Protein 6YHH (pdb70)

Sequence (1310 aa):
QMQKEQLNLMPWPQNVVVNDGNFTLTKNFKVNISSGNPDSRIFGGVTRFLRRLDGRTGIFFEQGFITKLNEFPNAELQINCTKNGKIGLYEDESYSLDVKANKITINATSDLGALHGLETLLQLLQNDSKKFYFPVSQISDFPRFTWRGLMLDASRHFQPVDVVKRNLDALAAMKMNVFHWHLVDDQGWRIETKKHPKLIELASDGLYYTQEEIRNIVKYADERGILIVPEIDVPGHGSAILTAYPEIGSKVTYRIERNAGIFSPTLDPSNPKTYKILSSELFDEVCPLFPGAYFHIGGDENEGKDWDANPKIQEFKKKHNLKTNHELQTYFTMQLAPMLKKHGKQLMGWEEILTKDLSKEAIVHSWRGPNEGMMVAGQSLVDAVKKGYKTVLSNGFYIDLMYPVASSHYLNDPMPKGADLSAEEKARILGGEATMWTELATPETFDSRVWPRTAAIAERLWSAENITDVANMRKRLESVSFRLEELGLTHIKNKAVILRNIANNQNIKSVNEFTNVCEPLKGYTRNKKGGTEYQMYSPFTLFADACTPDAKDSLAFDEAVSQYLANKSADNKAKVAAFFNKWIAVNKGLVELSANAPLVQPILPLSKKLSDASQELLLVLDNKSTLKTADLKTLIEQCNTKDHADVELSVYESLKKLIAQMQKEQLNLMPWPQNVVVNDGNFTLTKNFKVNISGNPDSRIFGGVTRFLRRLDGRTGIFFEQGFITKLNEFPNAELQINCTKNGKIGLYEDESYSLDVKANKITINATSDLGALHGLETLLQLLQQNDSKKFYFPVSQISDFPRFTWRGLMLDASRHFQPVDVVKRNLDALAAMKMNVFHWHLVDDQGWRIETTKKHPKLIELASDGLYYTQEEIRNIVKYADERGILIVPEIDVPGHGSAILTAYPEIGSKVTYRIERNAGIFSPTLDPSNPKTYKILSSELFDEVCPLFPGAYFHIGGDENEGKDWDANPKIQEFKKKHNLKTNHELQTYFTMQLAPMLKKHGKQLMGWEEILTKDLSKEAIVHSWRGPNEGMMVAGQSLVDAVKKGYKTVLSNGFYIDLMYPVASSHYLNDPMPKGADLSAEEKARILGGEATMWTELATPETFDSRVWPRTAAIAERLWSAENITDVANMRKRLESVSFRLEELGLLTHIKNKAVILRNIANNQNIKSVNEFTNVCEPLKGYTRNKGGTEYQMYSPFTLFADACTPDAKDSLAFDEAVSQYLANKSADNKAKVAAFFNKWIAVNKGLVELSANAPLVQPILPLSKKLSDASQELLLVLDNKSTLKTADLKTLIEQCNTKDHADVELSVYESLKKLIA

B-factor: mean 15.89, std 7.94, range [6.33, 65.71]

Nearest PDB structures (foldseek):
  6yhh-assembly1_A  TM=9.990E-01  e=0.000E+00  Flavobacterium johnsoniae UW101
  5bro-assembly1_A-2  TM=8.719E-01  e=3.522E-37  Homo sapiens
  8pxt-assembly1_A  TM=8.764E-01  e=5.046E-37  Akkermansia muciniphila
  4pys-assembly1_A  TM=8.384E-01  e=7.127E-33  Bacteroides fragilis NCTC 9343
  7bwg-assembly1_A  TM=7.939E-01  e=3.162E-32  Microbacterium sp. HJ5

InterPro domains:
  IPR015882 Beta-hexosaminidase, bacterial type, N-terminal [PF02838] (23-156)
  IPR015883 Beta-hexosaminidase, catalytic domain [PF00728] (160-494)
  IPR017853 Glycoside hydrolase superfamily [SSF51445] (160-507)
  IPR025705 Beta-hexosaminidase [PR00738] (119-139)
  IPR025705 Beta-hexosaminidase [PR00738] (154-171)
  IPR025705 Beta-hexosaminidase [PR00738] (183-204)
  IPR025705 Beta-hexosaminidase [PR00738] (235-252)
  IPR025705 Beta-hexosaminidase [PR00738] (300-318)
  IPR025705 Beta-hexosaminidase [PR00738] (322-335)
  IPR025705 Beta-hexosaminidase [PR00738] (459-475)
  IPR025705 Beta-hexosaminidase [PR00738] (476-493)
  IPR025705 Beta-hexosaminidase [PTHR22600] (17-521)
  IPR029018 Beta-hexosaminidase-like, domain 2 [G3DSA:3.30.379.10] (15-158)
  IPR029018 Beta-hexosaminidase-like, domain 2 [SSF55545] (25-159)

Secondary structure (DSSP, 8-state):
---GGG---SSPPSEEEEEEEEEEP-TT--EEEEE---THHHHHHHHHHHHHHHHH----S-----STTS-TT-SEEEEEEE---SSSS----EEEEEETTEEEEEEEEHHHHHHHHHHHHHH-EE-SS-EEEEEEEEEE--S-SEEEEEEE-SSS---HHHHHHHHHHHHHTT--EEEEE-EETTEE-B--SSSTHHHHHHSTT--B-HHHHHHHHHHHHHTT-EEEEE---SSS-HHHHHH-GGGB---------S-S-----B-TT-HHHHHHHHHHHHHHGGG--SSEEE--------HHHHH-HHHHHHHHHTT--SHHHHHHHHHHHHHHHHHHTT-EEEEEGGG-STTS-TTSEEEE--SGGGTS-TTHHHHHHHHTT--EEE-TT--GGG---HHHHHT--SS-SS----HHHHHTEEEEEEEE--TT--TTTHHHHHTTHHHHHHHHHHS-TT---HHHHHHHHHHHHHHGGGGT--TTHHHHHHHHHHHTTS--HHHHHHHTTEEEPPTT-SSGGG-SS-TTS---SHHHH--SS-HHHHHHHHHHHHHHH---HHHHHHHHHHHHHHHHHHHHHHHHHTT-GGGTTTHHHHHHHHHHHHHHHHHHTT-----HHHHHHHHHGGG---STTEEETTHHHHHHHT-/---GGG---SSPPSEEEEEEEEEEP-TT--EEEEE---THHHHHHHHHHHHHHHHH----S-----STTS-TT-SEEEEEEE---SSSS----EEEEE-SS-EEEEEEEHHHHHHHHHHHHHH-EE-SS-EEEEEEEEEE--S-SEEEEEEE-SSS---HHHHHHHHHHHHHTT--EEEEE-EETTEE-B--TTSTHHHHHHSTT--B-HHHHHHHHHHHHHTT-EEEEE---SSS-HHHHHH-GGGB---------S-S-----B-TT-HHHHHHHHHHHHHHGGG--SSEEE--------HHHHH-HHHHHHHHHTT--SHHHHHHHHHHHHHHHHHHTT-EEEEEGGG-STTS-TTSEEEE--SGGGTS-TTHHHHHHHHHT--EEE-TT--GGG---HHHHHT--SSPSSTT--HHHHHTEEEEEEEE--TT--TTTHHHHHTTHHHHHHHHHHS-TT---HHHHHHHHHHHHHHGGGGT--TTHHHHHHHHHHHTTS--HHHHHHHTTEEEPPTT-SSGGG-SS-TTS---SHHHH--SS-HHHHHHHHHHHHHHHS--HHHHHHHHHHHHHHHHHHHHHHHHHTT-GGGGGGHHHHHHHHHHHHHHHHHHTT---S-HHHHHHHHHGGG---STTEEETTHHHHHHHT-

Radius of gyration: 32.3 Å; Cα contacts (8 Å, |Δi|>4): 2804; chains: 2; bounding box: 83×80×89 Å

Structure (mmCIF, N/CA/C/O backbone):
data_6YHH
#
_entry.id   6YHH
#
_cell.length_a   75.986
_cell.length_b   124.547
_cell.length_c   151.587
_cell.angle_alpha   90.000
_cell.angle_beta   90.000
_cell.angle_gamma   90.000
#
_symmetry.space_group_name_H-M   'P 21 21 21'
#
loop_
_entity.id
_entity.type
_entity.pdbx_description
1 polymer 'Beta-N-acetylglucosaminidase-like protein Glycoside hydrolase family 20'
2 non-polymer 2-AMINO-2-HYDROXYMETHYL-PROPANE-1,3-DIOL
3 non-polymer GLYCEROL
4 water water
#
loop_
_atom_site.group_PDB
_atom_site.id
_atom_site.type_symbol
_atom_site.label_atom_id
_atom_site.label_alt_id
_atom_site.label_comp_id
_atom_site.label_asym_id
_atom_site.label_entity_id
_atom_site.label_seq_id
_atom_site.pdbx_PDB_ins_code
_atom_site.Cartn_x
_atom_site.Cartn_y
_atom_site.Cartn_z
_atom_site.occupancy
_atom_site.B_iso_or_equiv
_atom_site.auth_seq_id
_atom_site.auth_comp_id
_atom_site.auth_asym_id
_atom_site.auth_atom_id
_atom_site.pdbx_PDB_model_num
ATOM 1 N N . GLN A 1 1 ? 54.427 107.305 -23.559 1.00 39.83 1 GLN A N 1
ATOM 2 C CA . GLN A 1 1 ? 54.209 106.036 -22.808 1.00 40.52 1 GLN A CA 1
ATOM 3 C C . GLN A 1 1 ? 54.044 106.285 -21.289 1.00 36.10 1 GLN A C 1
ATOM 4 O O . GLN A 1 1 ? 55.001 106.670 -20.613 1.00 35.36 1 GLN A O 1
ATOM 10 N N . MET A 1 2 ? 52.830 106.064 -20.783 1.00 37.03 2 MET A N 1
ATOM 11 C CA . MET A 1 2 ? 52.513 106.126 -19.330 1.00 34.72 2 MET A CA 1
ATOM 12 C C . MET A 1 2 ? 53.016 104.882 -18.536 1.00 32.74 2 MET A C 1
ATOM 13 O O . MET A 1 2 ? 53.188 103.777 -19.093 1.00 32.19 2 MET A O 1
ATOM 18 N N . GLN A 1 3 ? 53.187 105.107 -17.223 1.00 28.18 3 GLN A N 1
ATOM 19 C CA . GLN A 1 3 ? 53.376 104.079 -16.165 1.00 29.23 3 GLN A CA 1
ATOM 20 C C . GLN A 1 3 ? 52.126 104.142 -15.268 1.00 25.39 3 GLN A C 1
ATOM 21 O O . GLN A 1 3 ? 51.534 105.202 -15.202 1.00 21.55 3 GLN A O 1
ATOM 23 N N . LYS A 1 4 ? 51.725 103.071 -14.566 1.00 24.68 4 LYS A N 1
ATOM 24 C CA . LYS A 1 4 ? 50.481 103.121 -13.737 1.00 25.35 4 LYS A CA 1
ATOM 25 C C . LYS A 1 4 ? 50.569 104.241 -12.641 1.00 24.76 4 LYS A C 1
ATOM 26 O O . LYS A 1 4 ? 49.602 104.858 -12.306 1.00 20.40 4 LYS A O 1
ATOM 30 N N . GLU A 1 5 ? 51.769 104.546 -12.159 1.00 24.49 5 GLU A N 1
ATOM 31 C CA . GLU A 1 5 ? 51.969 105.627 -11.190 1.00 26.90 5 GLU A CA 1
ATOM 32 C C . GLU A 1 5 ? 51.573 107.069 -11.684 1.00 27.88 5 GLU A C 1
ATOM 33 O O . GLU A 1 5 ? 51.460 107.979 -10.877 1.00 30.84 5 GLU A O 1
ATOM 35 N N . GLN A 1 6 ? 51.370 107.280 -12.977 1.00 25.07 6 GLN A N 1
ATOM 36 C CA . GLN A 1 6 ? 51.039 108.583 -13.515 1.00 22.15 6 GLN A CA 1
ATOM 37 C C . GLN A 1 6 ? 49.525 108.697 -13.703 1.00 19.28 6 GLN A C 1
ATOM 38 O O . GLN A 1 6 ? 49.052 109.729 -14.165 1.00 22.37 6 GLN A O 1
ATOM 44 N N . LEU A 1 7 ? 48.792 107.616 -13.447 1.00 13.62 7 LEU A N 1
ATOM 45 C CA . LEU A 1 7 ? 47.360 107.596 -13.718 1.00 13.94 7 LEU A CA 1
ATOM 46 C C . LEU A 1 7 ? 46.597 108.209 -12.555 1.00 12.86 7 LEU A C 1
ATOM 47 O O . LEU A 1 7 ? 46.715 107.749 -11.398 1.00 12.35 7 LEU A O 1
ATOM 52 N N . ASN A 1 8 ? 45.698 109.128 -12.907 1.00 11.77 8 ASN A N 1
ATOM 53 C CA . ASN A 1 8 ? 44.844 109.740 -11.868 1.00 11.85 8 ASN A CA 1
ATOM 54 C C . ASN A 1 8 ? 43.496 109.142 -11.745 1.00 11.16 8 ASN A C 1
ATOM 55 O O . ASN A 1 8 ? 42.463 109.768 -12.024 1.00 13.34 8 ASN A O 1
ATOM 60 N N . LEU A 1 9 ? 43.485 107.877 -11.280 1.00 11.66 9 LEU A N 1
ATOM 61 C CA . LEU A 1 9 ? 42.244 107.099 -11.155 1.00 11.54 9 LEU A CA 1
ATOM 62 C C . LEU A 1 9 ? 41.787 107.175 -9.731 1.00 11.44 9 LEU A C 1
ATOM 63 O O . LEU A 1 9 ? 42.598 106.984 -8.808 1.00 10.79 9 LEU A O 1
ATOM 68 N N . MET A 1 10 ? 40.482 107.368 -9.478 1.00 9.94 10 MET A N 1
ATOM 69 C CA . MET A 1 10 ? 39.985 107.463 -8.118 1.00 9.98 10 MET A CA 1
ATOM 70 C C . MET A 1 10 ? 38.466 107.183 -8.196 1.00 9.56 10 MET A C 1
ATOM 71 O O . MET A 1 10 ? 37.776 107.849 -8.973 1.00 10.22 10 MET A O 1
ATOM 76 N N . PRO A 1 11 ? 37.925 106.189 -7.477 1.00 9.39 11 PRO A N 1
ATOM 77 C CA . PRO A 1 11 ? 38.704 105.216 -6.673 1.00 9.63 11 PRO A CA 1
ATOM 78 C C . PRO A 1 11 ? 39.763 104.455 -7.501 1.00 9.91 11 PRO A C 1
ATOM 79 O O . PRO A 1 11 ? 39.496 104.103 -8.652 1.00 10.49 11 PRO A O 1
ATOM 83 N N . TRP A 1 12 ? 40.907 104.174 -6.863 1.00 9.95 12 TRP A N 1
ATOM 84 C CA . TRP A 1 12 ? 41.932 103.333 -7.502 1.00 9.75 12 TRP A CA 1
ATOM 85 C C . TRP A 1 12 ? 41.337 101.935 -7.760 1.00 9.15 12 TRP A C 1
ATOM 86 O O . TRP A 1 12 ? 40.764 101.318 -6.806 1.00 9.81 12 TRP A O 1
ATOM 97 N N . PRO A 1 13 ? 41.374 101.472 -9.030 1.00 10.00 13 PRO A N 1
ATOM 98 C CA . PRO A 1 13 ? 40.705 100.205 -9.330 1.00 9.81 13 PRO A CA 1
ATOM 99 C C . PRO A 1 13 ? 41.407 98.981 -8.701 1.00 9.52 13 PRO A C 1
ATOM 100 O O . PRO A 1 13 ? 42.594 99.028 -8.329 1.00 10.74 13 PRO A O 1
ATOM 104 N N . GLN A 1 14 ? 40.649 97.912 -8.558 1.00 10.19 14 GLN A N 1
ATOM 105 C CA . GLN A 1 14 ? 41.094 96.695 -7.846 1.00 11.03 14 GLN A CA 1
ATOM 106 C C . GLN A 1 14 ? 42.291 96.058 -8.615 1.00 11.53 14 GLN A C 1
ATOM 107 O O . GLN A 1 14 ? 43.205 95.484 -7.999 1.00 12.63 14 GLN A O 1
ATOM 113 N N . ASN A 1 15 ? 42.284 96.176 -9.912 1.00 10.42 15 ASN A N 1
ATOM 114 C CA . ASN A 1 15 ? 43.368 95.633 -10.773 1.00 11.63 15 ASN A CA 1
ATOM 115 C C . ASN A 1 15 ? 43.648 96.608 -11.872 1.00 12.31 15 ASN A C 1
ATOM 116 O O . ASN A 1 15 ? 42.710 97.008 -12.599 1.00 13.12 15 ASN A O 1
ATOM 121 N N . VAL A 1 16 ? 44.916 96.932 -12.034 1.00 11.23 16 VAL A N 1
ATOM 122 C CA . VAL A 1 16 ? 45.318 97.881 -13.108 1.00 12.54 16 VAL A CA 1
ATOM 123 C C . VAL A 1 16 ? 46.631 97.412 -13.690 1.00 11.99 16 VAL A C 1
ATOM 124 O O . VAL A 1 16 ? 47.622 97.365 -12.959 1.00 13.26 16 VAL A O 1
ATOM 128 N N . VAL A 1 17 ? 46.671 97.202 -14.996 1.00 13.34 17 VAL A N 1
ATOM 129 C CA . VAL A 1 17 ? 47.937 96.955 -15.692 1.00 12.76 17 VAL A CA 1
ATOM 130 C C . VAL A 1 17 ? 48.044 97.879 -16.900 1.00 14.33 17 VAL A C 1
ATOM 131 O O . VAL A 1 17 ? 47.094 97.969 -17.663 1.00 14.76 17 VAL A O 1
ATOM 135 N N . VAL A 1 18 ? 49.183 98.531 -17.040 1.00 15.15 18 VAL A N 1
ATOM 136 C CA . VAL A 1 18 ? 49.393 99.339 -18.250 1.00 16.34 18 VAL A CA 1
ATOM 137 C C . VAL A 1 18 ? 50.401 98.608 -19.147 1.00 17.94 18 VAL A C 1
ATOM 138 O O . VAL A 1 18 ? 51.482 98.235 -18.672 1.00 16.77 18 VAL A O 1
ATOM 142 N N . ASN A 1 19 ? 50.059 98.495 -20.418 1.00 16.81 19 ASN A N 1
ATOM 143 C CA . ASN A 1 19 ? 50.951 97.816 -21.409 1.00 19.91 19 ASN A CA 1
ATOM 144 C C . ASN A 1 19 ? 51.475 98.899 -22.377 1.00 23.69 19 ASN A C 1
ATOM 145 O O . ASN A 1 19 ? 51.260 100.085 -22.170 1.00 29.62 19 ASN A O 1
ATOM 150 N N . ASP A 1 20 ? 52.118 98.517 -23.437 1.00 24.62 20 ASP A N 1
ATOM 151 C CA . ASP A 1 20 ? 52.763 99.458 -24.381 1.00 25.54 20 ASP A CA 1
ATOM 152 C C . ASP A 1 20 ? 51.761 100.088 -25.362 1.00 20.92 20 ASP A C 1
ATOM 153 O O . ASP A 1 20 ? 50.897 99.422 -25.892 1.00 21.69 20 ASP A O 1
ATOM 155 N N . GLY A 1 21 ? 51.947 101.377 -25.653 1.00 18.80 21 GLY A N 1
ATOM 156 C CA . GLY A 1 21 ? 51.197 102.062 -26.754 1.00 20.03 21 GLY A CA 1
ATOM 157 C C . GLY A 1 21 ? 49.983 102.807 -26.235 1.00 19.47 21 GLY A C 1
ATOM 158 O O . GLY A 1 21 ? 49.648 102.720 -25.046 1.00 15.34 21 GLY A O 1
ATOM 159 N N . ASN A 1 22 ? 49.330 103.523 -27.148 1.00 16.98 22 ASN A N 1
ATOM 160 C CA . ASN A 1 22 ? 48.173 104.339 -26.839 1.00 16.89 22 ASN A CA 1
ATOM 161 C C . ASN A 1 22 ? 47.063 104.165 -27.839 1.00 17.24 22 ASN A C 1
ATOM 162 O O . ASN A 1 22 ? 47.293 103.840 -29.022 1.00 17.63 22 ASN A O 1
ATOM 167 N N . PHE A 1 23 ? 45.847 104.445 -27.397 1.00 14.59 23 PHE A N 1
ATOM 168 C CA . PHE A 1 23 ? 44.734 104.601 -28.302 1.00 14.23 23 PHE A CA 1
ATOM 169 C C . PHE A 1 23 ? 44.619 106.122 -28.518 1.00 16.97 23 PHE A C 1
ATOM 170 O O . PHE A 1 23 ? 44.466 106.867 -27.536 1.00 15.84 23 PHE A O 1
ATOM 178 N N . THR A 1 24 ? 44.653 106.575 -29.793 1.00 16.06 24 THR A N 1
ATOM 179 C CA . THR A 1 24 ? 44.577 108.017 -30.091 1.00 16.32 24 THR A CA 1
ATOM 180 C C . THR A 1 24 ? 43.141 108.431 -30.386 1.00 15.52 24 THR A C 1
ATOM 181 O O . THR A 1 24 ? 42.451 107.816 -31.183 1.00 15.60 24 THR A O 1
ATOM 185 N N . LEU A 1 25 ? 42.639 109.481 -29.692 1.00 13.54 25 LEU A N 1
ATOM 186 C CA . LEU A 1 25 ? 41.271 109.944 -29.904 1.00 14.31 25 LEU A CA 1
ATOM 187 C C . LEU A 1 25 ? 41.218 110.891 -31.120 1.00 13.68 25 LEU A C 1
ATOM 188 O O . LEU A 1 25 ? 42.062 111.833 -31.259 1.00 14.16 25 LEU A O 1
ATOM 193 N N . THR A 1 26 ? 40.299 110.577 -32.012 1.00 12.96 26 THR A N 1
ATOM 194 C CA . THR A 1 26 ? 40.137 111.310 -33.252 1.00 14.84 26 THR A CA 1
ATOM 195 C C . THR A 1 26 ? 38.673 111.504 -33.503 1.00 14.38 26 THR A C 1
ATOM 196 O O . THR A 1 26 ? 37.811 110.987 -32.816 1.00 14.55 26 THR A O 1
ATOM 200 N N . LYS A 1 27 ? 38.390 112.223 -34.594 1.00 15.34 27 LYS A N 1
ATOM 201 C CA . LYS A 1 27 ? 37.040 112.430 -35.025 1.00 17.18 27 LYS A CA 1
ATOM 202 C C . LYS A 1 27 ? 36.296 111.174 -35.503 1.00 15.84 27 LYS A C 1
ATOM 203 O O . LYS A 1 27 ? 35.077 111.171 -35.662 1.00 17.85 27 LYS A O 1
ATOM 209 N N . ASN A 1 28 ? 37.005 110.054 -35.633 1.00 16.10 28 ASN A N 1
ATOM 210 C CA . ASN A 1 28 ? 36.399 108.762 -35.956 1.00 18.08 28 ASN A CA 1
ATOM 211 C C . ASN A 1 28 ? 35.757 108.096 -34.757 1.00 15.91 28 ASN A C 1
ATOM 212 O O . ASN A 1 28 ? 35.034 107.116 -34.883 1.00 16.37 28 ASN A O 1
ATOM 217 N N . PHE A 1 29 ? 36.068 108.604 -33.550 1.00 15.67 29 PHE A N 1
ATOM 218 C CA . PHE A 1 29 ? 35.521 108.008 -32.354 1.00 13.47 29 PHE A CA 1
ATOM 219 C C . PHE A 1 29 ? 34.007 107.923 -32.256 1.00 13.50 29 PHE A C 1
ATOM 220 O O . PHE A 1 29 ? 33.278 108.941 -32.401 1.00 15.51 29 PHE A O 1
ATOM 228 N N . LYS A 1 30 ? 33.550 106.706 -31.995 1.00 12.58 30 LYS A N 1
ATOM 229 C CA . LYS A 1 30 ? 32.176 106.377 -31.759 1.00 14.66 30 LYS A CA 1
ATOM 230 C C . LYS A 1 30 ? 32.014 105.306 -30.692 1.00 13.24 30 LYS A C 1
ATOM 231 O O . LYS A 1 30 ? 32.978 104.567 -30.385 1.00 16.03 30 LYS A O 1
ATOM 237 N N . VAL A 1 31 ? 30.798 105.211 -30.163 1.00 14.23 31 VAL A N 1
ATOM 238 C CA . VAL A 1 31 ? 30.398 104.280 -29.137 1.00 15.62 31 VAL A CA 1
ATOM 239 C C . VAL A 1 31 ? 29.242 103.405 -29.579 1.00 15.93 31 VAL A C 1
ATOM 240 O O . VAL A 1 31 ? 28.304 103.825 -30.255 1.00 16.27 31 VAL A O 1
ATOM 244 N N . ASN A 1 32 ? 29.298 102.158 -29.129 1.00 14.86 32 ASN A N 1
ATOM 245 C CA . ASN A 1 32 ? 28.286 101.139 -29.403 1.00 15.61 32 ASN A CA 1
ATOM 246 C C . ASN A 1 32 ? 28.023 100.365 -28.143 1.00 14.70 32 ASN A C 1
ATOM 247 O O . ASN A 1 32 ? 28.993 100.123 -27.391 1.00 15.94 32 ASN A O 1
ATOM 252 N N . ILE A 1 33 ? 26.773 99.988 -27.957 1.00 14.29 33 ILE A N 1
ATOM 253 C CA . ILE A 1 33 ? 26.323 99.298 -26.791 1.00 14.89 33 ILE A CA 1
ATOM 254 C C . ILE A 1 33 ? 25.653 97.985 -27.221 1.00 16.75 33 ILE A C 1
ATOM 255 O O . ILE A 1 33 ? 24.810 97.989 -28.133 1.00 14.81 33 ILE A O 1
ATOM 260 N N A SER A 1 34 ? 25.966 96.919 -26.500 0.50 15.28 34 SER A N 1
ATOM 261 N N B SER A 1 34 ? 26.056 96.885 -26.606 0.50 16.07 34 SER A N 1
ATOM 262 C CA A SER A 1 34 ? 25.443 95.590 -26.807 0.50 15.01 34 SER A CA 1
ATOM 263 C CA B SER A 1 34 ? 25.496 95.559 -26.930 0.50 16.31 34 SER A CA 1
ATOM 264 C C A SER A 1 34 ? 25.044 94.827 -25.574 0.50 15.13 34 SER A C 1
ATOM 265 C C B SER A 1 34 ? 25.130 94.795 -25.657 0.50 15.82 34 SER A C 1
ATOM 266 O O A SER A 1 34 ? 25.287 95.234 -24.419 0.50 14.01 34 SER A O 1
ATOM 267 O O B SER A 1 34 ? 25.482 95.204 -24.542 0.50 15.58 34 SER A O 1
ATOM 272 N N . GLY A 1 35 ? 24.313 93.741 -25.814 1.00 14.39 35 GLY A N 1
ATOM 273 C CA . GLY A 1 35 ? 23.888 92.929 -24.726 1.00 14.39 35 GLY A CA 1
ATOM 274 C C . GLY A 1 35 ? 22.493 93.228 -24.275 1.00 15.14 35 GLY A C 1
ATOM 275 O O . GLY A 1 35 ? 21.539 93.434 -25.082 1.00 15.07 35 GLY A O 1
ATOM 276 N N . ASN A 1 36 ? 22.306 93.209 -22.971 1.00 14.02 36 ASN A N 1
ATOM 277 C CA . ASN A 1 36 ? 20.959 93.404 -22.403 1.00 15.17 36 ASN A CA 1
ATOM 278 C C . ASN A 1 36 ? 21.053 94.306 -21.160 1.00 14.56 36 ASN A C 1
ATOM 279 O O . ASN A 1 36 ? 20.657 93.943 -20.092 1.00 14.24 36 ASN A O 1
ATOM 284 N N . PRO A 1 37 ? 21.549 95.520 -21.383 1.00 14.10 37 PRO A N 1
ATOM 285 C CA . PRO A 1 37 ? 21.489 96.522 -20.252 1.00 13.97 37 PRO A CA 1
ATOM 286 C C . PRO A 1 37 ? 20.103 97.074 -19.962 1.00 13.76 37 PRO A C 1
ATOM 287 O O . PRO A 1 37 ? 19.195 97.051 -20.833 1.00 14.74 37 PRO A O 1
ATOM 291 N N . ASP A 1 38 ? 19.951 97.619 -18.764 1.00 13.55 38 ASP A N 1
ATOM 292 C CA . ASP A 1 38 ? 18.837 98.471 -18.441 1.00 14.07 38 ASP A CA 1
ATOM 293 C C . ASP A 1 38 ? 18.950 99.719 -19.271 1.00 13.54 38 ASP A C 1
ATOM 294 O O . ASP A 1 38 ? 20.061 100.129 -19.613 1.00 12.77 38 ASP A O 1
ATOM 299 N N . SER A 1 39 ? 17.814 100.347 -19.613 1.00 13.23 39 SER A N 1
ATOM 300 C CA . SER A 1 39 ? 17.830 101.570 -20.429 1.00 14.41 39 SER A CA 1
ATOM 301 C C . SER A 1 39 ? 18.583 102.761 -19.841 1.00 12.62 39 SER A C 1
ATOM 302 O O . SER A 1 39 ? 18.943 103.688 -20.564 1.00 12.11 39 SER A O 1
ATOM 305 N N . ARG A 1 40 ? 18.911 102.736 -18.551 1.00 12.21 40 ARG A N 1
ATOM 306 C CA . ARG A 1 40 ? 19.752 103.820 -17.981 1.00 12.38 40 ARG A CA 1
ATOM 307 C C . ARG A 1 40 ? 21.097 103.914 -18.629 1.00 11.45 40 ARG A C 1
ATOM 308 O O . ARG A 1 40 ? 21.781 104.941 -18.592 1.00 11.16 40 ARG A O 1
ATOM 316 N N . ILE A 1 41 ? 21.483 102.850 -19.354 1.00 11.16 41 ILE A N 1
ATOM 317 C CA . ILE A 1 41 ? 22.776 102.909 -20.023 1.00 10.55 41 ILE A CA 1
ATOM 318 C C . ILE A 1 41 ? 22.803 104.015 -21.102 1.00 11.14 41 ILE A C 1
ATOM 319 O O . ILE A 1 41 ? 23.888 104.572 -21.393 1.00 11.59 41 ILE A O 1
ATOM 324 N N . PHE A 1 42 ? 21.668 104.326 -21.724 1.00 10.59 42 PHE A N 1
ATOM 325 C CA . PHE A 1 42 ? 21.653 105.242 -22.893 1.00 11.94 42 PHE A CA 1
ATOM 326 C C . PHE A 1 42 ? 22.031 106.684 -22.520 1.00 11.71 42 PHE A C 1
ATOM 327 O O . PHE A 1 42 ? 22.899 107.279 -23.112 1.00 11.61 42 PHE A O 1
ATOM 335 N N . GLY A 1 43 ? 21.402 107.170 -21.469 1.00 12.67 43 GLY A N 1
ATOM 336 C CA . GLY A 1 43 ? 21.737 108.542 -21.032 1.00 12.03 43 GLY A CA 1
ATOM 337 C C . GLY A 1 43 ? 23.166 108.540 -20.520 1.00 11.73 43 GLY A C 1
ATOM 338 O O . GLY A 1 43 ? 23.897 109.552 -20.709 1.00 10.78 43 GLY A O 1
ATOM 339 N N . GLY A 1 44 ? 23.560 107.520 -19.786 1.00 11.28 44 GLY A N 1
ATOM 340 C CA . GLY A 1 44 ? 24.970 107.501 -19.251 1.00 12.07 44 GLY A CA 1
ATOM 341 C C . GLY A 1 44 ? 26.023 107.540 -20.307 1.00 10.63 44 GLY A C 1
ATOM 342 O O . GLY A 1 44 ? 27.048 108.194 -20.148 1.00 10.25 44 GLY A O 1
ATOM 343 N N . VAL A 1 45 ? 25.812 106.791 -21.407 1.00 10.28 45 VAL A N 1
ATOM 344 C CA . VAL A 1 45 ? 26.731 106.793 -22.541 1.00 11.28 45 VAL A CA 1
ATOM 345 C C . VAL A 1 45 ? 26.703 108.131 -23.266 1.00 10.34 45 VAL A C 1
ATOM 346 O O . VAL A 1 45 ? 27.750 108.681 -23.636 1.00 10.77 45 VAL A O 1
ATOM 350 N N . THR A 1 46 ? 25.527 108.695 -23.407 1.00 9.71 46 THR A N 1
ATOM 351 C CA . THR A 1 46 ? 25.422 110.029 -24.037 1.00 9.88 46 THR A CA 1
ATOM 352 C C . THR A 1 46 ? 26.184 111.079 -23.232 1.00 10.17 46 THR A C 1
ATOM 353 O O . THR A 1 46 ? 26.973 111.861 -23.790 1.00 11.13 46 THR A O 1
ATOM 357 N N . ARG A 1 47 ? 25.979 111.068 -21.897 1.00 10.30 47 ARG A N 1
ATOM 358 C CA . ARG A 1 47 ? 26.697 112.059 -21.039 1.00 10.64 47 ARG A CA 1
ATOM 359 C C . ARG A 1 47 ? 28.183 111.830 -21.075 1.00 11.37 47 ARG A C 1
ATOM 360 O O . ARG A 1 47 ? 28.916 112.754 -21.100 1.00 12.21 47 ARG A O 1
ATOM 368 N N . PHE A 1 48 ? 28.631 110.586 -21.107 1.00 10.32 48 PHE A N 1
ATOM 369 C CA . PHE A 1 48 ? 30.043 110.260 -21.250 1.00 10.33 48 PHE A CA 1
ATOM 370 C C . PHE A 1 48 ? 30.654 110.961 -22.489 1.00 10.55 48 PHE A C 1
ATOM 371 O O . PHE A 1 48 ? 31.689 111.591 -22.473 1.00 10.32 48 PHE A O 1
ATOM 379 N N . LEU A 1 49 ? 29.961 110.774 -23.608 1.00 10.99 49 LEU A N 1
ATOM 380 C CA . LEU A 1 49 ? 30.417 111.322 -24.890 1.00 11.25 49 LEU A CA 1
ATOM 381 C C . LEU A 1 49 ? 30.441 112.852 -24.856 1.00 10.37 49 LEU A C 1
ATOM 382 O O . LEU A 1 49 ? 31.414 113.470 -25.280 1.00 11.20 49 LEU A O 1
ATOM 387 N N . ARG A 1 50 ? 29.381 113.452 -24.318 1.00 9.83 50 ARG A N 1
ATOM 388 C CA . ARG A 1 50 ? 29.343 114.889 -24.124 1.00 10.55 50 ARG A CA 1
ATOM 389 C C . ARG A 1 50 ? 30.484 115.378 -23.261 1.00 10.14 50 ARG A C 1
ATOM 390 O O . ARG A 1 50 ? 31.177 116.359 -23.595 1.00 10.53 50 ARG A O 1
ATOM 398 N N . ARG A 1 51 ? 30.740 114.672 -22.145 1.00 10.22 51 ARG A N 1
ATOM 399 C CA . ARG A 1 51 ? 31.808 115.089 -21.270 1.00 8.98 51 ARG A CA 1
ATOM 400 C C . ARG A 1 51 ? 33.189 114.948 -21.940 1.00 8.67 51 ARG A C 1
ATOM 401 O O . ARG A 1 51 ? 34.045 115.842 -21.864 1.00 8.90 51 ARG A O 1
ATOM 409 N N . LEU A 1 52 ? 33.397 113.833 -22.596 1.00 9.12 52 LEU A N 1
ATOM 410 C CA . LEU A 1 52 ? 34.645 113.634 -23.320 1.00 9.42 52 LEU A CA 1
ATOM 411 C C . LEU A 1 52 ? 34.904 114.697 -24.366 1.00 8.70 52 LEU A C 1
ATOM 412 O O . LEU A 1 52 ? 36.010 115.185 -24.500 1.00 9.50 52 LEU A O 1
ATOM 417 N N . ASP A 1 53 ? 33.868 115.040 -25.111 1.00 8.50 53 ASP A N 1
ATOM 418 C CA . ASP A 1 53 ? 33.965 116.090 -26.136 1.00 8.40 53 ASP A CA 1
ATOM 419 C C . ASP A 1 53 ? 34.282 117.420 -25.499 1.00 8.80 53 ASP A C 1
ATOM 420 O O . ASP A 1 53 ? 35.083 118.213 -26.009 1.00 8.85 53 ASP A O 1
ATOM 425 N N . GLY A 1 54 ? 33.653 117.704 -24.345 1.00 9.21 54 GLY A N 1
ATOM 426 C CA . GLY A 1 54 ? 33.950 118.969 -23.680 1.00 8.83 54 GLY A CA 1
ATOM 427 C C . GLY A 1 54 ? 35.427 119.116 -23.285 1.00 8.88 54 GLY A C 1
ATOM 428 O O . GLY A 1 54 ? 35.977 120.199 -23.237 1.00 9.06 54 GLY A O 1
ATOM 429 N N . ARG A 1 55 ? 36.063 117.995 -22.968 1.00 8.40 55 ARG A N 1
ATOM 430 C CA . ARG A 1 55 ? 37.455 118.032 -22.594 1.00 8.51 55 ARG A CA 1
ATOM 431 C C . ARG A 1 55 ? 38.435 118.086 -23.744 1.00 9.51 55 ARG A C 1
ATOM 432 O O . ARG A 1 55 ? 39.609 118.464 -23.549 1.00 9.63 55 ARG A O 1
ATOM 440 N N . THR A 1 56 ? 37.980 117.684 -24.926 1.00 9.79 56 THR A N 1
ATOM 441 C CA . THR A 1 56 ? 38.850 117.462 -26.078 1.00 10.91 56 THR A CA 1
ATOM 442 C C . THR A 1 56 ? 38.623 118.317 -27.294 1.00 11.32 56 THR A C 1
ATOM 443 O O . THR A 1 56 ? 39.564 118.453 -28.143 1.00 11.89 56 THR A O 1
ATOM 447 N N . GLY A 1 57 ? 37.381 118.824 -27.452 1.00 11.55 57 GLY A N 1
ATOM 448 C CA . GLY A 1 57 ? 37.137 119.754 -28.556 1.00 12.27 57 GLY A CA 1
ATOM 449 C C . GLY A 1 57 ? 37.148 119.051 -29.916 1.00 11.69 57 GLY A C 1
ATOM 450 O O . GLY A 1 57 ? 37.410 119.732 -30.952 1.00 11.58 57 GLY A O 1
ATOM 451 N N . ILE A 1 58 ? 36.789 117.785 -29.949 1.00 12.16 58 ILE A N 1
ATOM 452 C CA . ILE A 1 58 ? 36.862 116.998 -31.182 1.00 12.06 58 ILE A CA 1
ATOM 453 C C . ILE A 1 58 ? 35.660 117.191 -32.071 1.00 12.54 58 ILE A C 1
ATOM 454 O O . ILE A 1 58 ? 35.829 117.191 -33.291 1.00 13.93 58 ILE A O 1
ATOM 459 N N . PHE A 1 59 ? 34.489 117.401 -31.486 1.00 11.49 59 PHE A N 1
ATOM 460 C CA . PHE A 1 59 ? 33.182 117.474 -32.159 1.00 11.90 59 PHE A CA 1
ATOM 461 C C . PHE A 1 59 ? 32.811 116.100 -32.715 1.00 12.91 59 PHE A C 1
ATOM 462 O O . PHE A 1 59 ? 32.823 115.861 -33.942 1.00 12.30 59 PHE A O 1
ATOM 470 N N . PHE A 1 60 ? 32.509 115.187 -31.813 1.00 13.15 60 PHE A N 1
ATOM 471 C CA . PHE A 1 60 ? 32.190 113.788 -32.189 1.00 13.52 60 PHE A CA 1
ATOM 472 C C . PHE A 1 60 ? 30.948 113.757 -33.056 1.00 13.71 60 PHE A C 1
ATOM 473 O O . PHE A 1 60 ? 30.033 114.578 -32.918 1.00 14.31 60 PHE A O 1
ATOM 481 N N . GLU A 1 61 ? 30.888 112.750 -33.910 1.00 14.59 61 GLU A N 1
ATOM 482 C CA . GLU A 1 61 ? 29.713 112.552 -34.796 1.00 15.05 61 GLU A CA 1
ATOM 483 C C . GLU A 1 61 ? 28.416 112.287 -34.131 1.00 14.33 61 GLU A C 1
ATOM 484 O O . GLU A 1 61 ? 27.404 112.762 -34.574 1.00 15.97 61 GLU A O 1
ATOM 486 N N . GLN A 1 62 ? 28.344 111.463 -33.100 1.00 13.31 62 GLN A N 1
ATOM 487 C CA . GLN A 1 62 ? 27.108 111.080 -32.530 1.00 14.54 62 GLN A CA 1
ATOM 488 C C . GLN A 1 62 ? 26.538 112.167 -31.639 1.00 15.84 62 GLN A C 1
ATOM 489 O O . GLN A 1 62 ? 27.312 112.830 -30.890 1.00 15.56 62 GLN A O 1
ATOM 495 N N . GLY A 1 63 ? 25.222 112.297 -31.706 1.00 17.25 63 GLY A N 1
ATOM 496 C CA . GLY A 1 63 ? 24.518 113.173 -30.789 1.00 17.83 63 GLY A CA 1
ATOM 497 C C . GLY A 1 63 ? 24.030 112.338 -29.619 1.00 17.25 63 GLY A C 1
ATOM 498 O O . GLY A 1 63 ? 24.842 111.895 -28.822 1.00 17.87 63 GLY A O 1
ATOM 499 N N . PHE A 1 64 ? 22.742 112.105 -29.560 1.00 14.61 64 PHE A N 1
ATOM 500 C CA . PHE A 1 64 ? 22.153 111.228 -28.516 1.00 13.80 64 PHE A CA 1
ATOM 501 C C . PHE A 1 64 ? 22.308 109.739 -28.852 1.00 15.09 64 PHE A C 1
ATOM 502 O O . PHE A 1 64 ? 22.145 109.340 -30.014 1.00 15.83 64 PHE A O 1
ATOM 510 N N . ILE A 1 65 ? 22.638 108.927 -27.835 1.00 13.86 65 ILE A N 1
ATOM 511 C CA . ILE A 1 65 ? 22.728 107.458 -27.952 1.00 15.70 65 ILE A CA 1
ATOM 512 C C . ILE A 1 65 ? 21.433 106.936 -27.324 1.00 16.59 65 ILE A C 1
ATOM 513 O O . ILE A 1 65 ? 21.078 107.261 -26.170 1.00 16.27 65 ILE A O 1
ATOM 518 N N . THR A 1 66 ? 20.638 106.177 -28.116 1.00 14.85 66 THR A N 1
ATOM 519 C CA . THR A 1 66 ? 19.315 105.756 -27.681 1.00 14.58 66 THR A CA 1
ATOM 520 C C . THR A 1 66 ? 18.945 104.257 -27.813 1.00 15.22 66 THR A C 1
ATOM 521 O O . THR A 1 66 ? 17.939 103.840 -27.197 1.00 15.35 66 THR A O 1
ATOM 525 N N . LYS A 1 67 ? 19.729 103.519 -28.598 1.00 16.09 67 LYS A N 1
ATOM 526 C CA . LYS A 1 67 ? 19.471 102.069 -28.884 1.00 17.84 67 LYS A CA 1
ATOM 527 C C . LYS A 1 67 ? 20.759 101.272 -28.870 1.00 16.96 67 LYS A C 1
ATOM 528 O O . LYS A 1 67 ? 21.861 101.787 -29.001 1.00 15.13 67 LYS A O 1
ATOM 532 N N . LEU A 1 68 ? 20.573 99.963 -28.750 1.00 17.74 68 LEU A N 1
ATOM 533 C CA . LEU A 1 68 ? 21.645 99.029 -28.922 1.00 17.88 68 LEU A CA 1
ATOM 534 C C . LEU A 1 68 ? 22.096 98.952 -30.363 1.00 17.81 68 LEU A C 1
ATOM 535 O O . LEU A 1 68 ? 21.297 99.111 -31.298 1.00 19.89 68 LEU A O 1
ATOM 540 N N . ASN A 1 69 ? 23.341 98.627 -30.499 1.00 16.18 69 ASN A N 1
ATOM 541 C CA . ASN A 1 69 ? 23.982 98.329 -31.754 1.00 18.57 69 ASN A CA 1
ATOM 542 C C . ASN A 1 69 ? 23.824 99.378 -32.809 1.00 17.39 69 ASN A C 1
ATOM 543 O O . ASN A 1 69 ? 23.659 99.139 -33.997 1.00 17.36 69 ASN A O 1
ATOM 548 N N . GLU A 1 70 ? 24.012 100.597 -32.388 1.00 17.80 70 GLU A N 1
ATOM 549 C CA . GLU A 1 70 ? 23.970 101.703 -33.297 1.00 18.14 70 GLU A CA 1
ATOM 550 C C . GLU A 1 70 ? 25.131 101.741 -34.230 1.00 20.39 70 GLU A C 1
ATOM 551 O O . GLU A 1 70 ? 24.933 102.237 -35.351 1.00 20.04 70 GLU A O 1
ATOM 557 N N . PHE A 1 71 ? 26.311 101.269 -33.812 1.00 20.06 71 PHE A N 1
ATOM 558 C CA . PHE A 1 71 ? 27.567 101.287 -34.606 1.00 19.04 71 PHE A CA 1
ATOM 559 C C . PHE A 1 71 ? 28.428 100.071 -34.284 1.00 24.06 71 PHE A C 1
ATOM 560 O O . PHE A 1 71 ? 29.308 100.100 -33.420 1.00 19.39 71 PHE A O 1
ATOM 568 N N . PRO A 1 72 ? 28.178 98.946 -34.972 1.00 26.79 72 PRO A N 1
ATOM 569 C CA . PRO A 1 72 ? 28.796 97.739 -34.440 1.00 28.44 72 PRO A CA 1
ATOM 570 C C . PRO A 1 72 ? 30.310 97.679 -34.554 1.00 24.64 72 PRO A C 1
ATOM 571 O O . PRO A 1 72 ? 30.937 96.883 -33.835 1.00 26.20 72 PRO A O 1
ATOM 575 N N . ASN A 1 73 ? 30.899 98.491 -35.405 1.00 23.29 73 ASN A N 1
ATOM 576 C CA . ASN A 1 73 ? 32.374 98.583 -35.459 1.00 25.50 73 ASN A CA 1
ATOM 577 C C . ASN A 1 73 ? 32.950 99.781 -34.745 1.00 21.66 73 ASN A C 1
ATOM 578 O O . ASN A 1 73 ? 34.067 100.161 -35.011 1.00 20.86 73 ASN A O 1
ATOM 583 N N . ALA A 1 74 ? 32.158 100.407 -33.863 1.00 17.76 74 ALA A N 1
ATOM 584 C CA . ALA A 1 74 ? 32.650 101.541 -33.093 1.00 16.10 74 ALA A CA 1
ATOM 585 C C . ALA A 1 74 ? 33.936 101.266 -32.329 1.00 14.69 74 ALA A C 1
ATOM 586 O O . ALA A 1 74 ? 34.156 100.134 -31.820 1.00 15.00 74 ALA A O 1
ATOM 588 N N . GLU A 1 75 ? 34.762 102.291 -32.156 1.00 14.51 75 GLU A N 1
ATOM 589 C CA . GLU A 1 75 ? 36.017 102.179 -31.397 1.00 13.66 75 GLU A CA 1
ATOM 590 C C . GLU A 1 75 ? 35.806 101.852 -29.932 1.00 15.08 75 GLU A C 1
ATOM 591 O O . GLU A 1 75 ? 36.681 101.266 -29.327 1.00 15.38 75 GLU A O 1
ATOM 597 N N . LEU A 1 76 ? 34.690 102.291 -29.369 1.00 13.24 76 LEU A N 1
ATOM 598 C CA . LEU A 1 76 ? 34.316 101.956 -27.973 1.00 12.12 76 LEU A CA 1
ATOM 599 C C . LEU A 1 76 ? 33.109 101.083 -27.964 1.00 12.76 76 LEU A C 1
ATOM 600 O O . LEU A 1 76 ? 32.001 101.470 -28.404 1.00 12.94 76 LEU A O 1
ATOM 605 N N . GLN A 1 77 ? 33.293 99.865 -27.453 1.00 13.46 77 GLN A N 1
ATOM 606 C CA . GLN A 1 77 ? 32.209 98.851 -27.306 1.00 13.92 77 GLN A CA 1
ATOM 607 C C . GLN A 1 77 ? 31.934 98.636 -25.861 1.00 13.89 77 GLN A C 1
ATOM 608 O O . GLN A 1 77 ? 32.883 98.452 -25.089 1.00 15.61 77 GLN A O 1
ATOM 614 N N . ILE A 1 78 ? 30.660 98.690 -25.521 1.00 14.13 78 ILE A N 1
ATOM 615 C CA . ILE A 1 78 ? 30.178 98.520 -24.208 1.00 14.61 78 ILE A CA 1
ATOM 616 C C . ILE A 1 78 ? 29.177 97.357 -24.234 1.00 15.42 78 ILE A C 1
ATOM 617 O O . ILE A 1 78 ? 28.119 97.465 -24.827 1.00 17.03 78 ILE A O 1
ATOM 622 N N . ASN A 1 79 ? 29.537 96.280 -23.522 1.00 15.65 79 ASN A N 1
ATOM 623 C CA . ASN A 1 79 ? 28.721 95.048 -23.483 1.00 17.10 79 ASN A CA 1
ATOM 624 C C . ASN A 1 79 ? 28.244 94.849 -22.037 1.00 15.71 79 ASN A C 1
ATOM 625 O O . ASN A 1 79 ? 29.077 94.824 -21.110 1.00 15.81 79 ASN A O 1
ATOM 630 N N . CYS A 1 80 ? 26.945 94.750 -21.848 1.00 14.11 80 CYS A N 1
ATOM 631 C CA . CYS A 1 80 ? 26.325 94.482 -20.588 1.00 13.82 80 CYS A CA 1
ATOM 632 C C . CYS A 1 80 ? 25.522 93.181 -20.612 1.00 14.69 80 CYS A C 1
ATOM 633 O O . CYS A 1 80 ? 24.628 93.058 -21.472 1.00 14.83 80 CYS A O 1
ATOM 636 N N . THR A 1 81 ? 25.713 92.303 -19.634 1.00 13.77 81 THR A N 1
ATOM 637 C CA . THR A 1 81 ? 25.072 90.972 -19.712 1.00 15.91 81 THR A CA 1
ATOM 638 C C . THR A 1 81 ? 23.610 91.052 -19.389 1.00 15.22 81 THR A C 1
ATOM 639 O O . THR A 1 81 ? 22.782 90.453 -20.111 1.00 16.88 81 THR A O 1
ATOM 643 N N . LYS A 1 82 ? 23.227 91.828 -18.366 1.00 15.35 82 LYS A N 1
ATOM 644 C CA . LYS A 1 82 ? 21.859 91.879 -17.852 1.00 15.57 82 LYS A CA 1
ATOM 645 C C . LYS A 1 82 ? 21.518 93.291 -17.340 1.00 14.68 82 LYS A C 1
ATOM 646 O O . LYS A 1 82 ? 22.370 94.184 -17.369 1.00 15.04 82 LYS A O 1
ATOM 650 N N . ASN A 1 83 ? 20.267 93.454 -16.955 1.00 15.85 83 ASN A N 1
ATOM 651 C CA . ASN A 1 83 ? 19.746 94.731 -16.438 1.00 16.49 83 ASN A CA 1
ATOM 652 C C . ASN A 1 83 ? 20.169 94.894 -14.986 1.00 16.90 83 ASN A C 1
ATOM 653 O O . ASN A 1 83 ? 19.997 93.986 -14.137 1.00 18.09 83 ASN A O 1
ATOM 658 N N . GLY A 1 84 ? 20.718 96.074 -14.668 1.00 16.25 84 GLY A N 1
ATOM 659 C CA . GLY A 1 84 ? 21.015 96.401 -13.300 1.00 15.63 84 GLY A CA 1
ATOM 660 C C . GLY A 1 84 ? 19.763 96.780 -12.579 1.00 14.66 84 GLY A C 1
ATOM 661 O O . GLY A 1 84 ? 18.779 97.212 -13.212 1.00 14.38 84 GLY A O 1
ATOM 662 N N . LYS A 1 85 ? 19.792 96.611 -11.273 1.00 14.92 85 LYS A N 1
ATOM 663 C CA . LYS A 1 85 ? 18.710 97.066 -10.391 1.00 16.11 85 LYS A CA 1
ATOM 664 C C . LYS A 1 85 ? 19.314 98.042 -9.375 1.00 15.98 85 LYS A C 1
ATOM 665 O O . LYS A 1 85 ? 20.448 97.891 -8.986 1.00 16.07 85 LYS A O 1
ATOM 670 N N . ILE A 1 86 ? 18.536 99.001 -8.929 1.00 14.30 86 ILE A N 1
ATOM 671 C CA . ILE A 1 86 ? 19.025 100.025 -7.944 1.00 14.42 86 ILE A CA 1
ATOM 672 C C . ILE A 1 86 ? 18.845 99.313 -6.591 1.00 17.89 86 ILE A C 1
ATOM 673 O O . ILE A 1 86 ? 17.751 98.868 -6.297 1.00 18.80 86 ILE A O 1
ATOM 678 N N . GLY A 1 87 ? 19.854 99.322 -5.739 1.00 16.96 87 GLY A N 1
ATOM 679 C CA . GLY A 1 87 ? 19.697 98.683 -4.468 1.00 21.42 87 GLY A CA 1
ATOM 680 C C . GLY A 1 87 ? 21.088 98.291 -4.046 1.00 19.48 87 GLY A C 1
ATOM 681 O O . GLY A 1 87 ? 22.113 98.624 -4.712 1.00 21.28 87 GLY A O 1
ATOM 682 N N . LEU A 1 88 ? 21.115 97.515 -2.968 1.00 15.91 88 LEU A N 1
ATOM 683 C CA . LEU A 1 88 ? 22.345 97.000 -2.433 1.00 14.16 88 LEU A CA 1
ATOM 684 C C . LEU A 1 88 ? 22.596 95.539 -2.976 1.00 14.20 88 LEU A C 1
ATOM 685 O O . LEU A 1 88 ? 21.666 94.898 -3.536 1.00 15.12 88 LEU A O 1
ATOM 690 N N . TYR A 1 89 ? 23.829 95.121 -2.828 1.00 14.10 89 TYR A N 1
ATOM 691 C CA . TYR A 1 89 ? 24.365 93.818 -3.213 1.00 15.68 89 TYR A CA 1
ATOM 692 C C . TYR A 1 89 ? 24.340 93.563 -4.693 1.00 16.21 89 TYR A C 1
ATOM 693 O O . TYR A 1 89 ? 24.393 92.416 -5.098 1.00 18.69 89 TYR A O 1
ATOM 702 N N . GLU A 1 90 ? 24.238 94.578 -5.558 1.00 14.75 90 GLU A N 1
ATOM 703 C CA . GLU A 1 90 ? 24.334 94.336 -6.965 1.00 14.97 90 GLU A CA 1
ATOM 704 C C . GLU A 1 90 ? 25.755 94.044 -7.360 1.00 13.24 90 GLU A C 1
ATOM 705 O O . GLU A 1 90 ? 26.710 94.508 -6.760 1.00 13.12 90 GLU A O 1
ATOM 711 N N . ASP A 1 91 ? 25.900 93.290 -8.439 1.00 12.73 91 ASP A N 1
ATOM 712 C CA . ASP A 1 91 ? 27.190 93.092 -9.053 1.00 11.82 91 ASP A CA 1
ATOM 713 C C . ASP A 1 91 ? 27.528 94.342 -9.855 1.00 11.79 91 ASP A C 1
ATOM 714 O O . ASP A 1 91 ? 26.877 94.640 -10.895 1.00 13.64 91 ASP A O 1
ATOM 719 N N . GLU A 1 92 ? 28.459 95.147 -9.336 1.00 11.26 92 GLU A N 1
ATOM 720 C CA . GLU A 1 92 ? 28.823 96.458 -9.924 1.00 11.24 92 GLU A CA 1
ATOM 721 C C . GLU A 1 92 ? 30.168 96.361 -10.594 1.00 10.09 92 GLU A C 1
ATOM 722 O O . GLU A 1 92 ? 30.803 97.379 -10.906 1.00 10.66 92 GLU A O 1
ATOM 728 N N . SER A 1 93 ? 30.613 95.137 -10.838 1.00 10.59 93 SER A N 1
ATOM 729 C CA . SER A 1 93 ? 31.939 94.929 -11.443 1.00 10.69 93 SER A CA 1
ATOM 730 C C . SER A 1 93 ? 31.984 95.283 -12.928 1.00 10.85 93 SER A C 1
ATOM 731 O O . SER A 1 93 ? 30.952 95.338 -13.590 1.00 10.12 93 SER A O 1
ATOM 734 N N . TYR A 1 94 ? 33.194 95.471 -13.460 1.00 9.93 94 TYR A N 1
ATOM 735 C CA . TYR A 1 94 ? 33.376 95.716 -14.884 1.00 10.60 94 TYR A CA 1
ATOM 736 C C . TYR A 1 94 ? 34.812 95.447 -15.200 1.00 11.12 94 TYR A C 1
ATOM 737 O O . TYR A 1 94 ? 35.669 95.428 -14.275 1.00 11.01 94 TYR A O 1
ATOM 746 N N . SER A 1 95 ? 35.076 95.257 -16.513 1.00 11.50 95 SER A N 1
ATOM 747 C CA . SER A 1 95 ? 36.440 95.305 -17.040 1.00 12.93 95 SER A CA 1
ATOM 748 C C . SER A 1 95 ? 36.497 96.331 -18.165 1.00 12.05 95 SER A C 1
ATOM 749 O O . SER A 1 95 ? 35.495 96.606 -18.834 1.00 14.18 95 SER A O 1
ATOM 752 N N . LEU A 1 96 ? 37.626 96.965 -18.236 1.00 10.93 96 LEU A N 1
ATOM 753 C CA . LEU A 1 96 ? 37.932 97.988 -19.201 1.00 11.83 96 LEU A CA 1
ATOM 754 C C . LEU A 1 96 ? 39.255 97.642 -19.844 1.00 12.91 96 LEU A C 1
ATOM 755 O O . LEU A 1 96 ? 40.264 97.528 -19.198 1.00 12.07 96 LEU A O 1
ATOM 760 N N . ASP A 1 97 ? 39.186 97.425 -21.155 1.00 13.17 97 ASP A N 1
ATOM 761 C CA . ASP A 1 97 ? 40.347 97.047 -21.929 1.00 14.08 97 ASP A CA 1
ATOM 762 C C . ASP A 1 97 ? 40.561 98.068 -23.047 1.00 13.86 97 ASP A C 1
ATOM 763 O O . ASP A 1 97 ? 39.657 98.232 -23.891 1.00 14.69 97 ASP A O 1
ATOM 768 N N . VAL A 1 98 ? 41.696 98.705 -23.008 1.00 11.69 98 VAL A N 1
ATOM 769 C CA . VAL A 1 98 ? 42.142 99.679 -23.970 1.00 12.70 98 VAL A CA 1
ATOM 770 C C . VAL A 1 98 ? 43.251 98.987 -24.806 1.00 13.60 98 VAL A C 1
ATOM 771 O O . VAL A 1 98 ? 44.350 98.621 -24.296 1.00 14.66 98 VAL A O 1
ATOM 775 N N . LYS A 1 99 ? 42.929 98.834 -26.093 1.00 14.33 99 LYS A N 1
ATOM 776 C CA . LYS A 1 99 ? 43.934 98.433 -27.071 1.00 16.27 99 LYS A CA 1
ATOM 777 C C . LYS A 1 99 ? 44.172 99.553 -28.040 1.00 17.76 99 LYS A C 1
ATOM 778 O O . LYS A 1 99 ? 43.412 100.545 -28.032 1.00 15.29 99 LYS A O 1
ATOM 782 N N . ALA A 1 100 ? 45.203 99.432 -28.885 1.00 17.73 100 ALA A N 1
ATOM 783 C CA . ALA A 1 100 ? 45.573 100.568 -29.728 1.00 18.65 100 ALA A CA 1
ATOM 784 C C . ALA A 1 100 ? 44.449 101.045 -30.629 1.00 18.85 100 ALA A C 1
ATOM 785 O O . ALA A 1 100 ? 44.439 102.235 -30.942 1.00 19.57 100 ALA A O 1
ATOM 787 N N . ASN A 1 101 ? 43.540 100.157 -31.036 1.00 18.83 101 ASN A N 1
ATOM 788 C CA . ASN A 1 101 ? 42.540 100.503 -31.997 1.00 19.63 101 ASN A CA 1
ATOM 789 C C . ASN A 1 101 ? 41.148 100.289 -31.531 1.00 17.83 101 ASN A C 1
ATOM 790 O O . ASN A 1 101 ? 40.220 100.511 -32.286 1.00 17.99 101 ASN A O 1
ATOM 795 N N . LYS A 1 102 ? 40.933 99.871 -30.281 1.00 15.75 102 LYS A N 1
ATOM 796 C CA . LYS A 1 102 ? 39.641 99.520 -29.827 1.00 16.18 102 LYS A CA 1
ATOM 797 C C . LYS A 1 102 ? 39.598 99.494 -28.325 1.00 15.48 102 LYS A C 1
ATOM 798 O O . LYS A 1 102 ? 40.541 99.022 -27.676 1.00 16.18 102 LYS A O 1
ATOM 804 N N . ILE A 1 103 ? 38.478 99.928 -27.775 1.00 14.23 103 ILE A N 1
ATOM 805 C CA . ILE A 1 103 ? 38.270 99.944 -26.302 1.00 14.01 103 ILE A CA 1
ATOM 806 C C . ILE A 1 103 ? 36.996 99.172 -25.991 1.00 13.74 103 ILE A C 1
ATOM 807 O O . ILE A 1 103 ? 35.989 99.351 -26.650 1.00 14.75 103 ILE A O 1
ATOM 812 N N . THR A 1 104 ? 37.040 98.270 -24.971 1.00 14.44 104 THR A N 1
ATOM 813 C CA . THR A 1 104 ? 35.890 97.509 -24.620 1.00 14.16 104 THR A CA 1
ATOM 814 C C . THR A 1 104 ? 35.615 97.581 -23.118 1.00 12.99 104 THR A C 1
ATOM 815 O O . THR A 1 104 ? 36.521 97.416 -22.307 1.00 13.64 104 THR A O 1
ATOM 819 N N . ILE A 1 105 ? 34.386 97.863 -22.778 1.00 12.79 105 ILE A N 1
ATOM 820 C CA . ILE A 1 105 ? 33.884 97.738 -21.447 1.00 13.39 105 ILE A CA 1
ATOM 821 C C . ILE A 1 105 ? 32.965 96.582 -21.400 1.00 15.16 105 ILE A C 1
ATOM 822 O O . ILE A 1 105 ? 31.974 96.535 -22.119 1.00 16.79 105 ILE A O 1
ATOM 827 N N . ASN A 1 106 ? 33.269 95.637 -20.541 1.00 13.44 106 ASN A N 1
ATOM 828 C CA . ASN A 1 106 ? 32.424 94.472 -20.326 1.00 14.63 106 ASN A CA 1
ATOM 829 C C . ASN A 1 106 ? 31.945 94.520 -18.902 1.00 12.26 106 ASN A C 1
ATOM 830 O O . ASN A 1 106 ? 32.758 94.666 -18.014 1.00 14.11 106 ASN A O 1
ATOM 835 N N . ALA A 1 107 ? 30.658 94.358 -18.677 1.00 11.18 107 ALA A N 1
ATOM 836 C CA . ALA A 1 107 ? 30.129 94.354 -17.346 1.00 12.07 107 ALA A CA 1
ATOM 837 C C . ALA A 1 107 ? 28.966 93.467 -17.190 1.00 13.52 107 ALA A C 1
ATOM 838 O O . ALA A 1 107 ? 28.184 93.283 -18.084 1.00 13.86 107 ALA A O 1
ATOM 840 N N . THR A 1 108 ? 28.826 92.907 -16.002 1.00 13.59 108 THR A N 1
ATOM 841 C CA . THR A 1 108 ? 27.634 92.131 -15.717 1.00 13.38 108 THR A CA 1
ATOM 842 C C . THR A 1 108 ? 26.350 92.877 -16.038 1.00 15.29 108 THR A C 1
ATOM 843 O O . THR A 1 108 ? 25.396 92.330 -16.599 1.00 13.03 108 THR A O 1
ATOM 847 N N . SER A 1 109 ? 26.279 94.129 -15.635 1.00 13.59 109 SER A N 1
ATOM 848 C CA . SER A 1 109 ? 25.088 94.939 -15.925 1.00 12.90 109 SER A CA 1
ATOM 849 C C . SER A 1 109 ? 25.521 96.397 -16.284 1.00 11.28 109 SER A C 1
ATOM 850 O O . SER A 1 109 ? 26.702 96.746 -16.277 1.00 10.90 109 SER A O 1
ATOM 853 N N . ASP A 1 110 ? 24.551 97.201 -16.694 1.00 10.68 110 ASP A N 1
ATOM 854 C CA . ASP A 1 110 ? 24.762 98.628 -16.916 1.00 10.77 110 ASP A CA 1
ATOM 855 C C . ASP A 1 110 ? 25.365 99.307 -15.669 1.00 10.80 110 ASP A C 1
ATOM 856 O O . ASP A 1 110 ? 26.033 100.303 -15.819 1.00 12.19 110 ASP A O 1
ATOM 861 N N . LEU A 1 111 ? 25.189 98.808 -14.448 1.00 11.72 111 LEU A N 1
ATOM 862 C CA . LEU A 1 111 ? 25.741 99.504 -13.274 1.00 11.09 111 LEU A CA 1
ATOM 863 C C . LEU A 1 111 ? 27.270 99.487 -13.340 1.00 11.66 111 LEU A C 1
ATOM 864 O O . LEU A 1 111 ? 27.936 100.524 -13.178 1.00 11.02 111 LEU A O 1
ATOM 869 N N . GLY A 1 112 ? 27.862 98.329 -13.614 1.00 10.73 112 GLY A N 1
ATOM 870 C CA . GLY A 1 112 ? 29.289 98.265 -13.836 1.00 10.09 112 GLY A CA 1
ATOM 871 C C . GLY A 1 112 ? 29.765 99.040 -15.044 1.00 11.16 112 GLY A C 1
ATOM 872 O O . GLY A 1 112 ? 30.812 99.681 -15.020 1.00 9.42 112 GLY A O 1
ATOM 873 N N . ALA A 1 113 ? 29.004 99.016 -16.128 1.00 10.45 113 ALA A N 1
ATOM 874 C CA . ALA A 1 113 ? 29.406 99.799 -17.308 1.00 11.23 113 ALA A CA 1
ATOM 875 C C . ALA A 1 113 ? 29.415 101.308 -17.049 1.00 11.34 113 ALA A C 1
ATOM 876 O O . ALA A 1 113 ? 30.296 101.991 -17.513 1.00 10.41 113 ALA A O 1
ATOM 878 N N . LEU A 1 114 ? 28.408 101.794 -16.315 1.00 12.00 114 LEU A N 1
ATOM 879 C CA . LEU A 1 114 ? 28.391 103.213 -15.927 1.00 11.66 114 LEU A CA 1
ATOM 880 C C . LEU A 1 114 ? 29.652 103.570 -15.145 1.00 10.77 114 LEU A C 1
ATOM 881 O O . LEU A 1 114 ? 30.260 104.594 -15.347 1.00 10.56 114 LEU A O 1
ATOM 886 N N . HIS A 1 115 ? 30.064 102.700 -14.238 1.00 9.76 115 HIS A N 1
ATOM 887 C CA . HIS A 1 115 ? 31.278 102.919 -13.502 1.00 9.72 115 HIS A CA 1
ATOM 888 C C . HIS A 1 115 ? 32.478 102.941 -14.436 1.00 10.06 115 HIS A C 1
ATOM 889 O O . HIS A 1 115 ? 33.434 103.753 -14.318 1.00 9.70 115 HIS A O 1
ATOM 896 N N . GLY A 1 116 ? 32.504 101.992 -15.369 1.00 9.89 116 GLY A N 1
ATOM 897 C CA . GLY A 1 116 ? 33.652 101.930 -16.266 1.00 10.36 116 GLY A CA 1
ATOM 898 C C . GLY A 1 116 ? 33.817 103.130 -17.123 1.00 10.06 116 GLY A C 1
ATOM 899 O O . GLY A 1 116 ? 34.948 103.490 -17.483 1.00 9.53 116 GLY A O 1
ATOM 900 N N . LEU A 1 117 ? 32.691 103.776 -17.490 1.00 9.48 117 LEU A N 1
ATOM 901 C CA . LEU A 1 117 ? 32.808 105.004 -18.235 1.00 10.09 117 LEU A CA 1
ATOM 902 C C . LEU A 1 117 ? 33.537 106.107 -17.432 1.00 9.99 117 LEU A C 1
ATOM 903 O O . LEU A 1 117 ? 34.306 106.897 -17.975 1.00 10.67 117 LEU A O 1
ATOM 908 N N . GLU A 1 118 ? 33.335 106.110 -16.110 1.00 9.80 118 GLU A N 1
ATOM 909 C CA . GLU A 1 118 ? 34.034 107.075 -15.241 1.00 9.36 118 GLU A CA 1
ATOM 910 C C . GLU A 1 118 ? 35.506 106.791 -15.176 1.00 9.23 118 GLU A C 1
ATOM 911 O O . GLU A 1 118 ? 36.318 107.684 -15.225 1.00 9.94 118 GLU A O 1
ATOM 917 N N . THR A 1 119 ? 35.873 105.519 -15.103 1.00 8.45 119 THR A N 1
ATOM 918 C CA . THR A 1 119 ? 37.281 105.161 -15.127 1.00 9.35 119 THR A CA 1
ATOM 919 C C . THR A 1 119 ? 37.915 105.576 -16.432 1.00 9.60 119 THR A C 1
ATOM 920 O O . THR A 1 119 ? 39.078 106.064 -16.452 1.00 9.75 119 THR A O 1
ATOM 924 N N . LEU A 1 120 ? 37.238 105.264 -17.545 1.00 10.53 120 LEU A N 1
ATOM 925 C CA . LEU A 1 120 ? 37.714 105.674 -18.885 1.00 10.28 120 LEU A CA 1
ATOM 926 C C . LEU A 1 120 ? 37.996 107.180 -18.974 1.00 10.24 120 LEU A C 1
ATOM 927 O O . LEU A 1 120 ? 39.043 107.601 -19.480 1.00 10.44 120 LEU A O 1
ATOM 932 N N . LEU A 1 121 ? 37.086 108.019 -18.498 1.00 10.59 121 LEU A N 1
ATOM 933 C CA . LEU A 1 121 ? 37.369 109.468 -18.481 1.00 9.92 121 LEU A CA 1
ATOM 934 C C . LEU A 1 121 ? 38.617 109.793 -17.719 1.00 10.34 121 LEU A C 1
ATOM 935 O O . LEU A 1 121 ? 39.390 110.678 -18.122 1.00 10.85 121 LEU A O 1
ATOM 940 N N . GLN A 1 122 ? 38.833 109.077 -16.599 1.00 10.09 122 GLN A N 1
ATOM 941 C CA . GLN A 1 122 ? 40.040 109.347 -15.801 1.00 11.33 122 GLN A CA 1
ATOM 942 C C . GLN A 1 122 ? 41.285 108.871 -16.427 1.00 10.56 122 GLN A C 1
ATOM 943 O O . GLN A 1 122 ? 42.366 109.427 -16.124 1.00 11.45 122 GLN A O 1
ATOM 949 N N . LEU A 1 123 ? 41.157 107.946 -17.380 1.00 11.18 123 LEU A N 1
ATOM 950 C CA . LEU A 1 123 ? 42.336 107.464 -18.074 1.00 12.87 123 LEU A CA 1
ATOM 951 C C . LEU A 1 123 ? 42.828 108.360 -19.177 1.00 13.33 123 LEU A C 1
ATOM 952 O O . LEU A 1 123 ? 43.957 108.199 -19.690 1.00 12.43 123 LEU A O 1
ATOM 957 N N . LEU A 1 124 ? 42.000 109.323 -19.575 1.00 12.43 124 LEU A N 1
ATOM 958 C CA . LEU A 1 124 ? 42.374 110.311 -20.648 1.00 12.57 124 LEU A CA 1
ATOM 959 C C . LEU A 1 124 ? 43.637 110.997 -20.388 1.00 12.76 124 LEU A C 1
ATOM 960 O O . LEU A 1 124 ? 43.854 111.547 -19.264 1.00 13.67 124 LEU A O 1
ATOM 965 N N . GLN A 1 125 ? 44.528 110.971 -21.370 1.00 11.90 125 GLN A N 1
ATOM 966 C CA . GLN A 1 125 ? 45.809 111.636 -21.338 1.00 13.65 125 GLN A CA 1
ATOM 967 C C . GLN A 1 125 ? 45.897 112.577 -22.539 1.00 15.12 125 GLN A C 1
ATOM 968 O O . GLN A 1 125 ? 45.084 112.522 -23.463 1.00 13.43 125 GLN A O 1
ATOM 974 N N . ASN A 1 126 ? 46.925 113.415 -22.518 1.00 16.75 126 ASN A N 1
ATOM 975 C CA . ASN A 1 126 ? 47.254 114.229 -23.695 1.00 16.97 126 ASN A CA 1
ATOM 976 C C . ASN A 1 126 ? 48.734 114.537 -23.703 1.00 18.66 126 ASN A C 1
ATOM 977 O O . ASN A 1 126 ? 49.387 114.434 -22.647 1.00 19.25 126 ASN A O 1
ATOM 982 N N . ASP A 1 127 ? 49.204 114.914 -24.868 1.00 16.34 127 ASP A N 1
ATOM 983 C CA . ASP A 1 127 ? 50.509 115.520 -25.026 1.00 18.70 127 ASP A CA 1
ATOM 984 C C . ASP A 1 127 ? 50.225 116.995 -25.408 1.00 16.23 127 ASP A C 1
ATOM 985 O O . ASP A 1 127 ? 49.225 117.562 -24.923 1.00 17.15 127 ASP A O 1
ATOM 990 N N . SER A 1 128 ? 51.090 117.629 -26.204 1.00 16.32 128 SER A N 1
ATOM 991 C CA . SER A 1 128 ? 50.777 119.045 -26.570 1.00 15.47 128 SER A CA 1
ATOM 992 C C . SER A 1 128 ? 49.703 119.221 -27.611 1.00 15.44 128 SER A C 1
ATOM 993 O O . SER A 1 128 ? 49.197 120.336 -27.767 1.00 14.64 128 SER A O 1
ATOM 996 N N . LYS A 1 129 ? 49.321 118.134 -28.307 1.00 14.07 129 LYS A N 1
ATOM 997 C CA . LYS A 1 129 ? 48.446 118.210 -29.500 1.00 15.95 129 LYS A CA 1
ATOM 998 C C . LYS A 1 129 ? 47.341 117.220 -29.548 1.00 15.23 129 LYS A C 1
ATOM 999 O O . LYS A 1 129 ? 46.309 117.522 -30.157 1.00 14.25 129 LYS A O 1
ATOM 1004 N N . LYS A 1 130 ? 47.512 116.022 -28.974 1.00 15.59 130 LYS A N 1
ATOM 1005 C CA . LYS A 1 130 ? 46.496 114.975 -29.097 1.00 13.73 130 LYS A CA 1
ATOM 1006 C C . LYS A 1 130 ? 46.109 114.458 -27.728 1.00 13.22 130 LYS A C 1
ATOM 1007 O O . LYS A 1 130 ? 46.840 114.576 -26.748 1.00 14.41 130 LYS A O 1
ATOM 1009 N N . PHE A 1 131 ? 44.955 113.794 -27.725 1.00 12.98 131 PHE A N 1
ATOM 1010 C CA . PHE A 1 131 ? 44.403 113.093 -26.595 1.00 12.59 131 PHE A CA 1
ATOM 1011 C C . PHE A 1 131 ? 44.483 111.619 -26.828 1.00 13.62 131 PHE A C 1
ATOM 1012 O O . PHE A 1 131 ? 44.240 111.142 -27.960 1.00 13.89 131 PHE A O 1
ATOM 1020 N N . TYR A 1 132 ? 44.727 110.872 -25.759 1.00 13.50 132 TYR A N 1
ATOM 1021 C CA . TYR A 1 132 ? 44.851 109.445 -25.903 1.00 15.16 132 TYR A CA 1
ATOM 1022 C C . TYR A 1 132 ? 44.520 108.692 -24.646 1.00 15.15 132 TYR A C 1
ATOM 1023 O O . TYR A 1 132 ? 44.455 109.301 -23.597 1.00 14.00 132 TYR A O 1
ATOM 1032 N N . PHE A 1 133 ? 44.333 107.369 -24.752 1.00 13.33 133 PHE A N 1
ATOM 1033 C CA . PHE A 1 133 ? 44.157 106.494 -23.602 1.00 13.14 133 PHE A CA 1
ATOM 1034 C C . PHE A 1 133 ? 45.253 105.445 -23.660 1.00 14.24 133 PHE A C 1
ATOM 1035 O O . PHE A 1 133 ? 45.560 104.935 -24.719 1.00 14.86 133 PHE A O 1
ATOM 1043 N N . PRO A 1 134 ? 45.947 105.235 -22.556 1.00 15.72 134 PRO A N 1
ATOM 1044 C CA . PRO A 1 134 ? 47.013 104.231 -22.557 1.00 14.53 134 PRO A CA 1
ATOM 1045 C C . PRO A 1 134 ? 46.447 102.819 -22.693 1.00 13.80 134 PRO A C 1
ATOM 1046 O O . PRO A 1 134 ? 45.413 102.461 -22.146 1.00 14.31 134 PRO A O 1
ATOM 1050 N N . VAL A 1 135 ? 47.120 102.012 -23.506 1.00 13.27 135 VAL A N 1
ATOM 1051 C CA . VAL A 1 135 ? 46.819 100.598 -23.652 1.00 13.18 135 VAL A CA 1
ATOM 1052 C C . VAL A 1 135 ? 46.999 99.996 -22.243 1.00 13.10 135 VAL A C 1
ATOM 1053 O O . VAL A 1 135 ? 48.050 100.210 -21.621 1.00 14.81 135 VAL A O 1
ATOM 1057 N N . SER A 1 136 ? 45.958 99.296 -21.792 1.00 13.69 136 SER A N 1
ATOM 1058 C CA . SER A 1 136 ? 45.864 98.892 -20.383 1.00 13.30 136 SER A CA 1
ATOM 1059 C C . SER A 1 136 ? 44.688 97.946 -20.187 1.00 13.82 136 SER A C 1
ATOM 1060 O O . SER A 1 136 ? 43.736 97.910 -21.012 1.00 14.24 136 SER A O 1
ATOM 1063 N N . GLN A 1 137 ? 44.667 97.272 -19.025 1.00 12.96 137 GLN A N 1
ATOM 1064 C CA . GLN A 1 137 ? 43.586 96.405 -18.661 1.00 15.51 137 GLN A CA 1
ATOM 1065 C C . GLN A 1 137 ? 43.266 96.627 -17.205 1.00 13.29 137 GLN A C 1
ATOM 1066 O O . GLN A 1 137 ? 44.173 96.615 -16.372 1.00 13.71 137 GLN A O 1
ATOM 1072 N N . ILE A 1 138 ? 41.974 96.836 -16.961 1.00 12.13 138 ILE A N 1
ATOM 1073 C CA . ILE A 1 138 ? 41.488 97.121 -15.633 1.00 12.87 138 ILE A CA 1
ATOM 1074 C C . ILE A 1 138 ? 40.363 96.208 -15.360 1.00 12.80 138 ILE A C 1
ATOM 1075 O O . ILE A 1 138 ? 39.472 96.054 -16.223 1.00 13.85 138 ILE A O 1
ATOM 1080 N N . SER A 1 139 ? 40.296 95.608 -14.168 1.00 12.28 139 SER A N 1
ATOM 1081 C CA . SER A 1 139 ? 39.145 94.893 -13.752 1.00 13.49 139 SER A CA 1
ATOM 1082 C C . SER A 1 139 ? 38.863 95.331 -12.328 1.00 12.97 139 SER A C 1
ATOM 1083 O O . SER A 1 139 ? 39.793 95.482 -11.510 1.00 12.99 139 SER A O 1
ATOM 1086 N N . ASP A 1 140 ? 37.578 95.572 -12.067 1.00 11.57 140 ASP A N 1
ATOM 1087 C CA . ASP A 1 140 ? 37.246 96.368 -10.865 1.00 11.56 140 ASP A CA 1
ATOM 1088 C C . ASP A 1 140 ? 35.919 95.988 -10.286 1.00 11.74 140 ASP A C 1
ATOM 1089 O O . ASP A 1 140 ? 35.090 95.375 -10.941 1.00 11.92 140 ASP A O 1
ATOM 1094 N N . PHE A 1 141 ? 35.733 96.346 -9.022 1.00 11.36 141 PHE A N 1
ATOM 1095 C CA . PHE A 1 141 ? 34.520 96.104 -8.311 1.00 10.66 141 PHE A CA 1
ATOM 1096 C C . PHE A 1 141 ? 34.684 96.833 -6.967 1.00 10.25 141 PHE A C 1
ATOM 1097 O O . PHE A 1 141 ? 35.800 97.099 -6.533 1.00 10.29 141 PHE A O 1
ATOM 1105 N N . PRO A 1 142 ? 33.538 97.102 -6.289 1.00 9.59 142 PRO A N 1
ATOM 1106 C CA . PRO A 1 142 ? 33.631 97.790 -5.030 1.00 10.45 142 PRO A CA 1
ATOM 1107 C C . PRO A 1 142 ? 33.916 96.902 -3.807 1.00 10.42 142 PRO A C 1
ATOM 1108 O O . PRO A 1 142 ? 33.330 95.804 -3.662 1.00 10.28 142 PRO A O 1
ATOM 1112 N N . ARG A 1 143 ? 34.647 97.454 -2.835 1.00 10.98 143 ARG A N 1
ATOM 1113 C CA . ARG A 1 143 ? 34.827 96.819 -1.556 1.00 11.56 143 ARG A CA 1
ATOM 1114 C C . ARG A 1 143 ? 33.580 96.744 -0.726 1.00 11.33 143 ARG A C 1
ATOM 1115 O O . ARG A 1 143 ? 33.289 95.672 -0.119 1.00 11.93 143 ARG A O 1
ATOM 1123 N N . PHE A 1 144 ? 32.751 97.814 -0.697 1.00 10.49 144 PHE A N 1
ATOM 1124 C CA . PHE A 1 144 ? 31.520 97.835 0.087 1.00 10.54 144 PHE A CA 1
ATOM 1125 C C . PHE A 1 144 ? 30.384 98.124 -0.830 1.00 9.80 144 PHE A C 1
ATOM 1126 O O . PHE A 1 144 ? 30.544 98.917 -1.822 1.00 9.79 144 PHE A O 1
ATOM 1134 N N . THR A 1 145 ? 29.236 97.600 -0.464 1.00 10.74 145 THR A N 1
ATOM 1135 C CA . THR A 1 145 ? 28.059 97.837 -1.283 1.00 10.69 145 THR A CA 1
ATOM 1136 C C . THR A 1 145 ? 27.306 99.195 -1.061 1.00 10.29 145 THR A C 1
ATOM 1137 O O . THR A 1 145 ? 26.604 99.634 -1.958 1.00 11.50 145 THR A O 1
ATOM 1141 N N . TRP A 1 146 ? 27.443 99.789 0.124 1.00 10.31 146 TRP A N 1
ATOM 1142 C CA . TRP A 1 146 ? 26.786 101.045 0.508 1.00 10.59 146 TRP A CA 1
ATOM 1143 C C . TRP A 1 146 ? 27.855 102.084 0.518 1.00 10.23 146 TRP A C 1
ATOM 1144 O O . TRP A 1 146 ? 28.711 102.062 1.355 1.00 10.80 146 TRP A O 1
ATOM 1155 N N . ARG A 1 147 ? 27.861 102.960 -0.484 1.00 9.42 147 ARG A N 1
ATOM 1156 C CA . ARG A 1 147 ? 28.880 103.985 -0.630 1.00 9.71 147 ARG A CA 1
ATOM 1157 C C . ARG A 1 147 ? 28.146 105.325 -0.849 1.00 9.11 147 ARG A C 1
ATOM 1158 O O . ARG A 1 147 ? 27.742 105.669 -1.963 1.00 9.01 147 ARG A O 1
ATOM 1166 N N . GLY A 1 148 ? 27.942 106.032 0.276 1.00 9.36 148 GLY A N 1
ATOM 1167 C CA . GLY A 1 148 ? 26.943 107.083 0.352 1.00 9.47 148 GLY A CA 1
ATOM 1168 C C . GLY A 1 148 ? 27.392 108.506 0.701 1.00 9.69 148 GLY A C 1
ATOM 1169 O O . GLY A 1 148 ? 28.474 108.734 1.295 1.00 8.13 148 GLY A O 1
ATOM 1170 N N . LEU A 1 149 ? 26.572 109.432 0.265 1.00 8.85 149 LEU A N 1
ATOM 1171 C CA . LEU A 1 149 ? 26.585 110.827 0.770 1.00 8.66 149 LEU A CA 1
ATOM 1172 C C . LEU A 1 149 ? 25.198 111.111 1.337 1.00 7.82 149 LEU A C 1
ATOM 1173 O O . LEU A 1 149 ? 24.215 110.882 0.636 1.00 8.30 149 LEU A O 1
ATOM 1178 N N . MET A 1 150 ? 25.177 111.690 2.540 1.00 7.52 150 MET A N 1
ATOM 1179 C CA . MET A 1 150 ? 23.984 112.255 3.141 1.00 7.99 150 MET A CA 1
ATOM 1180 C C . MET A 1 150 ? 23.957 113.760 2.864 1.00 8.48 150 MET A C 1
ATOM 1181 O O . MET A 1 150 ? 24.914 114.444 3.167 1.00 9.15 150 MET A O 1
ATOM 1186 N N . LEU A 1 151 ? 22.848 114.256 2.348 1.00 7.40 151 LEU A N 1
ATOM 1187 C CA . LEU A 1 151 ? 22.621 115.735 2.194 1.00 7.67 151 LEU A CA 1
ATOM 1188 C C . LEU A 1 151 ? 21.542 116.217 3.156 1.00 7.59 151 LEU A C 1
ATOM 1189 O O . LEU A 1 151 ? 20.426 115.652 3.176 1.00 7.45 151 LEU A O 1
ATOM 1194 N N . ASP A 1 152 ? 21.915 117.128 4.037 1.00 7.22 152 ASP A N 1
ATOM 1195 C CA . ASP A 1 152 ? 20.965 117.790 5.011 1.00 6.95 152 ASP A CA 1
ATOM 1196 C C . ASP A 1 152 ? 20.265 118.910 4.297 1.00 7.09 152 ASP A C 1
ATOM 1197 O O . ASP A 1 152 ? 20.874 119.957 3.949 1.00 7.71 152 ASP A O 1
ATOM 1202 N N . ALA A 1 153 ? 18.986 118.691 3.976 1.00 7.48 153 ALA A N 1
ATOM 1203 C CA . ALA A 1 153 ? 18.217 119.731 3.311 1.00 8.74 153 ALA A CA 1
ATOM 1204 C C . ALA A 1 153 ? 17.407 120.597 4.308 1.00 8.39 153 ALA A C 1
ATOM 1205 O O . ALA A 1 153 ? 16.705 121.533 3.915 1.00 7.65 153 ALA A O 1
ATOM 1207 N N . SER A 1 154 ? 17.535 120.313 5.609 1.00 7.28 154 SER A N 1
ATOM 1208 C CA . SER A 1 154 ? 16.766 121.033 6.615 1.00 7.60 154 SER A CA 1
ATOM 1209 C C . SER A 1 154 ? 17.495 122.323 7.121 1.00 7.73 154 SER A C 1
ATOM 1210 O O . SER A 1 154 ? 16.897 123.389 7.194 1.00 7.38 154 SER A O 1
ATOM 1213 N N . ARG A 1 155 ? 18.748 122.172 7.548 1.00 7.01 155 ARG A N 1
ATOM 1214 C CA . ARG A 1 155 ? 19.418 123.299 8.172 1.00 7.35 155 ARG A CA 1
ATOM 1215 C C . ARG A 1 155 ? 19.530 124.477 7.167 1.00 7.36 155 ARG A C 1
ATOM 1216 O O . ARG A 1 155 ? 19.071 125.564 7.414 1.00 7.77 155 ARG A O 1
ATOM 1224 N N . HIS A 1 156 ? 20.106 124.219 6.021 1.00 7.05 156 HIS A N 1
ATOM 1225 C CA . HIS A 1 156 ? 19.999 125.038 4.828 1.00 7.30 156 HIS A CA 1
ATOM 1226 C C . HIS A 1 156 ? 19.439 124.210 3.697 1.00 7.57 156 HIS A C 1
ATOM 1227 O O . HIS A 1 156 ? 19.990 123.210 3.314 1.00 7.29 156 HIS A O 1
ATOM 1234 N N . PHE A 1 157 ? 18.306 124.676 3.195 1.00 6.93 157 PHE A N 1
ATOM 1235 C CA . PHE A 1 157 ? 17.650 124.046 2.077 1.00 7.48 157 PHE A CA 1
ATOM 1236 C C . PHE A 1 157 ? 18.613 124.053 0.910 1.00 7.30 157 PHE A C 1
ATOM 1237 O O . PHE A 1 157 ? 19.272 125.101 0.602 1.00 8.53 157 PHE A O 1
ATOM 1245 N N . GLN A 1 158 ? 18.659 122.925 0.221 1.00 7.83 158 GLN A N 1
ATOM 1246 C CA . GLN A 1 158 ? 19.491 122.776 -0.968 1.00 8.27 158 GLN A CA 1
ATOM 1247 C C . GLN A 1 158 ? 18.573 122.527 -2.178 1.00 8.70 158 GLN A C 1
ATOM 1248 O O . GLN A 1 158 ? 17.973 121.441 -2.314 1.00 8.28 158 GLN A O 1
ATOM 1254 N N . PRO A 1 159 ? 18.479 123.511 -3.059 1.00 8.25 159 PRO A N 1
ATOM 1255 C CA . PRO A 1 159 ? 17.535 123.394 -4.194 1.00 8.70 159 PRO A CA 1
ATOM 1256 C C . PRO A 1 159 ? 17.865 122.204 -5.143 1.00 9.32 159 PRO A C 1
ATOM 1257 O O . PRO A 1 159 ? 18.939 121.602 -5.109 1.00 8.31 159 PRO A O 1
ATOM 1261 N N . VAL A 1 160 ? 16.865 121.928 -5.994 1.00 8.78 160 VAL A N 1
ATOM 1262 C CA . VAL A 1 160 ? 16.960 120.842 -6.955 1.00 8.45 160 VAL A CA 1
ATOM 1263 C C . VAL A 1 160 ? 18.269 120.851 -7.680 1.00 8.29 160 VAL A C 1
ATOM 1264 O O . VAL A 1 160 ? 18.877 119.764 -7.882 1.00 9.08 160 VAL A O 1
ATOM 1268 N N . ASP A 1 161 ? 18.773 122.024 -8.122 1.00 8.34 161 ASP A N 1
ATOM 1269 C CA . ASP A 1 161 ? 20.027 122.035 -8.885 1.00 9.18 161 ASP A CA 1
ATOM 1270 C C . ASP A 1 161 ? 21.228 121.486 -8.096 1.00 9.02 161 ASP A C 1
ATOM 1271 O O . ASP A 1 161 ? 22.134 120.858 -8.657 1.00 8.78 161 ASP A O 1
ATOM 1276 N N . VAL A 1 162 ? 21.255 121.795 -6.797 1.00 8.77 162 VAL A N 1
ATOM 1277 C CA . VAL A 1 162 ? 22.343 121.301 -5.955 1.00 8.47 162 VAL A CA 1
ATOM 1278 C C . VAL A 1 162 ? 22.280 119.795 -5.865 1.00 7.59 162 VAL A C 1
ATOM 1279 O O . VAL A 1 162 ? 23.312 119.093 -5.992 1.00 6.98 162 VAL A O 1
ATOM 1283 N N . VAL A 1 163 ? 21.078 119.251 -5.684 1.00 7.26 163 VAL A N 1
ATOM 1284 C CA . VAL A 1 163 ? 20.897 117.808 -5.521 1.00 7.30 163 VAL A CA 1
ATOM 1285 C C . VAL A 1 163 ? 21.324 117.108 -6.819 1.00 7.81 163 VAL A C 1
ATOM 1286 O O . VAL A 1 163 ? 22.091 116.117 -6.785 1.00 8.64 163 VAL A O 1
ATOM 1290 N N . LYS A 1 164 ? 20.869 117.614 -7.970 1.00 8.27 164 LYS A N 1
ATOM 1291 C CA . LYS A 1 164 ? 21.177 117.000 -9.238 1.00 7.97 164 LYS A CA 1
ATOM 1292 C C . LYS A 1 164 ? 22.684 116.961 -9.509 1.00 7.90 164 LYS A C 1
ATOM 1293 O O . LYS A 1 164 ? 23.230 115.903 -9.865 1.00 8.45 164 LYS A O 1
ATOM 1299 N N . ARG A 1 165 ? 23.384 118.081 -9.341 1.00 8.14 165 ARG A N 1
ATOM 1300 C CA . ARG A 1 165 ? 24.799 118.036 -9.704 1.00 8.72 165 ARG A CA 1
ATOM 1301 C C . ARG A 1 165 ? 25.547 117.146 -8.739 1.00 8.76 165 ARG A C 1
ATOM 1302 O O . ARG A 1 165 ? 26.624 116.543 -9.090 1.00 9.39 165 ARG A O 1
ATOM 1310 N N . ASN A 1 166 ? 25.140 117.124 -7.483 1.00 8.85 166 ASN A N 1
ATOM 1311 C CA . ASN A 1 166 ? 25.820 116.233 -6.539 1.00 8.21 166 ASN A CA 1
ATOM 1312 C C . ASN A 1 166 ? 25.583 114.738 -6.872 1.00 8.23 166 ASN A C 1
ATOM 1313 O O . ASN A 1 166 ? 26.458 113.944 -6.638 1.00 8.10 166 ASN A O 1
ATOM 1318 N N . LEU A 1 167 ? 24.416 114.393 -7.388 1.00 7.69 167 LEU A N 1
ATOM 1319 C CA . LEU A 1 167 ? 24.184 113.050 -7.864 1.00 8.65 167 LEU A CA 1
ATOM 1320 C C . LEU A 1 167 ? 25.153 112.767 -9.007 1.00 9.27 167 LEU A C 1
ATOM 1321 O O . LEU A 1 167 ? 25.739 111.661 -9.072 1.00 9.02 167 LEU A O 1
ATOM 1326 N N . ASP A 1 168 ? 25.393 113.729 -9.922 1.00 8.64 168 ASP A N 1
ATOM 1327 C CA . ASP A 1 168 ? 26.412 113.491 -10.967 1.00 9.91 168 ASP A CA 1
ATOM 1328 C C . ASP A 1 168 ? 27.788 113.265 -10.352 1.00 9.31 168 ASP A C 1
ATOM 1329 O O . ASP A 1 168 ? 28.542 112.404 -10.846 1.00 9.62 168 ASP A O 1
ATOM 1334 N N . ALA A 1 169 ? 28.131 114.035 -9.323 1.00 8.95 169 ALA A N 1
ATOM 1335 C CA . ALA A 1 169 ? 29.452 113.910 -8.710 1.00 9.06 169 ALA A CA 1
ATOM 1336 C C . ALA A 1 169 ? 29.587 112.493 -8.051 1.00 8.90 169 ALA A C 1
ATOM 1337 O O . ALA A 1 169 ? 30.680 111.860 -8.061 1.00 8.47 169 ALA A O 1
ATOM 1339 N N . LEU A 1 170 ? 28.523 112.065 -7.394 1.00 8.50 170 LEU A N 1
ATOM 1340 C CA . LEU A 1 170 ? 28.493 110.721 -6.736 1.00 8.69 170 LEU A CA 1
ATOM 1341 C C . LEU A 1 170 ? 28.777 109.645 -7.822 1.00 8.76 170 LEU A C 1
ATOM 1342 O O . LEU A 1 170 ? 29.673 108.847 -7.652 1.00 9.50 170 LEU A O 1
ATOM 1347 N N . ALA A 1 171 ? 28.093 109.748 -8.943 1.00 9.19 171 ALA A N 1
ATOM 1348 C CA . ALA A 1 171 ? 28.382 108.773 -10.012 1.00 9.49 171 ALA A CA 1
ATOM 1349 C C . ALA A 1 171 ? 29.792 108.844 -10.497 1.00 9.05 171 ALA A C 1
ATOM 1350 O O . ALA A 1 171 ? 30.407 107.831 -10.779 1.00 9.48 171 ALA A O 1
ATOM 1352 N N . ALA A 1 172 ? 30.320 110.051 -10.641 1.00 8.63 172 ALA A N 1
ATOM 1353 C CA . ALA A 1 172 ? 31.673 110.242 -11.099 1.00 8.84 172 ALA A CA 1
ATOM 1354 C C . ALA A 1 172 ? 32.681 109.575 -10.211 1.00 8.58 172 ALA A C 1
ATOM 1355 O O . ALA A 1 172 ? 33.779 109.125 -10.680 1.00 8.44 172 ALA A O 1
ATOM 1357 N N . MET A 1 173 ? 32.335 109.467 -8.931 1.00 8.23 173 MET A N 1
ATOM 1358 C CA . MET A 1 173 ? 33.218 108.837 -7.905 1.00 8.84 173 MET A CA 1
ATOM 1359 C C . MET A 1 173 ? 32.779 107.406 -7.590 1.00 9.44 173 MET A C 1
ATOM 1360 O O . MET A 1 173 ? 33.230 106.834 -6.590 1.00 9.03 173 MET A O 1
ATOM 1365 N N . LYS A 1 174 ? 31.866 106.842 -8.369 1.00 9.24 174 LYS A N 1
ATOM 1366 C CA . LYS A 1 174 ? 31.334 105.482 -8.151 1.00 9.78 174 LYS A CA 1
ATOM 1367 C C . LYS A 1 174 ? 30.606 105.291 -6.845 1.00 10.01 174 LYS A C 1
ATOM 1368 O O . LYS A 1 174 ? 30.574 104.191 -6.273 1.00 9.86 174 LYS A O 1
ATOM 1374 N N . MET A 1 175 ? 30.040 106.394 -6.306 1.00 9.67 175 MET A N 1
ATOM 1375 C CA . MET A 1 175 ? 29.205 106.308 -5.127 1.00 9.93 175 MET A CA 1
ATOM 1376 C C . MET A 1 175 ? 27.757 106.004 -5.509 1.00 8.83 175 MET A C 1
ATOM 1377 O O . MET A 1 175 ? 27.305 106.479 -6.541 1.00 9.68 175 MET A O 1
ATOM 1382 N N . ASN A 1 176 ? 27.075 105.189 -4.712 1.00 8.29 176 ASN A N 1
ATOM 1383 C CA . ASN A 1 176 ? 25.762 104.650 -5.125 1.00 8.71 176 ASN A CA 1
ATOM 1384 C C . ASN A 1 176 ? 24.641 104.830 -4.200 1.00 8.08 176 ASN A C 1
ATOM 1385 O O . ASN A 1 176 ? 23.544 104.279 -4.473 1.00 9.24 176 ASN A O 1
ATOM 1390 N N . VAL A 1 177 ? 24.803 105.618 -3.132 1.00 9.25 177 VAL A N 1
ATOM 1391 C CA . VAL A 1 177 ? 23.720 105.904 -2.190 1.00 8.71 177 VAL A CA 1
ATOM 1392 C C . VAL A 1 177 ? 23.673 107.408 -1.919 1.00 9.48 177 VAL A C 1
ATOM 1393 O O . VAL A 1 177 ? 24.699 108.059 -1.603 1.00 8.65 177 VAL A O 1
ATOM 1397 N N . PHE A 1 178 ? 22.465 107.931 -2.036 1.00 9.50 178 PHE A N 1
ATOM 1398 C CA . PHE A 1 178 ? 22.202 109.343 -1.668 1.00 8.87 178 PHE A CA 1
ATOM 1399 C C . PHE A 1 178 ? 21.174 109.326 -0.571 1.00 8.96 178 PHE A C 1
ATOM 1400 O O . PHE A 1 178 ? 20.043 108.909 -0.767 1.00 9.32 178 PHE A O 1
ATOM 1408 N N . HIS A 1 179 ? 21.604 109.675 0.622 1.00 8.70 179 HIS A N 1
ATOM 1409 C CA . HIS A 1 179 ? 20.743 109.691 1.793 1.00 8.12 179 HIS A CA 1
ATOM 1410 C C . HIS A 1 179 ? 20.270 111.154 1.978 1.00 8.48 179 HIS A C 1
ATOM 1411 O O . HIS A 1 179 ? 21.028 112.090 2.144 1.00 8.03 179 HIS A O 1
ATOM 1418 N N . TRP A 1 180 ? 18.953 111.310 1.975 1.00 7.63 180 TRP A N 1
ATOM 1419 C CA . TRP A 1 180 ? 18.347 112.669 1.915 1.00 8.50 180 TRP A CA 1
ATOM 1420 C C . TRP A 1 180 ? 17.694 112.964 3.280 1.00 8.50 180 TRP A C 1
ATOM 1421 O O . TRP A 1 180 ? 16.656 112.383 3.662 1.00 8.89 180 TRP A O 1
ATOM 1432 N N . HIS A 1 181 ? 18.338 113.839 4.038 1.00 8.16 181 HIS A N 1
ATOM 1433 C CA . HIS A 1 181 ? 17.899 114.205 5.392 1.00 8.65 181 HIS A CA 1
ATOM 1434 C C . HIS A 1 181 ? 16.946 115.367 5.237 1.00 8.45 181 HIS A C 1
ATOM 1435 O O . HIS A 1 181 ? 17.389 116.522 5.076 1.00 8.48 181 HIS A O 1
ATOM 1442 N N . LEU A 1 182 ? 15.642 115.022 5.184 1.00 8.75 182 LEU A N 1
ATOM 1443 C CA . LEU A 1 182 ? 14.613 115.856 4.653 1.00 9.18 182 LEU A CA 1
ATOM 1444 C C . LEU A 1 182 ? 13.782 116.627 5.696 1.00 8.98 182 LEU A C 1
ATOM 1445 O O . LEU A 1 182 ? 12.941 117.456 5.333 1.00 9.25 182 LEU A O 1
ATOM 1450 N N . VAL A 1 183 ? 14.142 116.443 6.965 1.00 9.12 183 VAL A N 1
ATOM 1451 C CA . VAL A 1 183 ? 13.478 117.039 8.085 1.00 10.50 183 VAL A CA 1
ATOM 1452 C C . VAL A 1 183 ? 14.436 117.154 9.263 1.00 10.33 183 VAL A C 1
ATOM 1453 O O . VAL A 1 183 ? 15.234 116.231 9.506 1.00 11.18 183 VAL A O 1
ATOM 1457 N N . ASP A 1 184 ? 14.401 118.295 9.962 1.00 8.25 184 ASP A N 1
ATOM 1458 C CA . ASP A 1 184 ? 15.114 118.452 11.194 1.00 8.50 184 ASP A CA 1
ATOM 1459 C C . ASP A 1 184 ? 14.459 119.638 11.911 1.00 8.45 184 ASP A C 1
ATOM 1460 O O . ASP A 1 184 ? 13.319 120.096 11.524 1.00 8.16 184 ASP A O 1
ATOM 1465 N N . ASP A 1 185 ? 15.087 120.126 12.974 1.00 7.97 185 ASP A N 1
ATOM 1466 C CA . ASP A 1 185 ? 14.486 121.199 13.779 1.00 8.45 185 ASP A CA 1
ATOM 1467 C C . ASP A 1 185 ? 14.254 122.507 12.985 1.00 8.49 185 ASP A C 1
ATOM 1468 O O . ASP A 1 185 ? 13.394 123.321 13.300 1.00 8.16 185 ASP A O 1
ATOM 1473 N N . GLN A 1 186 ? 15.082 122.666 11.966 1.00 7.94 186 GLN A N 1
ATOM 1474 C CA . GLN A 1 186 ? 15.196 123.888 11.189 1.00 8.14 186 GLN A CA 1
ATOM 1475 C C . GLN A 1 186 ? 14.309 123.891 9.927 1.00 8.26 186 GLN A C 1
ATOM 1476 O O . GLN A 1 186 ? 14.414 124.818 9.110 1.00 7.85 186 GLN A O 1
ATOM 1482 N N . GLY A 1 187 ? 13.519 122.802 9.729 1.00 7.92 187 GLY A N 1
ATOM 1483 C CA . GLY A 1 187 ? 12.595 122.783 8.621 1.00 9.40 187 GLY A CA 1
ATOM 1484 C C . GLY A 1 187 ? 12.281 121.405 8.100 1.00 7.70 187 GLY A C 1
ATOM 1485 O O . GLY A 1 187 ? 13.083 120.525 8.180 1.00 8.25 187 GLY A O 1
ATOM 1486 N N . TRP A 1 188 ? 11.041 121.282 7.615 1.00 8.01 188 TRP A N 1
ATOM 1487 C CA . TRP A 1 188 ? 10.468 120.129 6.939 1.00 8.04 188 TRP A CA 1
ATOM 1488 C C . TRP A 1 188 ? 10.439 120.349 5.441 1.00 8.20 188 TRP A C 1
ATOM 1489 O O . TRP A 1 188 ? 9.908 121.403 4.989 1.00 9.33 188 TRP A O 1
ATOM 1500 N N . ARG A 1 189 ? 11.023 119.441 4.665 1.00 7.74 189 ARG A N 1
ATOM 1501 C CA . ARG A 1 189 ? 11.250 119.671 3.256 1.00 7.89 189 ARG A CA 1
ATOM 1502 C C . ARG A 1 189 ? 10.496 118.821 2.223 1.00 8.89 189 ARG A C 1
ATOM 1503 O O . ARG A 1 189 ? 10.879 118.866 1.038 1.00 9.34 189 ARG A O 1
ATOM 1511 N N . ILE A 1 190 ? 9.435 118.106 2.618 1.00 9.65 190 ILE A N 1
ATOM 1512 C CA . ILE A 1 190 ? 8.695 117.212 1.730 1.00 9.81 190 ILE A CA 1
ATOM 1513 C C . ILE A 1 190 ? 7.287 117.766 1.480 1.00 10.71 190 ILE A C 1
ATOM 1514 O O . ILE A 1 190 ? 6.507 117.913 2.451 1.00 11.55 190 ILE A O 1
ATOM 1519 N N . GLU A 1 191 ? 6.929 118.090 0.256 1.00 10.16 191 GLU A N 1
ATOM 1520 C CA . GLU A 1 191 ? 5.599 118.445 0.015 1.00 11.29 191 GLU A CA 1
ATOM 1521 C C . GLU A 1 191 ? 4.679 117.300 0.461 1.00 12.11 191 GLU A C 1
ATOM 1522 O O . GLU A 1 191 ? 4.759 116.146 -0.011 1.00 12.15 191 GLU A O 1
ATOM 1528 N N . THR A 1 192 ? 3.731 117.697 1.297 1.00 14.20 192 THR A N 1
ATOM 1529 C CA . THR A 1 192 ? 2.747 116.759 1.815 1.00 14.15 192 THR A CA 1
ATOM 1530 C C . THR A 1 192 ? 1.378 117.400 1.611 1.00 15.90 192 THR A C 1
ATOM 1531 O O . THR A 1 192 ? 0.992 118.318 2.303 1.00 17.48 192 THR A O 1
ATOM 1535 N N . LYS A 1 193 ? 0.644 116.867 0.665 1.00 18.48 193 LYS A N 1
ATOM 1536 C CA . LYS A 1 193 ? -0.697 117.401 0.330 1.00 22.87 193 LYS A CA 1
ATOM 1537 C C . LYS A 1 193 ? -1.786 117.045 1.332 1.00 24.23 193 LYS A C 1
ATOM 1538 O O . LYS A 1 193 ? -2.771 117.809 1.499 1.00 31.06 193 LYS A O 1
ATOM 1542 N N . LYS A 1 194 ? -1.581 115.977 2.051 1.00 20.14 194 LYS A N 1
ATOM 1543 C CA . LYS A 1 194 ? -2.493 115.520 3.078 1.00 25.39 194 LYS A CA 1
ATOM 1544 C C . LYS A 1 194 ? -2.193 116.004 4.476 1.00 19.21 194 LYS A C 1
ATOM 1545 O O . LYS A 1 194 ? -3.019 115.845 5.353 1.00 17.39 194 LYS A O 1
ATOM 1547 N N . HIS A 1 195 ? -0.973 116.556 4.701 1.00 16.77 195 HIS A N 1
ATOM 1548 C CA . HIS A 1 195 ? -0.611 117.186 5.952 1.00 15.45 195 HIS A CA 1
ATOM 1549 C C . HIS A 1 195 ? -0.035 118.539 5.650 1.00 12.85 195 HIS A C 1
ATOM 1550 O O . HIS A 1 195 ? 1.160 118.857 5.967 1.00 12.60 195 HIS A O 1
ATOM 1557 N N . PRO A 1 196 ? -0.841 119.429 5.061 1.00 13.00 196 PRO A N 1
ATOM 1558 C CA . PRO A 1 196 ? -0.301 120.693 4.555 1.00 12.12 196 PRO A CA 1
ATOM 1559 C C . PRO A 1 196 ? 0.291 121.632 5.549 1.00 11.86 196 PRO A C 1
ATOM 1560 O O . PRO A 1 196 ? 1.129 122.470 5.171 1.00 12.00 196 PRO A O 1
ATOM 1564 N N . LYS A 1 197 ? -0.051 121.508 6.822 1.00 11.23 197 LYS A N 1
ATOM 1565 C CA . LYS A 1 197 ? 0.501 122.352 7.826 1.00 11.33 197 LYS A CA 1
ATOM 1566 C C . LYS A 1 197 ? 2.036 122.212 7.908 1.00 10.60 197 LYS A C 1
ATOM 1567 O O . LYS A 1 197 ? 2.721 123.140 8.331 1.00 10.56 197 LYS A O 1
ATOM 1573 N N . LEU A 1 198 ? 2.534 121.054 7.540 1.00 10.19 198 LEU A N 1
ATOM 1574 C CA . LEU A 1 198 ? 4.027 120.887 7.577 1.00 10.39 198 LEU A CA 1
ATOM 1575 C C . LEU A 1 198 ? 4.725 121.815 6.571 1.00 12.06 198 LEU A C 1
ATOM 1576 O O . LEU A 1 198 ? 5.820 122.330 6.867 1.00 12.64 198 LEU A O 1
ATOM 1581 N N . ILE A 1 199 ? 4.080 122.059 5.456 1.00 11.33 199 ILE A N 1
ATOM 1582 C CA . ILE A 1 199 ? 4.606 123.027 4.460 1.00 13.15 199 ILE A CA 1
ATOM 1583 C C . ILE A 1 199 ? 4.305 124.462 4.904 1.00 12.91 199 ILE A C 1
ATOM 1584 O O . ILE A 1 199 ? 5.133 125.375 4.841 1.00 12.58 199 ILE A O 1
ATOM 1589 N N . GLU A 1 200 ? 3.032 124.712 5.283 1.00 11.75 200 GLU A N 1
ATOM 1590 C CA . GLU A 1 200 ? 2.632 126.031 5.636 1.00 12.27 200 GLU A CA 1
ATOM 1591 C C . GLU A 1 200 ? 3.406 126.624 6.786 1.00 11.36 200 GLU A C 1
ATOM 1592 O O . GLU A 1 200 ? 3.837 127.821 6.732 1.00 13.41 200 GLU A O 1
ATOM 1598 N N . LEU A 1 201 ? 3.593 125.825 7.820 1.00 11.05 201 LEU A N 1
ATOM 1599 C CA . LEU A 1 201 ? 4.071 126.289 9.115 1.00 12.07 201 LEU A CA 1
ATOM 1600 C C . LEU A 1 201 ? 5.511 125.876 9.434 1.00 12.07 201 LEU A C 1
ATOM 1601 O O . LEU A 1 201 ? 6.089 126.435 10.342 1.00 13.51 201 LEU A O 1
ATOM 1606 N N . ALA A 1 202 ? 6.033 124.871 8.746 1.00 10.59 202 ALA A N 1
ATOM 1607 C CA . ALA A 1 202 ? 7.322 124.267 9.168 1.00 10.74 202 ALA A CA 1
ATOM 1608 C C . ALA A 1 202 ? 8.376 124.272 8.058 1.00 10.09 202 ALA A C 1
ATOM 1609 O O . ALA A 1 202 ? 9.354 123.486 8.166 1.00 9.96 202 ALA A O 1
ATOM 1611 N N . SER A 1 203 ? 8.188 125.040 6.992 1.00 9.91 203 SER A N 1
ATOM 1612 C CA . SER A 1 203 ? 9.135 125.028 5.857 1.00 9.87 203 SER A CA 1
ATOM 1613 C C . SER A 1 203 ? 9.717 126.381 5.408 1.00 10.58 203 SER A C 1
ATOM 1614 O O . SER A 1 203 ? 10.655 126.390 4.624 1.00 10.54 203 SER A O 1
ATOM 1617 N N . ASP A 1 204 ? 9.107 127.493 5.801 1.00 10.12 204 ASP A N 1
ATOM 1618 C CA . ASP A 1 204 ? 9.433 128.845 5.272 1.00 12.31 204 ASP A CA 1
ATOM 1619 C C . ASP A 1 204 ? 9.260 128.889 3.753 1.00 11.43 204 ASP A C 1
ATOM 1620 O O . ASP A 1 204 ? 9.816 129.736 3.057 1.00 12.57 204 ASP A O 1
ATOM 1625 N N . GLY A 1 205 ? 8.446 127.998 3.228 1.00 10.27 205 GLY A N 1
ATOM 1626 C CA . GLY A 1 205 ? 8.279 127.906 1.756 1.00 10.81 205 GLY A CA 1
ATOM 1627 C C . GLY A 1 205 ? 9.349 127.221 0.980 1.00 10.38 205 GLY A C 1
ATOM 1628 O O . GLY A 1 205 ? 9.290 127.254 -0.252 1.00 12.03 205 GLY A O 1
ATOM 1629 N N . LEU A 1 206 ? 10.283 126.582 1.702 1.00 9.43 206 LEU A N 1
ATOM 1630 C CA . LEU A 1 206 ? 11.483 125.954 1.092 1.00 10.09 206 LEU A CA 1
ATOM 1631 C C . LEU A 1 206 ? 11.291 124.437 1.239 1.00 9.79 206 LEU A C 1
ATOM 1632 O O . LEU A 1 206 ? 11.312 123.908 2.362 1.00 8.39 206 LEU A O 1
ATOM 1637 N N . TYR A 1 207 ? 11.035 123.739 0.114 1.00 10.13 207 TYR A N 1
ATOM 1638 C CA . TYR A 1 207 ? 10.727 122.337 0.120 1.00 9.50 207 TYR A CA 1
ATOM 1639 C C . TYR A 1 207 ? 10.781 121.773 -1.286 1.00 9.24 207 TYR A C 1
ATOM 1640 O O . TYR A 1 207 ? 10.752 122.525 -2.258 1.00 9.27 207 TYR A O 1
ATOM 1649 N N . TYR A 1 208 ? 10.894 120.460 -1.341 1.00 8.45 208 TYR A N 1
ATOM 1650 C CA . TYR A 1 208 ? 10.824 119.744 -2.612 1.00 8.60 208 TYR A CA 1
ATOM 1651 C C . TYR A 1 208 ? 9.387 119.300 -2.871 1.00 8.90 208 TYR A C 1
ATOM 1652 O O . TYR A 1 208 ? 8.722 118.750 -1.974 1.00 10.27 208 TYR A O 1
ATOM 1661 N N . THR A 1 209 ? 8.901 119.582 -4.076 1.00 8.85 209 THR A N 1
ATOM 1662 C CA . THR A 1 209 ? 7.577 119.056 -4.424 1.00 8.90 209 THR A CA 1
ATOM 1663 C C . THR A 1 209 ? 7.648 117.556 -4.601 1.00 8.80 209 THR A C 1
ATOM 1664 O O . THR A 1 209 ? 8.684 116.977 -4.833 1.00 9.46 209 THR A O 1
ATOM 1668 N N . GLN A 1 210 ? 6.488 116.901 -4.582 1.00 9.57 210 GLN A N 1
ATOM 1669 C CA . GLN A 1 210 ? 6.421 115.423 -4.835 1.00 10.90 210 GLN A CA 1
ATOM 1670 C C . GLN A 1 210 ? 6.956 115.084 -6.226 1.00 10.59 210 GLN A C 1
ATOM 1671 O O . GLN A 1 210 ? 7.656 114.123 -6.407 1.00 11.80 210 GLN A O 1
ATOM 1677 N N . GLU A 1 211 ? 6.611 115.932 -7.229 1.00 10.57 211 GLU A N 1
ATOM 1678 C CA . GLU A 1 211 ? 7.024 115.679 -8.572 1.00 10.75 211 GLU A CA 1
ATOM 1679 C C . GLU A 1 211 ? 8.575 115.869 -8.635 1.00 10.29 211 GLU A C 1
ATOM 1680 O O . GLU A 1 211 ? 9.230 115.074 -9.306 1.00 10.25 211 GLU A O 1
ATOM 1686 N N . GLU A 1 212 ? 9.099 116.896 -7.944 1.00 9.97 212 GLU A N 1
ATOM 1687 C CA . GLU A 1 212 ? 10.542 117.061 -7.899 1.00 9.66 212 GLU A CA 1
ATOM 1688 C C . GLU A 1 212 ? 11.221 115.858 -7.289 1.00 10.16 212 GLU A C 1
ATOM 1689 O O . GLU A 1 212 ? 12.218 115.357 -7.814 1.00 11.15 212 GLU A O 1
ATOM 1695 N N . ILE A 1 213 ? 10.665 115.345 -6.213 1.00 9.91 213 ILE A N 1
ATOM 1696 C CA . ILE A 1 213 ? 11.233 114.161 -5.583 1.00 9.43 213 ILE A CA 1
ATOM 1697 C C . ILE A 1 213 ? 11.209 112.981 -6.563 1.00 10.99 213 ILE A C 1
ATOM 1698 O O . ILE A 1 213 ? 12.194 112.272 -6.714 1.00 12.24 213 ILE A O 1
ATOM 1703 N N . ARG A 1 214 ? 10.066 112.705 -7.195 1.00 9.58 214 ARG A N 1
ATOM 1704 C CA . ARG A 1 214 ? 10.004 111.624 -8.162 1.00 10.53 214 ARG A CA 1
ATOM 1705 C C . ARG A 1 214 ? 10.999 111.812 -9.270 1.00 11.22 214 ARG A C 1
ATOM 1706 O O . ARG A 1 214 ? 11.640 110.827 -9.719 1.00 11.48 214 ARG A O 1
ATOM 1714 N N . ASN A 1 215 ? 11.199 113.037 -9.724 1.00 9.78 215 ASN A N 1
ATOM 1715 C CA . ASN A 1 215 ? 12.119 113.252 -10.825 1.00 11.09 215 ASN A CA 1
ATOM 1716 C C . ASN A 1 215 ? 13.584 113.195 -10.365 1.00 10.84 215 ASN A C 1
ATOM 1717 O O . ASN A 1 215 ? 14.424 112.776 -11.170 1.00 11.53 215 ASN A O 1
ATOM 1722 N N . ILE A 1 216 ? 13.843 113.523 -9.078 1.00 9.96 216 ILE A N 1
ATOM 1723 C CA . ILE A 1 216 ? 15.212 113.321 -8.548 1.00 9.16 216 ILE A CA 1
ATOM 1724 C C . ILE A 1 216 ? 15.468 111.845 -8.381 1.00 9.79 216 ILE A C 1
ATOM 1725 O O . ILE A 1 216 ? 16.570 111.363 -8.591 1.00 10.09 216 ILE A O 1
ATOM 1730 N N . VAL A 1 217 ? 14.480 111.061 -7.937 1.00 10.70 217 VAL A N 1
ATOM 1731 C CA . VAL A 1 217 ? 14.639 109.580 -7.817 1.00 10.12 217 VAL A CA 1
ATOM 1732 C C . VAL A 1 217 ? 15.027 109.045 -9.191 1.00 10.32 217 VAL A C 1
ATOM 1733 O O . VAL A 1 217 ? 15.932 108.253 -9.329 1.00 11.15 217 VAL A O 1
ATOM 1737 N N . LYS A 1 218 ? 14.333 109.495 -10.246 1.00 11.37 218 LYS A N 1
ATOM 1738 C CA . LYS A 1 218 ? 14.637 109.040 -11.623 1.00 11.72 218 LYS A CA 1
ATOM 1739 C C . LYS A 1 218 ? 16.016 109.439 -12.051 1.00 10.71 218 LYS A C 1
ATOM 1740 O O . LYS A 1 218 ? 16.750 108.626 -12.616 1.00 10.31 218 LYS A O 1
ATOM 1746 N N . TYR A 1 219 ? 16.400 110.679 -11.736 1.00 10.70 219 TYR A N 1
ATOM 1747 C CA . TYR A 1 219 ? 17.696 111.230 -12.137 1.00 10.07 219 TYR A CA 1
ATOM 1748 C C . TYR A 1 219 ? 18.769 110.372 -11.485 1.00 9.80 219 TYR A C 1
ATOM 1749 O O . TYR A 1 219 ? 19.777 110.001 -12.107 1.00 9.09 219 TYR A O 1
ATOM 1758 N N . ALA A 1 220 ? 18.563 110.055 -10.222 1.00 9.68 220 ALA A N 1
ATOM 1759 C CA . ALA A 1 220 ? 19.508 109.210 -9.457 1.00 10.66 220 ALA A CA 1
ATOM 1760 C C . ALA A 1 220 ? 19.610 107.787 -10.073 1.00 10.12 220 ALA A C 1
ATOM 1761 O O . ALA A 1 220 ? 20.667 107.210 -10.217 1.00 10.18 220 ALA A O 1
ATOM 1763 N N . ASP A 1 221 ? 18.474 107.224 -10.366 1.00 10.48 221 ASP A N 1
ATOM 1764 C CA . ASP A 1 221 ? 18.323 105.822 -10.905 1.00 10.43 221 ASP A CA 1
ATOM 1765 C C . ASP A 1 221 ? 19.035 105.727 -12.242 1.00 10.60 221 ASP A C 1
ATOM 1766 O O . ASP A 1 221 ? 19.816 104.785 -12.468 1.00 11.13 221 ASP A O 1
ATOM 1771 N N . GLU A 1 222 ? 18.880 106.736 -13.079 1.00 10.60 222 GLU A N 1
ATOM 1772 C CA . GLU A 1 222 ? 19.579 106.814 -14.327 1.00 11.40 222 GLU A CA 1
ATOM 1773 C C . GLU A 1 222 ? 21.086 106.772 -14.129 1.00 11.00 222 GLU A C 1
ATOM 1774 O O . GLU A 1 222 ? 21.807 106.333 -15.010 1.00 12.34 222 GLU A O 1
ATOM 1780 N N . ARG A 1 223 ? 21.543 107.251 -12.960 1.00 9.88 223 ARG A N 1
ATOM 1781 C CA . ARG A 1 223 ? 22.992 107.296 -12.661 1.00 9.65 223 ARG A CA 1
ATOM 1782 C C . ARG A 1 223 ? 23.433 106.246 -11.690 1.00 9.73 223 ARG A C 1
ATOM 1783 O O . ARG A 1 223 ? 24.569 106.258 -11.181 1.00 11.00 223 ARG A O 1
ATOM 1791 N N . GLY A 1 224 ? 22.615 105.183 -11.524 1.00 10.51 224 GLY A N 1
ATOM 1792 C CA . GLY A 1 224 ? 22.947 104.040 -10.712 1.00 9.67 224 GLY A CA 1
ATOM 1793 C C . GLY A 1 224 ? 22.925 104.182 -9.201 1.00 10.09 224 GLY A C 1
ATOM 1794 O O . GLY A 1 224 ? 23.533 103.375 -8.461 1.00 10.75 224 GLY A O 1
ATOM 1795 N N . ILE A 1 225 ? 22.202 105.204 -8.760 1.00 9.46 225 ILE A N 1
ATOM 1796 C CA . ILE A 1 225 ? 22.160 105.632 -7.342 1.00 9.72 225 ILE A CA 1
ATOM 1797 C C . ILE A 1 225 ? 20.794 105.382 -6.668 1.00 9.17 225 ILE A C 1
ATOM 1798 O O . ILE A 1 225 ? 19.745 105.745 -7.185 1.00 10.80 225 ILE A O 1
ATOM 1803 N N . LEU A 1 226 ? 20.861 104.773 -5.516 1.00 9.42 226 LEU A N 1
ATOM 1804 C CA . LEU A 1 226 ? 19.735 104.539 -4.577 1.00 9.60 226 LEU A CA 1
ATOM 1805 C C . LEU A 1 226 ? 19.501 105.769 -3.711 1.00 9.35 226 LEU A C 1
ATOM 1806 O O . LEU A 1 226 ? 20.468 106.318 -3.185 1.00 8.99 226 LEU A O 1
ATOM 1811 N N . ILE A 1 227 ? 18.254 106.199 -3.568 1.00 7.97 227 ILE A N 1
ATOM 1812 C CA . ILE A 1 227 ? 17.938 107.206 -2.616 1.00 8.52 227 ILE A CA 1
ATOM 1813 C C . ILE A 1 227 ? 17.330 106.646 -1.359 1.00 8.16 227 ILE A C 1
ATOM 1814 O O . ILE A 1 227 ? 16.324 105.844 -1.431 1.00 9.28 227 ILE A O 1
ATOM 1819 N N . VAL A 1 228 ? 17.876 107.064 -0.222 1.00 9.23 228 VAL A N 1
ATOM 1820 C CA . VAL A 1 228 ? 17.407 106.659 1.073 1.00 8.89 228 VAL A CA 1
ATOM 1821 C C . VAL A 1 228 ? 16.852 107.938 1.746 1.00 8.77 228 VAL A C 1
ATOM 1822 O O . VAL A 1 228 ? 17.629 108.833 2.136 1.00 9.10 228 VAL A O 1
ATOM 1826 N N . PRO A 1 229 ? 15.513 108.081 1.806 1.00 8.57 229 PRO A N 1
ATOM 1827 C CA . PRO A 1 229 ? 14.899 109.212 2.531 1.00 8.03 229 PRO A CA 1
ATOM 1828 C C . PRO A 1 229 ? 14.940 109.083 4.027 1.00 8.23 229 PRO A C 1
ATOM 1829 O O . PRO A 1 229 ? 14.964 107.975 4.569 1.00 7.95 229 PRO A O 1
ATOM 1833 N N . GLU A 1 230 ? 15.036 110.219 4.731 1.00 7.58 230 GLU A N 1
ATOM 1834 C CA . GLU A 1 230 ? 15.007 110.225 6.194 1.00 8.02 230 GLU A CA 1
ATOM 1835 C C . GLU A 1 230 ? 14.021 111.210 6.705 1.00 8.41 230 GLU A C 1
ATOM 1836 O O . GLU A 1 230 ? 14.048 112.402 6.341 1.00 8.53 230 GLU A O 1
ATOM 1842 N N . ILE A 1 231 ? 13.121 110.713 7.532 1.00 8.16 231 ILE A N 1
ATOM 1843 C CA . ILE A 1 231 ? 12.264 111.520 8.374 1.00 8.71 231 ILE A CA 1
ATOM 1844 C C . ILE A 1 231 ? 12.661 111.263 9.831 1.00 9.21 231 ILE A C 1
ATOM 1845 O O . ILE A 1 231 ? 12.341 110.216 10.408 1.00 9.95 231 ILE A O 1
ATOM 1850 N N . ASP A 1 232 ? 13.424 112.187 10.431 1.00 8.91 232 ASP A N 1
ATOM 1851 C CA . ASP A 1 232 ? 14.052 111.947 11.691 1.00 8.98 232 ASP A CA 1
ATOM 1852 C C . ASP A 1 232 ? 13.075 112.138 12.880 1.00 8.87 232 ASP A C 1
ATOM 1853 O O . ASP A 1 232 ? 12.582 113.243 13.116 1.00 8.43 232 ASP A O 1
ATOM 1858 N N . VAL A 1 233 ? 12.827 111.041 13.610 1.00 8.85 233 VAL A N 1
ATOM 1859 C CA . VAL A 1 233 ? 11.893 110.990 14.726 1.00 8.88 233 VAL A CA 1
ATOM 1860 C C . VAL A 1 233 ? 12.470 110.138 15.829 1.00 9.16 233 VAL A C 1
ATOM 1861 O O . VAL A 1 233 ? 13.258 109.182 15.524 1.00 9.53 233 VAL A O 1
ATOM 1865 N N . PRO A 1 234 ? 12.196 110.425 17.117 1.00 9.84 234 PRO A N 1
ATOM 1866 C CA . PRO A 1 234 ? 11.297 111.439 17.621 1.00 10.04 234 PRO A CA 1
ATOM 1867 C C . PRO A 1 234 ? 11.947 112.706 18.158 1.00 9.29 234 PRO A C 1
ATOM 1868 O O . PRO A 1 234 ? 11.234 113.672 18.470 1.00 9.52 234 PRO A O 1
ATOM 1872 N N . GLY A 1 235 ? 13.269 112.719 18.193 1.00 8.76 235 GLY A N 1
ATOM 1873 C CA . GLY A 1 235 ? 14.022 113.908 18.594 1.00 9.02 235 GLY A CA 1
ATOM 1874 C C . GLY A 1 235 ? 14.079 114.851 17.372 1.00 8.97 235 GLY A C 1
ATOM 1875 O O . GLY A 1 235 ? 13.449 114.581 16.320 1.00 8.24 235 GLY A O 1
ATOM 1876 N N . HIS A 1 236 ? 14.756 115.994 17.519 1.00 9.09 236 HIS A N 1
ATOM 1877 C CA . HIS A 1 236 ? 14.910 116.927 16.405 1.00 9.76 236 HIS A CA 1
ATOM 1878 C C . HIS A 1 236 ? 13.515 117.260 15.881 1.00 10.05 236 HIS A C 1
ATOM 1879 O O . HIS A 1 236 ? 13.322 117.487 14.661 1.00 10.48 236 HIS A O 1
ATOM 1886 N N . GLY A 1 237 ? 12.577 117.434 16.821 1.00 9.89 237 GLY A N 1
ATOM 1887 C CA . GLY A 1 237 ? 11.163 117.568 16.457 1.00 9.60 237 GLY A CA 1
ATOM 1888 C C . GLY A 1 237 ? 10.621 118.959 16.307 1.00 9.59 237 GLY A C 1
ATOM 1889 O O . GLY A 1 237 ? 9.404 119.101 16.175 1.00 9.77 237 GLY A O 1
ATOM 1890 N N . SER A 1 238 ? 11.464 120.007 16.339 1.00 9.36 238 SER A N 1
ATOM 1891 C CA . SER A 1 238 ? 10.939 121.403 16.427 1.00 10.13 238 SER A CA 1
ATOM 1892 C C . SER A 1 238 ? 9.955 121.772 15.328 1.00 11.54 238 SER A C 1
ATOM 1893 O O . SER A 1 238 ? 8.953 122.444 15.571 1.00 12.17 238 SER A O 1
ATOM 1896 N N . ALA A 1 239 ? 10.314 121.442 14.088 1.00 10.22 239 ALA A N 1
ATOM 1897 C CA . ALA A 1 239 ? 9.556 121.799 12.945 1.00 11.28 239 ALA A CA 1
ATOM 1898 C C . ALA A 1 239 ? 8.312 120.973 12.841 1.00 11.19 239 ALA A C 1
ATOM 1899 O O . ALA A 1 239 ? 7.223 121.551 12.684 1.00 11.33 239 ALA A O 1
ATOM 1901 N N . ILE A 1 240 ? 8.412 119.657 13.057 1.00 10.10 240 ILE A N 1
ATOM 1902 C CA . ILE A 1 240 ? 7.207 118.817 13.055 1.00 10.06 240 ILE A CA 1
ATOM 1903 C C . ILE A 1 240 ? 6.166 119.338 14.054 1.00 10.08 240 ILE A C 1
ATOM 1904 O O . ILE A 1 240 ? 4.924 119.431 13.774 1.00 10.14 240 ILE A O 1
ATOM 1909 N N . LEU A 1 241 ? 6.653 119.683 15.222 1.00 10.85 241 LEU A N 1
ATOM 1910 C CA . LEU A 1 241 ? 5.766 120.075 16.334 1.00 11.07 241 LEU A CA 1
ATOM 1911 C C . LEU A 1 241 ? 5.287 121.531 16.215 1.00 11.68 241 LEU A C 1
ATOM 1912 O O . LEU A 1 241 ? 4.408 121.945 16.914 1.00 11.23 241 LEU A O 1
ATOM 1917 N N . THR A 1 242 ? 5.935 122.355 15.374 1.00 12.29 242 THR A N 1
ATOM 1918 C CA . THR A 1 242 ? 5.356 123.644 14.996 1.00 11.91 242 THR A CA 1
ATOM 1919 C C . THR A 1 242 ? 4.022 123.433 14.229 1.00 13.04 242 THR A C 1
ATOM 1920 O O . THR A 1 242 ? 3.056 124.163 14.456 1.00 14.67 242 THR A O 1
ATOM 1924 N N . ALA A 1 243 ? 3.983 122.450 13.337 1.00 11.85 243 ALA A N 1
ATOM 1925 C CA . ALA A 1 243 ? 2.776 122.089 12.616 1.00 12.01 243 ALA A CA 1
ATOM 1926 C C . ALA A 1 243 ? 1.760 121.280 13.480 1.00 12.31 243 ALA A C 1
ATOM 1927 O O . ALA A 1 243 ? 0.533 121.536 13.405 1.00 14.72 243 ALA A O 1
ATOM 1929 N N . TYR A 1 244 ? 2.261 120.347 14.284 1.00 12.05 244 TYR A N 1
ATOM 1930 C CA . TYR A 1 244 ? 1.435 119.409 15.095 1.00 12.10 244 TYR A CA 1
ATOM 1931 C C . TYR A 1 244 ? 1.842 119.466 16.574 1.00 11.33 244 TYR A C 1
ATOM 1932 O O . TYR A 1 244 ? 2.370 118.511 17.111 1.00 13.32 244 TYR A O 1
ATOM 1941 N N . PRO A 1 245 ? 1.614 120.594 17.256 1.00 12.39 245 PRO A N 1
ATOM 1942 C CA . PRO A 1 245 ? 2.048 120.713 18.682 1.00 12.11 245 PRO A CA 1
ATOM 1943 C C . PRO A 1 245 ? 1.407 119.700 19.586 1.00 14.74 245 PRO A C 1
ATOM 1944 O O . PRO A 1 245 ? 1.955 119.364 20.637 1.00 13.75 245 PRO A O 1
ATOM 1948 N N . GLU A 1 246 ? 0.270 119.154 19.136 1.00 13.42 246 GLU A N 1
ATOM 1949 C CA . GLU A 1 246 ? -0.479 118.239 20.009 1.00 15.48 246 GLU A CA 1
ATOM 1950 C C . GLU A 1 246 ? 0.172 116.866 20.191 1.00 15.31 246 GLU A C 1
ATOM 1951 O O . GLU A 1 246 ? -0.154 116.167 21.138 1.00 15.61 246 GLU A O 1
ATOM 1957 N N . ILE A 1 247 ? 1.164 116.509 19.357 1.00 13.74 247 ILE A N 1
ATOM 1958 C CA . ILE A 1 247 ? 1.923 115.287 19.571 1.00 14.12 247 ILE A CA 1
ATOM 1959 C C . ILE A 1 247 ? 3.297 115.541 20.180 1.00 12.28 247 ILE A C 1
ATOM 1960 O O . ILE A 1 247 ? 4.135 114.606 20.224 1.00 13.31 247 ILE A O 1
ATOM 1965 N N . GLY A 1 248 ? 3.498 116.710 20.758 1.00 11.60 248 GLY A N 1
ATOM 1966 C CA . GLY A 1 248 ? 4.757 116.953 21.476 1.00 10.93 248 GLY A CA 1
ATOM 1967 C C . GLY A 1 248 ? 4.753 116.380 22.889 1.00 12.51 248 GLY A C 1
ATOM 1968 O O . GLY A 1 248 ? 3.688 115.980 23.452 1.00 12.42 248 GLY A O 1
ATOM 1969 N N . SER A 1 249 ? 5.919 116.414 23.527 1.00 11.17 249 SER A N 1
ATOM 1970 C CA . SER A 1 249 ? 6.066 115.709 24.795 1.00 12.29 249 SER A CA 1
ATOM 1971 C C . SER A 1 249 ? 6.066 116.640 25.977 1.00 12.89 249 SER A C 1
ATOM 1972 O O . SER A 1 249 ? 5.888 116.192 27.099 1.00 14.37 249 SER A O 1
ATOM 1975 N N . LYS A 1 250 ? 6.298 117.929 25.781 1.00 13.74 250 LYS A N 1
ATOM 1976 C CA . LYS A 1 250 ? 6.292 118.921 26.873 1.00 15.92 250 LYS A CA 1
ATOM 1977 C C . LYS A 1 250 ? 4.903 119.098 27.433 1.00 17.52 250 LYS A C 1
ATOM 1978 O O . LYS A 1 250 ? 3.936 119.117 26.717 1.00 17.57 250 LYS A O 1
ATOM 1982 N N . VAL A 1 251 ? 4.799 119.132 28.759 1.00 19.27 251 VAL A N 1
ATOM 1983 C CA . VAL A 1 251 ? 3.492 119.323 29.339 1.00 23.12 251 VAL A CA 1
ATOM 1984 C C . VAL A 1 251 ? 3.153 120.830 29.331 1.00 22.19 251 VAL A C 1
ATOM 1985 O O . VAL A 1 251 ? 4.012 121.640 29.761 1.00 26.13 251 VAL A O 1
ATOM 1989 N N . THR A 1 270 ? 3.860 127.285 20.981 1.00 39.80 270 THR A N 1
ATOM 1990 C CA . THR A 1 270 ? 4.785 126.617 21.901 1.00 37.18 270 THR A CA 1
ATOM 1991 C C . THR A 1 270 ? 6.112 126.119 21.202 1.00 28.49 270 THR A C 1
ATOM 1992 O O . THR A 1 270 ? 7.207 126.121 21.768 1.00 34.04 270 THR A O 1
ATOM 1996 N N . TYR A 1 271 ? 6.010 125.751 19.945 1.00 19.81 271 TYR A N 1
ATOM 1997 C CA . TYR A 1 271 ? 7.192 125.290 19.169 1.00 16.84 271 TYR A CA 1
ATOM 1998 C C . TYR A 1 271 ? 7.381 126.227 18.016 1.00 16.03 271 TYR A C 1
ATOM 1999 O O . TYR A 1 271 ? 6.439 126.861 17.553 1.00 14.89 271 TYR A O 1
ATOM 2008 N N . ARG A 1 272 ? 8.587 126.323 17.495 1.00 14.90 272 ARG A N 1
ATOM 2009 C CA . ARG A 1 272 ? 8.799 127.174 16.332 1.00 16.28 272 ARG A CA 1
ATOM 2010 C C . ARG A 1 272 ? 9.917 126.489 15.461 1.00 14.44 272 ARG A C 1
ATOM 2011 O O . ARG A 1 272 ? 10.610 125.588 15.932 1.00 14.03 272 ARG A O 1
ATOM 2016 N N . ILE A 1 273 ? 10.026 126.914 14.197 1.00 12.82 273 ILE A N 1
ATOM 2017 C CA . ILE A 1 273 ? 11.122 126.445 13.348 1.00 12.16 273 ILE A CA 1
ATOM 2018 C C . ILE A 1 273 ? 12.434 127.014 13.984 1.00 11.43 273 ILE A C 1
ATOM 2019 O O . ILE A 1 273 ? 12.594 128.214 14.267 1.00 11.84 273 ILE A O 1
ATOM 2024 N N . GLU A 1 274 ? 13.352 126.145 14.297 1.00 10.65 274 GLU A N 1
ATOM 2025 C CA . GLU A 1 274 ? 14.555 126.541 14.942 1.00 9.68 274 GLU A CA 1
ATOM 2026 C C . GLU A 1 274 ? 15.513 127.281 13.960 1.00 9.50 274 GLU A C 1
ATOM 2027 O O . GLU A 1 274 ? 15.697 126.846 12.862 1.00 9.15 274 GLU A O 1
ATOM 2033 N N . ARG A 1 275 ? 16.088 128.403 14.434 1.00 9.82 275 ARG A N 1
ATOM 2034 C CA . ARG A 1 275 ? 16.948 129.252 13.591 1.00 10.32 275 ARG A CA 1
ATOM 2035 C C . ARG A 1 275 ? 18.433 129.036 13.919 1.00 10.37 275 ARG A C 1
ATOM 2036 O O . ARG A 1 275 ? 19.304 129.514 13.134 1.00 9.87 275 ARG A O 1
ATOM 2044 N N . ASN A 1 276 ? 18.716 128.462 15.061 1.00 9.65 276 ASN A N 1
ATOM 2045 C CA . ASN A 1 276 ? 20.105 128.230 15.524 1.00 10.08 276 ASN A CA 1
ATOM 2046 C C . ASN A 1 276 ? 20.467 126.771 15.298 1.00 9.78 276 ASN A C 1
ATOM 2047 O O . ASN A 1 276 ? 19.642 125.943 14.946 1.00 10.11 276 ASN A O 1
ATOM 2052 N N . ALA A 1 277 ? 21.747 126.449 15.477 1.00 10.42 277 ALA A N 1
ATOM 2053 C CA . ALA A 1 277 ? 22.220 125.106 15.499 1.00 10.69 277 ALA A CA 1
ATOM 2054 C C . ALA A 1 277 ? 22.219 124.553 16.902 1.00 12.44 277 ALA A C 1
ATOM 2055 O O . ALA A 1 277 ? 22.301 125.324 17.888 1.00 11.62 277 ALA A O 1
ATOM 2057 N N . GLY A 1 278 ? 22.216 123.225 16.997 1.00 11.67 278 GLY A N 1
ATOM 2058 C CA . GLY A 1 278 ? 22.314 122.602 18.328 1.00 14.21 278 GLY A CA 1
ATOM 2059 C C . GLY A 1 278 ? 21.402 121.394 18.486 1.00 11.41 278 GLY A C 1
ATOM 2060 O O . GLY A 1 278 ? 20.982 120.808 17.527 1.00 10.32 278 GLY A O 1
ATOM 2061 N N . ILE A 1 279 ? 21.303 120.967 19.730 1.00 10.00 279 ILE A N 1
ATOM 2062 C CA . ILE A 1 279 ? 20.469 119.858 20.138 1.00 11.06 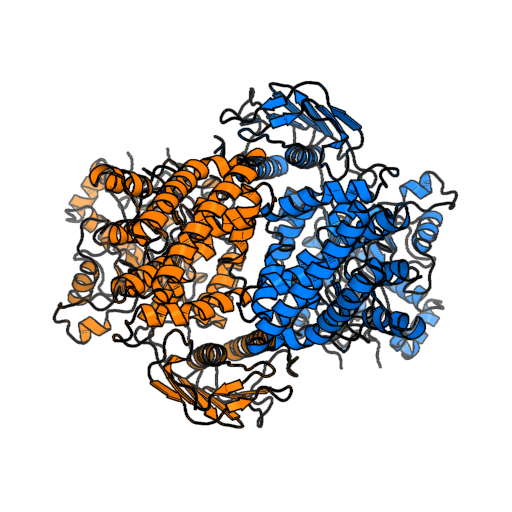279 ILE A CA 1
ATOM 2063 C C . ILE A 1 279 ? 19.329 120.454 20.893 1.00 12.17 279 ILE A C 1
ATOM 2064 O O . ILE A 1 279 ? 19.568 121.178 21.914 1.00 14.39 279 ILE A O 1
ATOM 2069 N N . PHE A 1 280 ? 18.103 120.175 20.500 1.00 11.07 280 PHE A N 1
ATOM 2070 C CA . PHE A 1 280 ? 16.932 120.837 21.046 1.00 11.05 280 PHE A CA 1
ATOM 2071 C C . PHE A 1 280 ? 16.014 119.855 21.743 1.00 10.76 280 PHE A C 1
ATOM 2072 O O . PHE A 1 280 ? 16.058 118.610 21.480 1.00 12.01 280 PHE A O 1
ATOM 2080 N N . SER A 1 281 ? 15.157 120.393 22.625 1.00 10.67 281 SER A N 1
ATOM 2081 C CA . SER A 1 281 ? 14.244 119.559 23.379 1.00 11.50 281 SER A CA 1
ATOM 2082 C C . SER A 1 281 ? 12.930 119.040 22.722 1.00 9.69 281 SER A C 1
ATOM 2083 O O . SER A 1 281 ? 12.396 118.047 23.205 1.00 10.82 281 SER A O 1
ATOM 2086 N N . PRO A 1 282 ? 12.393 119.679 21.677 1.00 9.64 282 PRO A N 1
ATOM 2087 C CA . PRO A 1 282 ? 11.091 119.224 21.208 1.00 10.19 282 PRO A CA 1
ATOM 2088 C C . PRO A 1 282 ? 11.162 117.776 20.639 1.00 10.85 282 PRO A C 1
ATOM 2089 O O . PRO A 1 282 ? 12.023 117.459 19.828 1.00 11.16 282 PRO A O 1
ATOM 2093 N N . THR A 1 283 ? 10.317 116.934 21.161 1.00 9.80 283 THR A N 1
ATOM 2094 C CA . THR A 1 283 ? 10.365 115.510 20.922 1.00 10.14 283 THR A CA 1
ATOM 2095 C C . THR A 1 283 ? 8.938 114.995 20.758 1.00 9.75 283 THR A C 1
ATOM 2096 O O . THR A 1 283 ? 8.026 115.268 21.608 1.00 10.28 283 THR A O 1
ATOM 2100 N N . LEU A 1 284 ? 8.737 114.147 19.766 1.00 9.88 284 LEU A N 1
ATOM 2101 C CA . LEU A 1 284 ? 7.439 113.466 19.629 1.00 10.62 284 LEU A CA 1
ATOM 2102 C C . LEU A 1 284 ? 7.105 112.583 20.814 1.00 9.69 284 LEU A C 1
ATOM 2103 O O . LEU A 1 284 ? 7.988 111.994 21.428 1.00 9.65 284 LEU A O 1
ATOM 2108 N N . ASP A 1 285 ? 5.816 112.519 21.109 1.00 11.02 285 ASP A N 1
ATOM 2109 C CA . ASP A 1 285 ? 5.302 111.777 22.276 1.00 12.34 285 ASP A CA 1
ATOM 2110 C C . ASP A 1 285 ? 4.973 110.353 21.910 1.00 12.22 285 ASP A C 1
ATOM 2111 O O . ASP A 1 285 ? 3.944 110.074 21.265 1.00 13.19 285 ASP A O 1
ATOM 2116 N N . PRO A 1 286 ? 5.783 109.394 22.406 1.00 11.65 286 PRO A N 1
ATOM 2117 C CA . PRO A 1 286 ? 5.551 107.997 22.031 1.00 12.39 286 PRO A CA 1
ATOM 2118 C C . PRO A 1 286 ? 4.386 107.320 22.806 1.00 14.01 286 PRO A C 1
ATOM 2119 O O . PRO A 1 286 ? 4.128 106.143 22.520 1.00 14.45 286 PRO A O 1
ATOM 2123 N N . SER A 1 287 ? 3.788 108.070 23.720 1.00 13.07 287 SER A N 1
ATOM 2124 C CA . SER A 1 287 ? 2.616 107.592 24.471 1.00 14.01 287 SER A CA 1
ATOM 2125 C C . SER A 1 287 ? 1.330 108.010 23.829 1.00 16.62 287 SER A C 1
ATOM 2126 O O . SER A 1 287 ? 0.237 107.540 24.244 1.00 17.95 287 SER A O 1
ATOM 2129 N N . ASN A 1 288 ? 1.375 108.891 22.834 1.00 14.35 288 ASN A N 1
ATOM 2130 C CA . ASN A 1 288 ? 0.159 109.481 22.303 1.00 14.76 288 ASN A CA 1
ATOM 2131 C C . ASN A 1 288 ? -0.204 108.734 21.054 1.00 15.68 288 ASN A C 1
ATOM 2132 O O . ASN A 1 288 ? 0.549 108.722 20.079 1.00 15.19 288 ASN A O 1
ATOM 2137 N N . PRO A 1 289 ? -1.425 108.158 20.989 1.00 15.67 289 PRO A N 1
ATOM 2138 C CA . PRO A 1 289 ? -1.831 107.452 19.802 1.00 15.95 289 PRO A CA 1
ATOM 2139 C C . PRO A 1 28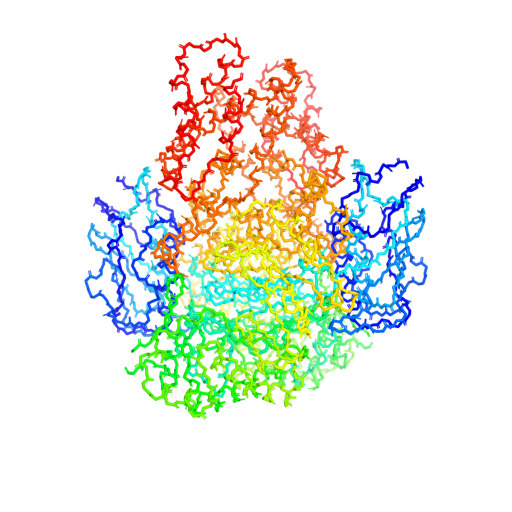9 ? -1.863 108.311 18.533 1.00 14.28 289 PRO A C 1
ATOM 2140 O O . PRO A 1 289 ? -1.637 107.765 17.409 1.00 15.30 289 PRO A O 1
ATOM 2144 N N . LYS A 1 290 ? -2.034 109.623 18.673 1.00 13.96 290 LYS A N 1
ATOM 2145 C CA . LYS A 1 290 ? -2.050 110.499 17.542 1.00 14.54 290 LYS A CA 1
ATOM 2146 C C . LYS A 1 290 ? -0.678 110.614 16.898 1.00 13.33 290 LYS A C 1
ATOM 2147 O O . LYS A 1 290 ? -0.584 110.736 15.657 1.00 13.05 290 LYS A O 1
ATOM 2153 N N . THR A 1 291 ? 0.369 110.460 17.678 1.00 12.62 291 THR A N 1
ATOM 2154 C CA . THR A 1 291 ? 1.745 110.458 17.091 1.00 11.46 291 THR A CA 1
ATOM 2155 C C . THR A 1 291 ? 1.867 109.346 16.022 1.00 12.04 291 THR A C 1
ATOM 2156 O O . THR A 1 291 ? 2.333 109.589 14.913 1.00 12.37 291 THR A O 1
ATOM 2160 N N . TYR A 1 292 ? 1.412 108.120 16.340 1.00 11.70 292 TYR A N 1
ATOM 2161 C CA . TYR A 1 292 ? 1.476 106.999 15.420 1.00 12.24 292 TYR A CA 1
ATOM 2162 C C . TYR A 1 292 ? 0.524 107.164 14.254 1.00 13.05 292 TYR A C 1
ATOM 2163 O O . TYR A 1 292 ? 0.879 106.827 13.113 1.00 13.03 292 TYR A O 1
ATOM 2172 N N . LYS A 1 293 ? -0.667 107.698 14.493 1.00 13.41 293 LYS A N 1
ATOM 2173 C CA . LYS A 1 293 ? -1.623 108.000 13.442 1.00 14.54 293 LYS A CA 1
ATOM 2174 C C . LYS A 1 293 ? -1.039 108.946 12.401 1.00 12.41 293 LYS A C 1
ATOM 2175 O O . LYS A 1 293 ? -1.114 108.656 11.188 1.00 12.60 293 LYS A O 1
ATOM 2180 N N . ILE A 1 294 ? -0.467 110.069 12.850 1.00 11.33 294 ILE A N 1
ATOM 2181 C CA . ILE A 1 294 ? 0.063 111.047 11.944 1.00 12.22 294 ILE A CA 1
ATOM 2182 C C . ILE A 1 294 ? 1.266 110.457 11.186 1.00 11.66 294 ILE A C 1
ATOM 2183 O O . ILE A 1 294 ? 1.400 110.617 9.978 1.00 12.12 294 ILE A O 1
ATOM 2188 N N . LEU A 1 295 ? 2.163 109.785 11.907 1.00 11.18 295 LEU A N 1
ATOM 2189 C CA . LEU A 1 295 ? 3.298 109.171 11.246 1.00 11.26 295 LEU A CA 1
ATOM 2190 C C . LEU A 1 295 ? 2.871 108.112 10.197 1.00 12.30 295 LEU A C 1
ATOM 2191 O O . LEU A 1 295 ? 3.397 108.061 9.111 1.00 11.12 295 LEU A O 1
ATOM 2196 N N A SER A 1 296 ? 1.868 107.283 10.538 0.50 11.52 296 SER A N 1
ATOM 2197 N N B SER A 1 296 ? 1.880 107.268 10.511 0.50 12.20 296 SER A N 1
ATOM 2198 C CA A SER A 1 296 ? 1.416 106.273 9.595 0.50 11.84 296 SER A CA 1
ATOM 2199 C CA B SER A 1 296 ? 1.503 106.269 9.523 0.50 12.96 296 SER A CA 1
ATOM 2200 C C A SER A 1 296 ? 0.876 106.953 8.320 0.50 11.55 296 SER A C 1
ATOM 2201 C C B SER A 1 296 ? 0.881 106.957 8.288 0.50 12.12 296 SER A C 1
ATOM 2202 O O A SER A 1 296 ? 1.145 106.491 7.215 0.50 12.30 296 SER A O 1
ATOM 2203 O O B SER A 1 296 ? 1.083 106.496 7.170 0.50 12.76 296 SER A O 1
ATOM 2208 N N . GLU A 1 297 ? 0.133 108.037 8.481 1.00 11.64 297 GLU A N 1
ATOM 2209 C CA . GLU A 1 297 ? -0.372 108.808 7.343 1.00 12.07 297 GLU A CA 1
ATOM 2210 C C . GLU A 1 297 ? 0.723 109.443 6.491 1.00 12.51 297 GLU A C 1
ATOM 2211 O O . GLU A 1 297 ? 0.626 109.491 5.265 1.00 12.70 297 GLU A O 1
ATOM 2217 N N . LEU A 1 298 ? 1.708 109.968 7.172 1.00 10.96 298 LEU A N 1
ATOM 2218 C CA . LEU A 1 298 ? 2.916 110.466 6.488 1.00 13.08 298 LEU A CA 1
ATOM 2219 C C . LEU A 1 298 ? 3.651 109.447 5.704 1.00 12.47 298 LEU A C 1
ATOM 2220 O O . LEU A 1 298 ? 4.014 109.714 4.571 1.00 13.23 298 LEU A O 1
ATOM 2225 N N . PHE A 1 299 ? 3.863 108.254 6.245 1.00 10.61 299 PHE A N 1
ATOM 2226 C CA . PHE A 1 299 ? 4.479 107.188 5.469 1.00 11.21 299 PHE A CA 1
ATOM 2227 C C . PHE A 1 299 ? 3.582 106.789 4.309 1.00 12.75 299 PHE A C 1
ATOM 2228 O O . PHE A 1 299 ? 4.039 106.516 3.237 1.00 12.33 299 PHE A O 1
ATOM 2236 N N . ASP A 1 300 ? 2.275 106.748 4.518 1.00 13.37 300 ASP A N 1
ATOM 2237 C CA . ASP A 1 300 ? 1.410 106.419 3.411 1.00 13.69 300 ASP A CA 1
ATOM 2238 C C . ASP A 1 300 ? 1.545 107.374 2.227 1.00 14.78 300 ASP A C 1
ATOM 2239 O O . ASP A 1 300 ? 1.407 106.956 1.076 1.00 16.42 300 ASP A O 1
ATOM 2244 N N . GLU A 1 301 ? 1.807 108.637 2.523 1.00 14.62 301 GLU A N 1
ATOM 2245 C CA . GLU A 1 301 ? 2.010 109.669 1.494 1.00 15.45 301 GLU A CA 1
ATOM 2246 C C . GLU A 1 301 ? 3.428 109.730 0.913 1.00 15.14 301 GLU A C 1
ATOM 2247 O O . GLU A 1 301 ? 3.599 109.900 -0.300 1.00 17.33 301 GLU A O 1
ATOM 2253 N N . VAL A 1 302 ? 4.407 109.532 1.773 1.00 13.40 302 VAL A N 1
ATOM 2254 C CA . VAL A 1 302 ? 5.792 109.724 1.424 1.00 12.56 302 VAL A CA 1
ATOM 2255 C C . VAL A 1 302 ? 6.507 108.472 0.904 1.00 12.22 302 VAL A C 1
ATOM 2256 O O . VAL A 1 302 ? 7.279 108.526 -0.054 1.00 10.78 302 VAL A O 1
ATOM 2260 N N . CYS A 1 303 ? 6.215 107.305 1.472 1.00 12.68 303 CYS A N 1
ATOM 2261 C CA . CYS A 1 303 ? 6.927 106.091 1.043 1.00 12.37 303 CYS A CA 1
ATOM 2262 C C . CYS A 1 303 ? 6.765 105.793 -0.460 1.00 12.80 303 CYS A C 1
ATOM 2263 O O . CYS A 1 303 ? 7.690 105.350 -1.066 1.00 12.57 303 CYS A O 1
ATOM 2266 N N . PRO A 1 304 ? 5.578 106.057 -1.061 1.00 12.52 304 PRO A N 1
ATOM 2267 C CA . PRO A 1 304 ? 5.414 105.832 -2.479 1.00 12.43 304 PRO A CA 1
ATOM 2268 C C . PRO A 1 304 ? 6.281 106.672 -3.377 1.00 12.97 304 PRO A C 1
ATOM 2269 O O . PRO A 1 304 ? 6.490 106.316 -4.547 1.00 13.51 304 PRO A O 1
ATOM 2273 N N . LEU A 1 305 ? 6.821 107.763 -2.837 1.00 12.02 305 LEU A N 1
ATOM 2274 C CA . LEU A 1 305 ? 7.702 108.650 -3.601 1.00 11.63 305 LEU A CA 1
ATOM 2275 C C . LEU A 1 305 ? 9.094 108.056 -3.777 1.00 11.33 305 LEU A C 1
ATOM 2276 O O . LEU A 1 305 ? 9.807 108.428 -4.737 1.00 12.16 305 LEU A O 1
ATOM 2281 N N . PHE A 1 306 ? 9.482 107.180 -2.873 1.00 10.76 306 PHE A N 1
ATOM 2282 C CA . PHE A 1 306 ? 10.831 106.647 -2.815 1.00 10.46 306 PHE A CA 1
ATOM 2283 C C . PHE A 1 306 ? 10.798 105.116 -3.045 1.00 12.11 306 PHE A C 1
ATOM 2284 O O . PHE A 1 306 ? 10.501 104.355 -2.130 1.00 11.81 306 PHE A O 1
ATOM 2292 N N . PRO A 1 307 ? 11.147 104.662 -4.241 1.00 12.77 307 PRO A N 1
ATOM 2293 C CA . PRO A 1 307 ? 11.009 103.239 -4.527 1.00 13.05 307 PRO A CA 1
ATOM 2294 C C . PRO A 1 307 ? 12.057 102.333 -3.880 1.00 13.35 307 PRO A C 1
ATOM 2295 O O . PRO A 1 307 ? 11.875 101.116 -3.862 1.00 12.43 307 PRO A O 1
ATOM 2299 N N . GLY A 1 308 ? 13.160 102.919 -3.373 1.00 11.76 308 GLY A N 1
ATOM 2300 C CA . GLY A 1 308 ? 14.202 102.206 -2.720 1.00 12.91 308 GLY A CA 1
ATOM 2301 C C . GLY A 1 308 ? 13.674 101.452 -1.520 1.00 11.97 308 GLY A C 1
ATOM 2302 O O . GLY A 1 308 ? 12.696 101.844 -0.911 1.00 13.34 308 GLY A O 1
ATOM 2303 N N . ALA A 1 309 ? 14.337 100.361 -1.191 1.00 12.45 309 ALA A N 1
ATOM 2304 C CA . ALA A 1 309 ? 13.836 99.493 -0.140 1.00 12.08 309 ALA A CA 1
ATOM 2305 C C . ALA A 1 309 ? 14.053 99.899 1.274 1.00 11.65 309 ALA A C 1
ATOM 2306 O O . ALA A 1 309 ? 13.609 99.180 2.195 1.00 11.19 309 ALA A O 1
ATOM 2308 N N . TYR A 1 310 ? 14.791 101.023 1.517 1.00 11.34 310 TYR A N 1
ATOM 2309 C CA . TYR A 1 310 ? 15.212 101.442 2.852 1.00 11.15 310 TYR A CA 1
ATOM 2310 C C . TYR A 1 310 ? 14.587 102.797 3.194 1.00 10.66 310 TYR A C 1
ATOM 2311 O O . TYR A 1 310 ? 14.557 103.723 2.371 1.00 10.68 310 TYR A O 1
ATOM 2320 N N . PHE A 1 311 ? 14.116 102.907 4.418 1.00 10.13 311 PHE A N 1
ATOM 2321 C CA . PHE A 1 311 ? 13.529 104.139 4.916 1.00 10.31 311 PHE A CA 1
ATOM 2322 C C . PHE A 1 311 ? 14.176 104.461 6.256 1.00 10.10 311 PHE A C 1
ATOM 2323 O O . PHE A 1 311 ? 14.111 103.653 7.195 1.00 9.32 311 PHE A O 1
ATOM 2331 N N . HIS A 1 312 ? 14.812 105.628 6.345 1.00 8.72 312 HIS A N 1
ATOM 2332 C CA . HIS A 1 312 ? 15.535 106.074 7.546 1.00 8.59 312 HIS A CA 1
ATOM 2333 C C . HIS A 1 312 ? 14.564 106.864 8.411 1.00 9.41 312 HIS A C 1
ATOM 2334 O O . HIS A 1 312 ? 14.025 107.872 7.996 1.00 9.09 312 HIS A O 1
ATOM 2341 N N . ILE A 1 313 ? 14.408 106.464 9.683 1.00 8.77 313 ILE A N 1
ATOM 2342 C CA . ILE A 1 313 ? 13.556 107.142 10.638 1.00 9.14 313 ILE A CA 1
ATOM 2343 C C . ILE A 1 313 ? 14.353 107.940 11.629 1.00 7.60 313 ILE A C 1
ATOM 2344 O O . ILE A 1 313 ? 13.898 108.425 12.632 1.00 6.86 313 ILE A O 1
ATOM 2349 N N . GLY A 1 314 ? 15.655 108.107 11.347 1.00 8.48 314 GLY A N 1
ATOM 2350 C CA . GLY A 1 314 ? 16.439 108.925 12.257 1.00 8.82 314 GLY A CA 1
ATOM 2351 C C . GLY A 1 314 ? 16.671 108.358 13.643 1.00 9.09 314 GLY A C 1
ATOM 2352 O O . GLY A 1 314 ? 17.226 107.251 13.784 1.00 9.49 314 GLY A O 1
ATOM 2353 N N . GLY A 1 315 ? 16.331 109.107 14.695 1.00 9.01 315 GLY A N 1
ATOM 2354 C CA . GLY A 1 315 ? 16.414 108.626 16.052 1.00 9.45 315 GLY A CA 1
ATOM 2355 C C . GLY A 1 315 ? 17.602 109.127 16.853 1.00 9.81 315 GLY A C 1
ATOM 2356 O O . GLY A 1 315 ? 17.842 108.612 17.924 1.00 10.42 315 GLY A O 1
ATOM 2357 N N . ASP A 1 316 ? 18.357 110.100 16.319 1.00 9.19 316 ASP A N 1
ATOM 2358 C CA . ASP A 1 316 ? 19.522 110.656 17.033 1.00 9.16 316 ASP A CA 1
ATOM 2359 C C . ASP A 1 316 ? 19.103 111.683 18.082 1.00 9.29 316 ASP A C 1
ATOM 2360 O O . ASP A 1 316 ? 18.107 112.403 17.913 1.00 8.99 316 ASP A O 1
ATOM 2365 N N . GLU A 1 317 ? 19.859 111.724 19.179 1.00 9.43 317 GLU A N 1
ATOM 2366 C CA . GLU A 1 317 ? 19.848 112.899 20.035 1.00 10.56 317 GLU A CA 1
ATOM 2367 C C . GLU A 1 317 ? 18.514 113.307 20.629 1.00 10.75 317 GLU A C 1
ATOM 2368 O O . GLU A 1 317 ? 18.291 114.487 20.859 1.00 12.41 317 GLU A O 1
ATOM 2374 N N . ASN A 1 318 ? 17.727 112.314 21.073 1.00 10.61 318 ASN A N 1
ATOM 2375 C CA . ASN A 1 318 ? 16.619 112.578 21.978 1.00 11.93 318 ASN A CA 1
ATOM 2376 C C . ASN A 1 318 ? 17.265 112.691 23.369 1.00 15.72 318 ASN A C 1
ATOM 2377 O O . ASN A 1 318 ? 17.635 111.672 23.934 1.00 19.97 318 ASN A O 1
ATOM 2382 N N . GLU A 1 319 ? 17.421 113.867 23.908 1.00 17.33 319 GLU A N 1
ATOM 2383 C CA . GLU A 1 319 ? 18.037 113.897 25.257 1.00 21.24 319 GLU A CA 1
ATOM 2384 C C . GLU A 1 319 ? 17.090 113.589 26.405 1.00 21.45 319 GLU A C 1
ATOM 2385 O O . GLU A 1 319 ? 17.485 113.430 27.566 1.00 22.15 319 GLU A O 1
ATOM 2391 N N . GLY A 1 320 ? 15.820 113.453 26.081 1.00 14.66 320 GLY A N 1
ATOM 2392 C CA . GLY A 1 320 ? 14.968 112.749 26.985 1.00 14.19 320 GLY A CA 1
ATOM 2393 C C . GLY A 1 320 ? 14.345 113.648 28.097 1.00 13.87 320 GLY A C 1
ATOM 2394 O O . GLY A 1 320 ? 13.555 113.138 28.889 1.00 15.30 320 GLY A O 1
ATOM 2395 N N . LYS A 1 321 ? 14.610 114.940 28.089 1.00 13.40 321 LYS A N 1
ATOM 2396 C CA . LYS A 1 321 ? 14.152 115.823 29.207 1.00 13.65 321 LYS A CA 1
ATOM 2397 C C . LYS A 1 321 ? 12.631 115.959 29.256 1.00 12.51 321 LYS A C 1
ATOM 2398 O O . LYS A 1 321 ? 12.038 115.822 30.344 1.00 11.48 321 LYS A O 1
ATOM 2404 N N . ASP A 1 322 ? 11.975 116.200 28.118 1.00 10.95 322 ASP A N 1
ATOM 2405 C CA . ASP A 1 322 ? 10.512 116.255 28.142 1.00 10.94 322 ASP A CA 1
ATOM 2406 C C . ASP A 1 322 ? 9.892 114.906 28.491 1.00 11.82 322 ASP A C 1
ATOM 2407 O O . ASP A 1 322 ? 8.864 114.835 29.235 1.00 13.40 322 ASP A O 1
ATOM 2412 N N . TRP A 1 323 ? 10.478 113.821 27.993 1.00 10.53 323 TRP A N 1
ATOM 2413 C CA . TRP A 1 323 ? 10.018 112.490 28.375 1.00 10.03 323 TRP A CA 1
ATOM 2414 C C . TRP A 1 323 ? 10.086 112.273 29.889 1.00 10.68 323 TRP A C 1
ATOM 2415 O O . TRP A 1 323 ? 9.096 111.800 30.477 1.00 12.27 323 TRP A O 1
ATOM 2426 N N . ASP A 1 324 ? 11.224 112.600 30.483 1.00 11.35 324 ASP A N 1
ATOM 2427 C CA . ASP A 1 324 ? 11.447 112.444 31.935 1.00 11.64 324 ASP A CA 1
ATOM 2428 C C . ASP A 1 324 ? 10.404 113.226 32.737 1.00 13.12 324 ASP A C 1
ATOM 2429 O O . ASP A 1 324 ? 10.016 112.794 33.823 1.00 12.96 324 ASP A O 1
ATOM 2434 N N . ALA A 1 325 ? 9.991 114.380 32.250 1.00 12.26 325 ALA A N 1
ATOM 2435 C CA . ALA A 1 325 ? 9.122 115.288 33.004 1.00 12.61 325 ALA A CA 1
ATOM 2436 C C . ALA A 1 325 ? 7.674 114.958 32.841 1.00 15.24 325 ALA A C 1
ATOM 2437 O O . ALA A 1 325 ? 6.890 115.465 33.581 1.00 17.26 325 ALA A O 1
ATOM 2439 N N . ASN A 1 326 ? 7.284 114.135 31.864 1.00 12.09 326 ASN A N 1
ATOM 2440 C CA . ASN A 1 326 ? 5.891 114.015 31.505 1.00 14.10 326 ASN A CA 1
ATOM 2441 C C . ASN A 1 326 ? 5.330 112.806 32.244 1.00 15.92 326 ASN A C 1
ATOM 2442 O O . ASN A 1 326 ? 5.684 111.674 31.977 1.00 14.38 326 ASN A O 1
ATOM 2447 N N . PRO A 1 327 ? 4.444 113.040 33.224 1.00 17.61 327 PRO A N 1
ATOM 2448 C CA . PRO A 1 327 ? 3.872 111.928 33.983 1.00 18.74 327 PRO A CA 1
ATOM 2449 C C . PRO A 1 327 ? 3.163 110.830 33.151 1.00 17.52 327 PRO A C 1
ATOM 2450 O O . PRO A 1 327 ? 3.266 109.662 33.482 1.00 18.16 327 PRO A O 1
ATOM 2454 N N . LYS A 1 328 ? 2.523 111.199 32.042 1.00 18.02 328 LYS A N 1
ATOM 2455 C CA . LYS A 1 328 ? 1.908 110.256 31.132 1.00 18.59 328 LYS A CA 1
ATOM 2456 C C . LYS A 1 328 ? 2.888 109.363 30.446 1.00 18.56 328 LYS A C 1
ATOM 2457 O O . LYS A 1 328 ? 2.604 108.183 30.255 1.00 17.33 328 LYS A O 1
ATOM 2463 N N . ILE A 1 329 ? 4.029 109.914 30.024 1.00 15.84 329 ILE A N 1
ATOM 2464 C CA . ILE A 1 329 ? 5.059 109.119 29.379 1.00 15.35 329 ILE A CA 1
ATOM 2465 C C . ILE A 1 329 ? 5.661 108.197 30.439 1.00 15.59 329 ILE A C 1
ATOM 2466 O O . ILE A 1 329 ? 5.968 107.048 30.179 1.00 15.92 329 ILE A O 1
ATOM 2471 N N . GLN A 1 330 ? 5.833 108.697 31.671 1.00 17.25 330 GLN A N 1
ATOM 2472 C CA . GLN A 1 330 ? 6.317 107.807 32.744 1.00 17.76 330 GLN A CA 1
ATOM 2473 C C . GLN A 1 330 ? 5.369 106.662 33.041 1.00 17.04 330 GLN A C 1
ATOM 2474 O O . GLN A 1 330 ? 5.850 105.529 33.231 1.00 20.31 330 GLN A O 1
ATOM 2480 N N . GLU A 1 331 ? 4.063 106.891 33.069 1.00 19.28 331 GLU A N 1
ATOM 2481 C CA . GLU A 1 331 ? 3.107 105.772 33.204 1.00 21.24 331 GLU A CA 1
ATOM 2482 C C . GLU A 1 331 ? 3.185 104.796 32.068 1.00 22.68 331 GLU A C 1
ATOM 2483 O O . GLU A 1 331 ? 3.020 103.589 32.257 1.00 21.39 331 GLU A O 1
ATOM 2489 N N . PHE A 1 332 ? 3.408 105.310 30.841 1.00 20.64 332 PHE A N 1
ATOM 2490 C CA . PHE A 1 332 ? 3.483 104.460 29.667 1.00 18.18 332 PHE A CA 1
ATOM 2491 C C . PHE A 1 332 ? 4.710 103.568 29.744 1.00 17.53 332 PHE A C 1
ATOM 2492 O O . PHE A 1 332 ? 4.681 102.404 29.323 1.00 19.52 332 PHE A O 1
ATOM 2500 N N . LYS A 1 333 ? 5.845 104.109 30.225 1.00 16.30 333 LYS A N 1
ATOM 2501 C CA . LYS A 1 333 ? 7.002 103.310 30.399 1.00 17.66 333 LYS A CA 1
ATOM 2502 C C . LYS A 1 333 ? 6.740 102.185 31.441 1.00 21.68 333 LYS A C 1
ATOM 2503 O O . LYS A 1 333 ? 7.249 101.106 31.293 1.00 23.68 333 LYS A O 1
ATOM 2509 N N . LYS A 1 334 ? 6.014 102.504 32.498 1.00 22.79 334 LYS A N 1
ATOM 2510 C CA . LYS A 1 334 ? 5.654 101.495 33.536 1.00 25.89 334 LYS A CA 1
ATOM 2511 C C . LYS A 1 334 ? 4.788 100.451 32.930 1.00 25.81 334 LYS A C 1
ATOM 2512 O O . LYS A 1 334 ? 5.059 99.255 33.142 1.00 29.50 334 LYS A O 1
ATOM 2514 N N . LYS A 1 335 ? 3.777 100.865 32.160 1.00 27.79 335 LYS A N 1
ATOM 2515 C CA . LYS A 1 335 ? 2.845 99.934 31.478 1.00 26.18 335 LYS A CA 1
ATOM 2516 C C . LYS A 1 335 ? 3.608 98.946 30.613 1.00 29.75 335 LYS A C 1
ATOM 2517 O O . LYS A 1 335 ? 3.376 97.717 30.661 1.00 26.00 335 LYS A O 1
ATOM 2521 N N . HIS A 1 336 ? 4.593 99.420 29.866 1.00 22.64 336 HIS A N 1
ATOM 2522 C CA . HIS A 1 336 ? 5.313 98.523 28.977 1.00 23.19 336 HIS A CA 1
ATOM 2523 C C . HIS A 1 336 ? 6.603 97.991 29.490 1.00 21.82 336 HIS A C 1
ATOM 2524 O O . HIS A 1 336 ? 7.350 97.330 28.749 1.00 22.91 336 HIS A O 1
ATOM 2531 N N . ASN A 1 337 ? 6.894 98.250 30.756 1.00 23.00 337 ASN A N 1
ATOM 2532 C CA . ASN A 1 337 ? 8.144 97.750 31.349 1.00 25.65 337 ASN A CA 1
ATOM 2533 C C . ASN A 1 337 ? 9.380 98.205 30.587 1.00 23.35 337 ASN A C 1
ATOM 2534 O O . ASN A 1 337 ? 10.225 97.425 30.213 1.00 24.04 337 ASN A O 1
ATOM 2539 N N . LEU A 1 338 ? 9.444 99.510 30.345 1.00 23.11 338 LEU A N 1
ATOM 2540 C CA . LEU A 1 338 ? 10.529 100.110 29.580 1.00 20.97 338 LEU A CA 1
ATOM 2541 C C . LEU A 1 338 ? 11.271 100.985 30.587 1.00 23.60 338 LEU A C 1
ATOM 2542 O O . LEU A 1 338 ? 10.661 101.894 31.176 1.00 28.34 338 LEU A O 1
ATOM 2547 N N . LYS A 1 339 ? 12.513 100.663 30.870 1.00 18.41 339 LYS A N 1
ATOM 2548 C CA . LYS A 1 339 ? 13.148 101.283 32.003 1.00 19.75 339 LYS A CA 1
ATOM 2549 C C . LYS A 1 339 ? 13.866 102.546 31.626 1.00 18.80 339 LYS A C 1
ATOM 2550 O O . LYS A 1 339 ? 14.036 103.417 32.463 1.00 21.78 339 LYS A O 1
ATOM 2553 N N . THR A 1 340 ? 14.319 102.635 30.377 1.00 15.63 340 THR A N 1
ATOM 2554 C CA . THR A 1 340 ? 15.167 103.741 29.959 1.00 14.37 340 THR A CA 1
ATOM 2555 C C . THR A 1 340 ? 14.449 104.478 28.776 1.00 14.45 340 THR A C 1
ATOM 2556 O O . THR A 1 340 ? 13.612 103.913 28.085 1.00 14.05 340 THR A O 1
ATOM 2560 N N . ASN A 1 341 ? 14.867 105.709 28.555 1.00 13.23 341 ASN A N 1
ATOM 2561 C CA . ASN A 1 341 ? 14.413 106.449 27.356 1.00 14.20 341 ASN A CA 1
ATOM 2562 C C . ASN A 1 341 ? 14.784 105.699 26.089 1.00 13.66 341 ASN A C 1
ATOM 2563 O O . ASN A 1 341 ? 14.005 105.699 25.140 1.00 13.04 341 ASN A O 1
ATOM 2568 N N . HIS A 1 342 ? 16.015 105.175 26.014 1.00 14.37 342 HIS A N 1
ATOM 2569 C CA . HIS A 1 342 ? 16.398 104.431 24.815 1.00 17.36 342 HIS A CA 1
ATOM 2570 C C . HIS A 1 342 ? 15.491 103.217 24.589 1.00 14.68 342 HIS A C 1
ATOM 2571 O O . HIS A 1 342 ? 15.112 102.944 23.443 1.00 13.29 342 HIS A O 1
ATOM 2578 N N . GLU A 1 343 ? 15.103 102.514 25.659 1.00 13.40 343 GLU A N 1
ATOM 2579 C CA . GLU A 1 343 ? 14.156 101.390 25.510 1.00 13.90 343 GLU A CA 1
ATOM 2580 C C . GLU A 1 343 ? 12.813 101.877 25.000 1.00 12.82 343 GLU A C 1
ATOM 2581 O O . GLU A 1 343 ? 12.188 101.239 24.126 1.00 13.02 343 GLU A O 1
ATOM 2587 N N . LEU A 1 344 ? 12.376 103.017 25.515 1.00 11.17 344 LEU A N 1
ATOM 2588 C CA . LEU A 1 344 ? 11.115 103.561 25.048 1.00 10.49 344 LEU A CA 1
ATOM 2589 C C . LEU A 1 344 ? 11.181 104.018 23.591 1.00 11.04 344 LEU A C 1
ATOM 2590 O O . LEU A 1 344 ? 10.246 103.872 22.791 1.00 11.76 344 LEU A O 1
ATOM 2595 N N . GLN A 1 345 ? 12.328 104.599 23.230 1.00 11.13 345 GLN A N 1
ATOM 2596 C CA . GLN A 1 345 ? 12.524 105.043 21.850 1.00 9.93 345 GLN A CA 1
ATOM 2597 C C . GLN A 1 345 ? 12.617 103.855 20.895 1.00 10.81 345 GLN A C 1
ATOM 2598 O O . GLN A 1 345 ? 12.114 103.911 19.763 1.00 9.82 345 GLN A O 1
ATOM 2604 N N . THR A 1 346 ? 13.194 102.749 21.347 1.00 10.78 346 THR A N 1
ATOM 2605 C CA . THR A 1 346 ? 13.218 101.547 20.507 1.00 10.90 346 THR A CA 1
ATOM 2606 C C . THR A 1 346 ? 11.795 100.992 20.360 1.00 11.75 346 THR A C 1
ATOM 2607 O O . THR A 1 346 ? 11.401 100.561 19.284 1.00 10.95 346 THR A O 1
ATOM 2611 N N . TYR A 1 347 ? 11.023 100.985 21.456 1.00 11.43 347 TYR A N 1
ATOM 2612 C CA . TYR A 1 347 ? 9.584 100.633 21.320 1.00 11.45 347 TYR A CA 1
ATOM 2613 C C . TYR A 1 347 ? 8.833 101.476 20.265 1.00 11.69 347 TYR A C 1
ATOM 2614 O O . TYR A 1 347 ? 8.129 100.962 19.394 1.00 12.62 347 TYR A O 1
ATOM 2623 N N . PHE A 1 348 ? 9.032 102.798 20.363 1.00 11.31 348 PHE A N 1
ATOM 2624 C CA . PHE A 1 348 ? 8.476 103.770 19.407 1.00 10.99 348 PHE A CA 1
ATOM 2625 C C . PHE A 1 348 ? 8.906 103.416 17.992 1.00 10.75 348 PHE A C 1
ATOM 2626 O O . PHE A 1 348 ? 8.091 103.308 17.118 1.00 10.72 348 PHE A O 1
ATOM 2634 N N . THR A 1 349 ? 10.193 103.225 17.784 1.00 9.85 349 THR A N 1
ATOM 2635 C CA . THR A 1 349 ? 10.763 102.819 16.515 1.00 10.56 349 THR A CA 1
ATOM 2636 C C . THR A 1 349 ? 10.153 101.530 15.943 1.00 10.27 349 THR A C 1
ATOM 2637 O O . THR A 1 349 ? 9.777 101.449 14.757 1.00 11.50 349 THR A O 1
ATOM 2641 N N . MET A 1 350 ? 9.936 100.556 16.837 1.00 10.18 350 MET A N 1
ATOM 2642 C CA . MET A 1 350 ? 9.347 99.271 16.414 1.00 11.87 350 MET A CA 1
ATOM 2643 C C . MET A 1 350 ? 7.863 99.362 16.138 1.00 13.14 350 MET A C 1
ATOM 2644 O O . MET A 1 350 ? 7.347 98.479 15.394 1.00 13.01 350 MET A O 1
ATOM 2649 N N . GLN A 1 351 ? 7.194 100.422 16.608 1.00 13.45 351 GLN A N 1
ATOM 2650 C CA . GLN A 1 351 ? 5.833 100.710 16.177 1.00 11.99 351 GLN A CA 1
ATOM 2651 C C . GLN A 1 351 ? 5.792 101.205 14.705 1.00 12.27 351 GLN A C 1
ATOM 2652 O O . GLN A 1 351 ? 4.810 101.053 13.986 1.00 13.35 351 GLN A O 1
ATOM 2658 N N . LEU A 1 352 ? 6.880 101.863 14.257 1.00 10.76 352 LEU A N 1
ATOM 2659 C CA . LEU A 1 352 ? 6.977 102.390 12.873 1.00 10.63 352 LEU A CA 1
ATOM 2660 C C . LEU A 1 352 ? 7.323 101.235 11.885 1.00 9.70 352 LEU A C 1
ATOM 2661 O O . LEU A 1 352 ? 7.075 101.317 10.686 1.00 10.67 352 LEU A O 1
ATOM 2666 N N . ALA A 1 353 ? 8.000 100.212 12.400 1.00 10.73 353 ALA A N 1
ATOM 2667 C CA . ALA A 1 353 ? 8.539 99.097 11.570 1.00 11.49 353 ALA A CA 1
ATOM 2668 C C . ALA A 1 353 ? 7.437 98.426 10.708 1.00 11.06 353 ALA A C 1
ATOM 2669 O O . ALA A 1 353 ? 7.622 98.293 9.484 1.00 10.90 353 ALA A O 1
ATOM 2671 N N . PRO A 1 354 ? 6.277 98.159 11.276 1.00 11.32 354 PRO A N 1
ATOM 2672 C CA . PRO A 1 354 ? 5.212 97.583 10.390 1.00 11.15 354 PRO A CA 1
ATOM 2673 C C . PRO A 1 354 ? 4.612 98.565 9.410 1.00 11.43 354 PRO A C 1
ATOM 2674 O O . PRO A 1 354 ? 4.155 98.174 8.378 1.00 11.92 354 PRO A O 1
ATOM 2678 N N . MET A 1 355 ? 4.563 99.848 9.760 1.00 11.13 355 MET A N 1
ATOM 2679 C CA . MET A 1 355 ? 4.142 100.900 8.818 1.00 11.91 355 MET A CA 1
ATOM 2680 C C . MET A 1 355 ? 5.056 100.928 7.621 1.00 11.85 355 MET A C 1
ATOM 2681 O O . MET A 1 355 ? 4.565 100.923 6.506 1.00 11.88 355 MET A O 1
ATOM 2686 N N . LEU A 1 356 ? 6.375 100.882 7.850 1.00 11.36 356 LEU A N 1
ATOM 2687 C CA . LEU A 1 356 ? 7.308 100.848 6.753 1.00 12.08 356 LEU A CA 1
ATOM 2688 C C . LEU A 1 356 ? 7.172 99.556 5.981 1.00 11.87 356 LEU A C 1
ATOM 2689 O O . LEU A 1 356 ? 7.218 99.584 4.751 1.00 11.41 356 LEU A O 1
ATOM 2694 N N . LYS A 1 357 ? 6.994 98.431 6.699 1.00 11.16 357 LYS A N 1
ATOM 2695 C CA . LYS A 1 357 ? 6.961 97.150 5.974 1.00 11.85 357 LYS A CA 1
ATOM 2696 C C . LYS A 1 357 ? 5.708 97.062 5.078 1.00 13.44 357 LYS A C 1
ATOM 2697 O O . LYS A 1 357 ? 5.707 96.413 4.023 1.00 12.28 357 LYS A O 1
ATOM 2703 N N . LYS A 1 358 ? 4.645 97.728 5.474 1.00 13.19 358 LYS A N 1
ATOM 2704 C CA . LYS A 1 358 ? 3.403 97.763 4.718 1.00 14.74 358 LYS A CA 1
ATOM 2705 C C . LYS A 1 358 ? 3.671 98.403 3.324 1.00 15.85 358 LYS A C 1
ATOM 2706 O O . LYS A 1 358 ? 3.036 98.041 2.323 1.00 15.67 358 LYS A O 1
ATOM 2712 N N . HIS A 1 359 ? 4.674 99.283 3.262 1.00 14.60 359 HIS A N 1
ATOM 2713 C CA . HIS A 1 359 ? 5.095 99.907 1.976 1.00 14.45 359 HIS A CA 1
ATOM 2714 C C . HIS A 1 359 ? 6.258 99.192 1.298 1.00 13.43 359 HIS A C 1
ATOM 2715 O O . HIS A 1 359 ? 6.775 99.705 0.290 1.00 14.71 359 HIS A O 1
ATOM 2722 N N . GLY A 1 360 ? 6.701 98.095 1.897 1.00 12.30 360 GLY A N 1
ATOM 2723 C CA . GLY A 1 360 ? 7.791 97.303 1.412 1.00 13.16 360 GLY A CA 1
ATOM 2724 C C . GLY A 1 360 ? 9.168 97.789 1.793 1.00 12.96 360 GLY A C 1
ATOM 2725 O O . GLY A 1 360 ? 10.159 97.516 1.109 1.00 13.44 360 GLY A O 1
ATOM 2726 N N . LYS A 1 361 ? 9.217 98.526 2.902 1.00 12.99 361 LYS A N 1
ATOM 2727 C CA . LYS A 1 361 ? 10.504 99.144 3.321 1.00 11.80 361 LYS A CA 1
ATOM 2728 C C . LYS A 1 361 ? 11.052 98.575 4.570 1.00 11.65 361 LYS A C 1
ATOM 2729 O O . LYS A 1 361 ? 10.324 98.217 5.526 1.00 13.38 361 LYS A O 1
ATOM 2735 N N . GLN A 1 362 ? 12.357 98.473 4.548 1.00 10.61 362 GLN A N 1
ATOM 2736 C CA . GLN A 1 362 ? 13.133 98.133 5.705 1.00 12.46 362 GLN A CA 1
ATOM 2737 C C . GLN A 1 362 ? 13.556 99.383 6.463 1.00 11.39 362 GLN A C 1
ATOM 2738 O O . GLN A 1 362 ? 13.739 100.429 5.864 1.00 11.48 362 GLN A O 1
ATOM 2744 N N . LEU A 1 363 ? 13.669 99.250 7.782 1.00 11.64 363 LEU A N 1
ATOM 2745 C CA . LEU A 1 363 ? 13.889 100.419 8.681 1.00 11.18 363 LEU A CA 1
ATOM 2746 C C . LEU A 1 363 ? 15.335 100.616 8.964 1.00 10.17 363 LEU A C 1
ATOM 2747 O O . LEU A 1 363 ? 16.079 99.669 9.199 1.00 11.55 363 LEU A O 1
ATOM 2752 N N . MET A 1 364 ? 15.770 101.877 8.900 1.00 9.87 364 MET A N 1
ATOM 2753 C CA . MET A 1 364 ? 17.112 102.285 9.265 1.00 9.87 364 MET A CA 1
ATOM 2754 C C . MET A 1 364 ? 17.025 103.411 10.270 1.00 9.71 364 MET A C 1
ATOM 2755 O O . MET A 1 364 ? 16.120 104.213 10.214 1.00 9.13 364 MET A O 1
ATOM 2760 N N . GLY A 1 365 ? 18.003 103.497 11.134 1.00 9.27 365 GLY A N 1
ATOM 2761 C CA . GLY A 1 365 ? 18.087 104.594 12.079 1.00 9.68 365 GLY A CA 1
ATOM 2762 C C . GLY A 1 365 ? 19.468 104.828 12.634 1.00 8.90 365 GLY A C 1
ATOM 2763 O O . GLY A 1 365 ? 20.336 103.931 12.611 1.00 8.45 365 GLY A O 1
ATOM 2764 N N . TRP A 1 366 ? 19.669 106.033 13.190 1.00 9.05 366 TRP A N 1
ATOM 2765 C CA . TRP A 1 366 ? 20.900 106.355 13.899 1.00 8.50 366 TRP A CA 1
ATOM 2766 C C . TRP A 1 366 ? 21.052 105.434 15.130 1.00 9.36 366 TRP A C 1
ATOM 2767 O O . TRP A 1 366 ? 20.072 104.910 15.660 1.00 9.53 366 TRP A O 1
ATOM 2778 N N . GLU A 1 367 ? 22.283 105.172 15.517 1.00 8.66 367 GLU A N 1
ATOM 2779 C CA . GLU A 1 367 ? 22.608 104.091 16.456 1.00 9.90 367 GLU A CA 1
ATOM 2780 C C . GLU A 1 367 ? 21.814 104.090 17.760 1.00 10.69 367 GLU A C 1
ATOM 2781 O O . GLU A 1 367 ? 21.685 103.018 18.400 1.00 11.58 367 GLU A O 1
ATOM 2787 N N . GLU A 1 368 ? 21.351 105.245 18.213 1.00 10.30 368 GLU A N 1
ATOM 2788 C CA . GLU A 1 368 ? 20.512 105.303 19.428 1.00 10.39 368 GLU A CA 1
ATOM 2789 C C . GLU A 1 368 ? 19.349 104.370 19.433 1.00 10.39 368 GLU A C 1
ATOM 2790 O O . GLU A 1 368 ? 18.926 103.933 20.549 1.00 10.29 368 GLU A O 1
ATOM 2796 N N . ILE A 1 369 ? 18.853 103.984 18.261 1.00 10.37 369 ILE A N 1
ATOM 2797 C CA . ILE A 1 369 ? 17.722 103.084 18.202 1.00 11.57 369 ILE A CA 1
ATOM 2798 C C . ILE A 1 369 ? 17.999 101.674 18.692 1.00 11.90 369 ILE A C 1
ATOM 2799 O O . ILE A 1 369 ? 17.052 100.901 18.990 1.00 11.11 369 ILE A O 1
ATOM 2804 N N . LEU A 1 370 ? 19.260 101.311 18.753 1.00 10.93 370 LEU A N 1
ATOM 2805 C CA . LEU A 1 370 ? 19.617 99.959 19.145 1.00 12.82 370 LEU A CA 1
ATOM 2806 C C . LEU A 1 370 ? 19.602 99.736 20.669 1.00 12.54 370 LEU A C 1
ATOM 2807 O O . LEU A 1 370 ? 20.504 100.184 21.373 1.00 12.51 370 LEU A O 1
ATOM 2812 N N . THR A 1 371 ? 18.509 99.096 21.093 1.00 12.06 371 THR A N 1
ATOM 2813 C CA . THR A 1 371 ? 18.416 98.384 22.364 1.00 13.39 371 THR A CA 1
ATOM 2814 C C . THR A 1 371 ? 17.882 96.980 22.061 1.00 13.80 371 THR A C 1
ATOM 2815 O O . THR A 1 371 ? 17.573 96.666 20.927 1.00 13.62 371 THR A O 1
ATOM 2819 N N . LYS A 1 372 ? 17.781 96.109 23.105 1.00 16.70 372 LYS A N 1
ATOM 2820 C CA . LYS A 1 372 ? 17.615 94.676 22.848 1.00 16.87 372 LYS A CA 1
ATOM 2821 C C . LYS A 1 372 ? 16.424 94.309 21.980 1.00 16.50 372 LYS A C 1
ATOM 2822 O O . LYS A 1 372 ? 16.506 93.395 21.131 1.00 19.47 372 LYS A O 1
ATOM 2825 N N . ASP A 1 373 ? 15.318 95.006 22.058 1.00 15.58 373 ASP A N 1
ATOM 2826 C CA . ASP A 1 373 ? 14.149 94.568 21.320 1.00 15.72 373 ASP A CA 1
ATOM 2827 C C . ASP A 1 373 ? 14.042 95.169 19.887 1.00 15.26 373 ASP A C 1
ATOM 2828 O O . ASP A 1 373 ? 13.026 95.003 19.243 1.00 16.39 373 ASP A O 1
ATOM 2833 N N . LEU A 1 374 ? 15.024 95.956 19.430 1.00 13.17 374 LEU A N 1
ATOM 2834 C CA . LEU A 1 374 ? 15.057 96.334 18.029 1.00 13.78 374 LEU A CA 1
ATOM 2835 C C . LEU A 1 374 ? 15.143 95.121 17.145 1.00 12.98 374 LEU A C 1
ATOM 2836 O O . LEU A 1 374 ? 16.056 94.324 17.358 1.00 13.43 374 LEU A O 1
ATOM 2841 N N . SER A 1 375 ? 14.248 94.981 16.186 1.00 13.19 375 SER A N 1
ATOM 2842 C CA . SER A 1 375 ? 14.373 93.917 15.177 1.00 14.09 375 SER A CA 1
ATOM 2843 C C . SER A 1 375 ? 15.747 93.868 14.545 1.00 16.22 375 SER A C 1
ATOM 2844 O O . SER A 1 375 ? 16.270 94.920 14.111 1.00 13.69 375 SER A O 1
ATOM 2847 N N . LYS A 1 376 ? 16.309 92.647 14.414 1.00 15.35 376 LYS A N 1
ATOM 2848 C CA . LYS A 1 376 ? 17.578 92.507 13.729 1.00 14.94 376 LYS A CA 1
ATOM 2849 C C . LYS A 1 376 ? 17.498 92.747 12.230 1.00 14.61 376 LYS A C 1
ATOM 2850 O O . LYS A 1 376 ? 18.550 92.736 11.541 1.00 16.06 376 LYS A O 1
ATOM 2856 N N . GLU A 1 377 ? 16.293 93.008 11.715 1.00 13.87 377 GLU A N 1
ATOM 2857 C CA . GLU A 1 377 ? 16.161 93.446 10.321 1.00 15.96 377 GLU A CA 1
ATOM 2858 C C . GLU A 1 377 ? 16.380 94.982 10.181 1.00 12.58 377 GLU A C 1
ATOM 2859 O O . GLU A 1 377 ? 16.418 95.456 9.062 1.00 13.44 377 GLU A O 1
ATOM 2865 N N . ALA A 1 378 ? 16.446 95.710 11.270 1.00 13.14 378 ALA A N 1
ATOM 2866 C CA . ALA A 1 378 ? 16.765 97.211 11.200 1.00 12.12 378 ALA A CA 1
ATOM 2867 C C . ALA A 1 378 ? 18.237 97.409 10.862 1.00 11.82 378 ALA A C 1
ATOM 2868 O O . ALA A 1 378 ? 19.155 96.697 11.351 1.00 11.09 378 ALA A O 1
ATOM 2870 N N . ILE A 1 379 ? 18.484 98.397 9.990 1.00 10.53 379 ILE A N 1
ATOM 2871 C CA . ILE A 1 379 ? 19.862 98.835 9.733 1.00 11.10 379 ILE A CA 1
ATOM 2872 C C . ILE A 1 379 ? 20.303 99.901 10.716 1.00 10.89 379 ILE A C 1
ATOM 2873 O O . ILE A 1 379 ? 19.553 100.889 10.963 1.00 10.66 379 ILE A O 1
ATOM 2878 N N . VAL A 1 380 ? 21.486 99.713 11.325 1.00 11.44 380 VAL A N 1
ATOM 2879 C CA . VAL A 1 380 ? 21.976 100.589 12.381 1.00 11.21 380 VAL A CA 1
ATOM 2880 C C . VAL A 1 380 ? 22.973 101.551 11.733 1.00 12.07 380 VAL A C 1
ATOM 2881 O O . VAL A 1 380 ? 23.912 101.083 11.077 1.00 13.53 380 VAL A O 1
ATOM 2885 N N . HIS A 1 381 ? 22.790 102.857 11.950 1.00 9.92 381 HIS A N 1
ATOM 2886 C CA . HIS A 1 381 ? 23.660 103.850 11.364 1.00 9.93 381 HIS A CA 1
ATOM 2887 C C . HIS A 1 381 ? 24.599 104.362 12.461 1.00 9.29 381 HIS A C 1
ATOM 2888 O O . HIS A 1 381 ? 24.210 105.125 13.334 1.00 9.66 381 HIS A O 1
ATOM 2895 N N . SER A 1 382 ? 25.854 103.891 12.410 1.00 9.67 382 SER A N 1
ATOM 2896 C CA . SER A 1 382 ? 26.854 104.195 13.391 1.00 9.92 382 SER A CA 1
ATOM 2897 C C . SER A 1 382 ? 27.497 105.557 13.134 1.00 9.65 382 SER A C 1
ATOM 2898 O O . SER A 1 382 ? 28.193 105.737 12.124 1.00 10.37 382 SER A O 1
ATOM 2901 N N . TRP A 1 383 ? 27.346 106.462 14.096 1.00 10.07 383 TRP A N 1
ATOM 2902 C CA . TRP A 1 383 ? 27.786 107.851 13.961 1.00 9.44 383 TRP A CA 1
ATOM 2903 C C . TRP A 1 383 ? 28.548 108.458 15.127 1.00 10.59 383 TRP A C 1
ATOM 2904 O O . TRP A 1 383 ? 29.339 109.453 14.899 1.00 10.93 383 TRP A O 1
ATOM 2915 N N . ARG A 1 384 ? 28.440 107.867 16.314 1.00 10.23 384 ARG A N 1
ATOM 2916 C CA . ARG A 1 384 ? 29.079 108.431 17.505 1.00 10.75 384 ARG A CA 1
ATOM 2917 C C . ARG A 1 384 ? 30.478 107.942 17.701 1.00 12.08 384 ARG A C 1
ATOM 2918 O O . ARG A 1 384 ? 30.804 106.796 17.411 1.00 12.33 384 ARG A O 1
ATOM 2926 N N . GLY A 1 385 ? 31.299 108.809 18.258 1.00 11.29 385 GLY A N 1
ATOM 2927 C CA . GLY A 1 385 ? 32.708 108.550 18.439 1.00 11.32 385 GLY A CA 1
ATOM 2928 C C . GLY A 1 385 ? 33.257 109.532 19.469 1.00 11.51 385 GLY A C 1
ATOM 2929 O O . GLY A 1 385 ? 32.547 109.965 20.366 1.00 11.81 385 GLY A O 1
ATOM 2930 N N . PRO A 1 386 ? 34.508 109.926 19.346 1.00 11.99 386 PRO A N 1
ATOM 2931 C CA . PRO A 1 386 ? 35.080 110.770 20.397 1.00 14.01 386 PRO A CA 1
ATOM 2932 C C . PRO A 1 386 ? 34.418 112.117 20.648 1.00 13.61 386 PRO A C 1
ATOM 2933 O O . PRO A 1 386 ? 34.431 112.602 21.752 1.00 13.18 386 PRO A O 1
ATOM 2937 N N . ASN A 1 387 ? 33.842 112.720 19.619 1.00 12.88 387 ASN A N 1
ATOM 2938 C CA . ASN A 1 387 ? 33.075 113.966 19.818 1.00 13.44 387 ASN A CA 1
ATOM 2939 C C . ASN A 1 387 ? 31.853 113.809 20.758 1.00 13.94 387 ASN A C 1
ATOM 2940 O O . ASN A 1 387 ? 31.375 114.800 21.313 1.00 14.54 387 ASN A O 1
ATOM 2945 N N . GLU A 1 388 ? 31.367 112.595 20.923 1.00 12.32 388 GLU A N 1
ATOM 2946 C CA . GLU A 1 388 ? 30.216 112.208 21.794 1.00 13.96 388 GLU A CA 1
ATOM 2947 C C . GLU A 1 388 ? 30.692 111.414 22.983 1.00 15.43 388 GLU A C 1
ATOM 2948 O O . GLU A 1 388 ? 29.897 110.819 23.703 1.00 16.61 388 GLU A O 1
ATOM 2954 N N . GLY A 1 389 ? 32.011 111.413 23.194 1.00 14.60 389 GLY A N 1
ATOM 2955 C CA . GLY A 1 389 ? 32.648 110.684 24.306 1.00 16.14 389 GLY A CA 1
ATOM 2956 C C . GLY A 1 389 ? 32.764 109.196 24.173 1.00 16.84 389 GLY A C 1
ATOM 2957 O O . GLY A 1 389 ? 32.948 108.482 25.189 1.00 18.57 389 GLY A O 1
ATOM 2958 N N A MET A 1 390 ? 32.664 108.707 22.937 0.50 17.36 390 MET A N 1
ATOM 2959 N N B MET A 1 390 ? 32.670 108.696 22.943 0.50 15.10 390 MET A N 1
ATOM 2960 C CA A MET A 1 390 ? 32.690 107.282 22.633 0.50 18.49 390 MET A CA 1
ATOM 2961 C CA B MET A 1 390 ? 32.685 107.266 22.686 0.50 14.79 390 MET A CA 1
ATOM 2962 C C A MET A 1 390 ? 33.955 106.924 21.887 0.50 17.01 390 MET A C 1
ATOM 2963 C C B MET A 1 390 ? 33.926 106.919 21.878 0.50 14.99 390 MET A C 1
ATOM 2964 O O A MET A 1 390 ? 34.710 107.793 21.483 0.50 18.36 390 MET A O 1
ATOM 2965 O O B MET A 1 390 ? 34.646 107.794 21.441 0.50 16.27 390 MET A O 1
ATOM 2974 N N . VAL A 1 391 ? 34.170 105.630 21.702 1.00 15.25 391 VAL A N 1
ATOM 2975 C CA . VAL A 1 391 ? 35.315 105.140 20.903 1.00 15.23 391 VAL A CA 1
ATOM 2976 C C . VAL A 1 391 ? 34.841 105.050 19.455 1.00 13.17 391 VAL A C 1
ATOM 2977 O O . VAL A 1 391 ? 33.764 104.497 19.191 1.00 13.99 391 VAL A O 1
ATOM 2981 N N . ALA A 1 392 ? 35.624 105.643 18.560 1.00 14.26 392 ALA A N 1
ATOM 2982 C CA . ALA A 1 392 ? 35.316 105.636 17.101 1.00 14.86 392 ALA A CA 1
ATOM 2983 C C . ALA A 1 392 ? 35.066 104.199 16.628 1.00 15.63 392 ALA A C 1
ATOM 2984 O O . ALA A 1 392 ? 35.872 103.273 16.867 1.00 15.33 392 ALA A O 1
ATOM 2986 N N . GLY A 1 393 ? 33.939 103.971 15.968 1.00 14.75 393 GLY A N 1
ATOM 2987 C CA . GLY A 1 393 ? 33.663 102.637 15.366 1.00 14.82 393 GLY A CA 1
ATOM 2988 C C . GLY A 1 393 ? 33.021 101.661 16.364 1.00 14.82 393 GLY A C 1
ATOM 2989 O O . GLY A 1 393 ? 32.478 100.598 15.970 1.00 14.08 393 GLY A O 1
ATOM 2990 N N . GLN A 1 394 ? 33.025 101.952 17.678 1.00 15.26 394 GLN A N 1
ATOM 2991 C CA . GLN A 1 394 ? 32.598 100.914 18.622 1.00 17.01 394 GLN A CA 1
ATOM 2992 C C . GLN A 1 394 ? 31.105 100.579 18.471 1.00 15.28 394 GLN A C 1
ATOM 2993 O O . GLN A 1 394 ? 30.690 99.457 18.647 1.00 15.28 394 GLN A O 1
ATOM 2999 N N . SER A 1 395 ? 30.246 101.559 18.151 1.00 13.11 395 SER A N 1
ATOM 3000 C CA . SER A 1 395 ? 28.863 101.224 18.040 1.00 12.46 395 SER A CA 1
ATOM 3001 C C . SER A 1 395 ? 28.602 100.300 16.843 1.00 11.62 395 SER A C 1
ATOM 3002 O O . SER A 1 395 ? 27.581 99.591 16.789 1.00 12.57 395 SER A O 1
ATOM 3005 N N . LEU A 1 396 ? 29.497 100.378 15.841 1.00 12.36 396 LEU A N 1
ATOM 3006 C CA . LEU A 1 396 ? 29.368 99.531 14.684 1.00 12.46 396 LEU A CA 1
ATOM 3007 C C . LEU A 1 396 ? 29.765 98.098 15.058 1.00 13.11 396 LEU A C 1
ATOM 3008 O O . LEU A 1 396 ? 29.079 97.156 14.683 1.00 13.76 396 LEU A O 1
ATOM 3013 N N . VAL A 1 397 ? 30.889 97.993 15.734 1.00 15.07 397 VAL A N 1
ATOM 3014 C CA . VAL A 1 397 ? 31.381 96.676 16.254 1.00 16.73 397 VAL A CA 1
ATOM 3015 C C . VAL A 1 397 ? 30.299 96.036 17.073 1.00 15.22 397 VAL A C 1
ATOM 3016 O O . VAL A 1 397 ? 29.902 94.878 16.833 1.00 15.51 397 VAL A O 1
ATOM 3020 N N . ASP A 1 398 ? 29.758 96.776 18.012 1.00 14.94 398 ASP A N 1
ATOM 3021 C CA . ASP A 1 398 ? 28.664 96.235 18.856 1.00 17.79 398 ASP A CA 1
ATOM 3022 C C . ASP A 1 398 ? 27.412 95.798 18.087 1.00 17.34 398 ASP A C 1
ATOM 3023 O O . ASP A 1 398 ? 26.809 94.788 18.378 1.00 17.83 398 ASP A O 1
ATOM 3028 N N . ALA A 1 399 ? 26.986 96.580 17.105 1.00 13.70 399 ALA A N 1
ATOM 3029 C CA . ALA A 1 399 ? 25.823 96.266 16.353 1.00 13.44 399 ALA A CA 1
ATOM 3030 C C . ALA A 1 399 ? 26.020 95.029 15.495 1.00 13.80 399 ALA A C 1
ATOM 3031 O O . ALA A 1 399 ? 25.147 94.168 15.441 1.00 14.74 399 ALA A O 1
ATOM 3033 N N . VAL A 1 400 ? 27.151 94.903 14.836 1.00 12.72 400 VAL A N 1
ATOM 3034 C CA . VAL A 1 400 ? 27.300 93.725 13.930 1.00 14.30 400 VAL A CA 1
ATOM 3035 C C . VAL A 1 400 ? 27.454 92.450 14.773 1.00 14.64 400 VAL A C 1
ATOM 3036 O O . VAL A 1 400 ? 26.934 91.426 14.339 1.00 16.22 400 VAL A O 1
ATOM 3040 N N . LYS A 1 401 ? 28.116 92.569 15.929 1.00 16.03 401 LYS A N 1
ATOM 3041 C CA . LYS A 1 401 ? 28.192 91.375 16.853 1.00 18.38 401 LYS A CA 1
ATOM 3042 C C . LYS A 1 401 ? 26.817 90.945 17.344 1.00 17.78 401 LYS A C 1
ATOM 3043 O O . LYS A 1 401 ? 26.566 89.722 17.606 1.00 17.79 401 LYS A O 1
ATOM 3049 N N . LYS A 1 402 ? 25.910 91.894 17.519 1.00 16.96 402 LYS A N 1
ATOM 3050 C CA . LYS A 1 402 ? 24.560 91.561 17.945 1.00 17.36 402 LYS A CA 1
ATOM 3051 C C . LYS A 1 402 ? 23.617 91.138 16.855 1.00 16.05 402 LYS A C 1
ATOM 3052 O O . LYS A 1 402 ? 22.445 90.848 17.106 1.00 16.62 402 LYS A O 1
ATOM 3058 N N . GLY A 1 403 ? 24.038 91.209 15.610 1.00 13.79 403 GLY A N 1
ATOM 3059 C CA . GLY A 1 403 ? 23.249 90.730 14.524 1.00 14.79 403 GLY A CA 1
ATOM 3060 C C . GLY A 1 403 ? 22.634 91.702 13.532 1.00 14.92 403 GLY A C 1
ATOM 3061 O O . GLY A 1 403 ? 21.816 91.286 12.696 1.00 14.19 403 GLY A O 1
ATOM 3062 N N . TYR A 1 404 ? 23.059 92.981 13.612 1.00 14.15 404 TYR A N 1
ATOM 3063 C CA . TYR A 1 404 ? 22.472 94.080 12.843 1.00 12.30 404 TYR A CA 1
ATOM 3064 C C . TYR A 1 404 ? 23.385 94.547 11.728 1.00 12.03 404 TYR A C 1
ATOM 3065 O O . TYR A 1 404 ? 24.593 94.712 11.905 1.00 12.60 404 TYR A O 1
ATOM 3074 N N . LYS A 1 405 ? 22.813 94.712 10.540 1.00 12.51 405 LYS A N 1
ATOM 3075 C CA . LYS A 1 405 ? 23.549 95.317 9.441 1.00 12.54 405 LYS A CA 1
ATOM 3076 C C . LYS A 1 405 ? 23.806 96.778 9.758 1.00 11.98 405 LYS A C 1
ATOM 3077 O O . LYS A 1 405 ? 22.947 97.375 10.389 1.00 11.23 405 LYS A O 1
ATOM 3083 N N . THR A 1 406 ? 24.989 97.253 9.391 1.00 10.54 406 THR A N 1
ATOM 3084 C CA . THR A 1 406 ? 25.432 98.585 9.845 1.00 11.39 406 THR A CA 1
ATOM 3085 C C . THR A 1 406 ? 26.069 99.389 8.712 1.00 11.44 406 THR A C 1
ATOM 3086 O O . THR A 1 406 ? 26.705 98.834 7.878 1.00 13.03 406 THR A O 1
ATOM 3090 N N . VAL A 1 407 ? 25.949 100.707 8.810 1.00 10.25 407 VAL A N 1
ATOM 3091 C CA . VAL A 1 407 ? 26.634 101.651 7.926 1.00 9.98 407 VAL A CA 1
ATOM 3092 C C . VAL A 1 407 ? 27.393 102.607 8.808 1.00 9.69 407 VAL A C 1
ATOM 3093 O O . VAL A 1 407 ? 26.848 103.087 9.807 1.00 9.83 407 VAL A O 1
ATOM 3097 N N . LEU A 1 408 ? 28.663 102.868 8.459 1.00 9.36 408 LEU A N 1
ATOM 3098 C CA . LEU A 1 408 ? 29.528 103.739 9.224 1.00 9.85 408 LEU A CA 1
ATOM 3099 C C . LEU A 1 408 ? 29.465 105.167 8.645 1.00 9.62 408 LEU A C 1
ATOM 3100 O O . LEU A 1 408 ? 29.795 105.423 7.475 1.00 9.04 408 LEU A O 1
ATOM 3105 N N . SER A 1 409 ? 29.045 106.115 9.473 1.00 9.03 409 SER A N 1
ATOM 3106 C CA . SER A 1 409 ? 29.281 107.564 9.218 1.00 8.37 409 SER A CA 1
ATOM 3107 C C . SER A 1 409 ? 30.250 108.254 10.180 1.00 9.40 409 SER A C 1
ATOM 3108 O O . SER A 1 409 ? 30.836 109.281 9.787 1.00 8.77 409 SER A O 1
ATOM 3111 N N . ASN A 1 410 ? 30.429 107.728 11.384 1.00 8.41 410 ASN A N 1
ATOM 3112 C CA . ASN A 1 410 ? 31.446 108.264 12.272 1.00 9.51 410 ASN A CA 1
ATOM 3113 C C . ASN A 1 410 ? 32.800 108.319 11.541 1.00 9.34 410 ASN A C 1
ATOM 3114 O O . ASN A 1 410 ? 33.156 107.322 10.865 1.00 8.74 410 ASN A O 1
ATOM 3119 N N . GLY A 1 411 ? 33.484 109.459 11.635 1.00 8.37 411 GLY A N 1
ATOM 3120 C CA . GLY A 1 411 ? 34.771 109.687 10.959 1.00 9.11 411 GLY A CA 1
ATOM 3121 C C . GLY A 1 411 ? 34.665 110.165 9.519 1.00 8.87 411 GLY A C 1
ATOM 3122 O O . GLY A 1 411 ? 35.676 110.409 8.855 1.00 8.23 411 GLY A O 1
ATOM 3123 N N . PHE A 1 412 ? 33.405 110.311 9.017 1.00 8.20 412 PHE A N 1
ATOM 3124 C CA . PHE A 1 412 ? 33.116 110.864 7.691 1.00 7.96 412 PHE A CA 1
ATOM 3125 C C . PHE A 1 412 ? 32.178 112.122 7.838 1.00 8.09 412 PHE A C 1
ATOM 3126 O O . PHE A 1 412 ? 31.401 112.447 6.911 1.00 8.65 412 PHE A O 1
ATOM 3134 N N . TYR A 1 413 ? 32.402 112.855 8.920 1.00 8.44 413 TYR A N 1
ATOM 3135 C CA . TYR A 1 413 ? 31.628 114.087 9.209 1.00 9.17 413 TYR A CA 1
ATOM 3136 C C . TYR A 1 413 ? 32.311 115.271 8.521 1.00 8.84 413 TYR A C 1
ATOM 3137 O O . TYR A 1 413 ? 32.936 116.113 9.167 1.00 8.93 413 TYR A O 1
ATOM 3146 N N . ILE A 1 414 ? 32.123 115.352 7.199 1.00 9.61 414 ILE A N 1
ATOM 3147 C CA . ILE A 1 414 ? 32.815 116.349 6.335 1.00 9.26 414 ILE A CA 1
ATOM 3148 C C . ILE A 1 414 ? 32.396 117.798 6.697 1.00 9.53 414 ILE A C 1
ATOM 3149 O O . ILE A 1 414 ? 33.135 118.735 6.448 1.00 9.04 414 ILE A O 1
ATOM 3154 N N . ASP A 1 415 ? 31.224 117.984 7.336 1.00 8.26 415 ASP A N 1
ATOM 3155 C CA . ASP A 1 415 ? 30.821 119.298 7.731 1.00 8.02 415 ASP A CA 1
ATOM 3156 C C . ASP A 1 415 ? 31.692 119.943 8.759 1.00 8.70 415 ASP A C 1
ATOM 3157 O O . ASP A 1 415 ? 31.682 121.178 8.880 1.00 8.36 415 ASP A O 1
ATOM 3162 N N . LEU A 1 416 ? 32.479 119.140 9.534 1.00 7.83 416 LEU A N 1
ATOM 3163 C CA . LEU A 1 416 ? 33.248 119.676 10.649 1.00 8.56 416 LEU A CA 1
ATOM 3164 C C . LEU A 1 416 ? 34.591 120.247 10.212 1.00 7.82 416 LEU A C 1
ATOM 3165 O O . LEU A 1 416 ? 35.392 120.665 11.022 1.00 7.26 416 LEU A O 1
ATOM 3170 N N . MET A 1 417 ? 34.860 120.133 8.915 1.00 7.45 417 MET A N 1
ATOM 3171 C CA . MET A 1 417 ? 36.030 120.780 8.291 1.00 7.62 417 MET A CA 1
ATOM 3172 C C . MET A 1 417 ? 37.372 120.180 8.675 1.00 7.49 417 MET A C 1
ATOM 3173 O O . MET A 1 417 ? 38.427 120.863 8.635 1.00 6.98 417 MET A O 1
ATOM 3178 N N . TYR A 1 418 ? 37.347 118.922 9.030 1.00 7.68 418 TYR A N 1
ATOM 3179 C CA . TYR A 1 418 ? 38.635 118.187 9.329 1.00 7.93 418 TYR A CA 1
ATOM 3180 C C . TYR A 1 418 ? 39.455 117.946 8.074 1.00 7.82 418 TYR A C 1
ATOM 3181 O O . TYR A 1 418 ? 38.977 117.929 6.941 1.00 7.57 418 TYR A O 1
ATOM 3190 N N . PRO A 1 419 ? 40.771 117.717 8.275 1.00 8.22 419 PRO A N 1
ATOM 3191 C CA . PRO A 1 419 ? 41.632 117.417 7.130 1.00 8.34 419 PRO A CA 1
ATOM 3192 C C . PRO A 1 419 ? 41.222 116.146 6.400 1.00 8.19 419 PRO A C 1
ATOM 3193 O O . PRO A 1 419 ? 40.715 115.192 7.053 1.00 8.84 419 PRO A O 1
ATOM 3197 N N . VAL A 1 420 ? 41.471 116.124 5.091 1.00 7.59 420 VAL A N 1
ATOM 3198 C CA . VAL A 1 420 ? 41.101 114.997 4.250 1.00 8.67 420 VAL A CA 1
ATOM 3199 C C . VAL A 1 420 ? 41.654 113.666 4.795 1.00 8.67 420 VAL A C 1
ATOM 3200 O O . VAL A 1 420 ? 40.990 112.652 4.725 1.00 8.82 420 VAL A O 1
ATOM 3204 N N . ALA A 1 421 ? 42.892 113.656 5.302 1.00 8.34 421 ALA A N 1
ATOM 3205 C CA . ALA A 1 421 ? 43.442 112.372 5.749 1.00 9.38 421 ALA A CA 1
ATOM 3206 C C . ALA A 1 421 ? 42.679 111.736 6.880 1.00 10.94 421 ALA A C 1
ATOM 3207 O O . ALA A 1 421 ? 42.626 110.532 6.931 1.00 13.02 421 ALA A O 1
ATOM 3209 N N . SER A 1 422 ? 42.028 112.527 7.753 1.00 10.68 422 SER A N 1
ATOM 3210 C CA A SER A 1 422 ? 41.214 111.925 8.807 0.50 10.74 422 SER A CA 1
ATOM 3211 C CA B SER A 1 422 ? 41.171 111.999 8.812 0.50 12.09 422 SER A CA 1
ATOM 3212 C C . SER A 1 422 ? 40.038 111.132 8.205 1.00 12.25 422 SER A C 1
ATOM 3213 O O . SER A 1 422 ? 39.699 110.074 8.729 1.00 13.57 422 SER A O 1
ATOM 3218 N N . HIS A 1 423 ? 39.457 111.601 7.111 1.00 9.77 423 HIS A N 1
ATOM 3219 C CA . HIS A 1 423 ? 38.412 110.871 6.444 1.00 9.88 423 HIS A CA 1
ATOM 3220 C C . HIS A 1 423 ? 38.914 109.683 5.578 1.00 9.96 423 HIS A C 1
ATOM 3221 O O . HIS A 1 423 ? 38.306 108.623 5.572 1.00 9.87 423 HIS A O 1
ATOM 3228 N N . TYR A 1 424 ? 40.061 109.893 4.893 1.00 9.47 424 TYR A N 1
ATOM 3229 C CA . TYR A 1 424 ? 40.590 108.879 3.987 1.00 10.44 424 TYR A CA 1
ATOM 3230 C C . TYR A 1 424 ? 41.011 107.651 4.707 1.00 11.01 424 TYR A C 1
ATOM 3231 O O . TYR A 1 424 ? 40.838 106.556 4.179 1.00 12.24 424 TYR A O 1
ATOM 3240 N N . LEU A 1 425 ? 41.494 107.812 5.932 1.00 12.46 425 LEU A N 1
ATOM 3241 C CA . LEU A 1 425 ? 42.031 106.641 6.706 1.00 13.71 425 LEU A CA 1
ATOM 3242 C C . LEU A 1 425 ? 40.994 106.066 7.609 1.00 13.72 425 LEU A C 1
ATOM 3243 O O . LEU A 1 425 ? 41.196 105.021 8.211 1.00 15.15 425 LEU A O 1
ATOM 3248 N N . ASN A 1 426 ? 39.781 106.636 7.620 1.00 12.24 426 ASN A N 1
ATOM 3249 C CA . ASN A 1 426 ? 38.732 106.085 8.424 1.00 11.66 426 ASN A CA 1
ATOM 3250 C C . ASN A 1 426 ? 38.119 104.856 7.739 1.00 12.70 426 ASN A C 1
ATOM 3251 O O . ASN A 1 426 ? 37.596 104.947 6.664 1.00 15.87 426 ASN A O 1
ATOM 3256 N N . ASP A 1 427 ? 38.104 103.698 8.350 1.00 13.39 427 ASP A N 1
ATOM 3257 C CA . ASP A 1 427 ? 37.707 102.479 7.609 1.00 13.77 427 ASP A CA 1
ATOM 3258 C C . ASP A 1 427 ? 36.486 101.847 8.244 1.00 14.96 427 ASP A C 1
ATOM 3259 O O . ASP A 1 427 ? 36.464 101.659 9.493 1.00 14.42 427 ASP A O 1
ATOM 3264 N N . PRO A 1 428 ? 35.479 101.521 7.472 1.00 14.37 428 PRO A N 1
ATOM 3265 C CA . PRO A 1 428 ? 34.305 100.902 8.069 1.00 14.59 428 PRO A CA 1
ATOM 3266 C C . PRO A 1 428 ? 34.612 99.550 8.754 1.00 16.18 428 PRO A C 1
ATOM 3267 O O . PRO A 1 428 ? 33.818 99.104 9.628 1.00 16.64 428 PRO A O 1
ATOM 3271 N N . MET A 1 429 ? 35.703 98.900 8.355 1.00 15.49 429 MET A N 1
ATOM 3272 C CA . MET A 1 429 ? 36.148 97.640 9.002 1.00 22.50 429 MET A CA 1
ATOM 3273 C C . MET A 1 429 ? 36.985 97.905 10.208 1.00 23.54 429 MET A C 1
ATOM 3274 O O . MET A 1 429 ? 38.090 98.496 10.146 1.00 22.72 429 MET A O 1
ATOM 3279 N N . PRO A 1 430 ? 36.451 97.512 11.360 1.00 28.54 430 PRO A N 1
ATOM 3280 C CA . PRO A 1 430 ? 37.239 97.789 12.574 1.00 36.26 430 PRO A CA 1
ATOM 3281 C C . PRO A 1 430 ? 38.484 96.901 12.653 1.00 37.91 430 PRO A C 1
ATOM 3282 O O . PRO A 1 430 ? 38.503 95.793 12.054 1.00 36.56 430 PRO A O 1
ATOM 3286 N N . LYS A 1 431 ? 39.505 97.424 13.343 1.00 40.87 431 LYS A N 1
ATOM 3287 C CA . LYS A 1 431 ? 40.752 96.683 13.694 1.00 47.20 431 LYS A CA 1
ATOM 3288 C C . LYS A 1 431 ? 40.572 95.963 15.043 1.00 49.25 431 LYS A C 1
ATOM 3289 O O . LYS A 1 431 ? 39.789 96.397 15.907 1.00 42.88 431 LYS A O 1
ATOM 3291 N N . GLY A 1 432 ? 41.266 94.836 15.183 1.00 49.49 432 GLY A N 1
ATOM 3292 C CA . GLY A 1 432 ? 41.263 94.037 16.410 1.00 51.94 432 GLY A CA 1
ATOM 3293 C C . GLY A 1 432 ? 39.928 93.704 17.066 1.00 54.72 432 GLY A C 1
ATOM 3294 O O . GLY A 1 432 ? 39.868 93.632 18.306 1.00 52.87 432 GLY A O 1
ATOM 3295 N N . ALA A 1 433 ? 38.870 93.486 16.263 1.00 50.86 433 ALA A N 1
ATOM 3296 C CA . ALA A 1 433 ? 37.564 93.069 16.795 1.00 49.64 433 ALA A CA 1
ATOM 3297 C C . ALA A 1 433 ? 37.279 91.546 16.599 1.00 50.26 433 ALA A C 1
ATOM 3298 O O . ALA A 1 433 ? 36.183 91.044 16.927 1.00 43.63 433 ALA A O 1
ATOM 3300 N N . ASP A 1 434 ? 38.262 90.807 16.080 1.00 46.50 434 ASP A N 1
ATOM 3301 C CA . ASP A 1 434 ? 38.068 89.377 15.801 1.00 46.39 434 ASP A CA 1
ATOM 3302 C C . ASP A 1 434 ? 36.609 89.171 15.354 1.00 44.16 434 ASP A C 1
ATOM 3303 O O . ASP A 1 434 ? 35.900 88.305 15.892 1.00 42.05 434 ASP A O 1
ATOM 3305 N N . LEU A 1 435 ? 36.167 89.972 14.373 1.00 36.70 435 LEU A N 1
ATOM 3306 C CA . LEU A 1 435 ? 34.908 89.715 13.681 1.00 31.09 435 LEU A CA 1
ATOM 3307 C C . LEU A 1 435 ? 34.865 88.426 12.869 1.00 30.07 435 LEU A C 1
ATOM 3308 O O . LEU A 1 435 ? 35.779 88.129 12.089 1.00 32.89 435 LEU A O 1
ATOM 3313 N N . SER A 1 436 ? 33.746 87.725 12.974 1.00 31.36 436 SER A N 1
ATOM 3314 C CA . SER A 1 436 ? 33.492 86.572 12.127 1.00 29.52 436 SER A CA 1
ATOM 3315 C C . SER A 1 436 ? 33.249 86.975 10.692 1.00 31.89 436 SER A C 1
ATOM 3316 O O . SER A 1 436 ? 33.041 88.149 10.418 1.00 26.79 436 SER A O 1
ATOM 3319 N N . ALA A 1 437 ? 33.203 86.017 9.774 1.00 27.26 437 ALA A N 1
ATOM 3320 C CA . ALA A 1 437 ? 32.912 86.364 8.385 1.00 30.04 437 ALA A CA 1
ATOM 3321 C C . ALA A 1 437 ? 31.464 86.855 8.275 1.00 27.92 437 ALA A C 1
ATOM 3322 O O . ALA A 1 437 ? 31.171 87.783 7.463 1.00 27.39 437 ALA A O 1
ATOM 3324 N N . GLU A 1 438 ? 30.571 86.255 9.082 1.00 24.27 438 GLU A N 1
ATOM 3325 C CA . GLU A 1 438 ? 29.156 86.636 9.116 1.00 24.01 438 GLU A CA 1
ATOM 3326 C C . GLU A 1 438 ? 29.067 88.125 9.604 1.00 22.35 438 GLU A C 1
ATOM 3327 O O . GLU A 1 438 ? 28.282 88.872 9.087 1.00 21.78 438 GLU A O 1
ATOM 3329 N N . GLU A 1 439 ? 29.858 88.480 10.605 1.00 20.93 439 GLU A N 1
ATOM 3330 C CA . GLU A 1 439 ? 29.863 89.842 11.173 1.00 20.66 439 GLU A CA 1
ATOM 3331 C C . GLU A 1 439 ? 30.428 90.833 10.195 1.00 22.34 439 GLU A C 1
ATOM 3332 O O . GLU A 1 439 ? 29.818 91.873 9.979 1.00 17.46 439 GLU A O 1
ATOM 3338 N N . LYS A 1 440 ? 31.575 90.531 9.559 1.00 19.63 440 LYS A N 1
ATOM 3339 C CA . LYS A 1 440 ? 32.064 91.391 8.470 1.00 20.74 440 LYS A CA 1
ATOM 3340 C C . LYS A 1 440 ? 31.070 91.664 7.406 1.00 18.43 440 LYS A C 1
ATOM 3341 O O . LYS A 1 440 ? 30.985 92.798 6.912 1.00 17.41 440 LYS A O 1
ATOM 3347 N N . ALA A 1 441 ? 30.266 90.674 7.028 1.00 16.53 441 ALA A N 1
ATOM 3348 C CA . ALA A 1 441 ? 29.360 90.858 5.927 1.00 17.43 441 ALA A CA 1
ATOM 3349 C C . ALA A 1 441 ? 28.200 91.770 6.299 1.00 14.11 441 ALA A C 1
ATOM 3350 O O . ALA A 1 441 ? 27.516 92.238 5.420 1.00 17.54 441 ALA A O 1
ATOM 3352 N N . ARG A 1 442 ? 28.003 91.996 7.584 1.00 14.27 442 ARG A N 1
ATOM 3353 C CA . ARG A 1 442 ? 26.988 92.948 8.072 1.00 13.82 442 ARG A CA 1
ATOM 3354 C C . ARG A 1 442 ? 27.446 94.401 7.912 1.00 12.21 442 ARG A C 1
ATOM 3355 O O . ARG A 1 442 ? 26.626 95.270 8.115 1.00 12.83 442 ARG A O 1
ATOM 3363 N N . ILE A 1 443 ? 28.736 94.667 7.685 1.00 12.52 443 ILE A N 1
ATOM 3364 C CA . ILE A 1 443 ? 29.184 96.025 7.448 1.00 12.76 443 ILE A CA 1
ATOM 3365 C C . ILE A 1 443 ? 28.855 96.394 6.005 1.00 12.12 443 ILE A C 1
ATOM 3366 O O . ILE A 1 443 ? 29.530 95.988 5.022 1.00 14.44 443 ILE A O 1
ATOM 3371 N N . LEU A 1 444 ? 27.757 97.065 5.833 1.00 11.94 444 LEU A N 1
ATOM 3372 C CA . LEU A 1 444 ? 27.283 97.343 4.470 1.00 11.70 444 LEU A CA 1
ATOM 3373 C C . LEU A 1 444 ? 28.200 98.357 3.764 1.00 10.96 444 LEU A C 1
ATOM 3374 O O . LEU A 1 444 ? 28.328 98.335 2.531 1.00 11.57 444 LEU A O 1
ATOM 3379 N N . GLY A 1 445 ? 28.788 99.291 4.517 1.00 9.67 445 GLY A N 1
ATOM 3380 C CA . GLY A 1 445 ? 29.620 100.307 3.914 1.00 10.80 445 GLY A CA 1
ATOM 3381 C C . GLY A 1 445 ? 29.639 101.563 4.752 1.00 10.35 445 GLY A C 1
ATOM 3382 O O . GLY A 1 445 ? 29.577 101.503 5.995 1.00 9.78 445 GLY A O 1
ATOM 3383 N N . GLY A 1 446 ? 29.770 102.713 4.087 1.00 10.45 446 GLY A N 1
ATOM 3384 C CA . GLY A 1 446 ? 29.896 103.982 4.828 1.00 11.08 446 GLY A CA 1
ATOM 3385 C C . GLY A 1 446 ? 29.232 105.104 4.079 1.00 10.04 446 GLY A C 1
ATOM 3386 O O . GLY A 1 446 ? 28.853 104.958 2.906 1.00 10.15 446 GLY A O 1
ATOM 3387 N N . GLU A 1 447 ? 29.137 106.232 4.787 1.00 10.54 447 GLU A N 1
ATOM 3388 C CA . GLU A 1 447 ? 28.542 107.394 4.231 1.00 10.42 447 GLU A CA 1
ATOM 3389 C C . GLU A 1 447 ? 29.107 108.696 4.786 1.00 8.68 447 GLU A C 1
ATOM 3390 O O . GLU A 1 447 ? 29.132 108.881 6.004 1.00 9.35 447 GLU A O 1
ATOM 3396 N N . ALA A 1 448 ? 29.479 109.570 3.871 1.00 8.81 448 ALA A N 1
ATOM 3397 C CA . ALA A 1 448 ? 29.878 110.970 4.225 1.00 9.17 448 ALA A CA 1
ATOM 3398 C C . ALA A 1 448 ? 28.599 111.707 4.576 1.00 9.15 448 ALA A C 1
ATOM 3399 O O . ALA A 1 448 ? 27.578 111.553 3.843 1.00 10.11 448 ALA A O 1
ATOM 3401 N N . THR A 1 449 ? 28.624 112.491 5.649 1.00 9.06 449 THR A N 1
ATOM 3402 C CA . THR A 1 449 ? 27.436 113.222 6.068 1.00 9.63 449 THR A CA 1
ATOM 3403 C C . THR A 1 449 ? 27.634 114.720 5.965 1.00 9.45 449 THR A C 1
ATOM 3404 O O . THR A 1 449 ? 28.359 115.309 6.746 1.00 10.10 449 THR A O 1
ATOM 3408 N N . MET A 1 450 ? 26.975 115.352 5.009 1.00 7.18 450 MET A N 1
ATOM 3409 C CA . MET A 1 450 ? 27.012 116.810 4.874 1.00 7.18 450 MET A CA 1
ATOM 3410 C C . MET A 1 450 ? 25.854 117.501 5.555 1.00 7.23 450 MET A C 1
ATOM 3411 O O . MET A 1 450 ? 24.808 117.807 4.939 1.00 8.05 450 MET A O 1
ATOM 3416 N N . TRP A 1 451 ? 26.011 117.673 6.854 1.00 6.86 451 TRP A N 1
ATOM 3417 C CA . TRP A 1 451 ? 25.163 118.514 7.690 1.00 6.84 451 TRP A CA 1
ATOM 3418 C C . TRP A 1 451 ? 25.321 119.992 7.247 1.00 7.32 451 TRP A C 1
ATOM 3419 O O . TRP A 1 451 ? 26.424 120.418 6.909 1.00 7.65 451 TRP A O 1
ATOM 3430 N N . THR A 1 452 ? 24.204 120.736 7.197 1.00 6.81 452 THR A N 1
ATOM 3431 C CA . THR A 1 452 ? 24.230 122.074 6.561 1.00 7.00 452 THR A CA 1
ATOM 3432 C C . THR A 1 452 ? 23.960 123.276 7.441 1.00 6.94 452 THR A C 1
ATOM 3433 O O . THR A 1 452 ? 23.677 124.355 6.904 1.00 6.97 452 THR A O 1
ATOM 3437 N N . GLU A 1 453 ? 24.243 123.177 8.742 1.00 7.17 453 GLU A N 1
ATOM 3438 C CA . GLU A 1 453 ? 24.207 124.364 9.590 1.00 7.26 453 GLU A CA 1
ATOM 3439 C C . GLU A 1 453 ? 24.987 125.515 9.005 1.00 7.58 453 GLU A C 1
ATOM 3440 O O . GLU A 1 453 ? 24.529 126.689 9.076 1.00 7.86 453 GLU A O 1
ATOM 3446 N N . LEU A 1 454 ? 26.198 125.216 8.465 1.00 7.51 454 LEU A N 1
ATOM 3447 C CA . LEU A 1 454 ? 27.113 126.203 8.043 1.00 7.55 454 LEU A CA 1
ATOM 3448 C C . LEU A 1 454 ? 27.463 126.143 6.539 1.00 8.18 454 LEU A C 1
ATOM 3449 O O . LEU A 1 454 ? 28.568 126.523 6.155 1.00 9.24 454 LEU A O 1
ATOM 3454 N N . ALA A 1 455 ? 26.541 125.641 5.744 1.00 7.55 455 ALA A N 1
ATOM 3455 C CA . ALA A 1 455 ? 26.721 125.570 4.283 1.00 7.28 455 ALA A CA 1
ATOM 3456 C C . ALA A 1 455 ? 25.444 125.963 3.586 1.00 8.06 455 ALA A C 1
ATOM 3457 O O . ALA A 1 455 ? 24.438 125.290 3.694 1.00 8.07 455 ALA A O 1
ATOM 3459 N N . THR A 1 456 ? 25.550 126.977 2.764 1.00 7.63 456 THR A N 1
ATOM 3460 C CA . THR A 1 456 ? 24.435 127.426 1.907 1.00 7.25 456 THR A CA 1
ATOM 3461 C C . THR A 1 456 ? 24.505 126.679 0.613 1.00 7.58 456 THR A C 1
ATOM 3462 O O . THR A 1 456 ? 25.481 125.994 0.343 1.00 6.55 456 THR A O 1
ATOM 3466 N N . PRO A 1 457 ? 23.504 126.851 -0.236 1.00 8.10 457 PRO A N 1
ATOM 3467 C CA . PRO A 1 457 ? 23.658 126.260 -1.595 1.00 8.38 457 PRO A CA 1
ATOM 3468 C C . PRO A 1 457 ? 24.875 126.747 -2.321 1.00 8.49 457 PRO A C 1
ATOM 3469 O O . PRO A 1 457 ? 25.393 126.028 -3.181 1.00 8.37 457 PRO A O 1
ATOM 3473 N N . GLU A 1 458 ? 25.330 127.950 -1.986 1.00 7.96 458 GLU A N 1
ATOM 3474 C CA . GLU A 1 458 ? 26.559 128.508 -2.593 1.00 8.17 458 GLU A CA 1
ATOM 3475 C C . GLU A 1 458 ? 27.816 127.835 -2.133 1.00 7.68 458 GLU A C 1
ATOM 3476 O O . GLU A 1 458 ? 28.778 127.609 -2.903 1.00 8.79 458 GLU A O 1
ATOM 3482 N N . THR A 1 459 ? 27.909 127.532 -0.853 1.00 7.31 459 THR A N 1
ATOM 3483 C CA . THR A 1 459 ? 29.134 126.987 -0.312 1.00 7.50 459 THR A CA 1
ATOM 3484 C C . THR A 1 459 ? 29.132 125.432 -0.129 1.00 8.13 459 THR A C 1
ATOM 3485 O O . THR A 1 459 ? 30.184 124.874 0.153 1.00 7.99 459 THR A O 1
ATOM 3489 N N . PHE A 1 460 ? 27.981 124.806 -0.345 1.00 7.39 460 PHE A N 1
ATOM 3490 C CA . PHE A 1 460 ? 27.765 123.359 -0.180 1.00 7.76 460 PHE A CA 1
ATOM 3491 C C . PHE A 1 460 ? 28.860 122.531 -0.869 1.00 7.23 460 PHE A C 1
ATOM 3492 O O . PHE A 1 460 ? 29.575 121.741 -0.230 1.00 8.01 460 PHE A O 1
ATOM 3500 N N . ASP A 1 461 ? 29.070 122.770 -2.163 1.00 6.89 461 ASP A N 1
ATOM 3501 C CA . ASP A 1 461 ? 30.044 121.952 -2.902 1.00 7.38 461 ASP A CA 1
ATOM 3502 C C . ASP A 1 461 ? 31.505 122.137 -2.391 1.00 7.34 461 ASP A C 1
ATOM 3503 O O . ASP A 1 461 ? 32.265 121.129 -2.350 1.00 7.69 461 ASP A O 1
ATOM 3508 N N . SER A 1 462 ? 31.857 123.354 -1.915 1.00 7.62 462 SER A N 1
ATOM 3509 C CA . SER A 1 462 ? 33.176 123.583 -1.376 1.00 7.63 462 SER A CA 1
ATOM 3510 C C . SER A 1 462 ? 33.439 122.779 -0.107 1.00 7.69 462 SER A C 1
ATOM 3511 O O . SER A 1 462 ? 34.612 122.541 0.285 1.00 8.53 462 SER A O 1
ATOM 3514 N N . ARG A 1 463 ? 32.386 122.472 0.605 1.00 7.18 463 ARG A N 1
ATOM 3515 C CA . ARG A 1 463 ? 32.497 121.613 1.812 1.00 7.29 463 ARG A CA 1
ATOM 3516 C C . ARG A 1 463 ? 32.555 120.120 1.421 1.00 7.31 463 ARG A C 1
ATOM 3517 O O . ARG A 1 463 ? 33.359 119.319 1.961 1.00 8.10 463 ARG A O 1
ATOM 3525 N N . VAL A 1 464 ? 31.690 119.694 0.513 1.00 7.19 464 VAL A N 1
ATOM 3526 C CA . VAL A 1 464 ? 31.611 118.260 0.130 1.00 7.31 464 VAL A CA 1
ATOM 3527 C C . VAL A 1 464 ? 32.829 117.797 -0.657 1.00 7.52 464 VAL A C 1
ATOM 3528 O O . VAL A 1 464 ? 33.334 116.705 -0.392 1.00 7.61 464 VAL A O 1
ATOM 3532 N N . TRP A 1 465 ? 33.277 118.605 -1.598 1.00 7.51 465 TRP A N 1
ATOM 3533 C CA . TRP A 1 465 ? 34.310 118.239 -2.614 1.00 8.39 465 TRP A CA 1
ATOM 3534 C C . TRP A 1 465 ? 35.510 119.110 -2.444 1.00 8.35 465 TRP A C 1
ATOM 3535 O O . TRP A 1 465 ? 35.372 120.340 -2.240 1.00 8.76 465 TRP A O 1
ATOM 3546 N N . PRO A 1 466 ? 36.741 118.546 -2.566 1.00 8.25 466 PRO A N 1
ATOM 3547 C CA . PRO A 1 466 ? 36.981 117.200 -3.027 1.00 8.74 466 PRO A CA 1
ATOM 3548 C C . PRO A 1 466 ? 37.133 116.150 -1.940 1.00 8.56 466 PRO A C 1
ATOM 3549 O O . PRO A 1 466 ? 37.432 114.974 -2.256 1.00 9.08 466 PRO A O 1
ATOM 3553 N N . ARG A 1 467 ? 36.917 116.453 -0.682 1.00 8.83 467 ARG A N 1
ATOM 3554 C CA . ARG A 1 467 ? 37.109 115.462 0.353 1.00 8.36 467 ARG A CA 1
ATOM 3555 C C . ARG A 1 467 ? 36.259 114.215 0.209 1.00 8.66 467 ARG A C 1
ATOM 3556 O O . ARG A 1 467 ? 36.730 113.097 0.556 1.00 9.78 467 ARG A O 1
ATOM 3564 N N . THR A 1 468 ? 35.020 114.336 -0.252 1.00 7.92 468 THR A N 1
ATOM 3565 C CA . THR A 1 468 ? 34.180 113.179 -0.425 1.00 8.17 468 THR A CA 1
ATOM 3566 C C . THR A 1 468 ? 34.707 112.216 -1.519 1.00 8.22 468 THR A C 1
ATOM 3567 O O . THR A 1 468 ? 34.382 111.048 -1.513 1.00 8.97 468 THR A O 1
ATOM 3571 N N . ALA A 1 469 ? 35.547 112.745 -2.410 1.00 8.41 469 ALA A N 1
ATOM 3572 C CA . ALA A 1 469 ? 36.194 111.891 -3.446 1.00 8.52 469 ALA A CA 1
ATOM 3573 C C . ALA A 1 469 ? 37.189 110.946 -2.827 1.00 8.69 469 ALA A C 1
ATOM 3574 O O . ALA A 1 469 ? 37.259 109.783 -3.224 1.00 8.92 469 ALA A O 1
ATOM 3576 N N . ALA A 1 470 ? 37.914 111.401 -1.787 1.00 8.67 470 ALA A N 1
ATOM 3577 C CA . ALA A 1 470 ? 38.789 110.521 -1.017 1.00 9.17 470 ALA A CA 1
ATOM 3578 C C . ALA A 1 470 ? 37.990 109.475 -0.224 1.00 9.64 470 ALA A C 1
ATOM 3579 O O . ALA A 1 470 ? 38.364 108.330 -0.150 1.00 9.93 470 ALA A O 1
ATOM 3581 N N . ILE A 1 471 ? 36.833 109.884 0.327 1.00 8.31 471 ILE A N 1
ATOM 3582 C CA . ILE A 1 471 ? 35.964 108.971 0.977 1.00 8.94 471 ILE A CA 1
ATOM 3583 C C . ILE A 1 471 ? 35.450 107.923 -0.022 1.00 8.35 471 ILE A C 1
ATOM 3584 O O . ILE A 1 471 ? 35.396 106.705 0.338 1.00 8.62 471 ILE A O 1
ATOM 3589 N N . ALA A 1 472 ? 35.109 108.335 -1.233 1.00 8.07 472 ALA A N 1
ATOM 3590 C CA . ALA A 1 472 ? 34.673 107.410 -2.261 1.00 9.61 472 ALA A CA 1
ATOM 3591 C C . ALA A 1 472 ? 35.718 106.341 -2.454 1.00 8.14 472 ALA A C 1
ATOM 3592 O O . ALA A 1 472 ? 35.389 105.169 -2.657 1.00 8.71 472 ALA A O 1
ATOM 3594 N N . GLU A 1 473 ? 36.996 106.761 -2.494 1.00 8.38 473 GLU A N 1
ATOM 3595 C CA . GLU A 1 473 ? 38.070 105.760 -2.662 1.00 9.22 473 GLU A CA 1
ATOM 3596 C C . GLU A 1 473 ? 38.134 104.779 -1.491 1.00 9.82 473 GLU A C 1
ATOM 3597 O O . GLU A 1 473 ? 38.215 103.518 -1.667 1.00 9.44 473 GLU A O 1
ATOM 3603 N N . ARG A 1 474 ? 37.996 105.281 -0.274 1.00 10.21 474 ARG A N 1
ATOM 3604 C CA . ARG A 1 474 ? 37.923 104.355 0.859 1.00 10.22 474 ARG A CA 1
ATOM 3605 C C . ARG A 1 474 ? 36.787 103.350 0.768 1.00 10.05 474 ARG A C 1
ATOM 3606 O O . ARG A 1 474 ? 36.908 102.196 1.207 1.00 10.36 474 ARG A O 1
ATOM 3614 N N . LEU A 1 475 ? 35.670 103.741 0.219 1.00 9.03 475 LEU A N 1
ATOM 3615 C CA . LEU A 1 475 ? 34.508 102.910 0.228 1.00 9.64 475 LEU A CA 1
ATOM 3616 C C . LEU A 1 475 ? 34.517 101.915 -0.942 1.00 9.50 475 LEU A C 1
ATOM 3617 O O . LEU A 1 475 ? 33.836 100.904 -0.859 1.00 9.67 475 LEU A O 1
ATOM 3622 N N . TRP A 1 476 ? 35.297 102.198 -1.990 1.00 9.73 476 TRP A N 1
ATOM 3623 C CA . TRP A 1 476 ? 35.335 101.317 -3.191 1.00 9.15 476 TRP A CA 1
ATOM 3624 C C . TRP A 1 476 ? 36.611 100.476 -3.239 1.00 9.87 476 TRP A C 1
ATOM 3625 O O . TRP A 1 476 ? 36.566 99.271 -3.512 1.00 10.86 476 TRP A O 1
ATOM 3636 N N . SER A 1 477 ? 37.752 101.124 -3.055 1.00 10.42 477 SER A N 1
ATOM 3637 C CA . SER A 1 477 ? 39.048 100.520 -3.355 1.00 11.15 477 SER A CA 1
ATOM 3638 C C . SER A 1 477 ? 39.438 99.514 -2.238 1.00 12.83 477 SER A C 1
ATOM 3639 O O . SER A 1 477 ? 38.842 99.423 -1.159 1.00 10.93 477 SER A O 1
ATOM 3642 N N . ALA A 1 478 ? 40.483 98.788 -2.541 1.00 13.02 478 ALA A N 1
ATOM 3643 C CA . ALA A 1 478 ? 40.994 97.796 -1.593 1.00 12.06 478 ALA A CA 1
ATOM 3644 C C . ALA A 1 478 ? 41.413 98.467 -0.281 1.00 11.95 478 ALA A C 1
ATOM 3645 O O . ALA A 1 478 ? 41.866 99.605 -0.278 1.00 11.59 478 ALA A O 1
ATOM 3647 N N . GLU A 1 479 ? 41.354 97.692 0.803 1.00 12.72 479 GLU A N 1
ATOM 3648 C CA . GLU A 1 479 ? 41.639 98.192 2.136 1.00 14.73 479 GLU A CA 1
ATOM 3649 C C . GLU A 1 479 ? 43.050 98.699 2.260 1.00 15.23 479 GLU A C 1
ATOM 3650 O O . GLU A 1 479 ? 43.298 99.605 3.031 1.00 14.89 479 GLU A O 1
ATOM 3656 N N . ASN A 1 480 ? 43.987 98.158 1.495 1.00 13.81 480 ASN A N 1
ATOM 3657 C CA . ASN A 1 480 ? 45.363 98.629 1.578 1.00 15.68 480 ASN A CA 1
ATOM 3658 C C . ASN A 1 480 ? 45.739 99.816 0.730 1.00 15.62 480 ASN A C 1
ATOM 3659 O O . ASN A 1 480 ? 46.888 100.174 0.725 1.00 16.64 480 ASN A O 1
ATOM 3664 N N . ILE A 1 481 ? 44.788 100.492 0.056 1.00 13.16 481 ILE A N 1
ATOM 3665 C CA . ILE A 1 481 ? 45.146 101.681 -0.662 1.00 13.22 481 ILE A CA 1
ATOM 3666 C C . ILE A 1 481 ? 45.025 102.844 0.371 1.00 13.01 481 ILE A C 1
ATOM 3667 O O . ILE A 1 481 ? 43.883 103.233 0.722 1.00 13.23 481 ILE A O 1
ATOM 3672 N N . THR A 1 482 ? 46.145 103.264 0.944 1.00 13.23 482 THR A N 1
ATOM 3673 C CA . THR A 1 482 ? 46.137 104.130 2.112 1.00 14.22 482 THR A CA 1
ATOM 3674 C C . THR A 1 482 ? 47.179 105.248 2.027 1.00 15.29 482 THR A C 1
ATOM 3675 O O . THR A 1 482 ? 47.322 106.038 2.954 1.00 15.57 482 THR A O 1
ATOM 3679 N N . ASP A 1 483 ? 47.908 105.336 0.925 1.00 14.31 483 ASP A N 1
ATOM 3680 C CA . ASP A 1 483 ? 49.027 106.304 0.793 1.00 14.83 483 ASP A CA 1
ATOM 3681 C C . ASP A 1 483 ? 48.396 107.707 0.620 1.00 12.90 483 ASP A C 1
ATOM 3682 O O . ASP A 1 483 ? 47.877 108.010 -0.428 1.00 11.83 483 ASP A O 1
ATOM 3687 N N . VAL A 1 484 ? 48.499 108.505 1.659 1.00 12.21 484 VAL A N 1
ATOM 3688 C CA . VAL A 1 484 ? 47.828 109.817 1.627 1.00 12.65 484 VAL A CA 1
ATOM 3689 C C . VAL A 1 484 ? 48.466 110.688 0.575 1.00 11.59 484 VAL A C 1
ATOM 3690 O O . VAL A 1 484 ? 47.757 111.412 -0.150 1.00 11.95 484 VAL A O 1
ATOM 3694 N N . ALA A 1 485 ? 49.808 110.745 0.504 1.00 11.43 485 ALA A N 1
ATOM 3695 C CA . ALA A 1 485 ? 50.393 111.628 -0.504 1.00 13.24 485 ALA A CA 1
ATOM 3696 C C . ALA A 1 485 ? 50.037 111.303 -1.924 1.00 12.30 485 ALA A C 1
ATOM 3697 O O . ALA A 1 485 ? 49.797 112.206 -2.732 1.00 13.28 485 ALA A O 1
ATOM 3699 N N . ASN A 1 486 ? 49.990 110.007 -2.271 1.00 13.41 486 ASN A N 1
ATOM 3700 C CA . ASN A 1 486 ? 49.602 109.581 -3.598 1.00 12.75 486 ASN A CA 1
ATOM 3701 C C . ASN A 1 486 ? 48.116 109.954 -3.838 1.00 11.81 486 ASN A C 1
ATOM 3702 O O . ASN A 1 486 ? 47.785 110.357 -4.908 1.00 11.97 486 ASN A O 1
ATOM 3707 N N . MET A 1 487 ? 47.287 109.735 -2.847 1.00 11.18 487 MET A N 1
ATOM 3708 C CA . MET A 1 487 ? 45.869 110.089 -2.959 1.00 11.71 487 MET A CA 1
ATOM 3709 C C . MET A 1 487 ? 45.785 111.618 -3.246 1.00 11.01 487 MET A C 1
ATOM 3710 O O . MET A 1 487 ? 45.030 112.031 -4.145 1.00 10.14 487 MET A O 1
ATOM 3715 N N . ARG A 1 488 ? 46.546 112.446 -2.531 1.00 10.36 488 ARG A N 1
ATOM 3716 C CA . ARG A 1 488 ? 46.429 113.888 -2.792 1.00 10.83 488 ARG A CA 1
ATOM 3717 C C . ARG A 1 488 ? 46.815 114.241 -4.229 1.00 11.92 488 ARG A C 1
ATOM 3718 O O . ARG A 1 488 ? 46.243 115.167 -4.805 1.00 11.06 488 ARG A O 1
ATOM 3726 N N . LYS A 1 489 ? 47.861 113.584 -4.743 1.00 11.47 489 LYS A N 1
ATOM 3727 C CA . LYS A 1 489 ? 48.374 113.831 -6.104 1.00 12.80 489 LYS A CA 1
ATOM 3728 C C . LYS A 1 489 ? 47.286 113.540 -7.129 1.00 12.85 489 LYS A C 1
ATOM 3729 O O . LYS A 1 489 ? 47.070 114.327 -8.030 1.00 12.85 489 LYS A O 1
ATOM 3731 N N . ARG A 1 490 ? 46.544 112.453 -6.937 1.00 11.56 490 ARG A N 1
ATOM 3732 C CA . ARG A 1 490 ? 45.472 112.052 -7.853 1.00 10.87 490 ARG A CA 1
ATOM 3733 C C . ARG A 1 490 ? 44.244 112.918 -7.676 1.00 10.29 490 ARG A C 1
ATOM 3734 O O . ARG A 1 490 ? 43.492 113.141 -8.600 1.00 10.36 490 ARG A O 1
ATOM 3742 N N . LEU A 1 491 ? 44.046 113.394 -6.449 1.00 9.24 491 LEU A N 1
ATOM 3743 C CA . LEU A 1 491 ? 42.782 114.130 -6.140 1.00 9.16 491 LEU A CA 1
ATOM 3744 C C . LEU A 1 491 ? 42.674 115.439 -6.926 1.00 10.36 491 LEU A C 1
ATOM 3745 O O . LEU A 1 491 ? 41.563 115.913 -7.212 1.00 10.36 491 LEU A O 1
ATOM 3750 N N . GLU A 1 492 ? 43.806 116.059 -7.249 1.00 11.04 492 GLU A N 1
ATOM 3751 C CA . GLU A 1 492 ? 43.830 117.359 -7.880 1.00 11.20 492 GLU A CA 1
ATOM 3752 C C . GLU A 1 492 ? 43.075 117.333 -9.225 1.00 10.86 492 GLU A C 1
ATOM 3753 O O . GLU A 1 492 ? 42.190 118.159 -9.483 1.00 9.94 492 GLU A O 1
ATOM 3759 N N . SER A 1 493 ? 43.364 116.350 -10.066 1.00 10.13 493 SER A N 1
ATOM 3760 C CA . SER A 1 493 ? 42.675 116.279 -11.347 1.00 9.88 493 SER A CA 1
ATOM 3761 C C . SER A 1 493 ? 41.240 115.779 -11.225 1.00 8.70 493 SER A C 1
ATOM 3762 O O . SER A 1 493 ? 40.375 116.217 -11.975 1.00 8.66 493 SER A O 1
ATOM 3765 N N . VAL A 1 494 ? 40.982 114.899 -10.279 1.00 8.83 494 VAL A N 1
ATOM 3766 C CA . VAL A 1 494 ? 39.615 114.447 -10.004 1.00 9.22 494 VAL A CA 1
ATOM 3767 C C . VAL A 1 494 ? 38.747 115.656 -9.615 1.00 9.68 494 VAL A C 1
ATOM 3768 O O . VAL A 1 494 ? 37.628 115.821 -10.150 1.00 9.51 494 VAL A O 1
ATOM 3772 N N . SER A 1 495 ? 39.261 116.487 -8.727 1.00 9.51 495 SER A N 1
ATOM 3773 C CA . SER A 1 495 ? 38.516 117.652 -8.275 1.00 10.47 495 SER A CA 1
ATOM 3774 C C . SER A 1 495 ? 38.250 118.647 -9.427 1.00 10.32 495 SER A C 1
ATOM 3775 O O . SER A 1 495 ? 37.135 119.162 -9.589 1.00 10.18 495 SER A O 1
ATOM 3778 N N . PHE A 1 496 ? 39.280 118.888 -10.241 1.00 9.27 496 PHE A N 1
ATOM 3779 C CA . PHE A 1 496 ? 39.140 119.709 -11.430 1.00 9.95 496 PHE A CA 1
ATOM 3780 C C . PHE A 1 496 ? 38.081 119.196 -12.377 1.00 9.63 496 PHE A C 1
ATOM 3781 O O . PHE A 1 496 ? 37.179 119.957 -12.784 1.00 9.66 496 PHE A O 1
ATOM 3789 N N . ARG A 1 497 ? 38.106 117.902 -12.696 1.00 9.08 497 ARG A N 1
ATOM 3790 C CA . ARG A 1 497 ? 37.153 117.363 -13.673 1.00 9.13 497 ARG A CA 1
ATOM 3791 C C . ARG A 1 497 ? 35.713 117.337 -13.200 1.00 8.96 497 ARG A C 1
ATOM 3792 O O . ARG A 1 497 ? 34.788 117.312 -13.995 1.00 9.15 497 ARG A O 1
ATOM 3800 N N . LEU A 1 498 ? 35.491 117.374 -11.867 1.00 8.56 498 LEU A N 1
ATOM 3801 C CA . LEU A 1 498 ? 34.129 117.488 -11.383 1.00 9.26 498 LEU A CA 1
ATOM 3802 C C . LEU A 1 498 ? 33.477 118.808 -11.827 1.00 9.59 498 LEU A C 1
ATOM 3803 O O . LEU A 1 498 ? 32.228 118.883 -11.863 1.00 9.77 498 LEU A O 1
ATOM 3808 N N . GLU A 1 499 ? 34.271 119.811 -12.200 1.00 9.29 499 GLU A N 1
ATOM 3809 C CA . GLU A 1 499 ? 33.668 121.095 -12.570 1.00 9.99 499 GLU A CA 1
ATOM 3810 C C . GLU A 1 499 ? 32.797 121.000 -13.785 1.00 9.33 499 GLU A C 1
ATOM 3811 O O . GLU A 1 499 ? 31.860 121.790 -13.953 1.00 9.06 499 GLU A O 1
ATOM 3817 N N . GLU A 1 500 ? 33.066 120.021 -14.659 1.00 8.84 500 GLU A N 1
ATOM 3818 C CA . GLU A 1 500 ? 32.212 119.861 -15.815 1.00 8.93 500 GLU A CA 1
ATOM 3819 C C . GLU A 1 500 ? 30.800 119.437 -15.488 1.00 9.51 500 GLU A C 1
ATOM 3820 O O . GLU A 1 500 ? 29.941 119.543 -16.340 1.00 10.38 500 GLU A O 1
ATOM 3826 N N . LEU A 1 501 ? 30.585 118.953 -14.281 1.00 8.41 501 LEU A N 1
ATOM 3827 C CA . LEU A 1 501 ? 29.277 118.524 -13.840 1.00 8.55 501 LEU A CA 1
ATOM 3828 C C . LEU A 1 501 ? 28.564 119.670 -13.061 1.00 9.29 501 LEU A C 1
ATOM 3829 O O . LEU A 1 501 ? 27.477 119.481 -12.522 1.00 10.47 501 LEU A O 1
ATOM 3834 N N . GLY A 1 502 ? 29.143 120.859 -13.063 1.00 8.80 502 GLY A N 1
ATOM 3835 C CA . GLY A 1 502 ? 28.550 122.029 -12.411 1.00 10.19 502 GLY A CA 1
ATOM 3836 C C . GLY A 1 502 ? 28.976 122.237 -10.987 1.00 9.34 502 GLY A C 1
ATOM 3837 O O . GLY A 1 502 ? 28.543 123.199 -10.331 1.00 9.38 502 GLY A O 1
ATOM 3838 N N . LEU A 1 503 ? 29.821 121.364 -10.456 1.00 8.99 503 LEU A N 1
ATOM 3839 C CA . LEU A 1 503 ? 30.202 121.518 -9.042 1.00 9.15 503 LEU A CA 1
ATOM 3840 C C . LEU A 1 503 ? 30.928 122.829 -8.815 1.00 10.06 503 LEU A C 1
ATOM 3841 O O . LEU A 1 503 ? 31.743 123.285 -9.633 1.00 10.68 503 LEU A O 1
ATOM 3846 N N . THR A 1 504 ? 30.651 123.493 -7.708 1.00 8.54 504 THR A N 1
ATOM 3847 C CA . THR A 1 504 ? 31.003 124.910 -7.537 1.00 8.40 504 THR A CA 1
ATOM 3848 C C . THR A 1 504 ? 32.144 125.075 -6.582 1.00 8.69 504 THR A C 1
ATOM 3849 O O . THR A 1 504 ? 32.454 126.189 -6.178 1.00 7.87 504 THR A O 1
ATOM 3853 N N . HIS A 1 505 ? 32.779 123.980 -6.178 1.00 8.38 505 HIS A N 1
ATOM 3854 C CA . HIS A 1 505 ? 33.783 124.076 -5.102 1.00 8.71 505 HIS A CA 1
ATOM 3855 C C . HIS A 1 505 ? 34.926 125.075 -5.373 1.00 9.25 505 HIS A C 1
ATOM 3856 O O . HIS A 1 505 ? 35.338 125.814 -4.489 1.00 10.77 505 HIS A O 1
ATOM 3863 N N . ILE A 1 506 ? 35.398 125.131 -6.591 1.00 8.68 506 ILE A N 1
ATOM 3864 C CA . ILE A 1 506 ? 36.487 126.037 -6.973 1.00 9.07 506 ILE A CA 1
ATOM 3865 C C . ILE A 1 506 ? 35.883 127.393 -7.356 1.00 9.17 506 ILE A C 1
ATOM 3866 O O . ILE A 1 506 ? 36.344 128.466 -6.898 1.00 9.64 506 ILE A O 1
ATOM 3871 N N . LYS A 1 507 ? 34.870 127.404 -8.221 1.00 8.64 507 LYS A N 1
ATOM 3872 C CA . LYS A 1 507 ? 34.431 128.675 -8.838 1.00 8.99 507 LYS A CA 1
ATOM 3873 C C . LYS A 1 507 ? 33.674 129.605 -7.888 1.00 9.28 507 LYS A C 1
ATOM 3874 O O . LYS A 1 507 ? 33.804 130.837 -7.995 1.00 9.08 507 LYS A O 1
ATOM 3880 N N . ASN A 1 508 ? 32.887 129.046 -6.956 1.00 8.01 508 ASN A N 1
ATOM 3881 C CA . ASN A 1 508 ? 32.144 129.890 -6.056 1.00 8.24 508 ASN A CA 1
ATOM 3882 C C . ASN A 1 508 ? 33.088 130.574 -5.047 1.00 9.01 508 ASN A C 1
ATOM 3883 O O . ASN A 1 508 ? 32.733 131.589 -4.469 1.00 9.39 508 ASN A O 1
ATOM 3888 N N . LYS A 1 509 ? 34.313 130.063 -4.828 1.00 8.77 509 LYS A N 1
ATOM 3889 C CA . LYS A 1 509 ? 35.247 130.704 -3.963 1.00 9.55 509 LYS A CA 1
ATOM 3890 C C . LYS A 1 509 ? 35.602 132.075 -4.501 1.00 9.31 509 LYS A C 1
ATOM 3891 O O . LYS A 1 509 ? 35.699 133.034 -3.764 1.00 8.40 509 LYS A O 1
ATOM 3897 N N . ALA A 1 510 ? 35.719 132.193 -5.831 1.00 9.09 510 ALA A N 1
ATOM 3898 C CA . ALA A 1 510 ? 36.089 133.523 -6.409 1.00 9.72 510 ALA A CA 1
ATOM 3899 C C . ALA A 1 510 ? 34.965 134.539 -6.274 1.00 8.53 510 ALA A C 1
ATOM 3900 O O . ALA A 1 510 ? 35.223 135.718 -6.149 1.00 7.78 510 ALA A O 1
ATOM 3902 N N . VAL A 1 511 ? 33.709 134.120 -6.327 1.00 7.48 511 VAL A N 1
ATOM 3903 C CA . VAL A 1 511 ? 32.614 134.940 -6.083 1.00 7.53 511 VAL A CA 1
ATOM 3904 C C . VAL A 1 511 ? 32.684 135.551 -4.676 1.00 7.53 511 VAL A C 1
ATOM 3905 O O . VAL A 1 511 ? 32.475 136.773 -4.472 1.00 8.03 511 VAL A O 1
ATOM 3909 N N . ILE A 1 512 ? 32.952 134.689 -3.698 1.00 7.42 512 ILE A N 1
ATOM 3910 C CA . ILE A 1 512 ? 33.095 135.135 -2.302 1.00 7.73 512 ILE A CA 1
ATOM 3911 C C . ILE A 1 512 ? 34.267 136.104 -2.172 1.00 7.34 512 ILE A C 1
ATOM 3912 O O . ILE A 1 512 ? 34.139 137.144 -1.537 1.00 8.17 512 ILE A O 1
ATOM 3917 N N . LEU A 1 513 ? 35.369 135.816 -2.846 1.00 7.51 513 LEU A N 1
ATOM 3918 C CA . LEU A 1 513 ? 36.563 136.672 -2.726 1.00 7.73 513 LEU A CA 1
ATOM 3919 C C . LEU A 1 513 ? 36.275 138.052 -3.357 1.00 9.14 513 LEU A C 1
ATOM 3920 O O . LEU A 1 513 ? 36.672 139.063 -2.832 1.00 8.82 513 LEU A O 1
ATOM 3925 N N . ARG A 1 514 ? 35.536 138.069 -4.472 1.00 8.99 514 ARG A N 1
ATOM 3926 C CA . ARG A 1 514 ? 35.120 139.385 -5.067 1.00 8.87 514 ARG A CA 1
ATOM 3927 C C . ARG A 1 514 ? 34.227 140.161 -4.130 1.00 8.49 514 ARG A C 1
ATOM 3928 O O . ARG A 1 514 ? 34.417 141.395 -3.948 1.00 8.36 514 ARG A O 1
ATOM 3936 N N . ASN A 1 515 ? 33.315 139.484 -3.456 1.00 7.98 515 ASN A N 1
ATOM 3937 C CA . ASN A 1 515 ? 32.478 140.152 -2.464 1.00 8.01 515 ASN A CA 1
ATOM 3938 C C . ASN A 1 515 ? 33.371 140.764 -1.352 1.00 7.90 515 ASN A C 1
ATOM 3939 O O . ASN A 1 515 ? 33.199 141.915 -0.966 1.00 8.16 515 ASN A O 1
ATOM 3944 N N . ILE A 1 516 ? 34.277 139.972 -0.826 1.00 7.89 516 ILE A N 1
ATOM 3945 C CA . ILE A 1 516 ? 35.130 140.414 0.238 1.00 8.96 516 ILE A CA 1
ATOM 3946 C C . ILE A 1 516 ? 36.021 141.628 -0.185 1.00 8.51 516 ILE A C 1
ATOM 3947 O O . ILE A 1 516 ? 36.159 142.582 0.602 1.00 8.39 516 ILE A O 1
ATOM 3952 N N . ALA A 1 517 ? 36.543 141.532 -1.413 1.00 8.40 517 ALA A N 1
ATOM 3953 C CA . ALA A 1 517 ? 37.450 142.541 -1.948 1.00 8.54 517 ALA A CA 1
ATOM 3954 C C . ALA A 1 517 ? 36.715 143.723 -2.555 1.00 8.13 517 ALA A C 1
ATOM 3955 O O . ALA A 1 517 ? 37.365 144.573 -3.101 1.00 8.73 517 ALA A O 1
ATOM 3957 N N . ASN A 1 518 ? 35.382 143.780 -2.542 1.00 8.46 518 ASN A N 1
ATOM 3958 C CA . ASN A 1 518 ? 34.687 144.845 -3.208 1.00 9.38 518 ASN A CA 1
ATOM 3959 C C . ASN A 1 518 ? 35.077 144.910 -4.674 1.00 9.26 518 ASN A C 1
ATOM 3960 O O . ASN A 1 518 ? 35.213 145.999 -5.265 1.00 10.65 518 ASN A O 1
ATOM 3965 N N . ASN A 1 519 ? 35.241 143.746 -5.288 1.00 8.57 519 ASN A N 1
ATOM 3966 C CA . ASN A 1 519 ? 35.502 143.581 -6.746 1.00 9.71 519 ASN A CA 1
ATOM 3967 C C . ASN A 1 519 ? 36.785 144.197 -7.190 1.00 10.98 519 ASN A C 1
ATOM 3968 O O . ASN A 1 519 ? 36.949 144.484 -8.376 1.00 11.59 519 ASN A O 1
ATOM 3973 N N . GLN A 1 520 ? 37.712 144.385 -6.260 1.00 9.29 520 GLN A N 1
ATOM 3974 C CA . GLN A 1 520 ? 39.089 144.697 -6.594 1.00 10.01 520 GLN A CA 1
ATOM 3975 C C . GLN A 1 520 ? 39.816 143.417 -6.967 1.00 10.37 520 GLN A C 1
ATOM 3976 O O . GLN A 1 520 ? 39.208 142.320 -7.024 1.00 11.19 520 GLN A O 1
ATOM 3982 N N . ASN A 1 521 ? 41.109 143.520 -7.331 1.00 9.86 521 ASN A N 1
ATOM 3983 C CA . ASN A 1 521 ? 41.900 142.393 -7.681 1.00 11.99 521 ASN A CA 1
ATOM 3984 C C . ASN A 1 521 ? 41.940 141.394 -6.528 1.00 11.52 521 ASN A C 1
ATOM 3985 O O . ASN A 1 521 ? 42.348 141.811 -5.444 1.00 11.08 521 ASN A O 1
ATOM 3990 N N . ILE A 1 522 ? 41.530 140.160 -6.764 1.00 9.89 522 ILE A N 1
ATOM 3991 C CA . ILE A 1 522 ? 41.408 139.182 -5.647 1.00 10.86 522 ILE A CA 1
ATOM 3992 C C . ILE A 1 522 ? 42.665 138.409 -5.374 1.00 11.12 522 ILE A C 1
ATOM 3993 O O . ILE A 1 522 ? 42.691 137.609 -4.482 1.00 11.13 522 ILE A O 1
ATOM 3998 N N . LYS A 1 523 ? 43.737 138.686 -6.115 1.00 10.20 523 LYS A N 1
ATOM 3999 C CA . LYS A 1 523 ? 44.948 137.880 -5.983 1.00 11.92 523 LYS A CA 1
ATOM 4000 C C . LYS A 1 523 ? 45.439 137.697 -4.527 1.00 11.24 523 LYS A C 1
ATOM 4001 O O . LYS A 1 523 ? 45.682 136.553 -4.113 1.00 11.31 523 LYS A O 1
ATOM 4007 N N . SER A 1 524 ? 45.584 138.780 -3.780 1.00 10.33 524 SER A N 1
ATOM 4008 C CA . SER A 1 524 ? 46.130 138.682 -2.423 1.00 11.23 524 SER A CA 1
ATOM 4009 C C . SER A 1 524 ? 45.203 137.948 -1.473 1.00 10.84 524 SER A C 1
ATOM 4010 O O . SER A 1 524 ? 45.650 137.166 -0.624 1.00 10.81 524 SER A O 1
ATOM 4013 N N . VAL A 1 525 ? 43.892 138.168 -1.632 1.00 10.20 525 VAL A N 1
ATOM 4014 C CA . VAL A 1 525 ? 42.956 137.445 -0.747 1.00 10.31 525 VAL A CA 1
ATOM 4015 C C . VAL A 1 525 ? 42.870 135.969 -1.089 1.00 9.31 525 VAL A C 1
ATOM 4016 O O . VAL A 1 525 ? 42.816 135.124 -0.215 1.00 8.69 525 VAL A O 1
ATOM 4020 N N . ASN A 1 526 ? 42.936 135.638 -2.371 1.00 9.29 526 ASN A N 1
ATOM 4021 C CA . ASN A 1 526 ? 43.018 134.232 -2.781 1.00 8.92 526 ASN A CA 1
ATOM 4022 C C . ASN A 1 526 ? 44.286 133.559 -2.257 1.00 8.62 526 ASN A C 1
ATOM 4023 O O . ASN A 1 526 ? 44.248 132.458 -1.696 1.00 8.60 526 ASN A O 1
ATOM 4028 N N . GLU A 1 527 ? 45.419 134.244 -2.383 1.00 8.90 527 GLU A N 1
ATOM 4029 C CA . GLU A 1 527 ? 46.631 133.663 -1.809 1.00 9.43 527 GLU A CA 1
ATOM 4030 C C . GLU A 1 527 ? 46.549 133.477 -0.331 1.00 9.18 527 GLU A C 1
ATOM 4031 O O . GLU A 1 527 ? 47.098 132.501 0.242 1.00 9.94 527 GLU A O 1
ATOM 4037 N N . PHE A 1 528 ? 45.906 134.399 0.371 1.00 8.75 528 PHE A N 1
ATOM 4038 C CA . PHE A 1 528 ? 45.755 134.236 1.836 1.00 9.04 528 PHE A CA 1
ATOM 4039 C C . PHE A 1 528 ? 44.814 133.037 2.164 1.00 8.71 528 PHE A C 1
ATOM 4040 O O . PHE A 1 528 ? 45.047 132.360 3.174 1.00 7.67 528 PHE A O 1
ATOM 4048 N N . THR A 1 529 ? 43.801 132.736 1.342 1.00 8.63 529 THR A N 1
ATOM 4049 C CA . THR A 1 529 ? 43.012 131.526 1.620 1.00 9.13 529 THR A CA 1
ATOM 4050 C C . THR A 1 529 ? 43.873 130.294 1.616 1.00 9.47 529 THR A C 1
ATOM 4051 O O . THR A 1 529 ? 43.578 129.310 2.301 1.00 9.19 529 THR A O 1
ATOM 4055 N N . ASN A 1 530 ? 45.003 130.322 0.882 1.00 9.52 530 ASN A N 1
ATOM 4056 C CA . ASN A 1 530 ? 45.874 129.173 0.764 1.00 9.35 530 ASN A CA 1
ATOM 4057 C C . ASN A 1 530 ? 46.777 128.852 1.940 1.00 9.54 530 ASN A C 1
ATOM 4058 O O . ASN A 1 530 ? 47.502 127.825 1.904 1.00 8.83 530 ASN A O 1
ATOM 4063 N N . VAL A 1 531 ? 46.678 129.635 3.036 1.00 8.13 531 VAL A N 1
ATOM 4064 C CA . VAL A 1 531 ? 47.238 129.320 4.321 1.00 8.79 531 VAL A CA 1
ATOM 4065 C C . VAL A 1 531 ? 46.245 129.297 5.445 1.00 8.55 531 VAL A C 1
ATOM 4066 O O . VAL A 1 531 ? 46.642 129.105 6.566 1.00 9.45 531 VAL A O 1
ATOM 4070 N N . CYS A 1 532 ? 44.955 129.429 5.137 1.00 8.22 532 CYS A N 1
ATOM 4071 C CA . CYS A 1 532 ? 43.929 129.542 6.191 1.00 8.23 532 CYS A CA 1
ATOM 4072 C C . CYS A 1 532 ? 42.831 128.437 6.018 1.00 7.83 532 CYS A C 1
ATOM 4073 O O . CYS A 1 532 ? 42.569 128.000 4.909 1.00 8.91 532 CYS A O 1
ATOM 4076 N N . GLU A 1 533 ? 42.359 127.964 7.146 1.00 7.69 533 GLU A N 1
ATOM 4077 C CA . GLU A 1 533 ? 41.354 126.894 7.211 1.00 7.56 533 GLU A CA 1
ATOM 4078 C C . GLU A 1 533 ? 40.253 127.274 8.147 1.00 7.47 533 GLU A C 1
ATOM 4079 O O . GLU A 1 533 ? 40.468 127.841 9.167 1.00 7.54 533 GLU A O 1
ATOM 4085 N N . PRO A 1 534 ? 39.026 126.956 7.786 1.00 7.17 534 PRO A N 1
ATOM 4086 C CA . PRO A 1 534 ? 37.968 127.312 8.717 1.00 7.68 534 PRO A CA 1
ATOM 4087 C C . PRO A 1 534 ? 38.048 126.544 10.042 1.00 8.22 534 PRO A C 1
ATOM 4088 O O . PRO A 1 534 ? 38.480 125.386 10.104 1.00 9.44 534 PRO A O 1
ATOM 4092 N N . LEU A 1 535 ? 37.651 127.182 11.132 1.00 7.80 535 LEU A N 1
ATOM 4093 C CA . LEU A 1 535 ? 37.762 126.520 12.431 1.00 8.66 535 LEU A CA 1
ATOM 4094 C C . LEU A 1 535 ? 37.028 125.180 12.427 1.00 8.14 535 LEU A C 1
ATOM 4095 O O . LEU A 1 535 ? 35.952 125.021 11.853 1.00 9.40 535 LEU A O 1
ATOM 4100 N N . LYS A 1 536 ? 37.644 124.186 13.076 1.00 8.42 536 LYS A N 1
ATOM 4101 C CA . LYS A 1 536 ? 37.218 122.798 12.961 1.00 8.53 536 LYS A CA 1
ATOM 4102 C C . LYS A 1 536 ? 36.354 122.319 14.107 1.00 9.05 536 LYS A C 1
ATOM 4103 O O . LYS A 1 536 ? 36.470 122.821 15.228 1.00 8.79 536 LYS A O 1
ATOM 4109 N N . GLY A 1 537 ? 35.548 121.298 13.868 1.00 8.66 537 GLY A N 1
ATOM 4110 C CA . GLY A 1 537 ? 34.807 120.698 14.968 1.00 9.20 537 GLY A CA 1
ATOM 4111 C C . GLY A 1 537 ? 33.534 121.526 15.198 1.00 9.61 537 GLY A C 1
ATOM 4112 O O . GLY A 1 537 ? 32.782 121.818 14.237 1.00 10.19 537 GLY A O 1
ATOM 4113 N N . TYR A 1 538 ? 33.368 121.944 16.460 1.00 9.91 538 TYR A N 1
ATOM 4114 C CA . TYR A 1 538 ? 32.194 122.740 16.827 1.00 12.20 538 TYR A CA 1
ATOM 4115 C C . TYR A 1 538 ? 32.628 124.111 17.352 1.00 11.01 538 TYR A C 1
ATOM 4116 O O . TYR A 1 538 ? 31.989 124.680 18.228 1.00 10.29 538 TYR A O 1
ATOM 4125 N N . THR A 1 539 ? 33.728 124.688 16.772 1.00 10.29 539 THR A N 1
ATOM 4126 C CA . THR A 1 539 ? 34.268 125.926 17.180 1.00 10.23 539 THR A CA 1
ATOM 4127 C C . THR A 1 539 ? 34.014 127.111 16.283 1.00 9.38 539 THR A C 1
ATOM 4128 O O . THR A 1 539 ? 34.300 128.276 16.645 1.00 10.51 539 THR A O 1
ATOM 4132 N N . ARG A 1 540 ? 33.530 126.906 15.073 1.00 8.24 540 ARG A N 1
ATOM 4133 C CA . ARG A 1 540 ? 33.172 128.035 14.236 1.00 7.53 540 ARG A CA 1
ATOM 4134 C C . ARG A 1 540 ? 31.913 128.752 14.739 1.00 7.96 540 ARG A C 1
ATOM 4135 O O . ARG A 1 540 ? 31.901 129.985 14.814 1.00 7.98 540 ARG A O 1
ATOM 4143 N N . ASN A 1 541 ? 30.877 127.991 15.010 1.00 7.57 541 ASN A N 1
ATOM 4144 C CA . ASN A 1 541 ? 29.570 128.546 15.466 1.00 8.15 541 ASN A CA 1
ATOM 4145 C C . ASN A 1 541 ? 29.452 128.179 16.927 1.00 9.07 541 ASN A C 1
ATOM 4146 O O . ASN A 1 541 ? 28.777 127.187 17.269 1.00 9.75 541 ASN A O 1
ATOM 4151 N N A LYS A 1 542 ? 30.117 128.924 17.785 0.50 8.59 542 LYS A N 1
ATOM 4152 N N B LYS A 1 542 ? 30.129 128.920 17.788 0.50 9.46 542 LYS A N 1
ATOM 4153 C CA A LYS A 1 542 ? 30.229 128.503 19.172 0.50 8.81 542 LYS A CA 1
ATOM 4154 C CA B LYS A 1 542 ? 30.266 128.502 19.183 0.50 10.29 542 LYS A CA 1
ATOM 4155 C C A LYS A 1 542 ? 28.869 128.495 19.830 0.50 9.49 542 LYS A C 1
ATOM 4156 C C B LYS A 1 542 ? 28.916 128.516 19.884 0.50 10.42 542 LYS A C 1
ATOM 4157 O O A LYS A 1 542 ? 28.143 129.479 19.798 0.50 10.22 542 LYS A O 1
ATOM 4158 O O B LYS A 1 542 ? 28.259 129.547 19.953 0.50 11.11 542 LYS A O 1
ATOM 4169 N N . GLY A 1 543 ? 28.525 127.373 20.440 1.00 9.59 543 GLY A N 1
ATOM 4170 C CA . GLY A 1 543 ? 27.230 127.243 21.094 1.00 10.68 543 GLY A CA 1
ATOM 4171 C C . GLY A 1 543 ? 26.060 127.175 20.172 1.00 11.09 543 GLY A C 1
ATOM 4172 O O . GLY A 1 543 ? 24.875 127.184 20.653 1.00 10.98 543 GLY A O 1
ATOM 4173 N N . GLY A 1 544 ? 26.316 127.233 18.860 1.00 9.04 544 GLY A N 1
ATOM 4174 C CA . GLY A 1 544 ? 25.199 127.184 17.905 1.00 10.06 544 GLY A CA 1
ATOM 4175 C C . GLY A 1 544 ? 24.481 128.485 17.708 1.00 10.09 544 GLY A C 1
ATOM 4176 O O . GLY A 1 544 ? 23.590 128.556 16.849 1.00 11.64 544 GLY A O 1
ATOM 4177 N N . THR A 1 545 ? 24.884 129.566 18.390 1.00 11.65 545 THR A N 1
ATOM 4178 C CA . THR A 1 545 ? 24.176 130.828 18.416 1.00 13.00 545 THR A CA 1
ATOM 4179 C C . THR A 1 545 ? 24.901 131.951 17.678 1.00 12.00 545 THR A C 1
ATOM 4180 O O . THR A 1 545 ? 24.361 133.066 17.584 1.00 13.21 545 THR A O 1
ATOM 4184 N N . GLU A 1 546 ? 26.111 131.720 17.194 1.00 10.83 546 GLU A N 1
ATOM 4185 C CA . GLU A 1 546 ? 26.828 132.745 16.458 1.00 10.58 546 GLU A CA 1
ATOM 4186 C C . GLU A 1 546 ? 26.380 132.937 15.032 1.00 11.17 546 GLU A C 1
ATOM 4187 O O . GLU A 1 546 ? 26.583 134.050 14.442 1.00 12.20 546 GLU A O 1
ATOM 4193 N N . TYR A 1 547 ? 25.863 131.851 14.428 1.00 9.82 547 TYR A N 1
ATOM 4194 C CA . TYR A 1 547 ? 25.294 131.931 13.071 1.00 9.76 547 TYR A CA 1
ATOM 4195 C C . TYR A 1 547 ? 23.897 131.315 13.141 1.00 11.41 547 TYR A C 1
ATOM 4196 O O . TYR A 1 547 ? 23.724 130.221 13.681 1.00 12.23 547 TYR A O 1
ATOM 4205 N N . GLN A 1 548 ? 22.952 131.991 12.524 1.00 10.77 548 GLN A N 1
ATOM 4206 C CA . GLN A 1 548 ? 21.659 131.462 12.300 1.00 9.93 548 GLN A CA 1
ATOM 4207 C C . GLN A 1 548 ? 21.558 130.858 10.914 1.00 9.75 548 GLN A C 1
ATOM 4208 O O . GLN A 1 548 ? 22.419 131.018 10.082 1.00 8.07 548 GLN A O 1
ATOM 4214 N N . MET A 1 549 ? 20.411 130.222 10.630 1.00 9.22 549 MET A N 1
ATOM 4215 C CA . MET A 1 549 ? 20.215 129.558 9.356 1.00 9.20 549 MET A CA 1
ATOM 4216 C C . MET A 1 549 ? 19.958 130.602 8.197 1.00 9.13 549 MET A C 1
ATOM 4217 O O . MET A 1 549 ? 19.745 130.192 7.085 1.00 10.68 549 MET A O 1
ATOM 4222 N N . TYR A 1 550 ? 19.872 131.877 8.557 1.00 9.00 550 TYR A N 1
ATOM 4223 C CA . TYR A 1 550 ? 19.785 132.965 7.599 1.00 9.27 550 TYR A CA 1
ATOM 4224 C C . TYR A 1 550 ? 20.989 133.954 7.660 1.00 9.69 550 TYR A C 1
ATOM 4225 O O . TYR A 1 550 ? 20.941 135.029 7.024 1.00 9.53 550 TYR A O 1
ATOM 4234 N N . SER A 1 551 ? 22.067 133.574 8.329 1.00 8.29 551 SER A N 1
ATOM 4235 C CA . SER A 1 551 ? 23.233 134.418 8.383 1.00 8.03 551 SER A CA 1
ATOM 4236 C C . SER A 1 551 ? 23.972 134.452 7.066 1.00 7.66 551 SER A C 1
ATOM 4237 O O . SER A 1 551 ? 23.788 133.576 6.196 1.00 8.41 551 SER A O 1
ATOM 4240 N N . PRO A 1 552 ? 24.847 135.463 6.863 1.00 7.71 552 PRO A N 1
ATOM 4241 C CA . PRO A 1 552 ? 25.586 135.550 5.638 1.00 7.67 552 PRO A CA 1
ATOM 4242 C C . PRO A 1 552 ? 26.801 134.657 5.623 1.00 8.16 552 PRO A C 1
ATOM 4243 O O . PRO A 1 552 ? 27.661 134.799 6.463 1.00 9.94 552 PRO A O 1
ATOM 4247 N N . PHE A 1 553 ? 26.866 133.770 4.641 1.00 7.47 553 PHE A N 1
ATOM 4248 C CA . PHE A 1 553 ? 28.016 132.820 4.464 1.00 7.50 553 PHE A CA 1
ATOM 4249 C C . PHE A 1 553 ? 28.762 133.228 3.221 1.00 7.45 553 PHE A C 1
ATOM 4250 O O . PHE A 1 553 ? 29.083 132.429 2.325 1.00 8.26 553 PHE A O 1
ATOM 4258 N N . THR A 1 554 ? 29.095 134.524 3.188 1.00 7.60 554 THR A N 1
ATOM 4259 C CA . THR A 1 554 ? 29.789 135.174 2.066 1.00 8.13 554 THR A CA 1
ATOM 4260 C C . THR A 1 554 ? 31.118 135.818 2.471 1.00 8.19 554 THR A C 1
ATOM 4261 O O . THR A 1 554 ? 31.598 136.765 1.815 1.00 8.27 554 THR A O 1
ATOM 4265 N N . LEU A 1 555 ? 31.719 135.301 3.532 1.00 7.90 555 LEU A N 1
ATOM 4266 C CA . LEU A 1 555 ? 32.833 135.966 4.184 1.00 7.31 555 LEU A CA 1
ATOM 4267 C C . LEU A 1 555 ? 34.055 135.094 4.091 1.00 6.90 555 LEU A C 1
ATOM 4268 O O . LEU A 1 555 ? 34.034 134.008 3.505 1.00 7.04 555 LEU A O 1
ATOM 4273 N N . PHE A 1 556 ? 35.168 135.562 4.701 1.00 7.19 556 PHE A N 1
ATOM 4274 C CA . PHE A 1 556 ? 36.417 134.840 4.455 1.00 7.61 556 PHE A CA 1
ATOM 4275 C C . PHE A 1 556 ? 36.419 133.375 4.825 1.00 6.89 556 PHE A C 1
ATOM 4276 O O . PHE A 1 556 ? 36.957 132.547 4.077 1.00 7.56 556 PHE A O 1
ATOM 4284 N N . ALA A 1 557 ? 35.821 132.997 5.934 1.00 6.80 557 ALA A N 1
ATOM 4285 C CA . ALA A 1 557 ? 35.784 131.582 6.321 1.00 6.53 557 ALA A CA 1
ATOM 4286 C C . ALA A 1 557 ? 35.093 130.692 5.278 1.00 6.99 557 ALA A C 1
ATOM 4287 O O . ALA A 1 557 ? 35.472 129.542 5.095 1.00 7.06 557 ALA A O 1
ATOM 4289 N N . ASP A 1 558 ? 34.114 131.289 4.577 1.00 6.76 558 ASP A N 1
ATOM 4290 C CA . ASP A 1 558 ? 33.354 130.587 3.549 1.00 7.20 558 ASP A CA 1
ATOM 4291 C C . ASP A 1 558 ? 34.136 130.344 2.287 1.00 7.55 558 ASP A C 1
ATOM 4292 O O . ASP A 1 558 ? 33.804 129.441 1.562 1.00 7.74 558 ASP A O 1
ATOM 4297 N N . ALA A 1 559 ? 35.222 131.105 2.050 1.00 6.94 559 ALA A N 1
ATOM 4298 C CA . ALA A 1 559 ? 36.157 130.879 0.955 1.00 7.90 559 ALA A CA 1
ATOM 4299 C C . ALA A 1 559 ? 37.297 129.977 1.272 1.00 9.15 559 ALA A C 1
ATOM 4300 O O . ALA A 1 559 ? 37.974 129.479 0.372 1.00 9.28 559 ALA A O 1
ATOM 4302 N N . CYS A 1 560 ? 37.464 129.643 2.560 1.00 9.10 560 CYS A N 1
ATOM 4303 C CA . CYS A 1 560 ? 38.539 128.756 2.969 1.00 8.79 560 CYS A CA 1
ATOM 4304 C C . CYS A 1 560 ? 38.100 127.288 3.151 1.00 8.91 560 CYS A C 1
ATOM 4305 O O . CYS A 1 560 ? 36.884 126.986 3.386 1.00 8.69 560 CYS A O 1
ATOM 4308 N N . THR A 1 561 ? 39.103 126.390 2.983 1.00 8.53 561 THR A N 1
ATOM 4309 C CA . THR A 1 561 ? 38.863 124.965 3.108 1.00 8.88 561 THR A CA 1
ATOM 4310 C C . THR A 1 561 ? 39.968 124.310 3.882 1.00 9.45 561 THR A C 1
ATOM 4311 O O . THR A 1 561 ? 41.035 124.891 3.962 1.00 8.79 561 THR A O 1
ATOM 4315 N N . PRO A 1 562 ? 39.795 123.067 4.392 1.00 8.93 562 PRO A N 1
ATOM 4316 C CA . PRO A 1 562 ? 40.945 122.336 4.983 1.00 9.02 562 PRO A CA 1
ATOM 4317 C C . PRO A 1 562 ? 41.985 121.973 3.938 1.00 9.66 562 PRO A C 1
ATOM 4318 O O . PRO A 1 562 ? 41.784 122.194 2.750 1.00 8.92 562 PRO A O 1
ATOM 4322 N N . ASP A 1 563 ? 43.140 121.535 4.416 1.00 9.77 563 ASP A N 1
ATOM 4323 C CA . ASP A 1 563 ? 44.266 121.133 3.539 1.00 10.15 563 ASP A CA 1
ATOM 4324 C C . ASP A 1 563 ? 44.665 122.306 2.637 1.00 9.56 563 ASP A C 1
ATOM 4325 O O . ASP A 1 563 ? 44.851 122.184 1.405 1.00 10.38 563 ASP A O 1
ATOM 4330 N N . ALA A 1 564 ? 44.786 123.487 3.242 1.00 10.00 564 ALA A N 1
ATOM 4331 C CA . ALA A 1 564 ? 45.115 124.673 2.440 1.00 9.75 564 ALA A CA 1
ATOM 4332 C C . ALA A 1 564 ? 46.416 124.448 1.648 1.00 10.12 564 ALA A C 1
ATOM 4333 O O . ALA A 1 564 ? 47.422 124.038 2.240 1.00 9.05 564 ALA A O 1
ATOM 4335 N N . LYS A 1 565 ? 46.421 124.761 0.347 1.00 9.71 565 LYS A N 1
ATOM 4336 C CA . LYS A 1 565 ? 47.519 124.205 -0.490 1.00 11.94 565 LYS A CA 1
ATOM 4337 C C . LYS A 1 565 ? 48.856 124.764 -0.144 1.00 10.99 565 LYS A C 1
ATOM 4338 O O . LYS A 1 565 ? 49.854 124.039 -0.179 1.00 10.87 565 LYS A O 1
ATOM 4342 N N . ASP A 1 566 ? 48.923 126.059 0.186 1.00 10.68 566 ASP A N 1
ATOM 4343 C CA . ASP A 1 566 ? 50.284 126.601 0.473 1.00 11.47 566 ASP A CA 1
ATOM 4344 C C . ASP A 1 566 ? 50.796 126.167 1.833 1.00 11.48 566 ASP A C 1
ATOM 4345 O O . ASP A 1 566 ? 51.971 126.015 2.032 1.00 10.71 566 ASP A O 1
ATOM 4350 N N . SER A 1 567 ? 49.875 125.964 2.810 1.00 10.56 567 SER A N 1
ATOM 4351 C CA . SER A 1 567 ? 50.243 125.368 4.089 1.00 10.07 567 SER A CA 1
ATOM 4352 C C . SER A 1 567 ? 50.890 124.005 3.869 1.00 11.42 567 SER A C 1
ATOM 4353 O O . SER A 1 567 ? 51.910 123.714 4.474 1.00 11.81 567 SER A O 1
ATOM 4356 N N . LEU A 1 568 ? 50.256 123.150 3.067 1.00 11.19 568 LEU A N 1
ATOM 4357 C CA . LEU A 1 568 ? 50.830 121.804 2.861 1.00 12.96 568 LEU A CA 1
ATOM 4358 C C . LEU A 1 568 ? 52.210 121.926 2.202 1.00 13.17 568 LEU A C 1
ATOM 4359 O O . LEU A 1 568 ? 53.136 121.185 2.575 1.00 13.94 568 LEU A O 1
ATOM 4364 N N . ALA A 1 569 ? 52.338 122.832 1.248 1.00 12.32 569 ALA A N 1
ATOM 4365 C CA . ALA A 1 569 ? 53.650 123.057 0.632 1.00 12.29 569 ALA A CA 1
ATOM 4366 C C . ALA A 1 569 ? 54.698 123.577 1.546 1.00 12.83 569 ALA A C 1
ATOM 4367 O O . ALA A 1 569 ? 55.856 123.189 1.466 1.00 12.58 569 ALA A O 1
ATOM 4369 N N . PHE A 1 570 ? 54.306 124.481 2.407 1.00 12.60 570 PHE A N 1
ATOM 4370 C CA . PHE A 1 570 ? 55.170 125.015 3.435 1.00 12.03 570 PHE A CA 1
ATOM 4371 C C . PHE A 1 570 ? 55.643 123.949 4.362 1.00 12.15 570 PHE A C 1
ATOM 4372 O O . PHE A 1 570 ? 56.856 123.794 4.694 1.00 13.78 570 PHE A O 1
ATOM 4380 N N . ASP A 1 571 ? 54.685 123.122 4.809 1.00 11.81 571 ASP A N 1
ATOM 4381 C CA . ASP A 1 571 ? 55.022 122.083 5.737 1.00 12.90 571 ASP A CA 1
ATOM 4382 C C . ASP A 1 571 ? 56.137 121.174 5.155 1.00 12.25 571 ASP A C 1
ATOM 4383 O O . ASP A 1 571 ? 57.057 120.785 5.917 1.00 14.19 571 ASP A O 1
ATOM 4388 N N . GLU A 1 572 ? 55.992 120.848 3.888 1.00 13.18 572 GLU A N 1
ATOM 4389 C CA . GLU A 1 572 ? 56.936 119.975 3.140 1.00 14.51 572 GLU A CA 1
ATOM 4390 C C . GLU A 1 572 ? 58.275 120.687 3.075 1.00 15.41 572 GLU A C 1
ATOM 4391 O O . GLU A 1 572 ? 59.343 120.076 3.376 1.00 16.88 572 GLU A O 1
ATOM 4397 N N . ALA A 1 573 ? 58.267 121.962 2.717 1.00 14.10 573 ALA A N 1
ATOM 4398 C CA . ALA A 1 573 ? 59.518 122.703 2.623 1.00 14.41 573 ALA A CA 1
ATOM 4399 C C . ALA A 1 573 ? 60.213 122.783 3.978 1.00 15.99 573 ALA A C 1
ATOM 4400 O O . ALA A 1 573 ? 61.471 122.650 4.071 1.00 15.08 573 ALA A O 1
ATOM 4402 N N . VAL A 1 574 ? 59.462 123.030 5.057 1.00 14.50 574 VAL A N 1
ATOM 4403 C CA . VAL A 1 574 ? 60.057 123.087 6.396 1.00 14.72 574 VAL A CA 1
ATOM 4404 C C . VAL A 1 574 ? 60.676 121.732 6.840 1.00 15.43 574 VAL A C 1
ATOM 4405 O O . VAL A 1 574 ? 61.794 121.659 7.393 1.00 15.83 574 VAL A O 1
ATOM 4409 N N . SER A 1 575 ? 59.946 120.672 6.573 1.00 14.63 575 SER A N 1
ATOM 4410 C CA . SER A 1 575 ? 60.434 119.288 6.897 1.00 16.53 575 SER A CA 1
ATOM 4411 C C . SER A 1 575 ? 61.696 118.996 6.139 1.00 15.81 575 SER A C 1
ATOM 4412 O O . SER A 1 575 ? 62.680 118.561 6.772 1.00 17.74 575 SER A O 1
ATOM 4415 N N . GLN A 1 576 ? 61.706 119.338 4.869 1.00 17.12 576 GLN A N 1
ATOM 4416 C CA . GLN A 1 576 ? 62.924 119.023 4.051 1.00 17.23 576 GLN A CA 1
ATOM 4417 C C . GLN A 1 576 ? 64.117 119.823 4.561 1.00 17.82 576 GLN A C 1
ATOM 4418 O O . GLN A 1 576 ? 65.231 119.248 4.694 1.00 16.79 576 GLN A O 1
ATOM 4424 N N . TYR A 1 577 ? 63.889 121.107 4.844 1.00 14.60 577 TYR A N 1
ATOM 4425 C CA . TYR A 1 577 ? 64.941 121.958 5.375 1.00 15.64 577 TYR A CA 1
ATOM 4426 C C . TYR A 1 577 ? 65.448 121.471 6.690 1.00 16.79 577 TYR A C 1
ATOM 4427 O O . TYR A 1 577 ? 66.695 121.440 6.893 1.00 18.79 577 TYR A O 1
ATOM 4436 N N . LEU A 1 578 ? 64.564 121.077 7.656 1.00 14.58 578 LEU A N 1
ATOM 4437 C CA . LEU A 1 578 ? 65.102 120.762 8.970 1.00 16.52 578 LEU A CA 1
ATOM 4438 C C . LEU A 1 578 ? 65.924 119.481 8.898 1.00 17.94 578 LEU A C 1
ATOM 4439 O O . LEU A 1 578 ? 66.880 119.352 9.672 1.00 19.04 578 LEU A O 1
ATOM 4444 N N . ALA A 1 579 ? 65.570 118.614 7.982 1.00 17.15 579 ALA A N 1
ATOM 4445 C CA . ALA A 1 579 ? 66.269 117.341 7.730 1.00 19.44 579 ALA A CA 1
ATOM 4446 C C . ALA A 1 579 ? 67.600 117.565 7.009 1.00 20.62 579 ALA A C 1
ATOM 4447 O O . ALA A 1 579 ? 68.538 116.781 7.199 1.00 20.05 579 ALA A O 1
ATOM 4449 N N . ASN A 1 580 ? 67.688 118.610 6.208 1.00 18.00 580 ASN A N 1
ATOM 4450 C CA . ASN A 1 580 ? 68.869 118.904 5.381 1.00 18.06 580 ASN A CA 1
ATOM 4451 C C . ASN A 1 580 ? 68.855 120.384 5.113 1.00 17.01 580 ASN A C 1
ATOM 4452 O O . ASN A 1 580 ? 68.173 120.828 4.168 1.00 16.58 580 ASN A O 1
ATOM 4457 N N . LYS A 1 581 ? 69.671 121.117 5.874 1.00 16.05 581 LYS A N 1
ATOM 4458 C CA . LYS A 1 581 ? 69.704 122.584 5.864 1.00 18.75 581 LYS A CA 1
ATOM 4459 C C . LYS A 1 581 ? 70.587 123.146 4.734 1.00 15.95 581 LYS A C 1
ATOM 4460 O O . LYS A 1 581 ? 71.432 123.998 4.944 1.00 19.08 581 LYS A O 1
ATOM 4466 N N . SER A 1 582 ? 70.326 122.668 3.544 1.00 16.41 582 SER A N 1
ATOM 4467 C CA . SER A 1 582 ? 70.973 123.089 2.318 1.00 18.48 582 SER A CA 1
ATOM 4468 C C . SER A 1 582 ? 70.564 124.513 1.909 1.00 21.62 582 SER A C 1
ATOM 4469 O O . SER A 1 582 ? 69.470 125.003 2.339 1.00 17.80 582 SER A O 1
ATOM 4472 N N . ALA A 1 583 ? 71.409 125.176 1.098 1.00 19.11 583 ALA A N 1
ATOM 4473 C CA . ALA A 1 583 ? 71.033 126.464 0.599 1.00 21.67 583 ALA A CA 1
ATOM 4474 C C . ALA A 1 583 ? 69.696 126.468 -0.121 1.00 19.42 583 ALA A C 1
ATOM 4475 O O . ALA A 1 583 ? 68.857 127.420 0.038 1.00 19.16 583 ALA A O 1
ATOM 4477 N N . ASP A 1 584 ? 69.503 125.477 -0.968 1.00 17.26 584 ASP A N 1
ATOM 4478 C CA . ASP A 1 584 ? 68.358 125.426 -1.813 1.00 19.35 584 ASP A CA 1
ATOM 4479 C C . ASP A 1 584 ? 67.146 125.227 -0.947 1.00 19.81 584 ASP A C 1
ATOM 4480 O O . ASP A 1 584 ? 66.102 125.857 -1.227 1.00 17.64 584 ASP A O 1
ATOM 4485 N N . ASN A 1 585 ? 67.274 124.332 0.041 1.00 16.76 585 ASN A N 1
ATOM 4486 C CA . ASN A 1 585 ? 66.123 124.084 0.940 1.00 15.81 585 ASN A CA 1
ATOM 4487 C C . ASN A 1 585 ? 65.778 125.313 1.763 1.00 15.09 585 ASN A C 1
ATOM 4488 O O . ASN A 1 585 ? 64.575 125.576 1.992 1.00 16.66 585 ASN A O 1
ATOM 4493 N N . LYS A 1 586 ? 66.784 126.029 2.265 1.00 15.64 586 LYS A N 1
ATOM 4494 C CA . LYS A 1 586 ? 66.541 127.229 3.044 1.00 16.66 586 LYS A CA 1
ATOM 4495 C C . LYS A 1 586 ? 65.817 128.279 2.179 1.00 17.57 586 LYS A C 1
ATOM 4496 O O . LYS A 1 586 ? 64.874 128.956 2.629 1.00 15.96 586 LYS A O 1
ATOM 4502 N N . ALA A 1 587 ? 66.261 128.413 0.929 1.00 15.26 587 ALA A N 1
ATOM 4503 C CA . ALA A 1 587 ? 65.620 129.351 0.007 1.00 15.13 587 ALA A CA 1
ATOM 4504 C C . ALA A 1 587 ? 64.149 128.965 -0.277 1.00 14.76 587 ALA A C 1
ATOM 4505 O O . ALA A 1 587 ? 63.337 129.909 -0.394 1.00 15.19 587 ALA A O 1
ATOM 4507 N N . LYS A 1 588 ? 63.813 127.673 -0.305 1.00 14.41 588 LYS A N 1
ATOM 4508 C CA . LYS A 1 588 ? 62.388 127.253 -0.513 1.00 14.65 588 LYS A CA 1
ATOM 4509 C C . LYS A 1 588 ? 61.542 127.710 0.659 1.00 15.22 588 LYS A C 1
ATOM 4510 O O . LYS A 1 588 ? 60.401 128.151 0.438 1.00 15.76 588 LYS A O 1
ATOM 4514 N N . VAL A 1 589 ? 62.099 127.665 1.861 1.00 14.33 589 VAL A N 1
ATOM 4515 C CA . VAL A 1 589 ? 61.351 128.094 3.055 1.00 14.15 589 VAL A CA 1
ATOM 4516 C C . VAL A 1 589 ? 61.217 129.624 3.004 1.00 14.59 589 VAL A C 1
ATOM 4517 O O . VAL A 1 589 ? 60.144 130.192 3.202 1.00 12.81 589 VAL A O 1
ATOM 4521 N N . ALA A 1 590 ? 62.312 130.335 2.747 1.00 12.99 590 ALA A N 1
ATOM 4522 C CA . ALA A 1 590 ? 62.312 131.773 2.698 1.00 12.81 590 ALA A CA 1
ATOM 4523 C C . ALA A 1 590 ? 61.306 132.315 1.647 1.00 12.54 590 ALA A C 1
ATOM 4524 O O . ALA A 1 590 ? 60.753 133.399 1.876 1.00 13.86 590 ALA A O 1
ATOM 4526 N N . ALA A 1 591 ? 61.111 131.602 0.514 1.00 12.17 591 ALA A N 1
ATOM 4527 C CA . ALA A 1 591 ? 60.220 132.041 -0.529 1.00 12.18 591 ALA A CA 1
ATOM 4528 C C . ALA A 1 591 ? 58.783 132.245 0.036 1.00 12.12 591 ALA A C 1
ATOM 4529 O O . ALA A 1 591 ? 58.080 133.170 -0.397 1.00 12.13 591 ALA A O 1
ATOM 4531 N N . PHE A 1 592 ? 58.407 131.417 1.001 1.00 11.34 592 PHE A N 1
ATOM 4532 C CA . PHE A 1 592 ? 57.029 131.534 1.588 1.00 12.20 592 PHE A CA 1
ATOM 4533 C C . PHE A 1 592 ? 56.947 132.768 2.419 1.00 12.18 592 PHE A C 1
ATOM 4534 O O . PHE A 1 592 ? 55.966 133.492 2.366 1.00 10.53 592 PHE A O 1
ATOM 4542 N N . PHE A 1 593 ? 58.002 133.058 3.171 1.00 12.08 593 PHE A N 1
ATOM 4543 C CA . PHE A 1 593 ? 58.000 134.285 3.963 1.00 12.37 593 PHE A CA 1
ATOM 4544 C C . PHE A 1 593 ? 57.927 135.532 3.106 1.00 12.57 593 PHE A C 1
ATOM 4545 O O . PHE A 1 593 ? 57.146 136.478 3.401 1.00 11.78 593 PHE A O 1
ATOM 4553 N N . ASN A 1 594 ? 58.701 135.600 2.020 1.00 11.65 594 ASN A N 1
ATOM 4554 C CA . ASN A 1 594 ? 58.610 136.740 1.143 1.00 13.30 594 ASN A CA 1
ATOM 4555 C C . ASN A 1 594 ? 57.185 136.817 0.519 1.00 12.26 594 ASN A C 1
ATOM 4556 O O . ASN A 1 594 ? 56.593 137.922 0.384 1.00 11.97 594 ASN A O 1
ATOM 4561 N N . LYS A 1 595 ? 56.611 135.679 0.178 1.00 11.24 595 LYS A N 1
ATOM 4562 C CA . LYS A 1 595 ? 55.279 135.662 -0.382 1.00 11.81 595 LYS A CA 1
ATOM 4563 C C . LYS A 1 595 ? 54.245 136.203 0.607 1.00 10.99 595 LYS A C 1
ATOM 4564 O O . LYS A 1 595 ? 53.386 137.056 0.209 1.00 10.80 595 LYS A O 1
ATOM 4570 N N . TRP A 1 596 ? 54.309 135.760 1.856 1.00 11.27 596 TRP A N 1
ATOM 4571 C CA . TRP A 1 596 ? 53.319 136.202 2.854 1.00 10.89 596 TRP A CA 1
ATOM 4572 C C . TRP A 1 596 ? 53.417 137.682 3.190 1.00 9.88 596 TRP A C 1
ATOM 4573 O O . TRP A 1 596 ? 52.441 138.359 3.538 1.00 9.88 596 TRP A O 1
ATOM 4584 N N . ILE A 1 597 ? 54.666 138.195 3.204 1.00 9.90 597 ILE A N 1
ATOM 4585 C CA . ILE A 1 597 ? 54.865 139.644 3.344 1.00 10.20 597 ILE A CA 1
ATOM 4586 C C . ILE A 1 597 ? 54.152 140.373 2.226 1.00 9.83 597 ILE A C 1
ATOM 4587 O O . ILE A 1 597 ? 53.460 141.379 2.453 1.00 10.95 597 ILE A O 1
ATOM 4592 N N . ALA A 1 598 ? 54.291 139.888 0.991 1.00 10.11 598 ALA A N 1
ATOM 4593 C CA . ALA A 1 598 ? 53.643 140.533 -0.118 1.00 10.14 598 ALA A CA 1
ATOM 4594 C C . ALA A 1 598 ? 52.109 140.419 -0.023 1.00 9.96 598 ALA A C 1
ATOM 4595 O O . ALA A 1 598 ? 51.350 141.356 -0.405 1.00 9.75 598 ALA A O 1
ATOM 4597 N N . VAL A 1 599 ? 51.628 139.250 0.378 1.00 8.92 599 VAL A N 1
ATOM 4598 C CA . VAL A 1 599 ? 50.185 139.063 0.540 1.00 8.59 599 VAL A CA 1
ATOM 4599 C C . VAL A 1 599 ? 49.598 140.063 1.545 1.00 8.71 599 VAL A C 1
ATOM 4600 O O . VAL A 1 599 ? 48.570 140.688 1.305 1.00 10.20 599 VAL A O 1
ATOM 4604 N N . ASN A 1 600 ? 50.272 140.252 2.644 1.00 9.48 600 ASN A N 1
ATOM 4605 C CA . ASN A 1 600 ? 49.790 141.157 3.670 1.00 10.16 600 ASN A CA 1
ATOM 4606 C C . ASN A 1 600 ? 49.755 142.561 3.097 1.00 9.86 600 ASN A C 1
ATOM 4607 O O . ASN A 1 600 ? 48.813 143.297 3.344 1.00 9.59 600 ASN A O 1
ATOM 4612 N N . LYS A 1 601 ? 50.804 142.979 2.385 1.00 9.79 601 LYS A N 1
ATOM 4613 C CA . LYS A 1 601 ? 50.746 144.300 1.720 1.00 9.95 601 LYS A CA 1
ATOM 4614 C C . LYS A 1 601 ? 49.551 144.421 0.812 1.00 10.32 601 LYS A C 1
ATOM 4615 O O . LYS A 1 601 ? 48.841 145.412 0.865 1.00 9.72 601 LYS A O 1
ATOM 4621 N N . GLY A 1 602 ? 49.259 143.388 0.046 1.00 10.28 602 GLY A N 1
ATOM 4622 C CA . GLY A 1 602 ? 48.140 143.424 -0.849 1.00 10.11 602 GLY A CA 1
ATOM 4623 C C . GLY A 1 602 ? 46.812 143.528 -0.159 1.00 9.67 602 GLY A C 1
ATOM 4624 O O . GLY A 1 602 ? 45.928 144.316 -0.571 1.00 10.69 602 GLY A O 1
ATOM 4625 N N . LEU A 1 603 ? 46.682 142.834 0.971 1.00 10.05 603 LEU A N 1
ATOM 4626 C CA . LEU A 1 603 ? 45.464 142.917 1.744 1.00 9.14 603 LEU A CA 1
ATOM 4627 C C . LEU A 1 603 ? 45.260 144.312 2.350 1.00 9.03 603 LEU A C 1
ATOM 4628 O O . LEU A 1 603 ? 44.150 144.900 2.356 1.00 8.35 603 LEU A O 1
ATOM 4633 N N . VAL A 1 604 ? 46.352 144.879 2.866 1.00 8.69 604 VAL A N 1
ATOM 4634 C CA . VAL A 1 604 ? 46.277 146.260 3.409 1.00 9.33 604 VAL A CA 1
ATOM 4635 C C . VAL A 1 604 ? 45.859 147.260 2.311 1.00 9.51 604 VAL A C 1
ATOM 4636 O O . VAL A 1 604 ? 44.948 148.112 2.529 1.00 10.30 604 VAL A O 1
ATOM 4640 N N . GLU A 1 605 ? 46.394 147.104 1.134 1.00 10.30 605 GLU A N 1
ATOM 4641 C CA . GLU A 1 605 ? 46.032 147.958 -0.024 1.00 11.24 605 GLU A CA 1
ATOM 4642 C C . GLU A 1 605 ? 44.533 147.767 -0.279 1.00 10.89 605 GLU A C 1
ATOM 4643 O O . GLU A 1 605 ? 43.781 148.767 -0.423 1.00 10.94 605 GLU A O 1
ATOM 4649 N N . LEU A 1 606 ? 44.069 146.509 -0.369 1.00 10.64 606 LEU A N 1
ATOM 4650 C CA . LEU A 1 606 ? 42.631 146.279 -0.629 1.00 11.17 606 LEU A CA 1
ATOM 4651 C C . LEU A 1 606 ? 41.722 146.869 0.366 1.00 10.19 606 LEU A C 1
ATOM 4652 O O . LEU A 1 606 ? 40.607 147.369 0.047 1.00 9.67 606 LEU A O 1
ATOM 4657 N N . SER A 1 607 ? 42.137 146.775 1.663 1.00 9.26 607 SER A N 1
ATOM 4658 C CA . SER A 1 607 ? 41.298 147.204 2.750 1.00 8.83 607 SER A CA 1
ATOM 4659 C C . SER A 1 607 ? 40.844 148.665 2.754 1.00 10.03 607 SER A C 1
ATOM 4660 O O . SER A 1 607 ? 39.766 148.968 3.310 1.00 10.32 607 SER A O 1
ATOM 4663 N N . ALA A 1 608 ? 41.563 149.544 1.988 1.00 9.78 608 ALA A N 1
ATOM 4664 C CA . ALA A 1 608 ? 41.174 150.937 1.886 1.00 10.80 608 ALA A CA 1
ATOM 4665 C C . ALA A 1 608 ? 39.773 151.104 1.353 1.00 10.92 608 ALA A C 1
ATOM 4666 O O . ALA A 1 608 ? 39.094 152.072 1.689 1.00 10.28 608 ALA A O 1
ATOM 4668 N N . ASN A 1 609 ? 39.346 150.148 0.527 1.00 10.67 609 ASN A N 1
ATOM 4669 C CA . ASN A 1 609 ? 38.001 150.191 -0.077 1.00 11.82 609 ASN A CA 1
ATOM 4670 C C . ASN A 1 609 ? 37.235 148.867 0.093 1.00 10.71 609 ASN A C 1
ATOM 4671 O O . ASN A 1 609 ? 36.437 148.505 -0.782 1.00 10.55 609 ASN A O 1
ATOM 4676 N N . ALA A 1 610 ? 37.483 148.165 1.205 1.00 9.60 610 ALA A N 1
ATOM 4677 C CA . ALA A 1 610 ? 36.858 146.828 1.380 1.00 8.59 610 ALA A CA 1
ATOM 4678 C C . ALA A 1 610 ? 36.747 146.497 2.884 1.00 8.76 610 ALA A C 1
ATOM 4679 O O . ALA A 1 610 ? 37.648 145.858 3.429 1.00 9.40 610 ALA A O 1
ATOM 4681 N N . PRO A 1 611 ? 35.637 146.889 3.552 1.00 8.64 611 PRO A N 1
ATOM 4682 C CA . PRO A 1 611 ? 35.477 146.591 4.925 1.00 8.72 611 PRO A CA 1
ATOM 4683 C C . PRO A 1 611 ? 35.581 145.106 5.266 1.00 8.63 611 PRO A C 1
ATOM 4684 O O . PRO A 1 611 ? 35.924 144.782 6.423 1.00 7.73 611 PRO A O 1
ATOM 4688 N N . LEU A 1 612 ? 35.148 144.212 4.343 1.00 8.52 612 LEU A N 1
ATOM 4689 C CA . LEU A 1 612 ? 35.167 142.795 4.672 1.00 9.18 612 LEU A CA 1
ATOM 4690 C C . LEU A 1 612 ? 36.592 142.205 4.702 1.00 8.39 612 LEU A C 1
ATOM 4691 O O . LEU A 1 612 ? 36.768 141.047 5.042 1.00 8.56 612 LEU A O 1
ATOM 4696 N N . VAL A 1 613 ? 37.611 142.987 4.343 1.00 8.31 613 VAL A N 1
ATOM 4697 C CA . VAL A 1 613 ? 38.999 142.583 4.524 1.00 8.09 613 VAL A CA 1
ATOM 4698 C C . VAL A 1 613 ? 39.492 142.868 5.964 1.00 8.41 613 VAL A C 1
ATOM 4699 O O . VAL A 1 613 ? 40.391 142.223 6.474 1.00 8.25 613 VAL A O 1
ATOM 4703 N N . GLN A 1 614 ? 38.827 143.784 6.660 1.00 9.43 614 GLN A N 1
ATOM 4704 C CA . GLN A 1 614 ? 39.253 144.156 8.002 1.00 9.28 614 GLN A CA 1
ATOM 4705 C C . GLN A 1 614 ? 39.379 142.975 8.969 1.00 9.16 614 GLN A C 1
ATOM 4706 O O . GLN A 1 614 ? 40.320 142.895 9.733 1.00 10.55 614 GLN A O 1
ATOM 4712 N N . PRO A 1 615 ? 38.428 142.030 8.921 1.00 9.31 615 PRO A N 1
ATOM 4713 C CA . PRO A 1 615 ? 38.586 140.910 9.892 1.00 9.52 615 PRO A CA 1
ATOM 4714 C C . PRO A 1 615 ? 39.804 140.030 9.672 1.00 10.25 615 PRO A C 1
ATOM 4715 O O . PRO A 1 615 ? 40.210 139.351 10.600 1.00 10.69 615 PRO A O 1
ATOM 4719 N N . ILE A 1 616 ? 40.373 140.034 8.473 1.00 9.78 616 ILE A N 1
ATOM 4720 C CA . ILE A 1 616 ? 41.499 139.187 8.263 1.00 10.96 616 ILE A CA 1
ATOM 4721 C C . ILE A 1 616 ? 42.811 139.905 8.454 1.00 10.17 616 ILE A C 1
ATOM 4722 O O . ILE A 1 616 ? 43.833 139.249 8.622 1.00 10.37 616 ILE A O 1
ATOM 4727 N N . LEU A 1 617 ? 42.780 141.225 8.459 1.00 9.48 617 LEU A N 1
ATOM 4728 C CA . LEU A 1 617 ? 44.067 141.978 8.593 1.00 9.78 617 LEU A CA 1
ATOM 4729 C C . LEU A 1 617 ? 44.874 141.573 9.822 1.00 9.64 617 LEU A C 1
ATOM 4730 O O . LEU A 1 617 ? 46.110 141.509 9.764 1.00 9.56 617 LEU A O 1
ATOM 4735 N N . PRO A 1 618 ? 44.244 141.350 10.997 1.00 10.36 618 PRO A N 1
ATOM 4736 C CA . PRO A 1 618 ? 45.089 141.030 12.141 1.00 10.02 618 PRO A CA 1
ATOM 4737 C C . PRO A 1 618 ? 45.850 139.722 11.942 1.00 9.50 618 PRO A C 1
ATOM 4738 O O . PRO A 1 618 ? 47.018 139.560 12.387 1.00 10.19 618 PRO A O 1
ATOM 4742 N N . LEU A 1 619 ? 45.250 138.791 11.200 1.00 9.56 619 LEU A N 1
ATOM 4743 C CA . LEU A 1 619 ? 45.800 137.498 11.012 1.00 9.53 619 LEU A CA 1
ATOM 4744 C C . LEU A 1 619 ? 46.940 137.563 9.979 1.00 8.85 619 LEU A C 1
ATOM 4745 O O . LEU A 1 619 ? 48.042 136.988 10.164 1.00 10.25 619 LEU A O 1
ATOM 4750 N N . SER A 1 620 ? 46.736 138.322 8.919 1.00 9.39 620 SER A N 1
ATOM 4751 C CA . SER A 1 620 ? 47.748 138.452 7.875 1.00 9.55 620 SER A CA 1
ATOM 4752 C C . SER A 1 620 ? 48.903 139.284 8.424 1.00 10.93 620 SER A C 1
ATOM 4753 O O . SER A 1 620 ? 50.048 139.028 8.101 1.00 11.04 620 SER A O 1
ATOM 4756 N N . LYS A 1 621 ? 48.616 140.231 9.337 1.00 10.73 621 LYS A N 1
ATOM 4757 C CA . LYS A 1 621 ? 49.707 140.996 9.971 1.00 11.66 621 LYS A CA 1
ATOM 4758 C C . LYS A 1 621 ? 50.513 140.102 10.866 1.00 11.71 621 LYS A C 1
ATOM 4759 O O . LYS A 1 621 ? 51.774 140.093 10.811 1.00 11.74 621 LYS A O 1
ATOM 4765 N N . LYS A 1 622 ? 49.869 139.239 11.669 1.00 11.15 622 LYS A N 1
ATOM 4766 C CA . LYS A 1 622 ? 50.595 138.293 12.487 1.00 12.21 622 LYS A CA 1
ATOM 4767 C C . LYS A 1 622 ? 51.522 137.367 11.701 1.00 11.33 622 LYS A C 1
ATOM 4768 O O . LYS A 1 622 ? 52.714 137.117 12.071 1.00 11.46 622 LYS A O 1
ATOM 4774 N N . LEU A 1 623 ? 51.037 136.875 10.552 1.00 10.61 623 LEU A N 1
ATOM 4775 C CA . LEU A 1 623 ? 51.880 136.038 9.704 1.00 10.67 623 LEU A CA 1
ATOM 4776 C C . LEU A 1 623 ? 53.047 136.827 9.055 1.00 10.30 623 LEU A C 1
ATOM 4777 O O . LEU A 1 623 ? 54.192 136.312 8.965 1.00 11.75 623 LEU A O 1
ATOM 4782 N N . SER A 1 624 ? 52.795 138.060 8.608 1.00 10.33 624 SER A N 1
ATOM 4783 C CA . SER A 1 624 ? 53.776 138.930 7.988 1.00 11.84 624 SER A CA 1
ATOM 4784 C C . SER A 1 624 ? 54.814 139.247 9.010 1.00 12.30 624 SER A C 1
ATOM 4785 O O . SER A 1 624 ? 56.027 139.186 8.701 1.00 12.60 624 SER A O 1
ATOM 4788 N N . ASP A 1 625 ? 54.382 139.566 10.205 1.00 11.95 625 ASP A N 1
ATOM 4789 C CA . ASP A 1 625 ? 55.391 139.877 11.292 1.00 13.04 625 ASP A CA 1
ATOM 4790 C C . ASP A 1 625 ? 56.290 138.706 11.558 1.00 13.54 625 ASP A C 1
ATOM 4791 O O . ASP A 1 625 ? 57.521 138.878 11.648 1.00 15.36 625 ASP A O 1
ATOM 4796 N N . ALA A 1 626 ? 55.732 137.507 11.730 1.00 13.02 626 ALA A N 1
ATOM 4797 C CA . ALA A 1 626 ? 56.531 136.305 11.931 1.00 13.38 626 ALA A CA 1
ATOM 4798 C C . ALA A 1 626 ? 57.459 136.063 10.735 1.00 15.17 626 ALA A C 1
ATOM 4799 O O . ALA A 1 626 ? 58.644 135.689 10.922 1.00 14.65 626 ALA A O 1
ATOM 4801 N N . SER A 1 627 ? 56.935 136.239 9.517 1.00 13.39 627 SER A N 1
ATOM 4802 C CA . SER A 1 627 ? 57.712 136.024 8.280 1.00 13.07 627 SER A CA 1
ATOM 4803 C C . SER A 1 627 ? 58.945 136.944 8.247 1.00 15.16 627 SER A C 1
ATOM 4804 O O . SER A 1 627 ? 60.058 136.476 7.938 1.00 16.56 627 SER A O 1
ATOM 4807 N N . GLN A 1 628 ? 58.736 138.210 8.580 1.00 15.04 628 GLN A N 1
ATOM 4808 C CA . GLN A 1 628 ? 59.839 139.188 8.560 1.00 17.40 628 GLN A CA 1
ATOM 4809 C C . GLN A 1 628 ? 60.945 138.741 9.504 1.00 18.13 628 GLN A C 1
ATOM 4810 O O . GLN A 1 628 ? 62.144 138.849 9.178 1.00 19.68 628 GLN A O 1
ATOM 4816 N N . GLU A 1 629 ? 60.573 138.301 10.673 1.00 16.65 629 GLU A N 1
ATOM 4817 C CA . GLU A 1 629 ? 61.592 137.928 11.693 1.00 18.43 629 GLU A CA 1
ATOM 4818 C C . GLU A 1 629 ? 62.288 136.593 11.336 1.00 20.47 629 GLU A C 1
ATOM 4819 O O . GLU A 1 629 ? 63.567 136.416 11.438 1.00 20.77 629 GLU A O 1
ATOM 4825 N N . LEU A 1 630 ? 61.499 135.623 10.864 1.00 16.73 630 LEU A N 1
ATOM 4826 C CA . LEU A 1 630 ? 62.049 134.373 10.471 1.00 16.08 630 LEU A CA 1
ATOM 4827 C C . LEU A 1 630 ? 62.985 134.500 9.264 1.00 17.32 630 LEU A C 1
ATOM 4828 O O . LEU A 1 630 ? 63.930 133.681 9.133 1.00 18.56 630 LEU A O 1
ATOM 4833 N N . LEU A 1 631 ? 62.755 135.446 8.362 1.00 16.80 631 LEU A N 1
ATOM 4834 C CA . LEU A 1 631 ? 63.769 135.706 7.323 1.00 17.90 631 LEU A CA 1
ATOM 4835 C C . LEU A 1 631 ? 65.131 136.061 7.986 1.00 22.24 631 LEU A C 1
ATOM 4836 O O . LEU A 1 631 ? 66.203 135.628 7.523 1.00 23.26 631 LEU A O 1
ATOM 4841 N N . LEU A 1 632 ? 65.083 136.833 9.053 1.00 21.25 632 LEU A N 1
ATOM 4842 C CA . LEU A 1 632 ? 66.352 137.192 9.727 1.00 23.74 632 LEU A CA 1
ATOM 4843 C C . LEU A 1 632 ? 66.909 136.003 10.464 1.00 25.05 632 LEU A C 1
ATOM 4844 O O . LEU A 1 632 ? 68.127 135.760 10.453 1.00 29.53 632 LEU A O 1
ATOM 4849 N N . VAL A 1 633 ? 66.060 135.220 11.085 1.00 23.64 633 VAL A N 1
ATOM 4850 C CA . VAL A 1 633 ? 66.465 133.986 11.753 1.00 24.65 633 VAL A CA 1
ATOM 4851 C C . VAL A 1 633 ? 67.197 133.046 10.773 1.00 30.71 633 VAL A C 1
ATOM 4852 O O . VAL A 1 633 ? 68.310 132.597 11.061 1.00 33.36 633 VAL A O 1
ATOM 4856 N N . LEU A 1 634 ? 66.607 132.790 9.601 1.00 27.62 634 LEU A N 1
ATOM 4857 C CA . LEU A 1 634 ? 67.212 131.902 8.600 1.00 24.84 634 LEU A CA 1
ATOM 4858 C C . LEU A 1 634 ? 68.614 132.376 8.166 1.00 30.33 634 LEU A C 1
ATOM 4859 O O . LEU A 1 634 ? 69.437 131.548 7.823 1.00 32.09 634 LEU A O 1
ATOM 4864 N N . ASP A 1 635 ? 68.846 133.681 8.154 1.00 35.51 635 ASP A N 1
ATOM 4865 C CA . ASP A 1 635 ? 70.201 134.233 7.930 1.00 40.02 635 ASP A CA 1
ATOM 4866 C C . ASP A 1 635 ? 71.065 134.600 9.156 1.00 41.67 635 ASP A C 1
ATOM 4867 O O . ASP A 1 635 ? 72.021 135.361 9.006 1.00 50.61 635 ASP A O 1
ATOM 4872 N N . ASN A 1 636 ? 70.777 134.042 10.341 1.00 46.11 636 ASN A N 1
ATOM 4873 C CA . ASN A 1 636 ? 71.290 134.549 11.646 1.00 44.04 636 ASN A CA 1
ATOM 4874 C C . ASN A 1 636 ? 71.534 136.086 11.720 1.00 44.62 636 ASN A C 1
ATOM 4875 O O . ASN A 1 636 ? 72.528 136.530 12.288 1.00 41.27 636 ASN A O 1
ATOM 4877 N N . LYS A 1 637 ? 70.667 136.901 11.104 1.00 36.79 637 LYS A N 1
ATOM 4878 C CA . LYS A 1 637 ? 70.644 138.346 11.368 1.00 33.59 637 LYS A CA 1
ATOM 4879 C C . LYS A 1 637 ? 69.591 138.681 12.484 1.00 32.50 637 LYS A C 1
ATOM 4880 O O . LYS A 1 637 ? 69.343 139.858 12.763 1.00 32.64 637 LYS A O 1
ATOM 4883 N N . SER A 1 638 ? 68.961 137.693 13.137 1.00 32.06 638 SER A N 1
ATOM 4884 C CA . SER A 1 638 ? 67.937 138.038 14.151 1.00 32.76 638 SER A CA 1
ATOM 4885 C C . SER A 1 638 ? 68.581 138.280 15.511 1.00 35.66 638 SER A C 1
ATOM 4886 O O . SER A 1 638 ? 69.336 137.447 15.970 1.00 40.53 638 SER A O 1
ATOM 4889 N N . THR A 1 639 ? 68.184 139.352 16.177 1.00 34.21 639 THR A N 1
ATOM 4890 C CA . THR A 1 639 ? 68.633 139.624 17.554 1.00 38.15 639 THR A CA 1
ATOM 4891 C C . THR A 1 639 ? 67.497 139.505 18.570 1.00 37.70 639 THR A C 1
ATOM 4892 O O . THR A 1 639 ? 67.708 139.633 19.789 1.00 39.80 639 THR A O 1
ATOM 4896 N N . LEU A 1 640 ? 66.287 139.195 18.100 1.00 30.99 640 LEU A N 1
ATOM 4897 C CA . LEU A 1 640 ? 65.182 139.009 19.039 1.00 31.46 640 LEU A CA 1
ATOM 4898 C C . LEU A 1 640 ? 65.486 137.901 20.054 1.00 28.48 640 LEU A C 1
ATOM 4899 O O . LEU A 1 640 ? 65.934 136.854 19.666 1.00 35.76 640 LEU A O 1
ATOM 4904 N N . LYS A 1 641 ? 65.270 138.123 21.354 1.00 31.78 641 LYS A N 1
ATOM 4905 C CA . LYS A 1 641 ? 65.352 137.057 22.405 1.00 35.03 641 LYS A CA 1
ATOM 4906 C C . LYS A 1 641 ? 64.490 135.808 22.137 1.00 40.07 641 LYS A C 1
ATOM 4907 O O . LYS A 1 641 ? 63.386 135.939 21.592 1.00 35.55 641 LYS A O 1
ATOM 4909 N N . THR A 1 642 ? 64.960 134.624 22.555 1.00 36.66 642 THR A N 1
ATOM 4910 C CA . THR A 1 642 ? 64.240 133.347 22.334 1.00 38.03 642 THR A CA 1
ATOM 4911 C C . THR A 1 642 ? 62.762 133.376 22.735 1.00 40.51 642 THR A C 1
ATOM 4912 O O . THR A 1 642 ? 61.879 132.912 21.968 1.00 34.04 642 THR A O 1
ATOM 4916 N N . ALA A 1 643 ? 62.508 133.886 23.943 1.00 36.01 643 ALA A N 1
ATOM 4917 C CA . ALA A 1 643 ? 61.153 134.014 24.490 1.00 32.92 643 ALA A CA 1
ATOM 4918 C C . ALA A 1 643 ? 60.246 134.955 23.622 1.00 29.78 643 ALA A C 1
ATOM 4919 O O . ALA A 1 643 ? 59.060 134.679 23.412 1.00 29.93 643 ALA A O 1
ATOM 4921 N N . ASP A 1 644 ? 60.825 136.028 23.118 1.00 29.15 644 ASP A N 1
ATOM 4922 C CA . ASP A 1 644 ? 60.125 136.993 22.289 1.00 27.68 644 ASP A CA 1
ATOM 4923 C C . ASP A 1 644 ? 59.881 136.478 20.852 1.00 24.60 644 ASP A C 1
ATOM 4924 O O . ASP A 1 644 ? 58.835 136.733 20.264 1.00 23.75 644 ASP A O 1
ATOM 4929 N N . LEU A 1 645 ? 60.822 135.719 20.339 1.00 22.43 645 LEU A N 1
ATOM 4930 C CA . LEU A 1 645 ? 60.626 135.028 19.087 1.00 22.92 645 LEU A CA 1
ATOM 4931 C C . LEU A 1 645 ? 59.500 134.015 19.254 1.00 23.23 645 LEU A C 1
ATOM 4932 O O . LEU A 1 645 ? 58.637 133.814 18.336 1.00 20.41 645 LEU A O 1
ATOM 4937 N N . LYS A 1 646 ? 59.449 133.359 20.404 1.00 22.05 646 LYS A N 1
ATOM 4938 C CA . LYS A 1 646 ? 58.447 132.347 20.608 1.00 22.83 646 LYS A CA 1
ATOM 4939 C C . LYS A 1 646 ? 57.066 133.017 20.636 1.00 22.53 646 LYS A C 1
ATOM 4940 O O . LYS A 1 646 ? 56.099 132.492 20.051 1.00 20.02 646 LYS A O 1
ATOM 4942 N N . THR A 1 647 ? 56.956 134.114 21.374 1.00 21.73 647 THR A N 1
ATOM 4943 C CA . THR A 1 647 ? 55.661 134.834 21.470 1.00 24.21 647 THR A CA 1
ATOM 4944 C C . THR A 1 647 ? 55.164 135.288 20.075 1.00 21.69 647 THR A C 1
ATOM 4945 O O . THR A 1 647 ? 53.961 135.182 19.749 1.00 20.69 647 THR A O 1
ATOM 4949 N N . LEU A 1 648 ? 56.112 135.743 19.255 1.00 19.40 648 LEU A N 1
ATOM 4950 C CA . LEU A 1 648 ? 55.845 136.265 17.949 1.00 18.96 648 LEU A CA 1
ATOM 4951 C C . LEU A 1 648 ? 55.196 135.151 17.079 1.00 19.18 648 LEU A C 1
ATOM 4952 O O . LEU A 1 648 ? 54.180 135.410 16.402 1.00 17.40 648 LEU A O 1
ATOM 4957 N N . ILE A 1 649 ? 55.763 133.958 17.108 1.00 17.78 649 ILE A N 1
ATOM 4958 C CA . ILE A 1 649 ? 55.214 132.815 16.353 1.00 16.30 649 ILE A CA 1
ATOM 4959 C C . ILE A 1 649 ? 53.914 132.385 16.962 1.00 17.20 649 ILE A C 1
ATOM 4960 O O . ILE A 1 649 ? 52.979 132.086 16.209 1.00 16.19 649 ILE A O 1
ATOM 4965 N N . GLU A 1 650 ? 53.802 132.385 18.289 1.00 16.29 650 GLU A N 1
ATOM 4966 C CA . GLU A 1 650 ? 52.571 131.965 18.924 1.00 17.14 650 GLU A CA 1
ATOM 4967 C C . GLU A 1 650 ? 51.414 132.808 18.556 1.00 14.30 650 GLU A C 1
ATOM 4968 O O . GLU A 1 650 ? 50.256 132.340 18.591 1.00 13.28 650 GLU A O 1
ATOM 4974 N N . GLN A 1 651 ? 51.629 134.059 18.220 1.00 14.28 651 GLN A N 1
ATOM 4975 C CA . GLN A 1 651 ? 50.507 134.939 17.775 1.00 14.13 651 GLN A CA 1
ATOM 4976 C C . GLN A 1 651 ? 49.774 134.256 16.619 1.00 13.03 651 GLN A C 1
ATOM 4977 O O . GLN A 1 651 ? 48.559 134.447 16.399 1.00 13.46 651 GLN A O 1
ATOM 4983 N N . CYS A 1 652 ? 50.500 133.514 15.820 1.00 12.46 652 CYS A N 1
ATOM 4984 C CA . CYS A 1 652 ? 49.917 132.949 14.595 1.00 13.22 652 CYS A CA 1
ATOM 4985 C C . CYS A 1 652 ? 48.997 131.738 14.879 1.00 13.09 652 CYS A C 1
ATOM 4986 O O . CYS A 1 652 ? 48.458 131.166 13.915 1.00 14.24 652 CYS A O 1
ATOM 4989 N N . ASN A 1 653 ? 48.895 131.289 16.130 1.00 12.39 653 ASN A N 1
ATOM 4990 C CA . ASN A 1 653 ? 47.948 130.191 16.452 1.00 13.36 653 ASN A CA 1
ATOM 4991 C C . ASN A 1 653 ? 46.605 130.677 16.886 1.00 12.17 653 ASN A C 1
ATOM 4992 O O . ASN A 1 653 ? 45.802 129.917 17.401 1.00 12.46 653 ASN A O 1
ATOM 4997 N N . THR A 1 654 ? 46.375 131.974 16.784 1.00 11.09 654 THR A N 1
ATOM 4998 C CA . THR A 1 654 ? 45.098 132.558 17.192 1.00 12.38 654 THR A CA 1
ATOM 4999 C C . THR A 1 654 ? 43.950 131.997 16.385 1.00 11.07 654 THR A C 1
ATOM 5000 O O . THR A 1 654 ? 44.069 131.801 15.180 1.00 11.46 654 THR A O 1
ATOM 5004 N N . LYS A 1 655 ? 42.835 131.844 17.073 1.00 10.54 655 LYS A N 1
ATOM 5005 C CA . LYS A 1 655 ? 41.553 131.385 16.452 1.00 10.83 655 LYS A CA 1
ATOM 5006 C C . LYS A 1 655 ? 40.561 132.527 16.462 1.00 11.85 655 LYS A C 1
ATOM 5007 O O . LYS A 1 655 ? 39.366 132.284 16.233 1.00 11.43 655 LYS A O 1
ATOM 5013 N N . ASP A 1 656 ? 40.961 133.727 16.857 1.00 11.84 656 ASP A N 1
ATOM 5014 C CA . ASP A 1 656 ? 40.037 134.817 17.079 1.00 13.07 656 ASP A CA 1
ATOM 5015 C C . ASP A 1 656 ? 39.614 135.632 15.856 1.00 12.04 656 ASP A C 1
ATOM 5016 O O . ASP A 1 656 ? 38.751 136.540 15.978 1.00 11.87 656 ASP A O 1
ATOM 5021 N N . HIS A 1 657 ? 40.190 135.397 14.681 1.00 10.56 657 HIS A N 1
ATOM 5022 C CA . HIS A 1 657 ? 39.961 136.259 13.530 1.00 10.10 657 HIS A CA 1
ATOM 5023 C C . HIS A 1 657 ? 39.266 135.478 12.418 1.00 9.06 657 HIS A C 1
ATOM 5024 O O . HIS A 1 657 ? 39.775 134.492 11.899 1.00 9.09 657 HIS A O 1
ATOM 5031 N N . ALA A 1 658 ? 38.074 135.970 12.063 1.00 9.59 658 ALA A N 1
ATOM 5032 C CA . ALA A 1 658 ? 37.371 135.544 10.822 1.00 8.62 658 ALA A CA 1
ATOM 5033 C C . ALA A 1 658 ? 36.931 134.090 10.839 1.00 8.22 658 ALA A C 1
ATOM 5034 O O . ALA A 1 658 ? 36.570 133.561 9.792 1.00 7.91 658 ALA A O 1
ATOM 5036 N N . ASP A 1 659 ? 36.941 133.417 12.009 1.00 7.84 659 ASP A N 1
ATOM 5037 C CA . ASP A 1 659 ? 36.607 132.007 12.091 1.00 8.03 659 ASP A CA 1
ATOM 5038 C C . ASP A 1 659 ? 37.457 131.159 11.174 1.00 7.74 659 ASP A C 1
ATOM 5039 O O . ASP A 1 659 ? 37.032 130.157 10.671 1.00 7.11 659 ASP A O 1
ATOM 5044 N N . VAL A 1 660 ? 38.730 131.536 11.061 1.00 7.39 660 VAL A N 1
ATOM 5045 C CA . VAL A 1 660 ? 39.692 130.677 10.417 1.00 7.73 660 VAL A CA 1
ATOM 5046 C C . VAL A 1 660 ? 40.948 130.596 11.305 1.00 8.14 660 VAL A C 1
ATOM 5047 O O . VAL A 1 660 ? 41.083 131.369 12.267 1.00 9.28 660 VAL A O 1
ATOM 5051 N N . GLU A 1 661 ? 41.844 129.705 10.899 1.00 8.87 661 GLU A N 1
ATOM 5052 C CA . GLU A 1 661 ? 43.130 129.524 11.495 1.00 8.63 661 GLU A CA 1
ATOM 5053 C C . GLU A 1 661 ? 44.200 129.453 10.436 1.00 8.80 661 GLU A C 1
ATOM 5054 O O . GLU A 1 661 ? 43.992 129.059 9.302 1.00 8.73 661 GLU A O 1
ATOM 5060 N N . LEU A 1 662 ? 45.399 129.875 10.834 1.00 8.97 662 LEU A N 1
ATOM 5061 C CA . LEU A 1 662 ? 46.588 129.705 10.006 1.00 8.89 662 LEU A CA 1
ATOM 5062 C C . LEU A 1 662 ? 47.177 128.301 10.128 1.00 9.37 662 LEU A C 1
ATOM 5063 O O . LEU A 1 662 ? 47.585 127.888 11.208 1.00 11.20 662 LEU A O 1
ATOM 5068 N N . SER A 1 663 ? 47.140 127.534 9.054 1.00 8.41 663 SER A N 1
ATOM 5069 C CA . SER A 1 663 ? 47.521 126.135 9.137 1.00 9.58 663 SER A CA 1
ATOM 5070 C C . SER A 1 663 ? 48.982 125.912 8.796 1.00 9.63 663 SER A C 1
ATOM 5071 O O . SER A 1 663 ? 49.417 124.814 8.579 1.00 11.43 663 SER A O 1
ATOM 5074 N N . VAL A 1 664 ? 49.724 127.000 8.820 1.00 10.58 664 VAL A N 1
ATOM 5075 C CA . VAL A 1 664 ? 51.206 126.993 8.826 1.00 10.61 664 VAL A CA 1
ATOM 5076 C C . VAL A 1 664 ? 51.779 127.148 10.217 1.00 12.58 664 VAL A C 1
ATOM 5077 O O . VAL A 1 664 ? 53.003 127.055 10.404 1.00 11.67 664 VAL A O 1
ATOM 5081 N N . TYR A 1 665 ? 50.960 127.404 11.237 1.00 10.89 665 TYR A N 1
ATOM 5082 C CA . TYR A 1 665 ? 51.455 127.587 12.568 1.00 12.75 665 TYR A CA 1
ATOM 5083 C C . TYR A 1 665 ? 52.366 126.476 13.113 1.00 13.10 665 TYR A C 1
ATOM 5084 O O . TYR A 1 665 ? 53.515 126.773 13.623 1.00 15.02 665 TYR A O 1
ATOM 5093 N N . GLU A 1 666 ? 51.929 125.223 12.946 1.00 13.68 666 GLU A N 1
ATOM 5094 C CA . GLU A 1 666 ? 52.737 124.091 13.490 1.00 14.53 666 GLU A CA 1
ATOM 5095 C C . GLU A 1 666 ? 54.159 124.069 12.901 1.00 14.73 666 GLU A C 1
ATOM 5096 O O . GLU A 1 666 ? 55.109 123.867 13.644 1.00 14.78 666 GLU A O 1
ATOM 5102 N N . SER A 1 667 ? 54.262 124.336 11.611 1.00 13.11 667 SER A N 1
ATOM 5103 C CA . SER A 1 667 ? 55.545 124.408 10.925 1.00 12.57 667 SER A CA 1
ATOM 5104 C C . SER A 1 667 ? 56.377 125.605 11.281 1.00 13.69 667 SER A C 1
ATOM 5105 O O . SER A 1 667 ? 57.635 125.500 11.357 1.00 13.55 667 SER A O 1
ATOM 5108 N N . LEU A 1 668 ? 55.735 126.744 11.574 1.00 12.99 668 LEU A N 1
ATOM 5109 C CA . LEU A 1 668 ? 56.453 127.874 12.090 1.00 14.58 668 LEU A CA 1
ATOM 5110 C C . LEU A 1 668 ? 57.114 127.473 13.422 1.00 16.33 668 LEU A C 1
ATOM 5111 O O . LEU A 1 668 ? 58.289 127.859 13.671 1.00 16.82 668 LEU A O 1
ATOM 5116 N N . LYS A 1 669 ? 56.343 126.810 14.275 1.00 16.20 669 LYS A N 1
ATOM 5117 C CA . LYS A 1 669 ? 56.806 126.403 15.617 1.00 17.90 669 LYS A CA 1
ATOM 5118 C C . LYS A 1 669 ? 58.002 125.430 15.445 1.00 20.36 669 LYS A C 1
ATOM 5119 O O . LYS A 1 669 ? 59.019 125.585 16.170 1.00 19.52 669 LYS A O 1
ATOM 5121 N N . LYS A 1 670 ? 57.910 124.514 14.487 1.00 17.00 670 LYS A N 1
ATOM 5122 C CA . LYS A 1 670 ? 58.994 123.527 14.252 1.00 19.39 670 LYS A CA 1
ATOM 5123 C C . LYS A 1 670 ? 60.271 124.211 13.835 1.00 20.93 670 LYS A C 1
ATOM 5124 O O . LYS A 1 670 ? 61.392 123.752 14.184 1.00 21.06 670 LYS A O 1
ATOM 5130 N N . LEU A 1 671 ? 60.149 125.318 13.107 1.00 18.94 671 LEU A N 1
ATOM 5131 C CA . LEU A 1 671 ? 61.387 126.033 12.662 1.00 20.27 671 LEU A CA 1
ATOM 5132 C C . LEU A 1 671 ? 62.170 126.632 13.766 1.00 23.83 671 LEU A C 1
ATOM 5133 O O . LEU A 1 671 ? 63.361 126.835 13.632 1.00 28.24 671 LEU A O 1
ATOM 5138 N N . ILE A 1 672 ? 61.506 126.998 14.849 1.00 24.69 672 ILE A N 1
ATOM 5139 C CA . ILE A 1 672 ? 62.168 127.692 15.895 1.00 26.88 672 ILE A CA 1
ATOM 5140 C C . ILE A 1 672 ? 62.383 126.844 17.150 1.00 26.84 672 ILE A C 1
ATOM 5141 O O . ILE A 1 672 ? 62.814 127.385 18.138 1.00 31.77 672 ILE A O 1
ATOM 5146 N N . ALA A 1 673 ? 62.083 125.554 17.119 1.00 26.68 673 ALA A N 1
ATOM 5147 C CA . ALA A 1 673 ? 62.173 124.701 18.304 1.00 31.16 673 ALA A CA 1
ATOM 5148 C C . ALA A 1 673 ? 63.609 124.478 18.861 1.00 33.71 673 ALA A C 1
ATOM 5149 O O . ALA A 1 673 ? 64.543 124.387 18.070 1.00 38.12 673 ALA A O 1
ATOM 5151 N N . GLN B 1 1 ? 28.466 165.257 0.738 1.00 57.47 1 GLN B N 1
ATOM 5152 C CA . GLN B 1 1 ? 29.578 165.801 -0.054 1.00 49.33 1 GLN B CA 1
ATOM 5153 C C . GLN B 1 1 ? 29.850 164.989 -1.360 1.00 43.36 1 GLN B C 1
ATOM 5154 O O . GLN B 1 1 ? 30.360 165.581 -2.275 1.00 43.29 1 GLN B O 1
ATOM 5156 N N . MET B 1 2 ? 29.550 163.689 -1.483 1.00 45.06 2 MET B N 1
ATOM 5157 C CA . MET B 1 2 ? 29.976 162.937 -2.733 1.00 46.90 2 MET B CA 1
ATOM 5158 C C . MET B 1 2 ? 29.229 163.424 -3.960 1.00 45.23 2 MET B C 1
ATOM 5159 O O . MET B 1 2 ? 28.074 163.882 -3.830 1.00 44.32 2 MET B O 1
ATOM 5161 N N . GLN B 1 3 ? 29.878 163.344 -5.139 1.00 44.24 3 GLN B N 1
ATOM 5162 C CA . GLN B 1 3 ? 29.234 163.743 -6.422 1.00 40.82 3 GLN B CA 1
ATOM 5163 C C . GLN B 1 3 ? 28.224 162.635 -6.833 1.00 46.15 3 GLN B C 1
ATOM 5164 O O . GLN B 1 3 ? 28.491 161.430 -6.590 1.00 42.84 3 GLN B O 1
ATOM 5166 N N . LYS B 1 4 ? 27.064 163.056 -7.372 1.00 37.36 4 LYS B N 1
ATOM 5167 C CA . LYS B 1 4 ? 26.114 162.185 -8.093 1.00 40.39 4 LYS B CA 1
ATOM 5168 C C . LYS B 1 4 ? 26.863 161.263 -9.089 1.00 37.03 4 LYS B C 1
ATOM 5169 O O . LYS B 1 4 ? 26.558 160.051 -9.179 1.00 30.79 4 LYS B O 1
ATOM 5171 N N . GLU B 1 5 ? 27.904 161.780 -9.755 1.00 34.10 5 GLU B N 1
ATOM 5172 C CA . GLU B 1 5 ? 28.699 160.997 -10.723 1.00 35.96 5 GLU B CA 1
ATOM 5173 C C . GLU B 1 5 ? 29.394 159.746 -10.167 1.00 34.67 5 GLU B C 1
ATOM 5174 O O . GLU B 1 5 ? 29.799 158.844 -10.902 1.00 43.47 5 GLU B O 1
ATOM 5176 N N . GLN B 1 6 ? 29.545 159.685 -8.864 1.00 26.41 6 GLN B N 1
ATOM 5177 C CA . GLN B 1 6 ? 30.162 158.574 -8.216 1.00 23.18 6 GLN B CA 1
ATOM 5178 C C . GLN B 1 6 ? 29.106 157.452 -7.918 1.00 17.99 6 GLN B C 1
ATOM 5179 O O . GLN B 1 6 ? 29.479 156.338 -7.517 1.00 19.65 6 GLN B O 1
ATOM 5181 N N . LEU B 1 7 ? 27.818 157.706 -8.175 1.00 15.03 7 LEU B N 1
ATOM 5182 C CA . LEU B 1 7 ? 26.804 156.656 -7.867 1.00 14.23 7 LEU B CA 1
ATOM 5183 C C . LEU B 1 7 ? 26.672 155.645 -9.005 1.00 13.08 7 LEU B C 1
ATOM 5184 O O . LEU B 1 7 ? 26.486 156.012 -10.189 1.00 14.10 7 LEU B O 1
ATOM 5189 N N . ASN B 1 8 ? 26.652 154.366 -8.649 1.00 11.20 8 ASN B N 1
ATOM 5190 C CA . ASN B 1 8 ? 26.555 153.337 -9.691 1.00 12.07 8 ASN B CA 1
ATOM 5191 C C . ASN B 1 8 ? 25.153 152.771 -9.733 1.00 11.23 8 ASN B C 1
ATOM 5192 O O . ASN B 1 8 ? 24.903 151.598 -9.425 1.00 12.45 8 ASN B O 1
ATOM 5197 N N . LEU B 1 9 ? 24.232 153.631 -10.091 1.00 11.22 9 LEU B N 1
ATOM 5198 C CA . LEU B 1 9 ? 22.844 153.262 -10.239 1.00 10.75 9 LEU B CA 1
ATOM 5199 C C . LEU B 1 9 ? 22.558 152.867 -11.673 1.00 10.37 9 LEU B C 1
ATOM 5200 O O . LEU B 1 9 ? 22.991 153.556 -12.587 1.00 11.16 9 LEU B O 1
ATOM 5205 N N . MET B 1 10 ? 21.752 151.817 -11.849 1.00 9.86 10 MET B N 1
ATOM 5206 C CA . MET B 1 10 ? 21.384 151.316 -13.179 1.00 9.18 10 MET B CA 1
ATOM 5207 C C . MET B 1 10 ? 20.129 150.464 -13.038 1.00 9.29 10 MET B C 1
ATOM 5208 O O . MET B 1 10 ? 20.126 149.488 -12.294 1.00 9.94 10 MET B O 1
ATOM 5213 N N . PRO B 1 11 ? 19.064 150.782 -13.740 1.00 9.14 11 PRO B N 1
ATOM 5214 C CA . PRO B 1 11 ? 18.885 152.020 -14.564 1.00 9.60 11 PRO B CA 1
ATOM 5215 C C . PRO B 1 11 ? 19.083 153.297 -13.784 1.00 9.46 11 PRO B C 1
ATOM 5216 O O . PRO B 1 11 ? 18.668 153.414 -12.602 1.00 10.24 11 PRO B O 1
ATOM 5220 N N . TRP B 1 12 ? 19.669 154.261 -14.466 1.00 10.23 12 TRP B N 1
ATOM 5221 C CA . TRP B 1 12 ? 19.852 155.614 -13.831 1.00 10.24 12 TRP B CA 1
ATOM 5222 C C . TRP B 1 12 ? 18.421 156.145 -13.570 1.00 9.93 12 TRP B C 1
ATOM 5223 O O . TRP B 1 12 ? 17.609 156.197 -14.478 1.00 10.33 12 TRP B O 1
ATOM 5234 N N . PRO B 1 13 ? 18.125 156.476 -12.296 1.00 10.36 13 PRO B N 1
ATOM 5235 C CA . PRO B 1 13 ? 16.742 156.913 -12.013 1.00 9.56 13 PRO B CA 1
ATOM 5236 C C . PRO B 1 13 ? 16.360 158.254 -12.690 1.00 9.29 13 PRO B C 1
ATOM 5237 O O . PRO B 1 13 ? 17.220 159.111 -12.994 1.00 10.00 13 PRO B O 1
ATOM 5241 N N . GLN B 1 14 ? 15.068 158.501 -12.787 1.00 9.63 14 GLN B N 1
ATOM 5242 C CA . GLN B 1 14 ? 14.603 159.747 -13.462 1.00 9.65 14 GLN B CA 1
ATOM 5243 C C . GLN B 1 14 ? 15.096 160.990 -12.755 1.00 9.68 14 GLN B C 1
ATOM 5244 O O . GLN B 1 14 ? 15.521 161.963 -13.394 1.00 11.59 14 GLN B O 1
ATOM 5250 N N . ASN B 1 15 ? 14.955 161.001 -11.427 1.00 10.09 15 ASN B N 1
ATOM 5251 C CA . ASN B 1 15 ? 15.373 162.092 -10.553 1.00 10.59 15 ASN B CA 1
ATOM 5252 C C . ASN B 1 15 ? 16.287 161.648 -9.465 1.00 10.69 15 ASN B C 1
ATOM 5253 O O . ASN B 1 15 ? 15.912 160.781 -8.659 1.00 11.74 15 ASN B O 1
ATOM 5258 N N . VAL B 1 16 ? 17.450 162.259 -9.375 1.00 10.37 16 VAL B N 1
ATOM 5259 C CA . VAL B 1 16 ? 18.433 161.935 -8.355 1.00 10.68 16 VAL B CA 1
ATOM 5260 C C . VAL B 1 16 ? 19.102 163.213 -7.776 1.00 11.26 16 VAL B C 1
ATOM 5261 O O . VAL B 1 16 ? 19.513 164.104 -8.512 1.00 11.58 16 VAL B O 1
ATOM 5265 N N . VAL B 1 17 ? 19.186 163.292 -6.464 1.00 11.62 17 VAL B N 1
ATOM 5266 C CA . VAL B 1 17 ? 19.930 164.339 -5.780 1.00 12.44 17 VAL B CA 1
ATOM 5267 C C . VAL B 1 17 ? 20.624 163.803 -4.582 1.00 14.05 17 VAL B C 1
ATOM 5268 O O . VAL B 1 17 ? 20.077 162.940 -3.860 1.00 13.94 17 VAL B O 1
ATOM 5272 N N . VAL B 1 18 ? 21.849 164.254 -4.390 1.00 14.36 18 VAL B N 1
ATOM 5273 C CA . VAL B 1 18 ? 22.624 163.878 -3.202 1.00 16.50 18 VAL B CA 1
ATOM 5274 C C . VAL B 1 18 ? 22.951 165.113 -2.358 1.00 16.86 18 VAL B C 1
ATOM 5275 O O . VAL B 1 18 ? 23.220 166.182 -2.949 1.00 18.10 18 VAL B O 1
ATOM 5279 N N . ASN B 1 19 ? 22.970 164.975 -1.034 1.00 16.38 19 ASN B N 1
ATOM 5280 C CA . ASN B 1 19 ? 23.252 166.044 -0.063 1.00 18.68 19 ASN B CA 1
ATOM 5281 C C . ASN B 1 19 ? 24.299 165.601 0.961 1.00 23.73 19 ASN B C 1
ATOM 5282 O O . ASN B 1 19 ? 24.739 164.440 0.986 1.00 24.63 19 ASN B O 1
ATOM 5287 N N . ASP B 1 20 ? 24.725 166.538 1.791 1.00 24.05 20 ASP B N 1
ATOM 5288 C CA . ASP B 1 20 ? 25.744 166.192 2.752 1.00 24.53 20 ASP B CA 1
ATOM 5289 C C . ASP B 1 20 ? 25.197 165.141 3.694 1.00 22.37 20 ASP B C 1
ATOM 5290 O O . ASP B 1 20 ? 24.067 165.210 4.186 1.00 21.63 20 ASP B O 1
ATOM 5295 N N . GLY B 1 21 ? 26.092 164.251 4.052 1.00 21.66 21 GLY B N 1
ATOM 5296 C CA . GLY B 1 21 ? 25.768 163.404 5.155 1.00 21.34 21 GLY B CA 1
ATOM 5297 C C . GLY B 1 21 ? 25.513 161.980 4.643 1.00 16.07 21 GLY B C 1
ATOM 5298 O O . GLY B 1 21 ? 25.366 161.755 3.495 1.00 15.39 21 GLY B O 1
ATOM 5299 N N . ASN B 1 22 ? 25.534 161.064 5.584 1.00 16.65 22 ASN B N 1
ATOM 5300 C CA . ASN B 1 22 ? 25.338 159.642 5.339 1.00 16.79 22 ASN B CA 1
ATOM 5301 C C . ASN B 1 22 ? 24.504 159.016 6.397 1.00 14.42 22 ASN B C 1
ATOM 5302 O O . ASN B 1 22 ? 24.488 159.447 7.557 1.00 14.58 22 ASN B O 1
ATOM 5307 N N . PHE B 1 23 ? 23.770 157.979 5.996 1.00 12.19 23 PHE B N 1
ATOM 5308 C CA . PHE B 1 23 ? 23.158 157.021 6.869 1.00 11.12 23 PHE B CA 1
ATOM 5309 C C . PHE B 1 23 ? 24.147 155.880 7.071 1.00 11.72 23 PHE B C 1
ATOM 5310 O O . PHE B 1 23 ? 24.574 155.300 6.074 1.00 13.84 23 PHE B O 1
ATOM 5318 N N . THR B 1 24 ? 24.595 155.589 8.296 1.00 12.01 24 THR B N 1
ATOM 5319 C CA . THR B 1 24 ? 25.525 154.469 8.540 1.00 11.87 24 THR B CA 1
ATOM 5320 C C . THR B 1 24 ? 24.827 153.131 8.826 1.00 11.95 24 THR B C 1
ATOM 5321 O O . THR B 1 24 ? 23.946 153.068 9.662 1.00 10.07 24 THR B O 1
ATOM 5325 N N . LEU B 1 25 ? 25.226 152.069 8.149 1.00 10.92 25 LEU B N 1
ATOM 5326 C CA . LEU B 1 25 ? 24.656 150.821 8.342 1.00 12.18 25 LEU B CA 1
ATOM 5327 C C . LEU B 1 25 ? 25.311 150.130 9.537 1.00 12.55 25 LEU B C 1
ATOM 5328 O O . LEU B 1 25 ? 26.564 149.999 9.638 1.00 13.18 25 LEU B O 1
ATOM 5333 N N . THR B 1 26 ? 24.466 149.724 10.476 1.00 10.78 26 THR B N 1
ATOM 5334 C CA . THR B 1 26 ? 24.883 149.048 11.723 1.00 11.68 26 THR B CA 1
ATOM 5335 C C . THR B 1 26 ? 23.994 147.846 12.018 1.00 10.88 26 THR B C 1
ATOM 5336 O O . THR B 1 26 ? 23.011 147.494 11.323 1.00 11.27 26 THR B O 1
ATOM 5340 N N . LYS B 1 27 ? 24.360 147.138 13.106 1.00 11.72 27 LYS B N 1
ATOM 5341 C CA . LYS B 1 27 ? 23.594 146.005 13.542 1.00 12.89 27 LYS B CA 1
ATOM 5342 C C . LYS B 1 27 ? 22.180 146.334 14.046 1.00 12.54 27 LYS B C 1
ATOM 5343 O O . LYS B 1 27 ? 21.371 145.451 14.314 1.00 12.76 27 LYS B O 1
ATOM 5349 N N . ASN B 1 28 ? 21.902 147.621 14.167 1.00 11.77 28 ASN B N 1
ATOM 5350 C CA . ASN B 1 28 ? 20.582 148.080 14.515 1.00 11.19 28 ASN B CA 1
ATOM 5351 C C . ASN B 1 28 ? 19.601 148.067 13.347 1.00 10.97 28 ASN B C 1
ATOM 5352 O O . ASN B 1 28 ? 18.365 148.258 13.583 1.00 12.81 28 ASN B O 1
ATOM 5357 N N . PHE B 1 29 ? 20.097 147.906 12.128 1.00 11.19 29 PHE B N 1
ATOM 5358 C CA . PHE B 1 29 ? 19.301 148.053 10.905 1.00 10.12 29 PHE B CA 1
ATOM 5359 C C . PHE B 1 29 ? 18.164 147.068 10.863 1.00 10.76 29 PHE B C 1
ATOM 5360 O O . PHE B 1 29 ? 18.395 145.865 11.055 1.00 10.71 29 PHE B O 1
ATOM 5368 N N . LYS B 1 30 ? 16.912 147.568 10.675 1.00 10.76 30 LYS B N 1
ATOM 5369 C CA . LYS B 1 30 ? 15.733 146.755 10.566 1.00 10.48 30 LYS B CA 1
ATOM 5370 C C . LYS B 1 30 ? 14.830 147.425 9.515 1.00 9.84 30 LYS B C 1
ATOM 5371 O O . LYS B 1 30 ? 15.008 148.581 9.216 1.00 11.19 30 LYS B O 1
ATOM 5377 N N . VAL B 1 31 ? 13.912 146.657 8.975 1.00 9.80 31 VAL B N 1
ATOM 5378 C CA . VAL B 1 31 ? 12.958 147.070 8.039 1.00 10.41 31 VAL B CA 1
ATOM 5379 C C . VAL B 1 31 ? 11.525 146.861 8.501 1.00 10.65 31 VAL B C 1
ATOM 5380 O O . VAL B 1 31 ? 11.197 145.907 9.163 1.00 11.66 31 VAL B O 1
ATOM 5384 N N . ASN B 1 32 ? 10.702 147.806 8.102 1.00 10.02 32 ASN B N 1
ATOM 5385 C CA . ASN B 1 32 ? 9.257 147.761 8.364 1.00 10.39 32 ASN B CA 1
ATOM 5386 C C . ASN B 1 32 ? 8.502 148.045 7.111 1.00 10.35 32 ASN B C 1
ATOM 5387 O O . ASN B 1 32 ? 8.934 148.839 6.299 1.00 11.98 32 ASN B O 1
ATOM 5392 N N . ILE B 1 33 ? 7.321 147.434 6.976 1.00 10.84 33 ILE B N 1
ATOM 5393 C CA . ILE B 1 33 ? 6.446 147.568 5.853 1.00 10.49 33 ILE B CA 1
ATOM 5394 C C . ILE B 1 33 ? 5.058 148.007 6.322 1.00 11.19 33 ILE B C 1
ATOM 5395 O O . ILE B 1 33 ? 4.539 147.433 7.275 1.00 12.12 33 ILE B O 1
ATOM 5400 N N . SER B 1 34 ? 4.514 149.029 5.662 1.00 11.63 34 SER B N 1
ATOM 5401 C CA . SER B 1 34 ? 3.214 149.584 6.008 1.00 12.50 34 SER B CA 1
ATOM 5402 C C . SER B 1 34 ? 2.379 149.837 4.777 1.00 12.94 34 SER B C 1
ATOM 5403 O O . SER B 1 34 ? 2.851 149.752 3.655 1.00 13.06 34 SER B O 1
ATOM 5406 N N . GLY B 1 35 ? 1.082 150.048 4.990 1.00 13.18 35 GLY B N 1
ATOM 5407 C CA . GLY B 1 35 ? 0.130 150.265 3.905 1.00 12.94 35 GLY B CA 1
ATOM 5408 C C . GLY B 1 35 ? -0.643 149.070 3.504 1.00 13.64 35 GLY B C 1
ATOM 5409 O O . GLY B 1 35 ? -0.989 148.225 4.357 1.00 14.06 35 GLY B O 1
ATOM 5410 N N . ASN B 1 36 ? -0.851 148.907 2.202 1.00 13.28 36 ASN B N 1
ATOM 5411 C CA . ASN B 1 36 ? -1.590 147.773 1.702 1.00 13.04 36 ASN B CA 1
ATOM 5412 C C . ASN B 1 36 ? -0.942 147.140 0.473 1.00 12.00 36 ASN B C 1
ATOM 5413 O O . ASN B 1 36 ? -1.525 147.030 -0.592 1.00 12.10 36 ASN B O 1
ATOM 5418 N N . PRO B 1 37 ? 0.299 146.646 0.628 1.00 11.61 37 PRO B N 1
ATOM 5419 C CA . PRO B 1 37 ? 0.950 145.972 -0.514 1.00 11.39 37 PRO B CA 1
ATOM 5420 C C . PRO B 1 37 ? 0.404 144.591 -0.744 1.00 11.13 37 PRO B C 1
ATOM 5421 O O . PRO B 1 37 ? -0.174 143.938 0.182 1.00 12.60 37 PRO B O 1
ATOM 5425 N N . ASP B 1 38 ? 0.582 144.089 -1.960 1.00 11.96 38 ASP B N 1
ATOM 5426 C CA . ASP B 1 38 ? 0.449 142.658 -2.219 1.00 11.94 38 ASP B CA 1
ATOM 5427 C C . ASP B 1 38 ? 1.498 141.891 -1.404 1.00 12.73 38 ASP B C 1
ATOM 5428 O O . ASP B 1 38 ? 2.607 142.424 -1.159 1.00 11.02 38 ASP B O 1
ATOM 5433 N N . SER B 1 39 ? 1.155 140.650 -1.034 1.00 11.78 39 SER B N 1
ATOM 5434 C CA . SER B 1 39 ? 2.062 139.813 -0.267 1.00 11.20 39 SER B CA 1
ATOM 5435 C C . SER B 1 39 ? 3.393 139.521 -0.899 1.00 10.84 39 SER B C 1
ATOM 5436 O O . SER B 1 39 ? 4.310 139.070 -0.166 1.00 10.58 39 SER B O 1
ATOM 5439 N N . ARG B 1 40 ? 3.556 139.759 -2.212 1.00 10.03 40 ARG B N 1
ATOM 5440 C CA . ARG B 1 40 ? 4.889 139.579 -2.834 1.00 10.23 40 ARG B CA 1
ATOM 5441 C C . ARG B 1 40 ? 5.913 140.462 -2.178 1.00 10.00 40 ARG B C 1
ATOM 5442 O O . ARG B 1 40 ? 7.144 140.239 -2.252 1.00 10.40 40 ARG B O 1
ATOM 5450 N N . ILE B 1 41 ? 5.466 141.530 -1.499 1.00 10.11 41 ILE B N 1
ATOM 5451 C CA . ILE B 1 41 ? 6.421 142.374 -0.800 1.00 10.53 41 ILE B CA 1
ATOM 5452 C C . ILE B 1 41 ? 7.267 141.664 0.271 1.00 10.43 41 ILE B C 1
ATOM 5453 O O . ILE B 1 41 ? 8.454 142.030 0.497 1.00 9.62 41 ILE B O 1
ATOM 5458 N N . PHE B 1 42 ? 6.706 140.642 0.887 1.00 9.56 42 PHE B N 1
ATOM 5459 C CA . PHE B 1 42 ? 7.414 140.028 2.011 1.00 9.71 42 PHE B CA 1
ATOM 5460 C C . PHE B 1 42 ? 8.670 139.272 1.608 1.00 10.01 42 PHE B C 1
ATOM 5461 O O . PHE B 1 42 ? 9.753 139.515 2.186 1.00 10.40 42 PHE B O 1
ATOM 5469 N N . GLY B 1 43 ? 8.568 138.462 0.556 1.00 10.49 43 GLY B N 1
ATOM 5470 C CA . GLY B 1 43 ? 9.750 137.738 0.045 1.00 10.11 43 GLY B CA 1
ATOM 5471 C C . GLY B 1 43 ? 10.725 138.722 -0.508 1.00 9.76 43 GLY B C 1
ATOM 5472 O O . GLY B 1 43 ? 11.933 138.602 -0.348 1.00 10.13 43 GLY B O 1
ATOM 5473 N N . GLY B 1 44 ? 10.225 139.780 -1.158 1.00 9.70 44 GLY B N 1
ATOM 5474 C CA . GLY B 1 44 ? 11.153 140.750 -1.725 1.00 9.77 44 GLY B CA 1
ATOM 5475 C C . GLY B 1 44 ? 11.986 141.465 -0.700 1.00 9.41 44 GLY B C 1
ATOM 5476 O O . GLY B 1 44 ? 13.187 141.753 -0.905 1.00 9.42 44 GLY B O 1
ATOM 5477 N N . VAL B 1 45 ? 11.356 141.906 0.408 1.00 9.43 45 VAL B N 1
ATOM 5478 C CA . VAL B 1 45 ? 12.059 142.542 1.463 1.00 9.42 45 VAL B CA 1
ATOM 5479 C C . VAL B 1 45 ? 12.992 141.582 2.181 1.00 9.09 45 VAL B C 1
ATOM 5480 O O . VAL B 1 45 ? 14.148 141.963 2.503 1.00 8.94 45 VAL B O 1
ATOM 5484 N N . THR B 1 46 ? 12.562 140.334 2.377 1.00 9.02 46 THR B N 1
ATOM 5485 C CA . THR B 1 46 ? 13.442 139.290 2.980 1.00 8.76 46 THR B CA 1
ATOM 5486 C C . THR B 1 46 ? 14.694 139.133 2.109 1.00 8.78 46 THR B C 1
ATOM 5487 O O . THR B 1 46 ? 15.845 139.104 2.616 1.00 8.72 46 THR B O 1
ATOM 5491 N N . ARG B 1 47 ? 14.481 139.002 0.798 1.00 9.14 47 ARG B N 1
ATOM 5492 C CA . ARG B 1 47 ? 15.655 138.821 -0.107 1.00 9.47 47 ARG B CA 1
ATOM 5493 C C . ARG B 1 47 ? 16.579 140.014 -0.101 1.00 9.32 47 ARG B C 1
ATOM 5494 O O . ARG B 1 47 ? 17.830 139.914 -0.170 1.00 8.41 47 ARG B O 1
ATOM 5502 N N . PHE B 1 48 ? 16.001 141.206 -0.081 1.00 9.33 48 PHE B N 1
ATOM 5503 C CA . PHE B 1 48 ? 16.775 142.434 0.045 1.00 9.37 48 PHE B CA 1
ATOM 5504 C C . PHE B 1 48 ? 17.695 142.364 1.270 1.00 9.05 48 PHE B C 1
ATOM 5505 O O . PHE B 1 48 ? 18.901 142.636 1.189 1.00 9.03 48 PHE B O 1
ATOM 5513 N N . LEU B 1 49 ? 17.114 142.009 2.394 1.00 8.97 49 LEU B N 1
ATOM 5514 C CA . LEU B 1 49 ? 17.882 141.957 3.636 1.00 9.49 49 LEU B CA 1
ATOM 5515 C C . LEU B 1 49 ? 19.004 140.929 3.576 1.00 8.77 49 LEU B C 1
ATOM 5516 O O . LEU B 1 49 ? 20.178 141.180 3.988 1.00 8.83 49 LEU B O 1
ATOM 5521 N N . ARG B 1 50 ? 18.676 139.779 2.991 1.00 7.90 50 ARG B N 1
ATOM 5522 C CA . ARG B 1 50 ? 19.709 138.723 2.820 1.00 8.63 50 ARG B CA 1
ATOM 5523 C C . ARG B 1 50 ? 20.853 139.197 1.950 1.00 8.79 50 ARG B C 1
ATOM 5524 O O . ARG B 1 50 ? 22.051 138.981 2.261 1.00 9.08 50 ARG B O 1
ATOM 5532 N N . ARG B 1 51 ? 20.505 139.846 0.847 1.00 8.94 51 ARG B N 1
ATOM 5533 C CA . ARG B 1 51 ? 21.527 140.326 -0.091 1.00 8.70 51 ARG B CA 1
ATOM 5534 C C . ARG B 1 51 ? 22.364 141.408 0.589 1.00 7.66 51 ARG B C 1
ATOM 5535 O O . ARG B 1 51 ? 23.607 141.391 0.513 1.00 7.54 51 ARG B O 1
ATOM 5543 N N . LEU B 1 52 ? 21.689 142.341 1.289 1.00 7.64 52 LEU B N 1
ATOM 5544 C CA . LEU B 1 52 ? 22.470 143.435 1.958 1.00 7.67 52 LEU B CA 1
ATOM 5545 C C . LEU B 1 52 ? 23.438 142.839 2.979 1.00 7.69 52 LEU B C 1
ATOM 5546 O O . LEU B 1 52 ? 24.613 143.190 3.070 1.00 8.63 52 LEU B O 1
ATOM 5551 N N . ASP B 1 53 ? 22.959 141.847 3.750 1.00 7.10 53 ASP B N 1
ATOM 5552 C CA . ASP B 1 53 ? 23.815 141.227 4.753 1.00 7.49 53 ASP B CA 1
ATOM 5553 C C . ASP B 1 53 ? 24.978 140.466 4.107 1.00 7.63 53 ASP B C 1
ATOM 5554 O O . ASP B 1 53 ? 26.108 140.491 4.608 1.00 7.35 53 ASP B O 1
ATOM 5559 N N . GLY B 1 54 ? 24.702 139.824 2.980 1.00 7.56 54 GLY B N 1
ATOM 5560 C CA . GLY B 1 54 ? 25.770 139.113 2.212 1.00 8.17 54 GLY B CA 1
ATOM 5561 C C . GLY B 1 54 ? 26.885 140.056 1.820 1.00 8.22 54 GLY B C 1
ATOM 5562 O O . GLY B 1 54 ? 28.078 139.696 1.798 1.00 9.68 54 GLY B O 1
ATOM 5563 N N . ARG B 1 55 ? 26.554 141.307 1.523 1.00 7.98 55 ARG B N 1
ATOM 5564 C CA . ARG B 1 55 ? 27.565 142.303 1.079 1.00 8.25 55 ARG B CA 1
ATOM 5565 C C . ARG B 1 55 ? 28.314 142.954 2.217 1.00 8.69 55 ARG B C 1
ATOM 5566 O O . ARG B 1 55 ? 29.435 143.482 2.050 1.00 9.01 55 ARG B O 1
ATOM 5574 N N . THR B 1 56 ? 27.725 142.921 3.407 1.00 8.60 56 THR B N 1
ATOM 5575 C CA . THR B 1 56 ? 28.207 143.711 4.560 1.00 8.58 56 THR B CA 1
ATOM 5576 C C . THR B 1 56 ? 28.667 142.975 5.794 1.00 9.08 56 THR B C 1
ATOM 5577 O O . THR B 1 56 ? 29.397 143.539 6.661 1.00 9.34 56 THR B O 1
ATOM 5581 N N . GLY B 1 57 ? 28.227 141.728 5.928 1.00 8.72 57 GLY B N 1
ATOM 5582 C CA . GLY B 1 57 ? 28.644 140.900 7.025 1.00 8.54 57 GLY B CA 1
ATOM 5583 C C . GLY B 1 57 ? 28.245 141.412 8.370 1.00 9.46 57 GLY B C 1
ATOM 5584 O O . GLY B 1 57 ? 28.952 141.117 9.388 1.00 10.79 57 GLY B O 1
ATOM 5585 N N . ILE B 1 58 ? 27.111 142.106 8.431 1.00 9.25 58 ILE B N 1
ATOM 5586 C CA . ILE B 1 58 ? 26.600 142.675 9.650 1.00 9.52 58 ILE B CA 1
ATOM 5587 C C . ILE B 1 58 ? 25.925 141.705 10.608 1.00 9.02 58 ILE B C 1
ATOM 5588 O O . ILE B 1 58 ? 26.080 141.843 11.845 1.00 9.11 58 ILE B O 1
ATOM 5593 N N . PHE B 1 59 ? 25.173 140.753 10.075 1.00 8.73 59 PHE B N 1
ATOM 5594 C CA . PHE B 1 59 ? 24.370 139.747 10.784 1.00 8.59 59 PHE B CA 1
ATOM 5595 C C . PHE B 1 59 ? 23.189 140.469 11.383 1.00 8.81 59 PHE B C 1
ATOM 5596 O O . PHE B 1 59 ? 23.022 140.653 12.662 1.00 9.30 59 PHE B O 1
ATOM 5604 N N . PHE B 1 60 ? 22.314 140.854 10.454 1.00 8.79 60 PHE B N 1
ATOM 5605 C CA . PHE B 1 60 ? 21.084 141.539 10.835 1.00 9.50 60 PHE B CA 1
ATOM 5606 C C . PHE B 1 60 ? 20.225 140.690 11.742 1.00 10.38 60 PHE B C 1
ATOM 5607 O O . PHE B 1 60 ? 20.155 139.458 11.638 1.00 10.32 60 PHE B O 1
ATOM 5615 N N . GLU B 1 61 ? 19.432 141.414 12.572 1.00 11.39 61 GLU B N 1
ATOM 5616 C CA . GLU B 1 61 ? 18.535 140.775 13.536 1.00 12.19 61 GLU B CA 1
ATOM 5617 C C . GLU B 1 61 ? 17.398 140.026 12.922 1.00 10.76 61 GLU B C 1
ATOM 5618 O O . GLU B 1 61 ? 17.043 138.876 13.364 1.00 11.74 61 GLU B O 1
ATOM 5624 N N . GLN B 1 62 ? 16.806 140.578 11.890 1.00 10.22 62 GLN B N 1
ATOM 5625 C CA . GLN B 1 62 ? 15.616 139.943 11.311 1.00 11.84 62 GLN B CA 1
ATOM 5626 C C . GLN B 1 62 ? 15.978 138.718 10.441 1.00 12.55 62 GLN B C 1
ATOM 5627 O O . GLN B 1 62 ? 16.972 138.784 9.690 1.00 12.59 62 GLN B O 1
ATOM 5633 N N . GLY B 1 63 ? 15.096 137.708 10.466 1.00 13.02 63 GLY B N 1
ATOM 5634 C CA . GLY B 1 63 ? 15.196 136.538 9.599 1.00 13.03 63 GLY B CA 1
ATOM 5635 C C . GLY B 1 63 ? 14.226 136.732 8.434 1.00 12.65 63 GLY B C 1
ATOM 5636 O O . GLY B 1 63 ? 14.431 137.602 7.614 1.00 13.86 63 GLY B O 1
ATOM 5637 N N . PHE B 1 64 ? 13.086 136.037 8.476 1.00 12.65 64 PHE B N 1
ATOM 5638 C CA . PHE B 1 64 ? 12.078 136.159 7.469 1.00 11.87 64 PHE B CA 1
ATOM 5639 C C . PHE B 1 64 ? 11.121 137.300 7.836 1.00 12.72 64 PHE B C 1
ATOM 5640 O O . PHE B 1 64 ? 10.690 137.395 8.978 1.00 13.05 64 PHE B O 1
ATOM 5648 N N . ILE B 1 65 ? 10.838 138.190 6.881 1.00 12.48 65 ILE B N 1
ATOM 5649 C CA . ILE B 1 65 ? 9.863 139.242 7.057 1.00 11.95 65 ILE B CA 1
ATOM 5650 C C . ILE B 1 65 ? 8.559 138.724 6.464 1.00 11.84 65 ILE B C 1
ATOM 5651 O O . ILE B 1 65 ? 8.498 138.333 5.292 1.00 11.46 65 ILE B O 1
ATOM 5656 N N . THR B 1 66 ? 7.495 138.740 7.272 1.00 11.12 66 THR B N 1
ATOM 5657 C CA . THR B 1 66 ? 6.222 138.137 6.833 1.00 11.88 66 THR B CA 1
ATOM 5658 C C . THR B 1 66 ? 4.950 138.957 7.086 1.00 13.36 66 THR B C 1
ATOM 5659 O O . THR B 1 66 ? 3.844 138.570 6.649 1.00 14.56 66 THR B O 1
ATOM 5663 N N . LYS B 1 67 ? 5.054 140.027 7.869 1.00 12.52 67 LYS B N 1
ATOM 5664 C CA . LYS B 1 67 ? 3.830 140.749 8.270 1.00 14.89 67 LYS B CA 1
ATOM 5665 C C . LYS B 1 67 ? 4.074 142.230 8.171 1.00 14.47 67 LYS B C 1
ATOM 5666 O O . LYS B 1 67 ? 5.214 142.690 8.170 1.00 11.28 67 LYS B O 1
ATOM 5670 N N . LEU B 1 68 ? 3.000 142.994 8.068 1.00 12.79 68 LEU B N 1
ATOM 5671 C CA . LEU B 1 68 ? 3.137 144.471 8.167 1.00 12.24 68 LEU B CA 1
ATOM 5672 C C . LEU B 1 68 ? 3.408 144.889 9.569 1.00 12.26 68 LEU B C 1
ATOM 5673 O O . LEU B 1 68 ? 2.985 144.221 10.579 1.00 12.86 68 LEU B O 1
ATOM 5678 N N . ASN B 1 69 ? 4.047 146.046 9.675 1.00 12.00 69 ASN B N 1
ATOM 5679 C CA . ASN B 1 69 ? 4.200 146.760 10.940 1.00 13.43 69 ASN B CA 1
ATOM 5680 C C . ASN B 1 69 ? 5.006 145.980 11.997 1.00 13.77 69 ASN B C 1
ATOM 5681 O O . ASN B 1 69 ? 4.778 146.116 13.192 1.00 15.24 69 ASN B O 1
ATOM 5686 N N . GLU B 1 70 ? 5.949 145.193 11.549 1.00 13.07 70 GLU B N 1
ATOM 5687 C CA . GLU B 1 70 ? 6.812 144.439 12.448 1.00 13.97 70 GLU B CA 1
ATOM 5688 C C . GLU B 1 70 ? 7.606 145.314 13.371 1.00 14.51 70 GLU B C 1
ATOM 5689 O O . GLU B 1 70 ? 7.850 144.921 14.553 1.00 18.07 70 GLU B O 1
ATOM 5695 N N . PHE B 1 71 ? 8.083 146.454 12.867 1.00 12.91 71 PHE B N 1
ATOM 5696 C CA . PHE B 1 71 ? 8.962 147.341 13.583 1.00 14.47 71 PHE B CA 1
ATOM 5697 C C . PHE B 1 71 ? 8.656 148.789 13.206 1.00 12.95 71 PHE B C 1
ATOM 5698 O O . PHE B 1 71 ? 9.317 149.474 12.376 1.00 12.20 71 PHE B O 1
ATOM 5706 N N . PRO B 1 72 ? 7.600 149.381 13.857 1.00 14.58 72 PRO B N 1
ATOM 5707 C CA . PRO B 1 72 ? 7.197 150.741 13.508 1.00 15.81 72 PRO B CA 1
ATOM 5708 C C . PRO B 1 72 ? 8.285 151.825 13.532 1.00 14.57 72 PRO B C 1
ATOM 5709 O O . PRO B 1 72 ? 8.217 152.779 12.769 1.00 16.01 72 PRO B O 1
ATOM 5713 N N . ASN B 1 73 ? 9.300 151.643 14.374 1.00 12.63 73 ASN B N 1
ATOM 5714 C CA . ASN B 1 73 ? 10.414 152.552 14.502 1.00 13.53 73 ASN B CA 1
ATOM 5715 C C . ASN B 1 73 ? 11.660 152.159 13.730 1.00 12.85 73 ASN B C 1
ATOM 5716 O O . ASN B 1 73 ? 12.733 152.751 13.928 1.00 13.66 73 ASN B O 1
ATOM 5721 N N . ALA B 1 74 ? 11.537 151.188 12.841 1.00 12.41 74 ALA B N 1
ATOM 5722 C CA . ALA B 1 74 ? 12.714 150.727 12.140 1.00 11.13 74 ALA B CA 1
ATOM 5723 C C . ALA B 1 74 ? 13.338 151.806 11.303 1.00 11.20 74 ALA B C 1
ATOM 5724 O O . ALA B 1 74 ? 12.675 152.676 10.741 1.00 10.27 74 ALA B O 1
ATOM 5726 N N . GLU B 1 75 ? 14.637 151.641 11.062 1.00 10.76 75 GLU B N 1
ATOM 5727 C CA . GLU B 1 75 ? 15.379 152.512 10.216 1.00 10.25 75 GLU B CA 1
ATOM 5728 C C . GLU B 1 75 ? 14.991 152.519 8.760 1.00 10.71 75 GLU B C 1
ATOM 5729 O O . GLU B 1 75 ? 15.183 153.577 8.130 1.00 13.68 75 GLU B O 1
ATOM 5735 N N . LEU B 1 76 ? 14.550 151.404 8.179 1.00 9.70 76 LEU B N 1
ATOM 5736 C CA . LEU B 1 76 ? 14.010 151.437 6.842 1.00 9.48 76 LEU B CA 1
ATOM 5737 C C . LEU B 1 76 ? 12.545 151.224 6.862 1.00 9.75 76 LEU B C 1
ATOM 5738 O O . LEU B 1 76 ? 12.058 150.180 7.372 1.00 9.93 76 LEU B O 1
ATOM 5743 N N . GLN B 1 77 ? 11.800 152.191 6.311 1.00 9.68 77 GLN B N 1
ATOM 5744 C CA . GLN B 1 77 ? 10.364 152.121 6.259 1.00 10.36 77 GLN B CA 1
ATOM 5745 C C . GLN B 1 77 ? 9.933 152.015 4.795 1.00 10.97 77 GLN B C 1
ATOM 5746 O O . GLN B 1 77 ? 10.450 152.772 3.955 1.00 11.25 77 GLN B O 1
ATOM 5752 N N . ILE B 1 78 ? 9.026 151.093 4.486 1.00 11.59 78 ILE B N 1
ATOM 5753 C CA . ILE B 1 78 ? 8.549 150.901 3.134 1.00 11.67 78 ILE B CA 1
ATOM 5754 C C . ILE B 1 78 ? 7.042 151.008 3.174 1.00 11.74 78 ILE B C 1
ATOM 5755 O O . ILE B 1 78 ? 6.405 150.223 3.826 1.00 12.69 78 ILE B O 1
ATOM 5760 N N . ASN B 1 79 ? 6.512 151.960 2.466 1.00 11.54 79 ASN B N 1
ATOM 5761 C CA . ASN B 1 79 ? 5.034 152.302 2.453 1.00 13.27 79 ASN B CA 1
ATOM 5762 C C . ASN B 1 79 ? 4.481 152.061 1.073 1.00 12.69 79 ASN B C 1
ATOM 5763 O O . ASN B 1 79 ? 4.937 152.699 0.130 1.00 14.10 79 ASN B O 1
ATOM 5768 N N . CYS B 1 80 ? 3.503 151.160 0.944 1.00 12.44 80 CYS B N 1
ATOM 5769 C CA . CYS B 1 80 ? 2.867 150.840 -0.315 1.00 11.75 80 CYS B CA 1
ATOM 5770 C C . CYS B 1 80 ? 1.421 151.194 -0.200 1.00 12.51 80 CYS B C 1
ATOM 5771 O O . CYS B 1 80 ? 0.781 150.719 0.701 1.00 12.42 80 CYS B O 1
ATOM 5774 N N . THR B 1 81 ? 0.918 151.998 -1.107 1.00 13.87 81 THR B N 1
ATOM 5775 C CA . THR B 1 81 ? -0.497 152.414 -0.993 1.00 13.81 81 THR B CA 1
ATOM 5776 C C . THR B 1 81 ? -1.458 151.334 -1.362 1.00 14.80 81 THR B C 1
ATOM 5777 O O . THR B 1 81 ? -2.526 151.216 -0.697 1.00 16.75 81 THR B O 1
ATOM 5781 N N . LYS B 1 82 ? -1.141 150.506 -2.349 1.00 13.70 82 LYS B N 1
ATOM 5782 C CA . LYS B 1 82 ? -2.041 149.452 -2.800 1.00 13.80 82 LYS B CA 1
ATOM 5783 C C . LYS B 1 82 ? -1.343 148.204 -3.353 1.00 14.25 82 LYS B C 1
ATOM 5784 O O . LYS B 1 82 ? -0.109 148.170 -3.391 1.00 13.75 82 LYS B O 1
ATOM 5788 N N . ASN B 1 83 ? -2.127 147.202 -3.705 1.00 13.41 83 ASN B N 1
ATOM 5789 C CA . ASN B 1 83 ? -1.631 145.943 -4.205 1.00 16.04 83 ASN B CA 1
ATOM 5790 C C . ASN B 1 83 ? -1.261 146.053 -5.643 1.00 16.04 83 ASN B C 1
ATOM 5791 O O . ASN B 1 83 ? -2.068 146.447 -6.481 1.00 15.24 83 ASN B O 1
ATOM 5796 N N . GLY B 1 84 ? -0.007 145.702 -6.003 1.00 13.11 84 GLY B N 1
ATOM 5797 C CA . GLY B 1 84 ? 0.311 145.668 -7.425 1.00 12.44 84 GLY B CA 1
ATOM 5798 C C . GLY B 1 84 ? -0.232 144.447 -8.151 1.00 12.31 84 GLY B C 1
ATOM 5799 O O . GLY B 1 84 ? -0.559 143.415 -7.541 1.00 13.68 84 GLY B O 1
ATOM 5800 N N . LYS B 1 85 ? -0.419 144.595 -9.425 1.00 14.35 85 LYS B N 1
ATOM 5801 C CA . LYS B 1 85 ? -0.855 143.489 -10.297 1.00 18.56 85 LYS B CA 1
ATOM 5802 C C . LYS B 1 85 ? 0.217 143.172 -11.330 1.00 17.04 85 LYS B C 1
ATOM 5803 O O . LYS B 1 85 ? 0.884 144.094 -11.773 1.00 20.14 85 LYS B O 1
ATOM 5807 N N . ILE B 1 86 ? 0.357 141.911 -11.727 1.00 16.26 86 ILE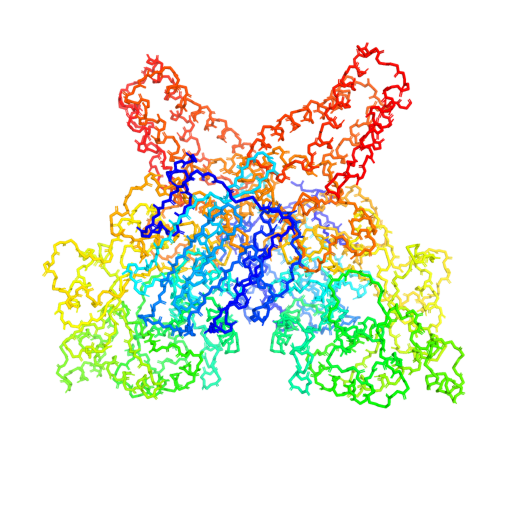 B N 1
ATOM 5808 C CA . ILE B 1 86 ? 1.354 141.590 -12.755 1.00 16.44 86 ILE B CA 1
ATOM 5809 C C . ILE B 1 86 ? 0.758 141.973 -14.129 1.00 20.25 86 ILE B C 1
ATOM 5810 O O . ILE B 1 86 ? -0.351 141.605 -14.432 1.00 23.19 86 ILE B O 1
ATOM 5815 N N . GLY B 1 87 ? 1.519 142.685 -14.962 1.00 19.53 87 GLY B N 1
ATOM 5816 C CA . GLY B 1 87 ? 1.007 143.013 -16.287 1.00 23.44 87 GLY B CA 1
ATOM 5817 C C . GLY B 1 87 ? 1.627 144.280 -16.810 1.00 21.59 87 GLY B C 1
ATOM 5818 O O . GLY B 1 87 ? 2.594 144.832 -16.187 1.00 22.06 87 GLY B O 1
ATOM 5819 N N . LEU B 1 88 ? 1.035 144.786 -17.887 1.00 20.03 88 LEU B N 1
ATOM 5820 C CA . LEU B 1 88 ? 1.451 146.070 -18.457 1.00 18.15 88 LEU B CA 1
ATOM 5821 C C . LEU B 1 88 ? 0.689 147.243 -17.874 1.00 15.73 88 LEU B C 1
ATOM 5822 O O . LEU B 1 88 ? -0.395 147.043 -17.314 1.00 18.57 88 LEU B O 1
ATOM 5827 N N . TYR B 1 89 ? 1.278 148.425 -18.037 1.00 15.04 89 TYR B N 1
ATOM 5828 C CA . TYR B 1 89 ? 0.707 149.700 -17.692 1.00 17.01 89 TYR B CA 1
ATOM 5829 C C . TYR B 1 89 ? 0.484 149.901 -16.182 1.00 17.58 89 TYR B C 1
ATOM 5830 O O . TYR B 1 89 ? -0.261 150.817 -15.786 1.00 19.78 89 TYR B O 1
ATOM 5839 N N . GLU B 1 90 ? 1.130 149.113 -15.343 1.00 15.80 90 GLU B N 1
ATOM 5840 C CA . GLU B 1 90 ? 1.021 149.316 -13.908 1.00 16.05 90 GLU B CA 1
ATOM 5841 C C . GLU B 1 90 ? 1.865 150.498 -13.480 1.00 14.16 90 GLU B C 1
ATOM 5842 O O . GLU B 1 90 ? 2.851 150.866 -14.115 1.00 12.34 90 GLU B O 1
ATOM 5848 N N . ASP B 1 91 ? 1.473 151.128 -12.374 1.00 13.09 91 ASP B N 1
ATOM 5849 C CA . ASP B 1 91 ? 2.250 152.200 -11.792 1.00 11.79 91 ASP B CA 1
ATOM 5850 C C . ASP B 1 91 ? 3.416 151.588 -11.001 1.00 10.68 91 ASP B C 1
ATOM 5851 O O . ASP B 1 91 ? 3.238 150.934 -9.988 1.00 11.18 91 ASP B O 1
ATOM 5856 N N . GLU B 1 92 ? 4.576 151.752 -11.584 1.00 10.72 92 GLU B N 1
ATOM 5857 C CA . GLU B 1 92 ? 5.824 151.201 -11.098 1.00 10.26 92 GLU B CA 1
ATOM 5858 C C . GLU B 1 92 ? 6.693 152.239 -10.404 1.00 10.98 92 GLU B C 1
ATOM 5859 O O . GLU B 1 92 ? 7.937 151.980 -10.130 1.00 10.82 92 GLU B O 1
ATOM 5865 N N . SER B 1 93 ? 6.110 153.403 -10.096 1.00 10.35 93 SER B N 1
ATOM 5866 C CA . SER B 1 93 ? 6.878 154.471 -9.528 1.00 11.09 93 SER B CA 1
ATOM 5867 C C . SER B 1 93 ? 7.194 154.307 -8.071 1.00 10.70 93 SER B C 1
ATOM 5868 O O . SER B 1 93 ? 6.553 153.540 -7.372 1.00 11.46 93 SER B O 1
ATOM 5871 N N . TYR B 1 94 ? 8.232 154.977 -7.594 1.00 10.07 94 TYR B N 1
ATOM 5872 C CA . TYR B 1 94 ? 8.572 155.004 -6.162 1.00 9.71 94 TYR B CA 1
ATOM 5873 C C . TYR B 1 94 ? 9.434 156.266 -5.912 1.00 9.74 94 TYR B C 1
ATOM 5874 O O . TYR B 1 94 ? 10.006 156.867 -6.846 1.00 9.97 94 TYR B O 1
ATOM 5883 N N . SER B 1 95 ? 9.562 156.604 -4.616 1.00 10.05 95 SER B N 1
ATOM 5884 C CA . SER B 1 95 ? 10.543 157.516 -4.134 1.00 9.54 95 SER B CA 1
ATOM 5885 C C . SER B 1 95 ? 11.331 156.830 -3.035 1.00 9.22 95 SER B C 1
ATOM 5886 O O . SER B 1 95 ? 10.817 155.949 -2.305 1.00 10.04 95 SER B O 1
ATOM 5889 N N . LEU B 1 96 ? 12.574 157.204 -2.952 1.00 9.37 96 LEU B N 1
ATOM 5890 C CA . LEU B 1 96 ? 13.552 156.663 -1.991 1.00 9.16 96 LEU B CA 1
ATOM 5891 C C . LEU B 1 96 ? 14.270 157.854 -1.362 1.00 9.29 96 LEU B C 1
ATOM 5892 O O . LEU B 1 96 ? 14.929 158.639 -2.052 1.00 9.23 96 LEU B O 1
ATOM 5897 N N . ASP B 1 97 ? 14.024 158.044 -0.064 1.00 9.51 97 ASP B N 1
ATOM 5898 C CA . ASP B 1 97 ? 14.621 159.109 0.712 1.00 11.28 97 ASP B CA 1
ATOM 5899 C C . ASP B 1 97 ? 15.567 158.566 1.742 1.00 10.01 97 ASP B C 1
ATOM 5900 O O . ASP B 1 97 ? 15.160 157.862 2.633 1.00 11.21 97 ASP B O 1
ATOM 5905 N N . VAL B 1 98 ? 16.839 158.872 1.606 1.00 9.33 98 VAL B N 1
ATOM 5906 C CA . VAL B 1 98 ? 17.821 158.502 2.603 1.00 10.35 98 VAL B CA 1
ATOM 5907 C C . VAL B 1 98 ? 18.103 159.744 3.465 1.00 10.73 98 VAL B C 1
ATOM 5908 O O . VAL B 1 98 ? 18.558 160.757 2.951 1.00 10.34 98 VAL B O 1
ATOM 5912 N N . LYS B 1 99 ? 17.812 159.674 4.777 1.00 10.78 99 LYS B N 1
ATOM 5913 C CA . LYS B 1 99 ? 18.144 160.747 5.734 1.00 12.56 99 LYS B CA 1
ATOM 5914 C C . LYS B 1 99 ? 19.181 160.180 6.701 1.00 13.66 99 LYS B C 1
ATOM 5915 O O . LYS B 1 99 ? 19.487 158.976 6.677 1.00 12.44 99 LYS B O 1
ATOM 5921 N N . ALA B 1 100 ? 19.703 161.035 7.557 1.00 13.30 100 ALA B N 1
ATOM 5922 C CA . ALA B 1 100 ? 20.833 160.651 8.348 1.00 13.86 100 ALA B CA 1
ATOM 5923 C C . ALA B 1 100 ? 20.526 159.444 9.270 1.00 14.90 100 ALA B C 1
ATOM 5924 O O . ALA B 1 100 ? 21.394 158.627 9.511 1.00 14.84 100 ALA B O 1
ATOM 5926 N N . ASN B 1 101 ? 19.272 159.338 9.714 1.00 13.47 101 ASN B N 1
ATOM 5927 C CA . ASN B 1 101 ? 18.868 158.329 10.707 1.00 16.30 101 ASN B CA 1
ATOM 5928 C C . ASN B 1 101 ? 17.730 157.447 10.258 1.00 13.52 101 ASN B C 1
ATOM 5929 O O . ASN B 1 101 ? 17.328 156.537 11.035 1.00 14.86 101 ASN B O 1
ATOM 5934 N N . LYS B 1 102 ? 17.258 157.607 9.016 1.00 12.19 102 LYS B N 1
ATOM 5935 C CA . LYS B 1 102 ? 16.051 156.844 8.600 1.00 13.07 102 LYS B CA 1
ATOM 5936 C C . LYS B 1 102 ? 15.944 156.870 7.082 1.00 12.06 102 LYS B C 1
ATOM 5937 O O . LYS B 1 102 ? 16.292 157.892 6.466 1.00 13.99 102 LYS B O 1
ATOM 5941 N N . ILE B 1 103 ? 15.511 155.767 6.488 1.00 9.88 103 ILE B N 1
ATOM 5942 C CA . ILE B 1 103 ? 15.391 155.606 5.064 1.00 10.00 103 ILE B CA 1
ATOM 5943 C C . ILE B 1 103 ? 13.942 155.292 4.776 1.00 9.70 103 ILE B C 1
ATOM 5944 O O . ILE B 1 103 ? 13.360 154.466 5.470 1.00 10.76 103 ILE B O 1
ATOM 5949 N N . THR B 1 104 ? 13.331 155.942 3.788 1.00 9.85 104 THR B N 1
ATOM 5950 C CA . THR B 1 104 ? 11.956 155.714 3.478 1.00 11.06 104 THR B CA 1
ATOM 5951 C C . THR B 1 104 ? 11.719 155.441 1.982 1.00 11.22 104 THR B C 1
ATOM 5952 O O . THR B 1 104 ? 12.137 156.266 1.123 1.00 10.83 104 THR B O 1
ATOM 5956 N N . ILE B 1 105 ? 11.054 154.333 1.677 1.00 10.33 105 ILE B N 1
ATOM 5957 C CA . ILE B 1 105 ? 10.570 154.099 0.354 1.00 11.21 105 ILE B CA 1
ATOM 5958 C C . ILE B 1 105 ? 9.051 154.297 0.357 1.00 11.09 105 ILE B C 1
ATOM 5959 O O . ILE B 1 105 ? 8.373 153.711 1.202 1.00 12.44 105 ILE B O 1
ATOM 5964 N N . ASN B 1 106 ? 8.595 155.093 -0.593 1.00 10.58 106 ASN B N 1
ATOM 5965 C CA . ASN B 1 106 ? 7.151 155.285 -0.825 1.00 11.64 106 ASN B CA 1
ATOM 5966 C C . ASN B 1 106 ? 6.829 154.880 -2.224 1.00 11.74 106 ASN B C 1
ATOM 5967 O O . ASN B 1 106 ? 7.511 155.256 -3.162 1.00 12.00 106 ASN B O 1
ATOM 5972 N N . ALA B 1 107 ? 5.795 154.064 -2.363 1.00 11.25 107 ALA B N 1
ATOM 5973 C CA . ALA B 1 107 ? 5.426 153.621 -3.670 1.00 10.37 107 ALA B CA 1
ATOM 5974 C C . ALA B 1 107 ? 3.932 153.485 -3.745 1.00 9.96 107 ALA B C 1
ATOM 5975 O O . ALA B 1 107 ? 3.302 153.053 -2.776 1.00 10.48 107 ALA B O 1
ATOM 5977 N N . THR B 1 108 ? 3.426 153.642 -4.944 1.00 9.48 108 THR B N 1
ATOM 5978 C CA . THR B 1 108 ? 2.013 153.409 -5.221 1.00 9.61 108 THR B CA 1
ATOM 5979 C C . THR B 1 108 ? 1.664 151.981 -4.870 1.00 10.78 108 THR B C 1
ATOM 5980 O O . THR B 1 108 ? 0.683 151.689 -4.192 1.00 9.55 108 THR B O 1
ATOM 5984 N N . SER B 1 109 ? 2.506 151.041 -5.259 1.00 10.16 109 SER B N 1
ATOM 5985 C CA . SER B 1 109 ? 2.331 149.643 -4.843 1.00 10.77 109 SER B CA 1
ATOM 5986 C C . SER B 1 109 ? 3.675 148.942 -4.533 1.00 10.36 109 SER B C 1
ATOM 5987 O O . SER B 1 109 ? 4.742 149.504 -4.674 1.00 10.04 109 SER B O 1
ATOM 5990 N N . ASP B 1 110 ? 3.521 147.698 -4.157 1.00 10.71 110 ASP B N 1
ATOM 5991 C CA . ASP B 1 110 ? 4.665 146.819 -3.972 1.00 10.80 110 ASP B CA 1
ATOM 5992 C C . ASP B 1 110 ? 5.532 146.790 -5.201 1.00 11.41 110 ASP B C 1
ATOM 5993 O O . ASP B 1 110 ? 6.770 146.536 -5.083 1.00 11.39 110 ASP B O 1
ATOM 5998 N N . LEU B 1 111 ? 4.973 146.956 -6.373 1.00 10.89 111 LEU B N 1
ATOM 5999 C CA . LEU B 1 111 ? 5.837 146.941 -7.599 1.00 10.64 111 LEU B CA 1
ATOM 6000 C C . LEU B 1 111 ? 6.926 147.976 -7.538 1.00 9.63 111 LEU B C 1
ATOM 6001 O O . LEU B 1 111 ? 8.113 147.665 -7.773 1.00 10.02 111 LEU B O 1
ATOM 6006 N N . GLY B 1 112 ? 6.570 149.213 -7.247 1.00 9.59 112 GLY B N 1
ATOM 6007 C CA . GLY B 1 112 ? 7.519 150.269 -7.129 1.00 9.82 112 GLY B CA 1
ATOM 6008 C C . GLY B 1 112 ? 8.460 150.024 -5.970 1.00 9.66 112 GLY B C 1
ATOM 6009 O O . GLY B 1 112 ? 9.626 150.362 -6.035 1.00 9.21 112 GLY B O 1
ATOM 6010 N N . ALA B 1 113 ? 7.914 149.532 -4.872 1.00 9.92 113 ALA B N 1
ATOM 6011 C CA . ALA B 1 113 ? 8.706 149.271 -3.667 1.00 9.76 113 ALA B CA 1
ATOM 6012 C C . ALA B 1 113 ? 9.817 148.242 -3.939 1.00 9.74 113 ALA B C 1
ATOM 6013 O O . ALA B 1 113 ? 10.990 148.481 -3.572 1.00 9.41 113 ALA B O 1
ATOM 6015 N N . LEU B 1 114 ? 9.472 147.182 -4.652 1.00 9.29 114 LEU B N 1
ATOM 6016 C CA . LEU B 1 114 ? 10.508 146.212 -5.053 1.00 9.54 114 LEU B CA 1
ATOM 6017 C C . LEU B 1 114 ? 11.594 146.806 -5.914 1.00 9.60 114 LEU B C 1
ATOM 6018 O O . LEU B 1 114 ? 12.762 146.540 -5.686 1.00 9.57 114 LEU B O 1
ATOM 6023 N N . HIS B 1 115 ? 11.234 147.652 -6.867 1.00 10.04 115 HIS B N 1
ATOM 6024 C CA . HIS B 1 115 ? 12.196 148.445 -7.550 1.00 9.47 115 HIS B CA 1
ATOM 6025 C C . HIS B 1 115 ? 13.063 149.316 -6.671 1.00 9.39 115 HIS B C 1
ATOM 6026 O O . HIS B 1 115 ? 14.281 149.323 -6.828 1.00 9.69 115 HIS B O 1
ATOM 6033 N N . GLY B 1 116 ? 12.463 149.997 -5.707 1.00 8.98 116 GLY B N 1
ATOM 6034 C CA . GLY B 1 116 ? 13.193 150.889 -4.813 1.00 9.39 116 GLY B CA 1
ATOM 6035 C C . GLY B 1 116 ? 14.248 150.166 -4.000 1.00 9.93 116 GLY B C 1
ATOM 6036 O O . GLY B 1 116 ? 15.312 150.723 -3.760 1.00 10.30 116 GLY B O 1
ATOM 6037 N N . LEU B 1 117 ? 13.961 148.913 -3.615 1.00 10.02 117 LEU B N 1
ATOM 6038 C CA . LEU B 1 117 ? 14.961 148.077 -2.891 1.00 9.91 117 LEU B CA 1
ATOM 6039 C C . LEU B 1 117 ? 16.205 147.848 -3.726 1.00 9.39 117 LEU B C 1
ATOM 6040 O O . LEU B 1 117 ? 17.317 147.893 -3.230 1.00 9.08 117 LEU B O 1
ATOM 6045 N N . GLU B 1 118 ? 16.025 147.654 -5.012 1.00 9.45 118 GLU B N 1
ATOM 6046 C CA . GLU B 1 118 ? 17.168 147.448 -5.935 1.00 8.44 118 GLU B CA 1
ATOM 6047 C C . GLU B 1 118 ? 18.006 148.728 -6.027 1.00 8.87 118 GLU B C 1
ATOM 6048 O O . GLU B 1 118 ? 19.259 148.689 -6.070 1.00 8.28 118 GLU B O 1
ATOM 6054 N N . THR B 1 119 ? 17.324 149.903 -6.123 1.00 7.84 119 THR B N 1
ATOM 6055 C CA . THR B 1 119 ? 18.071 151.169 -6.132 1.00 8.55 119 THR B CA 1
ATOM 6056 C C . THR B 1 119 ? 18.856 151.369 -4.841 1.00 8.67 119 THR B C 1
ATOM 6057 O O . THR B 1 119 ? 20.040 151.763 -4.824 1.00 10.04 119 THR B O 1
ATOM 6061 N N . LEU B 1 120 ? 18.203 151.031 -3.724 1.00 8.70 120 LEU B N 1
ATOM 6062 C CA . LEU B 1 120 ? 18.799 151.228 -2.410 1.00 8.75 120 LEU B CA 1
ATOM 6063 C C . LEU B 1 120 ? 20.063 150.332 -2.285 1.00 8.71 120 LEU B C 1
ATOM 6064 O O . LEU B 1 120 ? 21.115 150.807 -1.841 1.00 9.64 120 LEU B O 1
ATOM 6069 N N . LEU B 1 121 ? 20.001 149.092 -2.794 1.00 8.53 121 LEU B N 1
ATOM 6070 C CA . LEU B 1 121 ? 21.243 148.253 -2.776 1.00 8.76 121 LEU B CA 1
ATOM 6071 C C . LEU B 1 121 ? 22.351 148.912 -3.578 1.00 9.45 121 LEU B C 1
ATOM 6072 O O . LEU B 1 121 ? 23.541 148.863 -3.177 1.00 9.38 121 LEU B O 1
ATOM 6077 N N . GLN B 1 122 ? 21.995 149.544 -4.731 1.00 9.05 122 GLN B N 1
ATOM 6078 C CA . GLN B 1 122 ? 23.009 150.161 -5.586 1.00 10.57 122 GLN B CA 1
ATOM 6079 C C . GLN B 1 122 ? 23.582 151.421 -4.977 1.00 11.00 122 GLN B C 1
ATOM 6080 O O . GLN B 1 122 ? 24.701 151.835 -5.271 1.00 11.04 122 GLN B O 1
ATOM 6086 N N . LEU B 1 123 ? 22.851 151.993 -4.023 1.00 10.43 123 LEU B N 1
ATOM 6087 C CA . LEU B 1 123 ? 23.325 153.186 -3.348 1.00 11.83 123 LEU B CA 1
ATOM 6088 C C . LEU B 1 123 ? 24.410 152.935 -2.261 1.00 11.41 123 LEU B C 1
ATOM 6089 O O . LEU B 1 123 ? 25.012 153.845 -1.761 1.00 10.61 123 LEU B O 1
ATOM 6094 N N . LEU B 1 124 ? 24.597 151.694 -1.882 1.00 10.88 124 LEU B N 1
ATOM 6095 C CA . LEU B 1 124 ? 25.470 151.315 -0.742 1.00 12.04 124 LEU B CA 1
ATOM 6096 C C . LEU B 1 124 ? 26.880 151.782 -1.081 1.00 10.19 124 LEU B C 1
ATOM 6097 O O . LEU B 1 124 ? 27.408 151.491 -2.147 1.00 10.04 124 LEU B O 1
ATOM 6102 N N A GLN B 1 125 ? 27.468 152.506 -0.157 0.50 10.44 125 GLN B N 1
ATOM 6103 N N B GLN B 1 125 ? 27.456 152.538 -0.172 0.50 10.13 125 GLN B N 1
ATOM 6104 C CA A GLN B 1 125 ? 28.826 152.966 -0.231 0.50 10.91 125 GLN B CA 1
ATOM 6105 C CA B GLN B 1 125 ? 28.815 153.011 -0.239 0.50 10.38 125 GLN B CA 1
ATOM 6106 C C A GLN B 1 125 ? 29.626 152.468 0.943 0.50 10.58 125 GLN B C 1
ATOM 6107 C C B GLN B 1 125 ? 29.623 152.465 0.925 0.50 10.29 125 GLN B C 1
ATOM 6108 O O A GLN B 1 125 ? 29.093 151.926 1.890 0.50 10.08 125 GLN B O 1
ATOM 6109 O O B GLN B 1 125 ? 29.090 151.892 1.853 0.50 9.85 125 GLN B O 1
ATOM 6120 N N . ASN B 1 126 ? 30.936 152.676 0.900 1.00 10.85 126 ASN B N 1
ATOM 6121 C CA . ASN B 1 126 ? 31.727 152.248 2.028 1.00 10.70 126 ASN B CA 1
ATOM 6122 C C . ASN B 1 126 ? 33.022 153.061 2.119 1.00 11.72 126 ASN B C 1
ATOM 6123 O O . ASN B 1 126 ? 33.418 153.660 1.148 1.00 12.65 126 ASN B O 1
ATOM 6128 N N . ASP B 1 127 ? 33.620 153.023 3.279 1.00 10.78 127 ASP B N 1
ATOM 6129 C CA . ASP B 1 127 ? 35.052 153.391 3.433 1.00 10.84 127 ASP B CA 1
ATOM 6130 C C . ASP B 1 127 ? 35.904 152.143 3.693 1.00 11.19 127 ASP B C 1
ATOM 6131 O O . ASP B 1 127 ? 35.606 151.060 3.186 1.00 11.69 127 ASP B O 1
ATOM 6136 N N . SER B 1 128 ? 36.991 152.280 4.457 1.00 9.47 128 SER B N 1
ATOM 6137 C CA . SER B 1 128 ? 37.740 151.099 4.746 1.00 9.98 128 SER B CA 1
ATOM 6138 C C . SER B 1 128 ? 37.086 150.163 5.794 1.00 10.40 128 SER B C 1
ATOM 6139 O O . SER B 1 128 ? 37.514 149.010 5.903 1.00 10.81 128 SER B O 1
ATOM 6142 N N . LYS B 1 129 ? 36.104 150.665 6.570 1.00 9.48 129 LYS B N 1
ATOM 6143 C CA . LYS B 1 129 ? 35.595 149.964 7.737 1.00 11.07 129 LYS B CA 1
ATOM 6144 C C . LYS B 1 129 ? 34.083 149.819 7.795 1.00 10.24 129 LYS B C 1
ATOM 6145 O O . LYS B 1 129 ? 33.646 148.860 8.456 1.00 12.70 129 LYS B O 1
ATOM 6150 N N . LYS B 1 130 ? 33.351 150.738 7.196 1.00 11.33 130 LYS B N 1
ATOM 6151 C CA . LYS B 1 130 ? 31.915 150.854 7.390 1.00 11.19 130 LYS B CA 1
ATOM 6152 C C . LYS B 1 130 ? 31.214 150.995 6.066 1.00 10.95 130 LYS B C 1
ATOM 6153 O O . LYS B 1 130 ? 31.767 151.437 5.052 1.00 11.29 130 LYS B O 1
ATOM 6155 N N . PHE B 1 131 ? 29.939 150.621 6.102 1.00 9.69 131 PHE B N 1
ATOM 6156 C CA . PHE B 1 131 ? 29.060 150.809 4.973 1.00 9.36 131 PHE B CA 1
ATOM 6157 C C . PHE B 1 131 ? 28.055 151.912 5.261 1.00 11.01 131 PHE B C 1
ATOM 6158 O O . PHE B 1 131 ? 27.617 152.056 6.405 1.00 11.28 131 PHE B O 1
ATOM 6166 N N . TYR B 1 132 ? 27.615 152.629 4.219 1.00 10.69 132 TYR B N 1
ATOM 6167 C CA . TYR B 1 132 ? 26.654 153.685 4.435 1.00 12.41 132 TYR B CA 1
ATOM 6168 C C . TYR B 1 132 ? 25.897 154.010 3.148 1.00 13.63 132 TYR B C 1
ATOM 6169 O O . TYR B 1 132 ? 26.279 153.561 2.090 1.00 13.28 132 TYR B O 1
ATOM 6178 N N . PHE B 1 133 ? 24.807 154.768 3.249 1.00 11.96 133 PHE B N 1
ATOM 6179 C CA . PHE B 1 133 ? 24.148 155.273 2.062 1.00 12.08 133 PHE B CA 1
ATOM 6180 C C . PHE B 1 133 ? 24.236 156.819 2.157 1.00 11.61 133 PHE B C 1
ATOM 6181 O O . PHE B 1 133 ? 24.021 157.368 3.234 1.00 11.98 133 PHE B O 1
ATOM 6189 N N . PRO B 1 134 ? 24.462 157.510 1.053 1.00 11.65 134 PRO B N 1
ATOM 6190 C CA . PRO B 1 134 ? 24.485 158.963 1.064 1.00 12.57 134 PRO B CA 1
ATOM 6191 C C . PRO B 1 134 ? 23.112 159.562 1.292 1.00 11.16 134 PRO B C 1
ATOM 6192 O O . PRO B 1 134 ? 22.154 159.029 0.688 1.00 11.78 134 PRO B O 1
ATOM 6196 N N . VAL B 1 135 ? 23.016 160.638 2.064 1.00 11.58 135 VAL B N 1
ATOM 6197 C CA . VAL B 1 135 ? 21.757 161.365 2.165 1.00 11.24 135 VAL B CA 1
ATOM 6198 C C . VAL B 1 135 ? 21.377 161.843 0.777 1.00 10.48 135 VAL B C 1
ATOM 6199 O O . VAL B 1 135 ? 22.176 162.456 0.071 1.00 11.89 135 VAL B O 1
ATOM 6203 N N . SER B 1 136 ? 20.122 161.640 0.397 1.00 10.42 136 SER B N 1
ATOM 6204 C CA . SER B 1 136 ? 19.751 161.700 -0.986 1.00 9.01 136 SER B CA 1
ATOM 6205 C C . SER B 1 136 ? 18.236 161.516 -1.138 1.00 9.57 136 SER B C 1
ATOM 6206 O O . SER B 1 136 ? 17.597 161.029 -0.261 1.00 9.91 136 SER B O 1
ATOM 6209 N N . GLN B 1 137 ? 17.713 161.965 -2.291 1.00 9.18 137 GLN B N 1
ATOM 6210 C CA . GLN B 1 137 ? 16.390 161.573 -2.691 1.00 9.30 137 GLN B CA 1
ATOM 6211 C C . GLN B 1 137 ? 16.420 161.165 -4.170 1.00 10.37 137 GLN B C 1
ATOM 6212 O O . GLN B 1 137 ? 16.985 161.862 -5.046 1.00 10.47 137 GLN B O 1
ATOM 6218 N N . ILE B 1 138 ? 15.749 160.034 -4.428 1.00 9.86 138 ILE B N 1
ATOM 6219 C CA . ILE B 1 138 ? 15.528 159.539 -5.730 1.00 9.98 138 ILE B CA 1
ATOM 6220 C C . ILE B 1 138 ? 14.022 159.446 -5.936 1.00 9.90 138 ILE B C 1
ATOM 6221 O O . ILE B 1 138 ? 13.324 158.956 -5.084 1.00 10.94 138 ILE B O 1
ATOM 6226 N N . SER B 1 139 ? 13.512 159.940 -7.052 1.00 10.12 139 SER B N 1
ATOM 6227 C CA . SER B 1 139 ? 12.120 159.613 -7.437 1.00 10.43 139 SER B CA 1
ATOM 6228 C C . SER B 1 139 ? 12.148 159.101 -8.893 1.00 9.97 139 SER B C 1
ATOM 6229 O O . SER B 1 139 ? 12.959 159.567 -9.713 1.00 10.34 139 SER B O 1
ATOM 6232 N N . ASP B 1 140 ? 11.351 158.080 -9.197 1.00 9.41 140 ASP B N 1
ATOM 6233 C CA . ASP B 1 140 ? 11.630 157.217 -10.337 1.00 9.76 140 ASP B CA 1
ATOM 6234 C C . ASP B 1 140 ? 10.404 156.574 -10.865 1.00 9.92 140 ASP B C 1
ATOM 6235 O O . ASP B 1 140 ? 9.403 156.508 -10.140 1.00 9.75 140 ASP B O 1
ATOM 6240 N N . PHE B 1 141 ? 10.493 156.192 -12.138 1.00 9.35 141 PHE B N 1
ATOM 6241 C CA . PHE B 1 141 ? 9.398 155.530 -12.894 1.00 10.27 141 PHE B CA 1
ATOM 6242 C C . PHE B 1 141 ? 10.033 155.116 -14.195 1.00 10.22 141 PHE B C 1
ATOM 6243 O O . PHE B 1 141 ? 11.054 155.654 -14.583 1.00 10.02 141 PHE B O 1
ATOM 6251 N N . PRO B 1 142 ? 9.447 154.112 -14.868 1.00 10.26 142 PRO B N 1
ATOM 6252 C CA . PRO B 1 142 ? 10.020 153.655 -16.137 1.00 10.40 142 PRO B CA 1
ATOM 6253 C C . PRO B 1 142 ? 9.550 154.442 -17.350 1.00 10.55 142 PRO B C 1
ATOM 6254 O O . PRO B 1 142 ? 8.344 154.829 -17.450 1.00 11.38 142 PRO B O 1
ATOM 6258 N N . ARG B 1 143 ? 10.451 154.578 -18.281 1.00 11.01 143 ARG B N 1
ATOM 6259 C CA . ARG B 1 143 ? 10.142 155.185 -19.577 1.00 11.59 143 ARG B CA 1
ATOM 6260 C C . ARG B 1 143 ? 9.170 154.319 -20.369 1.00 11.71 143 ARG B C 1
ATOM 6261 O O . ARG B 1 143 ? 8.156 154.824 -20.958 1.00 11.64 143 ARG B O 1
ATOM 6269 N N . PHE B 1 144 ? 9.418 153.027 -20.442 1.00 11.32 144 PHE B N 1
ATOM 6270 C CA . PHE B 1 144 ? 8.557 152.078 -21.131 1.00 11.79 144 PHE B CA 1
ATOM 6271 C C . PHE B 1 144 ? 7.946 151.011 -20.213 1.00 11.77 144 PHE B C 1
ATOM 6272 O O . PHE B 1 144 ? 8.591 150.600 -19.237 1.00 11.68 144 PHE B O 1
ATOM 6280 N N . THR B 1 145 ? 6.727 150.518 -20.506 1.00 11.03 145 THR B N 1
ATOM 6281 C CA . THR B 1 145 ? 6.050 149.568 -19.649 1.00 10.73 145 THR B CA 1
ATOM 6282 C C . THR B 1 145 ? 6.453 148.101 -19.912 1.00 11.46 145 THR B C 1
ATOM 6283 O O . THR B 1 145 ? 6.317 147.275 -19.008 1.00 13.11 145 THR B O 1
ATOM 6287 N N . TRP B 1 146 ? 6.987 147.812 -21.099 1.00 10.83 146 TRP B N 1
ATOM 6288 C CA . TRP B 1 146 ? 7.396 146.474 -21.501 1.00 10.80 146 TRP B CA 1
ATOM 6289 C C . TRP B 1 146 ? 8.932 146.451 -21.540 1.00 10.02 146 TRP B C 1
ATOM 6290 O O . TRP B 1 146 ? 9.543 147.041 -22.422 1.00 10.55 146 TRP B O 1
ATOM 6301 N N . ARG B 1 147 ? 9.527 145.814 -20.538 1.00 9.74 147 ARG B N 1
ATOM 6302 C CA . ARG B 1 147 ? 11.007 145.803 -20.464 1.00 9.24 147 ARG B CA 1
ATOM 6303 C C . ARG B 1 147 ? 11.470 144.348 -20.228 1.00 9.64 147 ARG B C 1
ATOM 6304 O O . ARG B 1 147 ? 11.431 143.819 -19.094 1.00 9.08 147 ARG B O 1
ATOM 6312 N N . GLY B 1 148 ? 11.836 143.692 -21.345 1.00 9.22 148 GLY B N 1
ATOM 6313 C CA . GLY B 1 148 ? 11.887 142.253 -21.353 1.00 8.91 148 GLY B CA 1
ATOM 6314 C C . GLY B 1 148 ? 13.215 141.620 -21.707 1.00 9.14 148 GLY B C 1
ATOM 6315 O O . GLY B 1 148 ? 14.035 142.218 -22.319 1.00 9.06 148 GLY B O 1
ATOM 6316 N N . LEU B 1 149 ? 13.304 140.348 -21.322 1.00 9.64 149 LEU B N 1
ATOM 6317 C CA . LEU B 1 149 ? 14.254 139.366 -21.830 1.00 9.99 149 LEU B CA 1
ATOM 6318 C C . LEU B 1 149 ? 13.499 138.160 -22.398 1.00 9.04 149 LEU B C 1
ATOM 6319 O O . LEU B 1 149 ? 12.586 137.654 -21.748 1.00 9.10 149 LEU B O 1
ATOM 6324 N N . MET B 1 150 ? 13.906 137.742 -23.590 1.00 8.97 150 MET B N 1
ATOM 6325 C CA . MET B 1 150 ? 13.490 136.464 -24.172 1.00 9.27 150 MET B CA 1
ATOM 6326 C C . MET B 1 150 ? 14.547 135.425 -24.004 1.00 9.08 150 MET B C 1
ATOM 6327 O O . MET B 1 150 ? 15.689 135.662 -24.366 1.00 9.82 150 MET B O 1
ATOM 6332 N N . LEU B 1 151 ? 14.131 134.303 -23.453 1.00 9.15 151 LEU B N 1
ATOM 6333 C CA . LEU B 1 151 ? 14.985 133.117 -23.310 1.00 8.64 151 LEU B CA 1
ATOM 6334 C C . LEU B 1 151 ? 14.510 132.038 -24.278 1.00 8.81 151 LEU B C 1
ATOM 6335 O O . LEU B 1 151 ? 13.299 131.662 -24.270 1.00 8.13 151 LEU B O 1
ATOM 6340 N N . ASP B 1 152 ? 15.402 131.622 -25.168 1.00 8.59 152 ASP B N 1
ATOM 6341 C CA . ASP B 1 152 ? 15.194 130.500 -26.095 1.00 8.50 152 ASP B CA 1
ATOM 6342 C C . ASP B 1 152 ? 15.539 129.200 -25.389 1.00 8.52 152 ASP B C 1
ATOM 6343 O O . ASP B 1 152 ? 16.711 128.937 -25.091 1.00 7.72 152 ASP B O 1
ATOM 6348 N N . ALA B 1 153 ? 14.522 128.428 -25.059 1.00 8.41 153 ALA B N 1
ATOM 6349 C CA . ALA B 1 153 ? 14.683 127.130 -24.397 1.00 8.49 153 ALA B CA 1
ATOM 6350 C C . ALA B 1 153 ? 14.787 125.975 -25.419 1.00 8.78 153 ALA B C 1
ATOM 6351 O O . ALA B 1 153 ? 14.965 124.847 -25.045 1.00 9.49 153 ALA B O 1
ATOM 6353 N N . SER B 1 154 ? 14.582 126.272 -26.704 1.00 8.63 154 SER B N 1
ATOM 6354 C CA . SER B 1 154 ? 14.577 125.202 -27.731 1.00 9.07 154 SER B CA 1
ATOM 6355 C C . SER B 1 154 ? 15.967 124.838 -28.218 1.00 8.86 154 SER B C 1
ATOM 6356 O O . SER B 1 154 ? 16.342 123.681 -28.282 1.00 9.79 154 SER B O 1
ATOM 6359 N N . ARG B 1 155 ? 16.722 125.802 -28.658 1.00 8.65 155 ARG B N 1
ATOM 6360 C CA . ARG B 1 155 ? 18.055 125.560 -29.245 1.00 8.83 155 ARG B CA 1
ATOM 6361 C C . ARG B 1 155 ? 18.976 124.835 -28.325 1.00 8.93 155 ARG B C 1
ATOM 6362 O O . ARG B 1 155 ? 19.394 123.699 -28.590 1.00 9.69 155 ARG B O 1
ATOM 6370 N N . HIS B 1 156 ? 19.257 125.447 -27.162 1.00 8.03 156 HIS B N 1
ATOM 6371 C CA . HIS B 1 156 ? 19.752 124.724 -26.026 1.00 9.03 156 HIS B CA 1
ATOM 6372 C C . HIS B 1 156 ? 18.758 124.876 -24.892 1.00 9.82 156 HIS B C 1
ATOM 6373 O O . HIS B 1 156 ? 18.422 126.025 -24.529 1.00 9.35 156 HIS B O 1
ATOM 6380 N N . PHE B 1 157 ? 18.293 123.759 -24.371 1.00 9.05 157 PHE B N 1
ATOM 6381 C CA . PHE B 1 157 ? 17.405 123.759 -23.224 1.00 9.89 157 PHE B CA 1
ATOM 6382 C C . PHE B 1 157 ? 18.126 124.422 -22.016 1.00 9.50 157 PHE B C 1
ATOM 6383 O O . PHE B 1 157 ? 19.333 124.216 -21.781 1.00 10.13 157 PHE B O 1
ATOM 6391 N N . GLN B 1 158 ? 17.348 125.275 -21.346 1.00 9.09 158 GLN B N 1
ATOM 6392 C CA . GLN B 1 158 ? 17.816 125.994 -20.163 1.00 9.21 158 GLN B CA 1
ATOM 6393 C C . GLN B 1 158 ? 17.053 125.539 -18.929 1.00 8.90 158 GLN B C 1
ATOM 6394 O O . GLN B 1 158 ? 15.853 125.807 -18.808 1.00 8.64 158 GLN B O 1
ATOM 6400 N N . PRO B 1 159 ? 17.715 124.769 -18.053 1.00 10.25 159 PRO B N 1
ATOM 6401 C CA . PRO B 1 159 ? 16.992 124.180 -16.912 1.00 10.00 159 PRO B CA 1
ATOM 6402 C C . PRO B 1 159 ? 16.397 125.206 -15.977 1.00 9.41 159 PRO B C 1
ATOM 6403 O O . PRO B 1 159 ? 16.739 126.374 -16.051 1.00 9.65 159 PRO B O 1
ATOM 6407 N N . VAL B 1 160 ? 15.531 124.737 -15.076 1.00 9.04 160 VAL B N 1
ATOM 6408 C CA . VAL B 1 160 ? 14.810 125.572 -14.125 1.00 9.91 160 VAL B CA 1
ATOM 6409 C C . VAL B 1 160 ? 15.780 126.493 -13.400 1.00 9.50 160 VAL B C 1
ATOM 6410 O O . VAL B 1 160 ? 15.435 127.679 -13.182 1.00 8.69 160 VAL B O 1
ATOM 6414 N N . ASP B 1 161 ? 16.984 126.025 -13.053 1.00 9.26 161 ASP B N 1
ATOM 6415 C CA . ASP B 1 161 ? 17.876 126.922 -12.269 1.00 8.87 161 ASP B CA 1
ATOM 6416 C C . ASP B 1 161 ? 18.328 128.141 -13.065 1.00 9.43 161 ASP B C 1
ATOM 6417 O O . ASP B 1 161 ? 18.423 129.233 -12.511 1.00 9.67 161 ASP B O 1
ATOM 6422 N N . VAL B 1 162 ? 18.576 127.948 -14.342 1.00 8.32 162 VAL B N 1
ATOM 6423 C CA . VAL B 1 162 ? 18.925 129.074 -15.207 1.00 8.30 162 VAL B CA 1
ATOM 6424 C C . VAL B 1 162 ? 17.790 130.088 -15.237 1.00 7.82 162 VAL B C 1
ATOM 6425 O O . VAL B 1 162 ? 17.958 131.319 -15.133 1.00 7.85 162 VAL B O 1
ATOM 6429 N N . VAL B 1 163 ? 16.594 129.580 -15.425 1.00 7.84 163 VAL B N 1
ATOM 6430 C CA . VAL B 1 163 ? 15.441 130.454 -15.551 1.00 7.65 163 VAL B CA 1
ATOM 6431 C C . VAL B 1 163 ? 15.261 131.257 -14.244 1.00 8.02 163 VAL B C 1
ATOM 6432 O O . VAL B 1 163 ? 15.091 132.479 -14.266 1.00 8.41 163 VAL B O 1
ATOM 6436 N N . LYS B 1 164 ? 15.270 130.572 -13.099 1.00 8.23 164 LYS B N 1
ATOM 6437 C CA . LYS B 1 164 ? 15.027 131.250 -11.805 1.00 8.59 164 LYS B CA 1
ATOM 6438 C C . LYS B 1 164 ? 16.057 132.368 -11.567 1.00 8.55 164 LYS B C 1
ATOM 6439 O O . LYS B 1 164 ? 15.721 133.522 -11.226 1.00 7.76 164 LYS B O 1
ATOM 6445 N N . ARG B 1 165 ? 17.348 132.050 -11.731 1.00 9.24 165 ARG B N 1
ATOM 6446 C CA . ARG B 1 165 ? 18.377 133.095 -11.470 1.00 8.33 165 ARG B CA 1
ATOM 6447 C C . ARG B 1 165 ? 18.316 134.268 -12.459 1.00 8.60 165 ARG B C 1
ATOM 6448 O O . ARG B 1 165 ? 18.510 135.431 -12.069 1.00 8.81 165 ARG B O 1
ATOM 6456 N N . ASN B 1 166 ? 17.911 134.023 -13.691 1.00 8.49 166 ASN B N 1
ATOM 6457 C CA . ASN B 1 166 ? 17.700 135.084 -14.619 1.00 8.09 166 ASN B CA 1
ATOM 6458 C C . ASN B 1 166 ? 16.469 135.960 -14.294 1.00 8.53 166 ASN B C 1
ATOM 6459 O O . ASN B 1 166 ? 16.534 137.156 -14.484 1.00 8.15 166 ASN B O 1
ATOM 6464 N N . LEU B 1 167 ? 15.435 135.360 -13.715 1.00 8.74 167 LEU B N 1
ATOM 6465 C CA . LEU B 1 167 ? 14.304 136.142 -13.182 1.00 9.50 167 LEU B CA 1
ATOM 6466 C C . LEU B 1 167 ? 14.802 137.084 -12.056 1.00 9.92 167 LEU B C 1
ATOM 6467 O O . LEU B 1 167 ? 14.420 138.286 -11.977 1.00 9.72 167 LEU B O 1
ATOM 6472 N N . ASP B 1 168 ? 15.653 136.560 -11.168 1.00 8.98 168 ASP B N 1
ATOM 6473 C CA . ASP B 1 168 ? 16.263 137.450 -10.162 1.00 10.11 168 ASP B CA 1
ATOM 6474 C C . ASP B 1 168 ? 17.032 138.614 -10.790 1.00 9.33 168 ASP B C 1
ATOM 6475 O O . ASP B 1 168 ? 16.946 139.781 -10.304 1.00 8.66 168 ASP B O 1
ATOM 6480 N N . ALA B 1 169 ? 17.850 138.327 -11.811 1.00 8.59 169 ALA B N 1
ATOM 6481 C CA . ALA B 1 169 ? 18.586 139.384 -12.458 1.00 8.33 169 ALA B CA 1
ATOM 6482 C C . ALA B 1 169 ? 17.700 140.386 -13.181 1.00 8.51 169 ALA B C 1
ATOM 6483 O O . ALA B 1 169 ? 17.959 141.584 -13.148 1.00 8.59 169 ALA B O 1
ATOM 6485 N N . LEU B 1 170 ? 16.645 139.922 -13.820 1.00 8.48 170 LEU B N 1
ATOM 6486 C CA . LEU B 1 170 ? 15.630 140.849 -14.402 1.00 9.05 170 LEU B CA 1
ATOM 6487 C C . LEU B 1 170 ? 15.153 141.798 -13.332 1.00 8.46 170 LEU B C 1
ATOM 6488 O O . LEU B 1 170 ? 15.219 143.038 -13.553 1.00 9.30 170 LEU B O 1
ATOM 6493 N N . ALA B 1 171 ? 14.696 141.282 -12.192 1.00 8.28 171 ALA B N 1
ATOM 6494 C CA . ALA B 1 171 ? 14.225 142.136 -11.110 1.00 8.22 171 ALA B CA 1
ATOM 6495 C C . ALA B 1 171 ? 15.290 143.122 -10.655 1.00 8.54 171 ALA B C 1
ATOM 6496 O O . ALA B 1 171 ? 14.960 144.263 -10.359 1.00 10.24 171 ALA B O 1
ATOM 6498 N N . ALA B 1 172 ? 16.513 142.647 -10.504 1.00 8.50 172 ALA B N 1
ATOM 6499 C CA . ALA B 1 172 ? 17.580 143.485 -10.117 1.00 8.71 172 ALA B CA 1
ATOM 6500 C C . ALA B 1 172 ? 17.822 144.691 -11.052 1.00 8.78 172 ALA B C 1
ATOM 6501 O O . ALA B 1 172 ? 18.278 145.731 -10.596 1.00 9.30 172 ALA B O 1
ATOM 6503 N N . MET B 1 173 ? 17.485 144.557 -12.302 1.00 8.66 173 MET B N 1
ATOM 6504 C CA . MET B 1 173 ? 17.600 145.579 -13.279 1.00 8.73 173 MET B CA 1
ATOM 6505 C C . MET B 1 173 ? 16.252 146.234 -13.590 1.00 9.16 173 MET B C 1
ATOM 6506 O O . MET B 1 173 ? 16.153 147.013 -14.548 1.00 9.57 173 MET B O 1
ATOM 6511 N N . LYS B 1 174 ? 15.243 145.978 -12.780 1.00 8.74 174 LYS B N 1
ATOM 6512 C CA . LYS B 1 174 ? 13.884 146.557 -12.983 1.00 8.93 174 LYS B CA 1
ATOM 6513 C C . LYS B 1 174 ? 13.253 146.218 -14.308 1.00 9.28 174 LYS B C 1
ATOM 6514 O O . LYS B 1 174 ? 12.400 146.958 -14.831 1.00 10.98 174 LYS B O 1
ATOM 6520 N N . MET B 1 175 ? 13.621 145.044 -14.844 1.00 9.37 175 MET B N 1
ATOM 6521 C CA . MET B 1 175 ? 12.931 144.460 -15.998 1.00 9.76 175 MET B CA 1
ATOM 6522 C C . MET B 1 175 ? 11.757 143.651 -15.554 1.00 9.29 175 MET B C 1
ATOM 6523 O O . MET B 1 175 ? 11.788 143.034 -14.498 1.00 10.32 175 MET B O 1
ATOM 6528 N N . ASN B 1 176 ? 10.657 143.755 -16.313 1.00 8.96 176 ASN B N 1
ATOM 6529 C CA . ASN B 1 176 ? 9.389 143.199 -15.862 1.00 9.73 176 ASN B CA 1
ATOM 6530 C C . ASN B 1 176 ? 8.668 142.218 -16.792 1.00 9.50 176 ASN B C 1
ATOM 6531 O O . ASN B 1 176 ? 7.538 141.833 -16.532 1.00 10.64 176 ASN B O 1
ATOM 6536 N N . VAL B 1 177 ? 9.335 141.821 -17.855 1.00 9.86 177 VAL B N 1
ATOM 6537 C CA . VAL B 1 177 ? 8.800 140.795 -18.802 1.00 9.27 177 VAL B CA 1
ATOM 6538 C C . VAL B 1 177 ? 9.824 139.727 -19.095 1.00 8.38 177 VAL B C 1
ATOM 6539 O O . VAL B 1 177 ? 11.005 140.069 -19.396 1.00 8.89 177 VAL B O 1
ATOM 6543 N N . PHE B 1 178 ? 9.381 138.483 -19.032 1.00 9.36 178 PHE B N 1
ATOM 6544 C CA . PHE B 1 178 ? 10.213 137.324 -19.368 1.00 9.09 178 PHE B CA 1
ATOM 6545 C C . PHE B 1 178 ? 9.413 136.605 -20.464 1.00 9.09 178 PHE B C 1
ATOM 6546 O O . PHE B 1 178 ? 8.351 136.070 -20.176 1.00 9.78 178 PHE B O 1
ATOM 6554 N N . HIS B 1 179 ? 9.936 136.644 -21.672 1.00 8.54 179 HIS B N 1
ATOM 6555 C CA . HIS B 1 179 ? 9.321 136.003 -22.830 1.00 8.66 179 HIS B CA 1
ATOM 6556 C C . HIS B 1 179 ? 9.982 134.667 -23.036 1.00 9.29 179 HIS B C 1
ATOM 6557 O O . HIS B 1 179 ? 11.217 134.553 -23.172 1.00 8.95 179 HIS B O 1
ATOM 6564 N N . TRP B 1 180 ? 9.193 133.608 -22.962 1.00 8.85 180 TRP B N 1
ATOM 6565 C CA . TRP B 1 180 ? 9.747 132.259 -22.886 1.00 9.07 180 TRP B CA 1
ATOM 6566 C C . TRP B 1 180 ? 9.520 131.555 -24.284 1.00 9.32 180 TRP B C 1
ATOM 6567 O O . TRP B 1 180 ? 8.357 131.187 -24.634 1.00 9.09 180 TRP B O 1
ATOM 6578 N N . HIS B 1 181 ? 10.610 131.445 -25.062 1.00 9.48 181 HIS B N 1
ATOM 6579 C CA . HIS B 1 181 ? 10.537 130.880 -26.408 1.00 10.12 181 HIS B CA 1
ATOM 6580 C C . HIS B 1 181 ? 10.663 129.368 -26.251 1.00 9.68 181 HIS B C 1
ATOM 6581 O O . HIS B 1 181 ? 11.756 128.826 -26.118 1.00 10.16 181 HIS B O 1
ATOM 6588 N N . LEU B 1 182 ? 9.546 128.677 -26.237 1.00 9.77 182 LEU B N 1
ATOM 6589 C CA . LEU B 1 182 ? 9.424 127.297 -25.659 1.00 10.48 182 LEU B CA 1
ATOM 6590 C C . LEU B 1 182 ? 9.401 126.181 -26.749 1.00 11.55 182 LEU B C 1
ATOM 6591 O O . LEU B 1 182 ? 9.352 125.020 -26.419 1.00 10.97 182 LEU B O 1
ATOM 6596 N N . VAL B 1 183 ? 9.445 126.602 -28.002 1.00 9.57 183 VAL B N 1
ATOM 6597 C CA . VAL B 1 183 ? 9.398 125.692 -29.147 1.00 10.45 183 VAL B CA 1
ATOM 6598 C C . VAL B 1 183 ? 10.166 126.291 -30.274 1.00 9.66 183 VAL B C 1
ATOM 6599 O O . VAL B 1 183 ? 10.085 127.503 -30.521 1.00 10.02 183 VAL B O 1
ATOM 6603 N N . ASP B 1 184 ? 10.946 125.461 -30.988 1.00 9.06 184 ASP B N 1
ATOM 6604 C CA . ASP B 1 184 ? 11.540 125.850 -32.267 1.00 9.21 184 ASP B CA 1
ATOM 6605 C C . ASP B 1 184 ? 11.935 124.534 -32.995 1.00 9.49 184 ASP B C 1
ATOM 6606 O O . ASP B 1 184 ? 11.477 123.454 -32.601 1.00 9.67 184 ASP B O 1
ATOM 6611 N N . ASP B 1 185 ? 12.682 124.644 -34.092 1.00 8.92 185 ASP B N 1
ATOM 6612 C CA . ASP B 1 185 ? 13.008 123.471 -34.904 1.00 9.72 185 ASP B CA 1
ATOM 6613 C C . ASP B 1 185 ? 13.806 122.391 -34.120 1.00 10.90 185 ASP B C 1
ATOM 6614 O O . ASP B 1 185 ? 13.727 121.196 -34.405 1.00 9.44 185 ASP B O 1
ATOM 6619 N N . GLN B 1 186 ? 14.522 122.886 -33.076 1.00 10.68 186 GLN B N 1
ATOM 6620 C CA . GLN B 1 186 ? 15.461 122.106 -32.265 1.00 10.03 186 GLN B CA 1
ATOM 6621 C C . GLN B 1 186 ? 14.874 121.477 -30.977 1.00 9.42 186 GLN B C 1
ATOM 6622 O O . GLN B 1 186 ? 15.591 120.811 -30.238 1.00 10.03 186 GLN B O 1
ATOM 6628 N N . GLY B 1 187 ? 13.565 121.571 -30.789 1.00 9.16 187 GLY B N 1
ATOM 6629 C CA . GLY B 1 187 ? 12.887 120.964 -29.668 1.00 9.75 187 GLY B CA 1
ATOM 6630 C C . GLY B 1 187 ? 11.677 121.700 -29.143 1.00 9.52 187 GLY B C 1
ATOM 6631 O O . GLY B 1 187 ? 11.594 122.960 -29.152 1.00 10.55 187 GLY B O 1
ATOM 6632 N N . TRP B 1 188 ? 10.737 120.898 -28.647 1.00 9.24 188 TRP B N 1
ATOM 6633 C CA . TRP B 1 188 ? 9.538 121.307 -27.971 1.00 9.10 188 TRP B CA 1
ATOM 6634 C C . TRP B 1 188 ? 9.696 121.191 -26.460 1.00 9.55 188 TRP B C 1
ATOM 6635 O O . TRP B 1 188 ? 10.104 120.108 -26.006 1.00 11.55 188 TRP B O 1
ATOM 6646 N N . ARG B 1 189 ? 9.393 122.228 -25.671 1.00 10.10 189 ARG B N 1
ATOM 6647 C CA . ARG B 1 189 ? 9.771 122.216 -24.267 1.00 10.02 189 ARG B CA 1
ATOM 6648 C C . ARG B 1 189 ? 8.646 122.252 -23.261 1.00 11.58 189 ARG B C 1
ATOM 6649 O O . ARG B 1 189 ? 8.878 122.537 -22.032 1.00 11.92 189 ARG B O 1
ATOM 6657 N N . ILE B 1 190 ? 7.424 121.981 -23.660 1.00 11.61 190 ILE B N 1
ATOM 6658 C CA . ILE B 1 190 ? 6.267 122.081 -22.739 1.00 11.46 190 ILE B CA 1
ATOM 6659 C C . ILE B 1 190 ? 5.684 120.736 -22.472 1.00 11.58 190 ILE B C 1
ATOM 6660 O O . ILE B 1 190 ? 5.163 120.128 -23.401 1.00 12.35 190 ILE B O 1
ATOM 6665 N N . GLU B 1 191 ? 5.725 120.207 -21.223 1.00 11.20 191 GLU B N 1
ATOM 6666 C CA . GLU B 1 191 ? 5.061 118.993 -20.946 1.00 11.11 191 GLU B CA 1
ATOM 6667 C C . GLU B 1 191 ? 3.546 119.089 -21.362 1.00 10.87 191 GLU B C 1
ATOM 6668 O O . GLU B 1 191 ? 2.815 119.967 -20.961 1.00 12.21 191 GLU B O 1
ATOM 6674 N N A THR B 1 192 ? 3.128 118.096 -22.138 0.50 13.25 192 THR B N 1
ATOM 6675 N N B THR B 1 192 ? 3.146 118.147 -22.204 0.50 12.26 192 THR B N 1
ATOM 6676 C CA A THR B 1 192 ? 1.754 118.037 -22.634 0.50 13.85 192 THR B CA 1
ATOM 6677 C CA B THR B 1 192 ? 1.747 118.019 -22.601 0.50 12.07 192 THR B CA 1
ATOM 6678 C C A THR B 1 192 ? 1.146 116.633 -22.609 0.50 15.11 192 THR B C 1
ATOM 6679 C C B THR B 1 192 ? 1.327 116.558 -22.414 0.50 13.65 192 THR B C 1
ATOM 6680 O O A THR B 1 192 ? 1.347 115.860 -23.518 0.50 16.20 192 THR B O 1
ATOM 6681 O O B THR B 1 192 ? 1.984 115.640 -22.870 0.50 13.58 192 THR B O 1
ATOM 6688 N N . LYS B 1 193 ? 0.281 116.386 -21.644 1.00 16.65 193 LYS B N 1
ATOM 6689 C CA . LYS B 1 193 ? -0.424 115.109 -21.520 1.00 20.31 193 LYS B CA 1
ATOM 6690 C C . LYS B 1 193 ? -1.383 114.794 -22.626 1.00 20.74 193 LYS B C 1
ATOM 6691 O O . LYS B 1 193 ? -1.556 113.593 -22.969 1.00 24.69 193 LYS B O 1
ATOM 6693 N N . LYS B 1 194 ? -2.084 115.758 -23.141 1.00 23.64 194 LYS B N 1
ATOM 6694 C CA . LYS B 1 194 ? -3.023 115.542 -24.259 1.00 23.23 194 LYS B CA 1
ATOM 6695 C C . LYS B 1 194 ? -2.311 115.215 -25.581 1.00 21.61 194 LYS B C 1
ATOM 6696 O O . LYS B 1 194 ? -2.889 114.591 -26.454 1.00 20.02 194 LYS B O 1
ATOM 6698 N N . HIS B 1 195 ? -1.029 115.607 -25.758 1.00 18.21 195 HIS B N 1
ATOM 6699 C CA . HIS B 1 195 ? -0.336 115.460 -27.000 1.00 16.15 195 HIS B CA 1
ATOM 6700 C C . HIS B 1 195 ? 1.067 114.950 -26.673 1.00 17.42 195 HIS B C 1
ATOM 6701 O O . HIS B 1 195 ? 2.075 115.586 -27.028 1.00 15.84 195 HIS B O 1
ATOM 6708 N N . PRO B 1 196 ? 1.133 113.762 -26.066 1.00 16.57 196 PRO B N 1
ATOM 6709 C CA . PRO B 1 196 ? 2.415 113.288 -25.596 1.00 18.13 196 PRO B CA 1
ATOM 6710 C C . PRO B 1 196 ? 3.482 113.053 -26.650 1.00 15.93 196 PRO B C 1
ATOM 6711 O O . PRO B 1 196 ? 4.665 112.932 -26.286 1.00 15.81 196 PRO B O 1
ATOM 6715 N N . LYS B 1 197 ? 3.126 112.879 -27.933 1.00 14.74 197 LYS B N 1
ATOM 6716 C CA . LYS B 1 197 ? 4.173 112.769 -28.930 1.00 15.66 197 LYS B CA 1
ATOM 6717 C C . LYS B 1 197 ? 5.109 113.939 -28.941 1.00 14.10 197 LYS B C 1
ATOM 6718 O O . LYS B 1 197 ? 6.252 113.807 -29.359 1.00 13.97 197 LYS B O 1
ATOM 6724 N N . LEU B 1 198 ? 4.634 115.086 -28.552 1.00 13.33 198 LEU B N 1
ATOM 6725 C CA . LEU B 1 198 ? 5.555 116.260 -28.622 1.00 13.64 198 LEU B CA 1
ATOM 6726 C C . LEU B 1 198 ? 6.704 116.074 -27.598 1.00 15.18 198 LEU B C 1
ATOM 6727 O O . LEU B 1 198 ? 7.815 116.513 -27.833 1.00 15.13 198 LEU B O 1
ATOM 6732 N N . ILE B 1 199 ? 6.420 115.443 -26.486 1.00 15.64 199 ILE B N 1
ATOM 6733 C CA . ILE B 1 199 ? 7.479 115.129 -25.527 1.00 17.39 199 ILE B CA 1
ATOM 6734 C C . ILE B 1 199 ? 8.248 113.901 -25.942 1.00 16.29 199 ILE B C 1
ATOM 6735 O O . ILE B 1 199 ? 9.516 113.853 -25.864 1.00 14.99 199 ILE B O 1
ATOM 6740 N N . GLU B 1 200 ? 7.512 112.870 -26.372 1.00 16.60 200 GLU B N 1
ATOM 6741 C CA . GLU B 1 200 ? 8.144 111.574 -26.677 1.00 16.25 200 GLU B CA 1
ATOM 6742 C C . GLU B 1 200 ? 9.127 111.710 -27.824 1.00 16.57 200 GLU B C 1
ATOM 6743 O O . GLU B 1 200 ? 10.227 111.185 -27.774 1.00 16.10 200 GLU B O 1
ATOM 6749 N N . LEU B 1 201 ? 8.709 112.398 -28.863 1.00 15.46 201 LEU B N 1
ATOM 6750 C CA . LEU B 1 201 ? 9.400 112.449 -30.137 1.00 15.79 201 LEU B CA 1
ATOM 6751 C C . LEU B 1 201 ? 10.044 113.804 -30.526 1.00 15.90 201 LEU B C 1
ATOM 6752 O O . LEU B 1 201 ? 10.863 113.835 -31.428 1.00 15.18 201 LEU B O 1
ATOM 6757 N N . ALA B 1 202 ? 9.724 114.905 -29.824 1.00 13.41 202 ALA B N 1
ATOM 6758 C CA . ALA B 1 202 ? 10.218 116.190 -30.220 1.00 13.36 202 ALA B CA 1
ATOM 6759 C C . ALA B 1 202 ? 10.960 116.942 -29.119 1.00 12.05 202 ALA B C 1
ATOM 6760 O O . ALA B 1 202 ? 11.130 118.135 -29.259 1.00 11.41 202 ALA B O 1
ATOM 6762 N N . SER B 1 203 ? 11.354 116.269 -28.034 1.00 12.04 203 SER B N 1
ATOM 6763 C CA . SER B 1 203 ? 12.074 116.944 -26.927 1.00 12.16 203 SER B CA 1
ATOM 6764 C C . SER B 1 203 ? 13.425 116.416 -26.528 1.00 11.51 203 SER B C 1
ATOM 6765 O O . SER B 1 203 ? 14.087 117.081 -25.734 1.00 10.69 203 SER B O 1
ATOM 6768 N N . ASP B 1 204 ? 13.802 115.183 -26.926 1.00 12.35 204 ASP B N 1
ATOM 6769 C CA . ASP B 1 204 ? 14.996 114.512 -26.355 1.00 13.26 204 ASP B CA 1
ATOM 6770 C C . ASP B 1 204 ? 14.944 114.302 -24.850 1.00 13.89 204 ASP B C 1
ATOM 6771 O O . ASP B 1 204 ? 15.966 114.178 -24.189 1.00 15.00 204 ASP B O 1
ATOM 6776 N N . GLY B 1 205 ? 13.761 114.392 -24.317 1.00 13.31 205 GLY B N 1
ATOM 6777 C CA . GLY B 1 205 ? 13.593 114.361 -22.880 1.00 13.94 205 GLY B CA 1
ATOM 6778 C C . GLY B 1 205 ? 13.896 115.579 -22.077 1.00 13.57 205 GLY B C 1
ATOM 6779 O O . GLY B 1 205 ? 13.856 115.520 -20.841 1.00 11.92 205 GLY B O 1
ATOM 6780 N N . LEU B 1 206 ? 14.164 116.677 -22.801 1.00 12.14 206 LEU B N 1
ATOM 6781 C CA . LEU B 1 206 ? 14.391 118.003 -22.244 1.00 12.49 206 LEU B CA 1
ATOM 6782 C C . LEU B 1 206 ? 13.202 118.899 -22.346 1.00 11.88 206 LEU B C 1
ATOM 6783 O O . LEU B 1 206 ? 12.793 119.313 -23.444 1.00 12.29 206 LEU B O 1
ATOM 6788 N N . TYR B 1 207 ? 12.562 119.160 -21.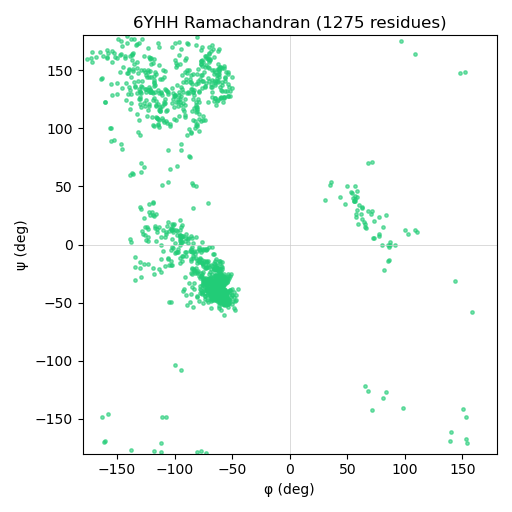199 1.00 11.35 207 TYR B N 1
ATOM 6789 C CA . TYR B 1 207 ? 11.369 120.001 -21.190 1.00 12.14 207 TYR B CA 1
ATOM 6790 C C . TYR B 1 207 ? 11.022 120.458 -19.827 1.00 11.52 207 TYR B C 1
ATOM 6791 O O . TYR B 1 207 ? 11.526 119.888 -18.868 1.00 12.16 207 TYR B O 1
ATOM 6800 N N . TYR B 1 208 ? 10.133 121.456 -19.738 1.00 11.26 208 TYR B N 1
ATOM 6801 C CA . TYR B 1 208 ? 9.644 121.923 -18.441 1.00 10.38 208 TYR B CA 1
ATOM 6802 C C . TYR B 1 208 ? 8.359 121.201 -18.118 1.00 10.53 208 TYR B C 1
ATOM 6803 O O . TYR B 1 208 ? 7.484 121.086 -18.987 1.00 10.94 208 TYR B O 1
ATOM 6812 N N . THR B 1 209 ? 8.225 120.694 -16.888 1.00 9.65 209 THR B N 1
ATOM 6813 C CA . THR B 1 209 ? 6.973 120.133 -16.503 1.00 9.68 209 THR B CA 1
ATOM 6814 C C . THR B 1 209 ? 5.901 121.196 -16.316 1.00 9.32 209 THR B C 1
ATOM 6815 O O . THR B 1 209 ? 6.176 122.376 -16.157 1.00 10.08 209 THR B O 1
ATOM 6819 N N . GLN B 1 210 ? 4.607 120.828 -16.372 1.00 10.35 210 GLN B N 1
ATOM 6820 C CA . GLN B 1 210 ? 3.552 121.792 -16.064 1.00 10.13 210 GLN B CA 1
ATOM 6821 C C . GLN B 1 210 ? 3.694 122.424 -14.680 1.00 9.26 210 GLN B C 1
ATOM 6822 O O . GLN B 1 210 ? 3.458 123.619 -14.518 1.00 9.70 210 GLN B O 1
ATOM 6828 N N . GLU B 1 211 ? 4.031 121.613 -13.703 1.00 9.78 211 GLU B N 1
ATOM 6829 C CA . GLU B 1 211 ? 4.241 122.117 -12.358 1.00 10.94 211 GLU B CA 1
ATOM 6830 C C . GLU B 1 211 ? 5.424 123.103 -12.302 1.00 10.26 211 GLU B C 1
ATOM 6831 O O . GLU B 1 211 ? 5.324 124.099 -11.589 1.00 9.07 211 GLU B O 1
ATOM 6837 N N . GLU B 1 212 ? 6.524 122.795 -12.973 1.00 11.69 212 GLU B N 1
ATOM 6838 C CA . GLU B 1 212 ? 7.657 123.666 -13.014 1.00 10.58 212 GLU B CA 1
ATOM 6839 C C . GLU B 1 212 ? 7.255 124.969 -13.668 1.00 11.37 212 GLU B C 1
ATOM 6840 O O . GLU B 1 212 ? 7.647 126.052 -13.187 1.00 11.36 212 GLU B O 1
ATOM 6846 N N . ILE B 1 213 ? 6.464 124.924 -14.750 1.00 9.50 213 ILE B N 1
ATOM 6847 C CA . ILE B 1 213 ? 5.924 126.124 -15.325 1.00 10.15 213 ILE B CA 1
ATOM 6848 C C . ILE B 1 213 ? 5.103 126.958 -14.337 1.00 9.97 213 ILE B C 1
ATOM 6849 O O . ILE B 1 213 ? 5.350 128.129 -14.210 1.00 10.44 213 ILE B O 1
ATOM 6854 N N . ARG B 1 214 ? 4.137 126.361 -13.649 1.00 9.41 214 ARG B N 1
ATOM 6855 C CA . ARG B 1 214 ? 3.383 127.056 -12.702 1.00 10.43 214 ARG B CA 1
ATOM 6856 C C . ARG B 1 214 ? 4.256 127.655 -11.632 1.00 10.51 214 ARG B C 1
ATOM 6857 O O . ARG B 1 214 ? 3.985 128.781 -11.183 1.00 10.38 214 ARG B O 1
ATOM 6865 N N . ASN B 1 215 ? 5.266 126.897 -11.203 1.00 11.18 215 ASN B N 1
ATOM 6866 C CA . ASN B 1 215 ? 6.162 127.399 -10.135 1.00 11.84 215 ASN B CA 1
ATOM 6867 C C . ASN B 1 215 ? 7.053 128.502 -10.569 1.00 11.79 215 ASN B C 1
ATOM 6868 O O . ASN B 1 215 ? 7.323 129.445 -9.742 1.00 11.14 215 ASN B O 1
ATOM 6873 N N . ILE B 1 216 ? 7.472 128.481 -11.830 1.00 10.60 216 ILE B N 1
ATOM 6874 C CA . ILE B 1 216 ? 8.242 129.623 -12.418 1.00 10.95 216 ILE B CA 1
ATOM 6875 C C . ILE B 1 216 ? 7.389 130.866 -12.613 1.00 10.06 216 ILE B C 1
ATOM 6876 O O . ILE B 1 216 ? 7.834 131.967 -12.345 1.00 10.61 216 ILE B O 1
ATOM 6881 N N . VAL B 1 217 ? 6.121 130.685 -13.003 1.00 9.29 217 VAL B N 1
ATOM 6882 C CA . VAL B 1 217 ? 5.164 131.745 -13.044 1.00 10.39 217 VAL B CA 1
ATOM 6883 C C . VAL B 1 217 ? 5.044 132.445 -11.666 1.00 9.88 217 VAL B C 1
ATOM 6884 O O . VAL B 1 217 ? 5.079 133.705 -11.608 1.00 10.21 217 VAL B O 1
ATOM 6888 N N . LYS B 1 218 ? 4.947 131.645 -10.613 1.00 10.71 218 LYS B N 1
ATOM 6889 C CA . LYS B 1 218 ? 4.792 132.182 -9.244 1.00 11.99 218 LYS B CA 1
ATOM 6890 C C . LYS B 1 218 ? 6.127 132.917 -8.879 1.00 10.26 218 LYS B C 1
ATOM 6891 O O . LYS B 1 218 ? 6.110 133.985 -8.270 1.00 11.26 218 LYS B O 1
ATOM 6895 N N . TYR B 1 219 ? 7.261 132.286 -9.184 1.00 9.63 219 TYR B N 1
ATOM 6896 C CA . TYR B 1 219 ? 8.586 132.856 -8.832 1.00 9.53 219 TYR B CA 1
ATOM 6897 C C . TYR B 1 219 ? 8.710 134.233 -9.510 1.00 10.67 219 TYR B C 1
ATOM 6898 O O . TYR B 1 219 ? 9.183 135.238 -8.916 1.00 10.37 219 TYR B O 1
ATOM 6907 N N . ALA B 1 220 ? 8.310 134.304 -10.784 1.00 9.83 220 ALA B N 1
ATOM 6908 C CA . ALA B 1 220 ? 8.332 135.597 -11.479 1.00 9.85 220 ALA B CA 1
ATOM 6909 C C . ALA B 1 220 ? 7.380 136.617 -10.845 1.00 10.76 220 ALA B C 1
ATOM 6910 O O . ALA B 1 220 ? 7.714 137.762 -10.725 1.00 10.76 220 ALA B O 1
ATOM 6912 N N . ASP B 1 221 ? 6.150 136.195 -10.536 1.00 10.54 221 ASP B N 1
ATOM 6913 C CA . ASP B 1 221 ? 5.149 137.095 -9.995 1.00 11.62 221 ASP B CA 1
ATOM 6914 C C . ASP B 1 221 ? 5.639 137.643 -8.662 1.00 11.01 221 ASP B C 1
ATOM 6915 O O . ASP B 1 221 ? 5.531 138.871 -8.453 1.00 10.87 221 ASP B O 1
ATOM 6920 N N . GLU B 1 222 ? 6.231 136.797 -7.855 1.00 11.07 222 GLU B N 1
ATOM 6921 C CA . GLU B 1 222 ? 6.800 137.276 -6.578 1.00 11.79 222 GLU B CA 1
ATOM 6922 C C . GLU B 1 222 ? 7.807 138.407 -6.798 1.00 11.82 222 GLU B C 1
ATOM 6923 O O . GLU B 1 222 ? 8.052 139.264 -5.933 1.00 11.72 222 GLU B O 1
ATOM 6929 N N . ARG B 1 223 ? 8.443 138.380 -7.953 1.00 11.02 223 ARG B N 1
ATOM 6930 C CA . ARG B 1 223 ? 9.449 139.359 -8.331 1.00 10.65 223 ARG B CA 1
ATOM 6931 C C . ARG B 1 223 ? 8.990 140.426 -9.311 1.00 9.88 223 ARG B C 1
ATOM 6932 O O . ARG B 1 223 ? 9.782 141.201 -9.861 1.00 11.37 223 ARG B O 1
ATOM 6940 N N . GLY B 1 224 ? 7.669 140.542 -9.500 1.00 9.50 224 GLY B N 1
ATOM 6941 C CA . GLY B 1 224 ? 7.097 141.627 -10.258 1.00 9.32 224 GLY B CA 1
ATOM 6942 C C . GLY B 1 224 ? 7.119 141.464 -11.785 1.00 9.75 224 GLY B C 1
ATOM 6943 O O . GLY B 1 224 ? 7.020 142.437 -12.553 1.00 10.14 224 GLY B O 1
ATOM 6944 N N . ILE B 1 225 ? 7.362 140.217 -12.225 1.00 10.25 225 ILE B N 1
ATOM 6945 C CA . ILE B 1 225 ? 7.638 139.942 -13.637 1.00 9.83 225 ILE B CA 1
ATOM 6946 C C . ILE B 1 225 ? 6.492 139.098 -14.274 1.00 10.76 225 ILE B C 1
ATOM 6947 O O . ILE B 1 225 ? 6.055 138.103 -13.729 1.00 11.17 225 ILE B O 1
ATOM 6952 N N . LEU B 1 226 ? 6.030 139.593 -15.414 1.00 10.38 226 LEU B N 1
ATOM 6953 C CA . LEU B 1 226 ? 5.035 138.944 -16.314 1.00 10.82 226 LEU B CA 1
ATOM 6954 C C . LEU B 1 226 ? 5.787 137.912 -17.197 1.00 10.37 226 LEU B C 1
ATOM 6955 O O . LEU B 1 226 ? 6.851 138.284 -17.759 1.00 11.55 226 LEU B O 1
ATOM 6960 N N . ILE B 1 227 ? 5.210 136.720 -17.402 1.00 10.00 227 ILE B N 1
ATOM 6961 C CA . ILE B 1 227 ? 5.739 135.738 -18.350 1.00 10.32 227 ILE B CA 1
ATOM 6962 C C . ILE B 1 227 ? 4.853 135.713 -19.576 1.00 11.02 227 ILE B C 1
ATOM 6963 O O . ILE B 1 227 ? 3.571 135.600 -19.487 1.00 10.81 227 ILE B O 1
ATOM 6968 N N . VAL B 1 228 ? 5.523 135.796 -20.707 1.00 9.73 228 VAL B N 1
ATOM 6969 C CA . VAL B 1 228 ? 4.869 135.731 -21.989 1.00 10.12 228 VAL B CA 1
ATOM 6970 C C . VAL B 1 228 ? 5.340 134.454 -22.666 1.00 10.03 228 VAL B C 1
ATOM 6971 O O . VAL B 1 228 ? 6.498 134.387 -23.072 1.00 10.50 228 VAL B O 1
ATOM 6975 N N . PRO B 1 229 ? 4.491 133.429 -22.779 1.00 9.36 229 PRO B N 1
ATOM 6976 C CA . PRO B 1 229 ? 4.895 132.190 -23.426 1.00 10.10 229 PRO B CA 1
ATOM 6977 C C . PRO B 1 229 ? 4.823 132.346 -24.946 1.00 10.82 229 PRO B C 1
ATOM 6978 O O . PRO B 1 229 ? 3.982 133.104 -25.438 1.00 11.51 229 PRO B O 1
ATOM 6982 N N . GLU B 1 230 ? 5.678 131.589 -25.653 1.00 10.59 230 GLU B N 1
ATOM 6983 C CA . GLU B 1 230 ? 5.671 131.561 -27.134 1.00 10.51 230 GLU B CA 1
ATOM 6984 C C . GLU B 1 230 ? 5.666 130.172 -27.655 1.00 10.10 230 GLU B C 1
ATOM 6985 O O . GLU B 1 230 ? 6.515 129.364 -27.288 1.00 10.16 230 GLU B O 1
ATOM 6991 N N . ILE B 1 231 ? 4.665 129.865 -28.514 1.00 10.21 231 ILE B N 1
ATOM 6992 C CA . ILE B 1 231 ? 4.639 128.669 -29.361 1.00 10.58 231 ILE B CA 1
ATOM 6993 C C . ILE B 1 231 ? 4.720 129.176 -30.755 1.00 10.45 231 ILE B C 1
ATOM 6994 O O . ILE B 1 231 ? 3.749 129.670 -31.256 1.00 10.66 231 ILE B O 1
ATOM 6999 N N . ASP B 1 232 ? 5.893 129.080 -31.392 1.00 10.21 232 ASP B N 1
ATOM 7000 C CA . ASP B 1 232 ? 6.134 129.702 -32.685 1.00 10.68 232 ASP B CA 1
ATOM 7001 C C . ASP B 1 232 ? 5.569 128.857 -33.831 1.00 11.04 232 ASP B C 1
ATOM 7002 O O . ASP B 1 232 ? 5.966 127.706 -34.059 1.00 10.97 232 ASP B O 1
ATOM 7007 N N . VAL B 1 233 ? 4.568 129.428 -34.503 1.00 10.58 233 VAL B N 1
ATOM 7008 C CA . VAL B 1 233 ? 3.893 128.773 -35.645 1.00 10.76 233 VAL B CA 1
ATOM 7009 C C . VAL B 1 233 ? 3.609 129.795 -36.746 1.00 10.34 233 VAL B C 1
ATOM 7010 O O . VAL B 1 233 ? 3.530 130.967 -36.485 1.00 10.64 233 VAL B O 1
ATOM 7014 N N . PRO B 1 234 ? 3.572 129.378 -38.039 1.00 11.47 234 PRO B N 1
ATOM 7015 C CA . PRO B 1 234 ? 3.720 128.001 -38.514 1.00 11.04 234 PRO B CA 1
ATOM 7016 C C . PRO B 1 234 ? 5.074 127.598 -39.077 1.00 11.26 234 PRO B C 1
ATOM 7017 O O . PRO B 1 234 ? 5.276 126.458 -39.415 1.00 11.87 234 PRO B O 1
ATOM 7021 N N . GLY B 1 235 ? 5.984 128.555 -39.147 1.00 11.54 235 GLY B N 1
ATOM 7022 C CA . GLY B 1 235 ? 7.397 128.314 -39.473 1.00 11.70 235 GLY B CA 1
ATOM 7023 C C . GLY B 1 235 ? 8.105 127.643 -38.313 1.00 10.62 235 GLY B C 1
ATOM 7024 O O . GLY B 1 235 ? 7.481 127.386 -37.334 1.00 11.10 235 GLY B O 1
ATOM 7025 N N . HIS B 1 236 ? 9.408 127.370 -38.454 1.00 10.64 236 HIS B N 1
ATOM 7026 C CA . HIS B 1 236 ? 10.197 126.804 -37.378 1.00 12.07 236 HIS B CA 1
ATOM 7027 C C . HIS B 1 236 ? 9.525 125.500 -36.908 1.00 10.33 236 HIS B C 1
ATOM 7028 O O . HIS B 1 236 ? 9.534 125.181 -35.724 1.00 11.31 236 HIS B O 1
ATOM 7035 N N . GLY B 1 237 ? 8.957 124.723 -37.857 1.00 10.96 237 GLY B N 1
ATOM 7036 C CA . GLY B 1 237 ? 8.082 123.600 -37.514 1.00 11.49 237 GLY B CA 1
ATOM 7037 C C . GLY B 1 237 ? 8.713 122.251 -37.327 1.00 11.55 237 GLY B C 1
ATOM 7038 O O . GLY B 1 237 ? 7.982 121.290 -37.181 1.00 12.71 237 GLY B O 1
ATOM 7039 N N . SER B 1 238 ? 10.056 122.133 -37.363 1.00 10.42 238 SER B N 1
ATOM 7040 C CA . SER B 1 238 ? 10.681 120.813 -37.500 1.00 11.18 238 SER B CA 1
ATOM 7041 C C . SER B 1 238 ? 10.327 119.848 -36.399 1.00 12.04 238 SER B C 1
ATOM 7042 O O . SER B 1 238 ? 10.031 118.683 -36.656 1.00 13.10 238 SER B O 1
ATOM 7045 N N . ALA B 1 239 ? 10.316 120.316 -35.166 1.00 12.13 239 ALA B N 1
ATOM 7046 C CA . ALA B 1 239 ? 10.025 119.480 -34.030 1.00 12.52 239 ALA B CA 1
ATOM 7047 C C . ALA B 1 239 ? 8.533 119.157 -33.889 1.00 12.22 239 ALA B C 1
ATOM 7048 O O . ALA B 1 239 ? 8.183 118.008 -33.668 1.00 13.08 239 ALA B O 1
ATOM 7050 N N . ILE B 1 240 ? 7.661 120.094 -34.085 1.00 12.57 240 ILE B N 1
ATOM 7051 C CA . ILE B 1 240 ? 6.195 119.888 -34.064 1.00 12.72 240 ILE B CA 1
ATOM 7052 C C . ILE B 1 240 ? 5.908 118.809 -35.096 1.00 13.17 240 ILE B C 1
ATOM 7053 O O . ILE B 1 240 ? 5.152 117.889 -34.799 1.00 12.17 240 ILE B O 1
ATOM 7058 N N . LEU B 1 241 ? 6.530 118.956 -36.261 1.00 11.51 241 LEU B N 1
ATOM 7059 C CA . LEU B 1 241 ? 6.195 118.045 -37.397 1.00 12.60 241 LEU B CA 1
ATOM 7060 C C . LEU B 1 241 ? 6.855 116.670 -37.277 1.00 14.62 241 LEU B C 1
ATOM 7061 O O . LEU B 1 241 ? 6.457 115.713 -37.957 1.00 14.51 241 LEU B O 1
ATOM 7066 N N . THR B 1 242 ? 7.875 116.538 -36.394 1.00 13.06 242 THR B N 1
ATOM 7067 C CA . THR B 1 242 ? 8.394 115.245 -36.013 1.00 14.35 242 THR B CA 1
ATOM 7068 C C . THR B 1 242 ? 7.317 114.470 -35.270 1.00 15.27 242 THR B C 1
ATOM 7069 O O . THR B 1 242 ? 7.137 113.248 -35.510 1.00 16.17 242 THR B O 1
ATOM 7073 N N . ALA B 1 243 ? 6.611 115.155 -34.385 1.00 13.98 243 ALA B N 1
ATOM 7074 C CA . ALA B 1 243 ? 5.474 114.558 -33.687 1.00 15.10 243 ALA B CA 1
ATOM 7075 C C . ALA B 1 243 ? 4.237 114.328 -34.552 1.00 16.12 243 ALA B C 1
ATOM 7076 O O . ALA B 1 243 ? 3.557 113.241 -34.425 1.00 14.28 243 ALA B O 1
ATOM 7078 N N . TYR B 1 244 ? 3.907 115.334 -35.382 1.00 15.48 244 TYR B N 1
ATOM 7079 C CA . TYR B 1 244 ? 2.670 115.345 -36.167 1.00 14.62 244 TYR B CA 1
ATOM 7080 C C . TYR B 1 244 ? 2.989 115.635 -37.666 1.00 14.20 244 TYR B C 1
ATOM 7081 O O . TYR B 1 244 ? 2.664 116.732 -38.199 1.00 14.81 244 TYR B O 1
ATOM 7090 N N . PRO B 1 245 ? 3.605 114.664 -38.328 1.00 15.07 245 PRO B N 1
ATOM 7091 C CA . PRO B 1 245 ? 3.953 114.894 -39.741 1.00 15.99 245 PRO B CA 1
ATOM 7092 C C . PRO B 1 245 ? 2.734 115.144 -40.605 1.00 17.13 245 PRO B C 1
ATOM 7093 O O . PRO B 1 245 ? 2.835 115.819 -41.631 1.00 14.62 245 PRO B O 1
ATOM 7097 N N . GLU B 1 246 ? 1.587 114.648 -40.170 1.00 16.00 246 GLU B N 1
ATOM 7098 C CA . GLU B 1 246 ? 0.383 114.843 -40.973 1.00 18.33 246 GLU B CA 1
ATOM 7099 C C . GLU B 1 246 ? -0.085 116.244 -41.124 1.00 18.51 246 GLU B C 1
ATOM 7100 O O . GLU B 1 246 ? -0.871 116.515 -42.054 1.00 18.95 246 GLU B O 1
ATOM 7106 N N . ILE B 1 247 ? 0.361 117.194 -40.285 1.00 16.42 247 ILE B N 1
ATOM 7107 C CA . ILE B 1 247 ? 0.013 118.590 -40.499 1.00 14.89 247 ILE B CA 1
ATOM 7108 C C . ILE B 1 247 ? 1.149 119.428 -41.148 1.00 14.69 247 ILE B C 1
ATOM 7109 O O . ILE B 1 247 ? 1.022 120.669 -41.194 1.00 14.21 247 ILE B O 1
ATOM 7114 N N . GLY B 1 248 ? 2.129 118.752 -41.726 1.00 14.80 248 GLY B N 1
ATOM 7115 C CA . GLY B 1 248 ? 3.180 119.431 -42.476 1.00 15.36 248 GLY B CA 1
ATOM 7116 C C . GLY B 1 248 ? 2.682 119.855 -43.856 1.00 16.44 248 GLY B C 1
ATOM 7117 O O . GLY B 1 248 ? 1.570 119.425 -44.338 1.00 15.30 248 GLY B O 1
ATOM 7118 N N . SER B 1 249 ? 3.468 120.704 -44.509 1.00 13.51 249 SER B N 1
ATOM 7119 C CA . SER B 1 249 ? 3.073 121.311 -45.751 1.00 14.02 249 SER B CA 1
ATOM 7120 C C . SER B 1 249 ? 3.731 120.656 -46.997 1.00 15.96 249 SER B C 1
ATOM 7121 O O . SER B 1 249 ? 3.311 120.959 -48.128 1.00 14.93 249 SER B O 1
ATOM 7124 N N . LYS B 1 250 ? 4.801 119.915 -46.792 1.00 17.72 250 LYS B N 1
ATOM 7125 C CA . LYS B 1 250 ? 5.525 119.299 -47.872 1.00 19.93 250 LYS B CA 1
ATOM 7126 C C . LYS B 1 250 ? 4.604 118.237 -48.466 1.00 21.69 250 LYS B C 1
ATOM 7127 O O . LYS B 1 250 ? 4.092 117.398 -47.755 1.00 20.02 250 LYS B O 1
ATOM 7131 N N . VAL B 1 251 ? 4.467 118.237 -49.784 1.00 23.09 251 VAL B N 1
ATOM 7132 C CA . VAL B 1 251 ? 3.618 117.219 -50.440 1.00 24.43 251 VAL B CA 1
ATOM 7133 C C . VAL B 1 251 ? 4.313 115.858 -50.345 1.00 25.55 251 VAL B C 1
ATOM 7134 O O . VAL B 1 251 ? 5.517 115.783 -50.662 1.00 28.40 251 VAL B O 1
ATOM 7138 N N . THR B 1 270 ? 10.337 111.652 -42.523 1.00 35.57 270 THR B N 1
ATOM 7139 C CA . THR B 1 270 ? 10.240 112.937 -43.199 1.00 37.02 270 THR B CA 1
ATOM 7140 C C . THR B 1 270 ? 10.855 114.057 -42.313 1.00 31.73 270 THR B C 1
ATOM 7141 O O . THR B 1 270 ? 11.813 114.716 -42.711 1.00 34.13 270 THR B O 1
ATOM 7145 N N . TYR B 1 271 ? 10.329 114.218 -41.112 1.00 21.54 271 TYR B N 1
ATOM 7146 C CA . TYR B 1 271 ? 10.755 115.368 -40.232 1.00 19.06 271 TYR B CA 1
ATOM 7147 C C . TYR B 1 271 ? 11.551 114.856 -39.060 1.00 17.34 271 TYR B C 1
ATOM 7148 O O . TYR B 1 271 ? 11.371 113.719 -38.679 1.00 15.91 271 TYR B O 1
ATOM 7157 N N . ARG B 1 272 ? 12.490 115.652 -38.524 1.00 15.20 272 ARG B N 1
ATOM 7158 C CA . ARG B 1 272 ? 13.263 115.227 -37.390 1.00 17.11 272 ARG B CA 1
ATOM 7159 C C . ARG B 1 272 ? 13.599 116.477 -36.539 1.00 14.34 272 ARG B C 1
ATOM 7160 O O . ARG B 1 272 ? 13.439 117.622 -37.006 1.00 15.71 272 ARG B O 1
ATOM 7163 N N . ILE B 1 273 ? 13.995 116.234 -35.297 1.00 13.74 273 ILE B N 1
ATOM 7164 C CA . ILE B 1 273 ? 14.423 117.327 -34.456 1.00 13.13 273 ILE B CA 1
ATOM 7165 C C . ILE B 1 273 ? 15.669 117.890 -35.098 1.00 12.91 273 ILE B C 1
ATOM 7166 O O . ILE B 1 273 ? 16.669 117.137 -35.380 1.00 13.90 273 ILE B O 1
ATOM 7171 N N . GLU B 1 274 ? 15.721 119.214 -35.383 1.00 11.89 274 GLU B N 1
ATOM 7172 C CA . GLU B 1 274 ? 16.865 119.772 -36.060 1.00 12.41 274 GLU B CA 1
ATOM 7173 C C . GLU B 1 274 ? 18.065 119.931 -35.141 1.00 12.67 274 GLU B C 1
ATOM 7174 O O . GLU B 1 274 ? 17.903 120.363 -34.027 1.00 10.85 274 GLU B O 1
ATOM 7180 N N . ARG B 1 275 ? 19.253 119.552 -35.578 1.00 12.31 275 ARG B N 1
ATOM 7181 C CA . ARG B 1 275 ? 20.465 119.658 -34.742 1.00 12.27 275 ARG B CA 1
ATOM 7182 C C . ARG B 1 275 ? 21.376 120.820 -35.101 1.00 11.87 275 ARG B C 1
ATOM 7183 O O . ARG B 1 275 ? 22.339 121.106 -34.354 1.00 12.61 275 ARG B O 1
ATOM 7191 N N . ASN B 1 276 ? 21.170 121.436 -36.275 1.00 11.79 276 ASN B N 1
ATOM 7192 C CA . ASN B 1 276 ? 21.933 122.595 -36.707 1.00 12.28 276 ASN B CA 1
ATOM 7193 C C . ASN B 1 276 ? 21.125 123.888 -36.463 1.00 12.02 276 ASN B C 1
ATOM 7194 O O . ASN B 1 276 ? 19.952 123.862 -36.111 1.00 13.01 276 ASN B O 1
ATOM 7199 N N . ALA B 1 277 ? 21.794 124.995 -36.693 1.00 13.47 277 ALA B N 1
ATOM 7200 C CA . ALA B 1 277 ? 21.199 126.308 -36.618 1.00 12.97 277 ALA B CA 1
ATOM 7201 C C . ALA B 1 277 ? 20.785 126.702 -38.017 1.00 14.14 277 ALA B C 1
ATOM 7202 O O . ALA B 1 277 ? 21.385 126.220 -39.027 1.00 14.86 277 ALA B O 1
ATOM 7204 N N . GLY B 1 278 ? 19.798 127.600 -38.084 1.00 13.30 278 GLY B N 1
ATOM 7205 C CA . GLY B 1 278 ? 19.417 128.196 -39.358 1.00 15.27 278 GLY B CA 1
ATOM 7206 C C . GLY B 1 278 ? 17.964 128.380 -39.563 1.00 13.21 278 GLY B C 1
ATOM 7207 O O . GLY B 1 278 ? 17.219 128.408 -38.599 1.00 12.34 278 GLY B O 1
ATOM 7208 N N . ILE B 1 279 ? 17.581 128.552 -40.848 1.00 13.08 279 ILE B N 1
ATOM 7209 C CA . ILE B 1 279 ? 16.177 128.674 -41.220 1.00 12.19 279 ILE B CA 1
ATOM 7210 C C . ILE B 1 279 ? 15.822 127.400 -41.996 1.00 13.47 279 ILE B C 1
ATOM 7211 O O . ILE B 1 279 ? 16.525 127.051 -42.964 1.00 15.13 279 ILE B O 1
ATOM 7216 N N . PHE B 1 280 ? 14.759 126.725 -41.623 1.00 12.17 280 PHE B N 1
ATOM 7217 C CA . PHE B 1 280 ? 14.424 125.433 -42.173 1.00 12.68 280 PHE B CA 1
ATOM 7218 C C . PHE B 1 280 ? 13.060 125.489 -42.824 1.00 13.01 280 PHE B C 1
ATOM 7219 O O . PHE B 1 280 ? 12.272 126.458 -42.612 1.00 13.80 280 PHE B O 1
ATOM 7227 N N . SER B 1 281 ? 12.796 124.516 -43.721 1.00 11.90 281 SER B N 1
ATOM 7228 C CA . SER B 1 281 ? 11.574 124.487 -44.428 1.00 13.43 281 SER B CA 1
ATOM 7229 C C . SER B 1 281 ? 10.282 123.929 -43.795 1.00 12.08 281 SER B C 1
ATOM 7230 O O . SER B 1 281 ? 9.198 124.281 -44.198 1.00 12.24 281 SER B O 1
ATOM 7233 N N . PRO B 1 282 ? 10.367 123.053 -42.801 1.00 12.12 282 PRO B N 1
ATOM 7234 C CA . PRO B 1 282 ? 9.145 122.523 -42.234 1.00 11.91 282 PRO B CA 1
ATOM 7235 C C . PRO B 1 282 ? 8.184 123.565 -41.697 1.00 13.03 282 PRO B C 1
ATOM 7236 O O . PRO B 1 282 ? 8.555 124.387 -40.867 1.00 12.52 282 PRO B O 1
ATOM 7240 N N . THR B 1 283 ? 6.938 123.532 -42.149 1.00 12.39 283 THR B N 1
ATOM 7241 C CA . THR B 1 283 ? 5.975 124.578 -41.912 1.00 12.64 283 THR B CA 1
ATOM 7242 C C . THR B 1 283 ? 4.616 123.909 -41.768 1.00 12.42 283 THR B C 1
ATOM 7243 O O . THR B 1 283 ? 4.260 123.000 -42.555 1.00 12.16 283 THR B O 1
ATOM 7247 N N . LEU B 1 284 ? 3.839 124.316 -40.760 1.00 11.27 284 LEU B N 1
ATOM 7248 C CA . LEU B 1 284 ? 2.516 123.790 -40.577 1.00 12.53 284 LEU B CA 1
ATOM 7249 C C . LEU B 1 284 ? 1.616 124.194 -41.758 1.00 12.79 284 LEU B C 1
ATOM 7250 O O . LEU B 1 284 ? 1.779 125.251 -42.363 1.00 13.21 284 LEU B O 1
ATOM 7255 N N . ASP B 1 285 ? 0.659 123.320 -42.072 1.00 13.32 285 ASP B N 1
ATOM 7256 C CA . ASP B 1 285 ? -0.233 123.530 -43.212 1.00 14.13 285 ASP B CA 1
ATOM 7257 C C . ASP B 1 285 ? -1.489 124.262 -42.844 1.00 13.86 285 ASP B C 1
ATOM 7258 O O . ASP B 1 285 ? -2.323 123.676 -42.140 1.00 14.88 285 ASP B O 1
ATOM 7263 N N . PRO B 1 286 ? -1.684 125.532 -43.310 1.00 13.44 286 PRO B N 1
ATOM 7264 C CA . PRO B 1 286 ? -2.794 126.364 -42.905 1.00 13.33 286 PRO B CA 1
ATOM 7265 C C . PRO B 1 286 ? -4.111 126.028 -43.603 1.00 14.44 286 PRO B C 1
ATOM 7266 O O . PRO B 1 286 ? -5.156 126.645 -43.294 1.00 17.06 286 PRO B O 1
ATOM 7270 N N . SER B 1 287 ? -4.011 125.094 -44.518 1.00 17.51 287 SER B N 1
ATOM 7271 C CA . SER B 1 287 ? -5.199 124.557 -45.235 1.00 17.94 287 SER B CA 1
ATOM 7272 C C . SER B 1 287 ? -5.752 123.272 -44.614 1.00 19.05 287 SER B C 1
ATOM 7273 O O . SER B 1 287 ? -6.786 122.757 -45.071 1.00 18.23 287 SER B O 1
ATOM 7276 N N . ASN B 1 288 ? -5.014 122.657 -43.684 1.00 17.26 288 ASN B N 1
ATOM 7277 C CA . ASN B 1 288 ? -5.391 121.389 -43.055 1.00 17.00 288 ASN B CA 1
ATOM 7278 C C . ASN B 1 288 ? -6.201 121.672 -41.770 1.00 20.05 288 ASN B C 1
ATOM 7279 O O . ASN B 1 288 ? -5.707 122.272 -40.852 1.00 18.25 288 ASN B O 1
ATOM 7284 N N . PRO B 1 289 ? -7.494 121.287 -41.735 1.00 17.71 289 PRO B N 1
ATOM 7285 C CA . PRO B 1 289 ? -8.265 121.526 -40.508 1.00 19.25 289 PRO B CA 1
ATOM 7286 C C . PRO B 1 289 ? -7.639 120.948 -39.254 1.00 16.96 289 PRO B C 1
ATOM 7287 O O . PRO B 1 289 ? -7.868 121.467 -38.145 1.00 16.97 289 PRO B O 1
ATOM 7291 N N . LYS B 1 290 ? -6.953 119.838 -39.394 1.00 17.74 290 LYS B N 1
ATOM 7292 C CA . LYS B 1 290 ? -6.234 119.155 -38.279 1.00 20.13 290 LYS B CA 1
ATOM 7293 C C . LYS B 1 290 ? -5.168 120.082 -37.626 1.00 18.22 290 LYS B C 1
ATOM 7294 O O . LYS B 1 290 ? -4.899 119.953 -36.447 1.00 16.44 290 LYS B O 1
ATOM 7298 N N . THR B 1 291 ? -4.528 120.936 -38.418 1.00 17.05 291 THR B N 1
ATOM 7299 C CA . THR B 1 291 ? -3.560 121.923 -37.913 1.00 15.71 291 THR B CA 1
ATOM 7300 C C . THR B 1 291 ? -4.229 122.754 -36.840 1.00 16.16 291 THR B C 1
ATOM 7301 O O . THR B 1 291 ? -3.692 122.937 -35.744 1.00 15.67 291 THR B O 1
ATOM 7305 N N . TYR B 1 292 ? -5.445 123.213 -37.116 1.00 16.28 292 TYR B N 1
ATOM 7306 C CA . TYR B 1 292 ? -6.161 124.064 -36.222 1.00 16.54 292 TYR B CA 1
ATOM 7307 C C . TYR B 1 292 ? -6.707 123.319 -35.036 1.00 16.86 292 TYR B C 1
ATOM 7308 O O . TYR B 1 292 ? -6.692 123.855 -33.932 1.00 16.44 292 TYR B O 1
ATOM 7317 N N . LYS B 1 293 ? -7.170 122.112 -35.253 1.00 16.59 293 LYS B N 1
ATOM 7318 C CA . LYS B 1 293 ? -7.655 121.282 -34.128 1.00 16.85 293 LYS B CA 1
ATOM 7319 C C . LYS B 1 293 ? -6.508 121.020 -33.103 1.00 16.41 293 LYS B C 1
ATOM 7320 O O . LYS B 1 293 ? -6.732 121.191 -31.921 1.00 15.49 293 LYS B O 1
ATOM 7326 N N . ILE B 1 294 ? -5.349 120.599 -33.575 1.00 14.01 294 ILE B N 1
ATOM 7327 C CA . ILE B 1 294 ? -4.193 120.301 -32.710 1.00 15.09 294 ILE B CA 1
ATOM 7328 C C . ILE B 1 294 ? -3.782 121.590 -31.984 1.00 14.84 294 ILE B C 1
ATOM 7329 O O . ILE B 1 294 ? -3.649 121.573 -30.760 1.00 14.78 294 ILE B O 1
ATOM 7334 N N . LEU B 1 295 ? -3.701 122.727 -32.688 1.00 14.40 295 LEU B N 1
ATOM 7335 C CA . LEU B 1 295 ? -3.317 123.970 -31.985 1.00 14.24 295 LEU B CA 1
ATOM 7336 C C . LEU B 1 295 ? -4.334 124.393 -30.976 1.00 15.10 295 LEU B C 1
ATOM 7337 O O . LEU B 1 295 ? -3.990 124.813 -29.868 1.00 15.12 295 LEU B O 1
ATOM 7342 N N A SER B 1 296 ? -5.612 124.281 -31.334 0.50 14.29 296 SER B N 1
ATOM 7343 N N B SER B 1 296 ? -5.620 124.288 -31.322 0.50 15.30 296 SER B N 1
ATOM 7344 C CA A SER B 1 296 ? -6.670 124.619 -30.408 0.50 14.20 296 SER B CA 1
ATOM 7345 C CA B SER B 1 296 ? -6.671 124.628 -30.374 0.50 15.92 296 SER B CA 1
ATOM 7346 C C A SER B 1 296 ? -6.588 123.779 -29.131 0.50 14.06 296 SER B C 1
ATOM 7347 C C B SER B 1 296 ? -6.573 123.779 -29.111 0.50 14.98 296 SER B C 1
ATOM 7348 O O A SER B 1 296 ? -6.756 124.306 -28.024 0.50 15.06 296 SER B O 1
ATOM 7349 O O B SER B 1 296 ? -6.726 124.290 -27.995 0.50 15.79 296 SER B O 1
ATOM 7354 N N . GLU B 1 297 ? -6.295 122.492 -29.262 1.00 15.12 297 GLU B N 1
ATOM 7355 C CA . GLU B 1 297 ? -6.164 121.600 -28.129 1.00 15.33 297 GLU B CA 1
ATOM 7356 C C . GLU B 1 297 ? -4.894 121.935 -27.317 1.00 16.33 297 GLU B C 1
ATOM 7357 O O . GLU B 1 297 ? -4.925 121.823 -26.074 1.00 14.98 297 GLU B O 1
ATOM 7363 N N . LEU B 1 298 ? -3.782 122.246 -27.991 1.00 14.25 298 LEU B N 1
ATOM 7364 C CA . LEU B 1 298 ? -2.605 122.833 -27.321 1.00 13.73 298 LEU B CA 1
ATOM 7365 C C . LEU B 1 298 ? -2.877 124.064 -26.491 1.00 14.72 298 LEU B C 1
ATOM 7366 O O . LEU B 1 298 ? -2.473 124.103 -25.329 1.00 15.40 298 LEU B O 1
ATOM 7371 N N . PHE B 1 299 ? -3.612 125.056 -27.030 1.00 14.49 299 PHE B N 1
ATOM 7372 C CA . PHE B 1 299 ? -3.973 126.196 -26.256 1.00 13.79 299 PHE B CA 1
ATOM 7373 C C . PHE B 1 299 ? -4.843 125.807 -25.072 1.00 14.08 299 PHE B C 1
ATOM 7374 O O . PHE B 1 299 ? -4.642 126.360 -24.030 1.00 12.20 299 PHE B O 1
ATOM 7382 N N . ASP B 1 300 ? -5.794 124.868 -25.215 1.00 14.38 300 ASP B N 1
ATOM 7383 C CA . ASP B 1 300 ? -6.641 124.492 -24.087 1.00 15.64 300 ASP B CA 1
ATOM 7384 C C . ASP B 1 300 ? -5.779 123.936 -22.969 1.00 14.86 300 ASP B C 1
ATOM 7385 O O . ASP B 1 300 ? -6.090 124.123 -21.787 1.00 15.40 300 ASP B O 1
ATOM 7390 N N . GLU B 1 301 ? -4.703 123.235 -23.310 1.00 14.10 301 GLU B N 1
ATOM 7391 C CA . GLU B 1 301 ? -3.837 122.618 -22.276 1.00 15.57 301 GLU B CA 1
ATOM 7392 C C . GLU B 1 301 ? -2.776 123.607 -21.730 1.00 16.82 301 GLU B C 1
ATOM 7393 O O . GLU B 1 301 ? -2.479 123.609 -20.521 1.00 16.60 301 GLU B O 1
ATOM 7399 N N . VAL B 1 302 ? -2.243 124.469 -22.596 1.00 13.59 302 VAL B N 1
ATOM 7400 C CA . VAL B 1 302 ? -1.085 125.337 -22.225 1.00 13.28 302 VAL B CA 1
ATOM 7401 C C . VAL B 1 302 ? -1.505 126.679 -21.701 1.00 12.84 302 VAL B C 1
ATOM 7402 O O . VAL B 1 302 ? -0.915 127.192 -20.726 1.00 11.80 302 VAL B O 1
ATOM 7406 N N . CYS B 1 303 ? -2.519 127.306 -22.285 1.00 13.18 303 CYS B N 1
ATOM 7407 C CA . CYS B 1 303 ? -2.952 128.624 -21.835 1.00 14.59 303 CYS B CA 1
ATOM 7408 C C . CYS B 1 303 ? -3.244 128.704 -20.316 1.00 12.92 303 CYS B C 1
ATOM 7409 O O . CYS B 1 303 ? -2.858 129.675 -19.682 1.00 13.13 303 CYS B O 1
ATOM 7412 N N . PRO B 1 304 ? -3.893 127.706 -19.703 1.00 13.00 304 PRO B N 1
ATOM 7413 C CA . PRO B 1 304 ? -4.141 127.816 -18.253 1.00 13.21 304 PRO B CA 1
ATOM 7414 C C . PRO B 1 304 ? -2.890 127.838 -17.374 1.00 13.87 304 PRO B C 1
ATOM 7415 O O . PRO B 1 304 ? -2.996 128.260 -16.192 1.00 13.53 304 PRO B O 1
ATOM 7419 N N . LEU B 1 305 ? -1.743 127.495 -17.966 1.00 12.12 305 LEU B N 1
ATOM 7420 C CA . LEU B 1 305 ? -0.462 127.512 -17.205 1.00 12.14 305 LEU B CA 1
ATOM 7421 C C . LEU B 1 305 ? 0.107 128.918 -17.006 1.00 12.04 305 LEU B C 1
ATOM 7422 O O . LEU B 1 305 ? 0.949 129.152 -16.103 1.00 13.11 305 LEU B O 1
ATOM 7427 N N . PHE B 1 306 ? -0.281 129.823 -17.926 1.00 11.13 306 PHE B N 1
ATOM 7428 C CA . PHE B 1 306 ? 0.262 131.141 -18.034 1.00 10.84 306 PHE B CA 1
ATOM 7429 C C . PHE B 1 306 ? -0.833 132.184 -17.819 1.00 12.73 306 PHE B C 1
ATOM 7430 O O . PHE B 1 306 ? -1.629 132.493 -18.726 1.00 12.62 306 PHE B O 1
ATOM 7438 N N . PRO B 1 307 ? -0.868 132.783 -16.630 1.00 12.63 307 PRO B N 1
ATOM 7439 C CA . PRO B 1 307 ? -2.007 133.692 -16.330 1.00 12.95 307 PRO B CA 1
ATOM 7440 C C . PRO B 1 307 ? -1.928 135.079 -16.989 1.00 14.28 307 PRO B C 1
ATOM 7441 O O . PRO B 1 307 ? -2.944 135.805 -17.015 1.00 13.89 307 PRO B O 1
ATOM 7445 N N . GLY B 1 308 ? -0.737 135.459 -17.491 1.00 11.57 308 GLY B N 1
ATOM 7446 C CA . GLY B 1 308 ? -0.505 136.749 -18.183 1.00 12.99 308 GLY B CA 1
ATOM 7447 C C . GLY B 1 308 ? -1.452 136.892 -19.374 1.00 13.57 308 GLY B C 1
ATOM 7448 O O . GLY B 1 308 ? -1.868 135.864 -19.968 1.00 13.51 308 GLY B O 1
ATOM 7449 N N . ALA B 1 309 ? -1.751 138.129 -19.736 1.00 13.54 309 ALA B N 1
ATOM 7450 C CA . ALA B 1 309 ? -2.749 138.351 -20.795 1.00 14.12 309 ALA B CA 1
ATOM 7451 C C . ALA B 1 309 ? -2.292 138.115 -22.210 1.00 14.41 309 ALA B C 1
ATOM 7452 O O . ALA B 1 309 ? -3.101 138.094 -23.091 1.00 14.41 309 ALA B O 1
ATOM 7454 N N . TYR B 1 310 ? -1.017 137.849 -22.429 1.00 13.97 310 TYR B N 1
ATOM 7455 C CA . TYR B 1 310 ? -0.476 137.850 -23.767 1.00 14.53 310 TYR B CA 1
ATOM 7456 C C . TYR B 1 310 ? 0.034 136.463 -24.098 1.00 13.46 310 TYR B C 1
ATOM 7457 O O . TYR B 1 310 ? 0.702 135.808 -23.297 1.00 13.27 310 TYR B O 1
ATOM 7466 N N . PHE B 1 311 ? -0.272 136.023 -25.291 1.00 11.87 311 PHE B N 1
ATOM 7467 C CA . PHE B 1 311 ? 0.249 134.758 -25.809 1.00 12.21 311 PHE B CA 1
ATOM 7468 C C . PHE B 1 311 ? 0.899 134.995 -27.154 1.00 11.61 311 PHE B C 1
ATOM 7469 O O . PHE B 1 311 ? 0.242 135.475 -28.072 1.00 11.88 311 PHE B O 1
ATOM 7477 N N . HIS B 1 312 ? 2.176 134.651 -27.262 1.00 10.43 312 HIS B N 1
ATOM 7478 C CA . HIS B 1 312 ? 2.968 134.877 -28.441 1.00 10.01 312 HIS B CA 1
ATOM 7479 C C . HIS B 1 312 ? 2.888 133.599 -29.332 1.00 10.50 312 HIS B C 1
ATOM 7480 O O . HIS B 1 312 ? 3.203 132.475 -28.876 1.00 9.97 312 HIS B O 1
ATOM 7487 N N . ILE B 1 313 ? 2.419 133.787 -30.569 1.00 10.94 313 ILE B N 1
ATOM 7488 C CA . ILE B 1 313 ? 2.345 132.712 -31.527 1.00 11.21 313 ILE B CA 1
ATOM 7489 C C . ILE B 1 313 ? 3.454 132.702 -32.550 1.00 11.89 313 ILE B C 1
ATOM 7490 O O . ILE B 1 313 ? 3.383 132.021 -33.564 1.00 11.83 313 ILE B O 1
ATOM 7495 N N . GLY B 1 314 ? 4.513 133.477 -32.316 1.00 11.74 314 GLY B N 1
ATOM 7496 C CA . GLY B 1 314 ? 5.665 133.533 -33.204 1.00 11.36 314 GLY B CA 1
ATOM 7497 C C . GLY B 1 314 ? 5.332 134.124 -34.578 1.00 11.62 314 GLY B C 1
ATOM 7498 O O . GLY B 1 314 ? 4.849 135.264 -34.658 1.00 11.93 314 GLY B O 1
ATOM 7499 N N . GLY B 1 315 ? 5.602 133.305 -35.612 1.00 12.56 315 GLY B N 1
ATOM 7500 C CA . GLY B 1 315 ? 5.333 133.707 -36.995 1.00 15.30 315 GLY B CA 1
ATOM 7501 C C . GLY B 1 315 ? 6.514 134.192 -37.787 1.00 14.36 315 GLY B C 1
ATOM 7502 O O . GLY B 1 315 ? 6.302 134.654 -38.927 1.00 16.56 315 GLY B O 1
ATOM 7503 N N . ASP B 1 316 ? 7.759 133.988 -37.296 1.00 14.55 316 ASP B N 1
ATOM 7504 C CA . ASP B 1 316 ? 8.905 134.464 -38.002 1.00 13.69 316 ASP B CA 1
ATOM 7505 C C . ASP B 1 316 ? 9.396 133.429 -39.053 1.00 13.32 316 ASP B C 1
ATOM 7506 O O . ASP B 1 316 ? 9.182 132.224 -38.913 1.00 13.27 316 ASP B O 1
ATOM 7511 N N . GLU B 1 317 ? 9.980 133.936 -40.125 1.00 14.44 317 GLU B N 1
ATOM 7512 C CA . GLU B 1 317 ? 10.818 133.145 -41.043 1.00 15.21 317 GLU B CA 1
ATOM 7513 C C . GLU B 1 317 ? 10.142 131.923 -41.657 1.00 15.65 317 GLU B C 1
ATOM 7514 O O . GLU B 1 317 ? 10.779 130.887 -41.827 1.00 16.25 317 GLU B O 1
ATOM 7520 N N . ASN B 1 318 ? 8.894 132.043 -42.072 1.00 14.68 318 ASN B N 1
ATOM 7521 C CA . ASN B 1 318 ? 8.361 131.027 -42.957 1.00 17.64 318 ASN B CA 1
ATOM 7522 C C . ASN B 1 318 ? 8.910 131.345 -44.376 1.00 19.44 318 ASN B C 1
ATOM 7523 O O . ASN B 1 318 ? 8.534 132.360 -44.938 1.00 24.07 318 ASN B O 1
ATOM 7528 N N . GLU B 1 319 ? 9.771 130.550 -44.970 1.00 24.18 319 GLU B N 1
ATOM 7529 C CA . GLU B 1 319 ? 10.270 131.000 -46.271 1.00 27.02 319 GLU B CA 1
ATOM 7530 C C . GLU B 1 319 ? 9.378 130.609 -47.419 1.00 24.89 319 GLU B C 1
ATOM 7531 O O . GLU B 1 319 ? 9.535 131.074 -48.573 1.00 24.09 319 GLU B O 1
ATOM 7537 N N . GLY B 1 320 ? 8.365 129.839 -47.093 1.00 18.42 320 GLY B N 1
ATOM 7538 C CA . GLY B 1 320 ? 7.265 129.728 -48.028 1.00 16.32 320 GLY B CA 1
ATOM 7539 C C . GLY B 1 320 ? 7.429 128.660 -49.092 1.00 14.11 320 GLY B C 1
ATOM 7540 O O . GLY B 1 320 ? 6.504 128.496 -49.853 1.00 13.69 320 GLY B O 1
ATOM 7541 N N . LYS B 1 321 ? 8.507 127.936 -49.111 1.00 14.09 321 LYS B N 1
ATOM 7542 C CA . LYS B 1 321 ? 8.779 127.022 -50.270 1.00 16.93 321 LYS B CA 1
ATOM 7543 C C . LYS B 1 321 ? 7.839 125.833 -50.357 1.00 15.40 321 LYS B C 1
ATOM 7544 O O . LYS B 1 321 ? 7.305 125.476 -51.449 1.00 13.88 321 LYS B O 1
ATOM 7550 N N . ASP B 1 322 ? 7.558 125.206 -49.210 1.00 12.49 322 ASP B N 1
ATOM 7551 C CA . ASP B 1 322 ? 6.582 124.100 -49.239 1.00 12.29 322 ASP B CA 1
ATOM 7552 C C . ASP B 1 322 ? 5.172 124.613 -49.535 1.00 12.93 322 ASP B C 1
ATOM 7553 O O . ASP B 1 322 ? 4.386 123.922 -50.251 1.00 14.11 322 ASP B O 1
ATOM 7558 N N . TRP B 1 323 ? 4.790 125.772 -49.005 1.00 11.98 323 TRP B N 1
ATOM 7559 C CA . TRP B 1 323 ? 3.482 126.346 -49.332 1.00 12.18 323 TRP B CA 1
ATOM 7560 C C . TRP B 1 323 ? 3.403 126.575 -50.879 1.00 12.60 323 TRP B C 1
ATOM 7561 O O . TRP B 1 323 ? 2.405 126.192 -51.497 1.00 12.73 323 TRP B O 1
ATOM 7572 N N . ASP B 1 324 ? 4.425 127.165 -51.457 1.00 11.33 324 ASP B N 1
ATOM 7573 C CA . ASP B 1 324 ? 4.422 127.503 -52.928 1.00 13.67 324 ASP B CA 1
ATOM 7574 C C . ASP B 1 324 ? 4.252 126.257 -53.762 1.00 13.33 324 ASP B C 1
ATOM 7575 O O . ASP B 1 324 ? 3.645 126.345 -54.830 1.00 14.80 324 ASP B O 1
ATOM 7580 N N . ALA B 1 325 ? 4.827 125.135 -53.311 1.00 12.34 325 ALA B N 1
ATOM 7581 C CA . ALA B 1 325 ? 4.857 123.877 -54.101 1.00 13.60 325 ALA B CA 1
ATOM 7582 C C . ALA B 1 325 ? 3.584 123.051 -53.936 1.00 16.04 325 ALA B C 1
ATOM 7583 O O . ALA B 1 325 ? 3.379 122.052 -54.653 1.00 15.10 325 ALA B O 1
ATOM 7585 N N . ASN B 1 326 ? 2.757 123.406 -52.975 1.00 16.24 326 ASN B N 1
ATOM 7586 C CA . ASN B 1 326 ? 1.628 122.558 -52.604 1.00 17.55 326 ASN B CA 1
ATOM 7587 C C . ASN B 1 326 ? 0.313 122.991 -53.213 1.00 15.92 326 ASN B C 1
ATOM 7588 O O . ASN B 1 326 ? -0.303 123.941 -52.836 1.00 17.04 326 ASN B O 1
ATOM 7593 N N . PRO B 1 327 ? -0.202 122.246 -54.203 1.00 19.64 327 PRO B N 1
ATOM 7594 C CA . PRO B 1 327 ? -1.381 122.783 -54.924 1.00 19.58 327 PRO B CA 1
ATOM 7595 C C . PRO B 1 327 ? -2.646 122.947 -54.102 1.00 20.25 327 PRO B C 1
ATOM 7596 O O . PRO B 1 327 ? -3.440 123.860 -54.306 1.00 21.66 327 PRO B O 1
ATOM 7600 N N . LYS B 1 328 ? -2.738 122.140 -53.053 1.00 21.87 328 LYS B N 1
ATOM 7601 C CA . LYS B 1 328 ? -3.805 122.248 -52.121 1.00 22.95 328 LYS B CA 1
ATOM 7602 C C . LYS B 1 328 ? -3.771 123.560 -51.358 1.00 22.94 328 LYS B C 1
ATOM 7603 O O . LYS B 1 328 ? -4.785 124.250 -51.191 1.00 18.89 328 LYS B O 1
ATOM 7609 N N . ILE B 1 329 ? -2.568 123.974 -50.959 1.00 18.44 329 ILE B N 1
ATOM 7610 C CA . ILE B 1 329 ? -2.406 125.270 -50.345 1.00 16.69 329 ILE B CA 1
ATOM 7611 C C . ILE B 1 329 ? -2.661 126.376 -51.390 1.00 16.68 329 ILE B C 1
ATOM 7612 O O . ILE B 1 329 ? -3.265 127.409 -51.106 1.00 17.49 329 ILE B O 1
ATOM 7617 N N . GLN B 1 330 ? -2.210 126.163 -52.627 1.00 18.22 330 GLN B N 1
ATOM 7618 C CA . GLN B 1 330 ? -2.412 127.209 -53.627 1.00 20.33 330 GLN B CA 1
ATOM 7619 C C . GLN B 1 330 ? -3.932 127.461 -53.863 1.00 22.49 330 GLN B C 1
ATOM 7620 O O . GLN B 1 330 ? -4.398 128.624 -54.000 1.00 22.71 330 GLN B O 1
ATOM 7626 N N . GLU B 1 331 ? -4.663 126.369 -53.854 1.00 25.96 331 GLU B N 1
ATOM 7627 C CA . GLU B 1 331 ? -6.151 126.402 -54.019 1.00 30.57 331 GLU B CA 1
ATOM 7628 C C . GLU B 1 331 ? -6.824 127.138 -52.844 1.00 30.04 331 GLU B C 1
ATOM 7629 O O . GLU B 1 331 ? -7.743 127.953 -53.007 1.00 27.53 331 GLU B O 1
ATOM 7635 N N . PHE B 1 332 ? -6.265 126.961 -51.644 1.00 23.01 332 PHE B N 1
ATOM 7636 C CA . PHE B 1 332 ? -6.813 127.559 -50.436 1.00 23.03 332 PHE B CA 1
ATOM 7637 C C . PHE B 1 332 ? -6.626 129.069 -50.446 1.00 23.25 332 PHE B C 1
ATOM 7638 O O . PHE B 1 332 ? -7.512 129.854 -50.083 1.00 21.74 332 PHE B O 1
ATOM 7646 N N . LYS B 1 333 ? -5.433 129.501 -50.895 1.00 21.96 333 LYS B N 1
ATOM 7647 C CA . LYS B 1 333 ? -5.161 130.865 -51.124 1.00 21.56 333 LYS B CA 1
ATOM 7648 C C . LYS B 1 333 ? -6.188 131.515 -52.064 1.00 23.27 333 LYS B C 1
ATOM 7649 O O . LYS B 1 333 ? -6.632 132.608 -51.797 1.00 24.61 333 LYS B O 1
ATOM 7655 N N . LYS B 1 334 ? -6.427 130.847 -53.169 1.00 23.15 334 LYS B N 1
ATOM 7656 C CA . LYS B 1 334 ? -7.328 131.347 -54.228 1.00 26.55 334 LYS B CA 1
ATOM 7657 C C . LYS B 1 334 ? -8.721 131.493 -53.600 1.00 26.65 334 LYS B C 1
ATOM 7658 O O . LYS B 1 334 ? -9.292 132.555 -53.671 1.00 29.27 334 LYS B O 1
ATOM 7660 N N . LYS B 1 335 ? -9.209 130.419 -52.970 1.00 31.16 335 LYS B N 1
ATOM 7661 C CA . LYS B 1 335 ? -10.494 130.400 -52.245 1.00 30.87 335 LYS B CA 1
ATOM 7662 C C . LYS B 1 335 ? -10.650 131.577 -51.308 1.00 30.70 335 LYS B C 1
ATOM 7663 O O . LYS B 1 335 ? -11.711 132.169 -51.257 1.00 30.16 335 LYS B O 1
ATOM 7667 N N . HIS B 1 336 ? -9.599 131.971 -50.586 1.00 26.10 336 HIS B N 1
ATOM 7668 C CA . HIS B 1 336 ? -9.676 133.107 -49.648 1.00 26.47 336 HIS B CA 1
ATOM 7669 C C . HIS B 1 336 ? -9.174 134.451 -50.104 1.00 23.68 336 HIS B C 1
ATOM 7670 O O . HIS B 1 336 ? -9.055 135.420 -49.284 1.00 24.28 336 HIS B O 1
ATOM 7677 N N . ASN B 1 337 ? -8.942 134.568 -51.424 1.00 25.24 337 ASN B N 1
ATOM 7678 C CA . ASN B 1 337 ? -8.434 135.832 -52.036 1.00 26.29 337 ASN B CA 1
ATOM 7679 C C . ASN B 1 337 ? -7.138 136.293 -51.339 1.00 23.95 337 ASN B C 1
ATOM 7680 O O . ASN B 1 337 ? -6.986 137.471 -50.986 1.00 28.28 337 ASN B O 1
ATOM 7682 N N . LEU B 1 338 ? -6.233 135.346 -51.105 1.00 23.77 338 LEU B N 1
ATOM 7683 C CA . LEU B 1 338 ? -4.945 135.617 -50.410 1.00 22.34 338 LEU B CA 1
ATOM 7684 C C . LEU B 1 338 ? -3.834 135.549 -51.444 1.00 22.19 338 LEU B C 1
ATOM 7685 O O . LEU B 1 338 ? -3.598 134.503 -52.040 1.00 25.62 338 LEU B O 1
ATOM 7690 N N . LYS B 1 339 ? -3.173 136.648 -51.703 1.00 20.74 339 LYS B N 1
ATOM 7691 C CA . LYS B 1 339 ? -2.249 136.651 -52.837 1.00 23.38 339 LYS B CA 1
ATOM 7692 C C . LYS B 1 339 ? -0.867 136.160 -52.440 1.00 21.11 339 LYS B C 1
ATOM 7693 O O . LYS B 1 339 ? -0.115 135.598 -53.249 1.00 23.98 339 LYS B O 1
ATOM 7697 N N . THR B 1 340 ? -0.487 136.449 -51.206 1.00 17.61 340 THR B N 1
ATOM 7698 C CA . THR B 1 340 ? 0.929 136.247 -50.860 1.00 15.21 340 THR B CA 1
ATOM 7699 C C . THR B 1 340 ? 0.963 135.268 -49.697 1.00 15.03 340 THR B C 1
ATOM 7700 O O . THR B 1 340 ? -0.033 135.059 -49.020 1.00 15.44 340 THR B O 1
ATOM 7704 N N . ASN B 1 341 ? 2.109 134.624 -49.504 1.00 13.46 341 ASN B N 1
ATOM 7705 C CA . ASN B 1 341 ? 2.289 133.781 -48.313 1.00 14.16 341 ASN B CA 1
ATOM 7706 C C . ASN B 1 341 ? 2.069 134.573 -47.031 1.00 13.49 341 ASN B C 1
ATOM 7707 O O . ASN B 1 341 ? 1.505 134.008 -46.094 1.00 13.61 341 ASN B O 1
ATOM 7712 N N . HIS B 1 342 ? 2.512 135.824 -46.958 1.00 14.43 342 HIS B N 1
ATOM 7713 C CA . HIS B 1 342 ? 2.279 136.573 -45.701 1.00 16.93 342 HIS B CA 1
ATOM 7714 C C . HIS B 1 342 ? 0.805 136.816 -45.469 1.00 16.30 342 HIS B C 1
ATOM 7715 O O . HIS B 1 342 ? 0.341 136.706 -44.333 1.00 14.63 342 HIS B O 1
ATOM 7722 N N . GLU B 1 343 ? 0.030 137.012 -46.520 1.00 16.76 343 GLU B N 1
ATOM 7723 C CA . GLU B 1 343 ? -1.420 137.166 -46.329 1.00 18.42 343 GLU B CA 1
ATOM 7724 C C . GLU B 1 343 ? -2.054 135.847 -45.874 1.00 17.37 343 GLU B C 1
ATOM 7725 O O . GLU B 1 343 ? -2.947 135.855 -45.016 1.00 17.87 343 GLU B O 1
ATOM 7731 N N . LEU B 1 344 ? -1.633 134.735 -46.473 1.00 15.19 344 LEU B N 1
ATOM 7732 C CA . LEU B 1 344 ? -2.039 133.421 -46.018 1.00 15.50 344 LEU B CA 1
ATOM 7733 C C . LEU B 1 344 ? -1.634 133.197 -44.508 1.00 14.74 344 LEU B C 1
ATOM 7734 O O . LEU B 1 344 ? -2.408 132.701 -43.689 1.00 15.67 344 LEU B O 1
ATOM 7739 N N . GLN B 1 345 ? -0.419 133.559 -44.155 1.00 13.62 345 GLN B N 1
ATOM 7740 C CA . GLN B 1 345 ? 0.027 133.386 -42.758 1.00 13.79 345 GLN B CA 1
ATOM 7741 C C . GLN B 1 345 ? -0.771 134.279 -41.770 1.00 15.43 345 GLN B C 1
ATOM 7742 O O . GLN B 1 345 ? -1.050 133.882 -40.635 1.00 14.01 345 GLN B O 1
ATOM 7748 N N . THR B 1 346 ? -1.200 135.471 -42.213 1.00 15.14 346 THR B N 1
ATOM 7749 C CA . THR B 1 346 ? -2.040 136.319 -41.373 1.00 16.73 346 THR B CA 1
ATOM 7750 C C . THR B 1 346 ? -3.397 135.692 -41.204 1.00 17.51 346 THR B C 1
ATOM 7751 O O . THR B 1 346 ? -4.003 135.706 -40.100 1.00 15.81 346 THR B O 1
ATOM 7755 N N . TYR B 1 347 ? -3.911 135.131 -42.289 1.00 18.03 347 TYR B N 1
ATOM 7756 C CA . TYR B 1 347 ? -5.187 134.404 -42.174 1.00 17.22 347 TYR B CA 1
ATOM 7757 C C . TYR B 1 347 ? -5.073 133.258 -41.155 1.00 16.50 347 TYR B C 1
ATOM 7758 O O . TYR B 1 347 ? -5.944 133.096 -40.262 1.00 16.86 347 TYR B O 1
ATOM 7767 N N . PHE B 1 348 ? -3.992 132.467 -41.279 1.00 13.84 348 PHE B N 1
ATOM 7768 C CA . PHE B 1 348 ? -3.716 131.393 -40.327 1.00 13.12 348 PHE B CA 1
ATOM 7769 C C . PHE B 1 348 ? -3.733 131.979 -38.891 1.00 14.08 348 PHE B C 1
ATOM 7770 O O . PHE B 1 348 ? -4.368 131.437 -37.977 1.00 14.52 348 PHE B O 1
ATOM 7778 N N . THR B 1 349 ? -3.006 133.055 -38.696 1.00 13.99 349 THR B N 1
ATOM 7779 C CA . THR B 1 349 ? -2.864 133.689 -37.361 1.00 14.97 349 THR B CA 1
ATOM 7780 C C . THR B 1 349 ? -4.205 134.152 -36.834 1.00 16.23 349 THR B C 1
ATOM 7781 O O . THR B 1 349 ? -4.530 133.964 -35.658 1.00 15.55 349 THR B O 1
ATOM 7785 N N . MET B 1 350 ? -5.023 134.659 -37.752 1.00 16.69 350 MET B N 1
ATOM 7786 C CA . MET B 1 350 ? -6.366 135.074 -37.368 1.00 19.37 350 MET B CA 1
ATOM 7787 C C . MET B 1 350 ? -7.344 133.939 -37.043 1.00 18.58 350 MET B C 1
ATOM 7788 O O . MET B 1 350 ? -8.337 134.189 -36.345 1.00 19.20 350 MET B O 1
ATOM 7793 N N . GLN B 1 351 ? -7.042 132.711 -37.394 1.00 17.01 351 GLN B N 1
ATOM 7794 C CA . GLN B 1 351 ? -7.793 131.611 -36.886 1.00 17.47 351 GLN B CA 1
ATOM 7795 C C . GLN B 1 351 ? -7.425 131.263 -35.451 1.00 16.35 351 GLN B C 1
ATOM 7796 O O . GLN B 1 351 ? -8.200 130.636 -34.738 1.00 15.17 351 GLN B O 1
ATOM 7802 N N . LEU B 1 352 ? -6.187 131.581 -35.075 1.00 15.19 352 LEU B N 1
ATOM 7803 C CA . LEU B 1 352 ? -5.757 131.367 -33.687 1.00 14.49 352 LEU B CA 1
ATOM 7804 C C . LEU B 1 352 ? -6.293 132.421 -32.704 1.00 16.56 352 LEU B C 1
ATOM 7805 O O . LEU B 1 352 ? -6.494 132.143 -31.525 1.00 16.96 352 LEU B O 1
ATOM 7810 N N . ALA B 1 353 ? -6.545 133.617 -33.195 1.00 15.89 353 ALA B N 1
ATOM 7811 C CA . ALA B 1 353 ? -6.926 134.702 -32.359 1.00 16.82 353 ALA B CA 1
ATOM 7812 C C . ALA B 1 353 ? -8.181 134.390 -31.531 1.00 16.70 353 ALA B C 1
ATOM 7813 O O . ALA B 1 353 ? -8.140 134.579 -30.320 1.00 18.25 353 ALA B O 1
ATOM 7815 N N . PRO B 1 354 ? -9.219 133.813 -32.127 1.00 18.40 354 PRO B N 1
ATOM 7816 C CA . PRO B 1 354 ? -10.360 133.523 -31.255 1.00 18.67 354 PRO B CA 1
ATOM 7817 C C . PRO B 1 354 ? -10.122 132.409 -30.258 1.00 19.08 354 PRO B C 1
ATOM 7818 O O . PRO B 1 354 ? -10.752 132.386 -29.220 1.00 17.56 354 PRO B O 1
ATOM 7822 N N . MET B 1 355 ? -9.253 131.468 -30.605 1.00 17.41 355 MET B N 1
ATOM 7823 C CA . MET B 1 355 ? -8.831 130.428 -29.677 1.00 16.96 355 MET B CA 1
ATOM 7824 C C . MET B 1 355 ? -8.181 131.084 -28.440 1.00 16.95 355 MET B C 1
ATOM 7825 O O . MET B 1 355 ? -8.523 130.772 -27.300 1.00 18.05 355 MET B O 1
ATOM 7830 N N . LEU B 1 356 ? -7.217 131.982 -28.663 1.00 16.22 356 LEU B N 1
ATOM 7831 C CA . LEU B 1 356 ? -6.585 132.675 -27.532 1.00 15.55 356 LEU B CA 1
ATOM 7832 C C . LEU B 1 356 ? -7.582 133.535 -26.794 1.00 17.17 356 LEU B C 1
ATOM 7833 O O . LEU B 1 356 ? -7.584 133.586 -25.559 1.00 15.67 356 LEU B O 1
ATOM 7838 N N . LYS B 1 357 ? -8.463 134.193 -27.538 1.00 17.26 357 LYS B N 1
ATOM 7839 C CA . LYS B 1 357 ? -9.506 135.045 -26.890 1.00 20.59 357 LYS B CA 1
ATOM 7840 C C . LYS B 1 357 ? -10.386 134.236 -25.938 1.00 20.25 357 LYS B C 1
ATOM 7841 O O . LYS B 1 357 ? -10.778 134.770 -24.846 1.00 18.90 357 LYS B O 1
ATOM 7844 N N . LYS B 1 358 ? -10.635 132.963 -26.262 1.00 20.81 358 LYS B N 1
ATOM 7845 C CA . LYS B 1 358 ? -11.497 132.078 -25.433 1.00 22.91 358 LYS B CA 1
ATOM 7846 C C . LYS B 1 358 ? -10.837 131.852 -24.090 1.00 23.63 358 LYS B C 1
ATOM 7847 O O . LYS B 1 358 ? -11.506 131.714 -23.054 1.00 21.76 358 LYS B O 1
ATOM 7853 N N . HIS B 1 359 ? -9.496 131.873 -24.094 1.00 20.04 359 HIS B N 1
ATOM 7854 C CA . HIS B 1 359 ? -8.718 131.772 -22.870 1.00 19.83 359 HIS B CA 1
ATOM 7855 C C . HIS B 1 359 ? -8.407 133.073 -22.171 1.00 18.47 359 HIS B C 1
ATOM 7856 O O . HIS B 1 359 ? -7.601 133.108 -21.223 1.00 18.87 359 HIS B O 1
ATOM 7863 N N . GLY B 1 360 ? -8.944 134.175 -22.682 1.00 19.09 360 GLY B N 1
ATOM 7864 C CA . GLY B 1 360 ? -8.653 135.516 -22.184 1.00 18.42 360 GLY B CA 1
ATOM 7865 C C . GLY B 1 360 ? -7.337 136.147 -22.579 1.00 18.38 360 GLY B C 1
ATOM 7866 O O . GLY B 1 360 ? -6.801 137.019 -21.876 1.00 18.56 360 GLY B O 1
ATOM 7867 N N . LYS B 1 361 ? -6.781 135.698 -23.685 1.00 16.80 361 LYS B N 1
ATOM 7868 C CA . LYS B 1 361 ? -5.458 136.130 -24.120 1.00 15.58 361 LYS B CA 1
ATOM 7869 C C . LYS B 1 361 ? -5.476 136.984 -25.373 1.00 16.13 361 LYS B C 1
ATOM 7870 O O . LYS B 1 361 ? -6.263 136.758 -26.274 1.00 17.81 361 LYS B O 1
ATOM 7876 N N . GLN B 1 362 ? -4.599 137.958 -25.380 1.00 14.40 362 GLN B N 1
ATOM 7877 C CA . GLN B 1 362 ? -4.272 138.778 -26.549 1.00 14.89 362 GLN B CA 1
ATOM 7878 C C . GLN B 1 362 ? -3.144 138.157 -27.328 1.00 15.31 362 GLN B C 1
ATOM 7879 O O . GLN B 1 362 ? -2.209 137.595 -26.734 1.00 16.23 362 GLN B O 1
ATOM 7885 N N . LEU B 1 363 ? -3.187 138.237 -28.647 1.00 14.57 363 LEU B N 1
ATOM 7886 C CA . LEU B 1 363 ? -2.195 137.594 -29.476 1.00 13.66 363 LEU B CA 1
ATOM 7887 C C . LEU B 1 363 ? -1.053 138.490 -29.750 1.00 12.18 363 LEU B C 1
ATOM 7888 O O . LEU B 1 363 ? -1.216 139.702 -29.996 1.00 13.11 363 LEU B O 1
ATOM 7893 N N . MET B 1 364 ? 0.179 137.935 -29.730 1.00 11.69 364 MET B N 1
ATOM 7894 C CA . MET B 1 364 ? 1.365 138.673 -30.095 1.00 10.84 364 MET B CA 1
ATOM 7895 C C . MET B 1 364 ? 2.117 137.812 -31.133 1.00 9.82 364 MET B C 1
ATOM 7896 O O . MET B 1 364 ? 2.033 136.571 -31.080 1.00 10.50 364 MET B O 1
ATOM 7901 N N . GLY B 1 365 ? 2.849 138.439 -32.056 1.00 9.54 365 GLY B N 1
ATOM 7902 C CA . GLY B 1 365 ? 3.655 137.683 -33.014 1.00 9.98 365 GLY B CA 1
ATOM 7903 C C . GLY B 1 365 ? 4.759 138.548 -33.586 1.00 9.24 365 GLY B C 1
ATOM 7904 O O . GLY B 1 365 ? 4.729 139.765 -33.558 1.00 11.06 365 GLY B O 1
ATOM 7905 N N . TRP B 1 366 ? 5.772 137.895 -34.140 1.00 10.41 366 TRP B N 1
ATOM 7906 C CA . TRP B 1 366 ? 6.829 138.517 -34.870 1.00 10.28 366 TRP B CA 1
ATOM 7907 C C . TRP B 1 366 ? 6.216 139.239 -36.057 1.00 11.88 366 TRP B C 1
ATOM 7908 O O . TRP B 1 366 ? 5.152 138.864 -36.591 1.00 13.22 366 TRP B O 1
ATOM 7919 N N . GLU B 1 367 ? 6.882 140.265 -36.461 1.00 12.22 367 GLU B N 1
ATOM 7920 C CA . GLU B 1 367 ? 6.333 141.264 -37.398 1.00 12.79 367 GLU B CA 1
ATOM 7921 C C . GLU B 1 367 ? 5.781 140.691 -38.703 1.00 13.61 367 GLU B C 1
ATOM 7922 O O . GLU B 1 367 ? 4.910 141.381 -39.306 1.00 15.95 367 GLU B O 1
ATOM 7928 N N . GLU B 1 368 ? 6.258 139.545 -39.173 1.00 14.34 368 GLU B N 1
ATOM 7929 C CA . GLU B 1 368 ? 5.794 139.029 -40.468 1.00 13.14 368 GLU B CA 1
ATOM 7930 C C . GLU B 1 368 ? 4.258 138.814 -40.425 1.00 15.26 368 GLU B C 1
ATOM 7931 O O . GLU B 1 368 ? 3.611 138.767 -41.510 1.00 15.82 368 GLU B O 1
ATOM 7937 N N . ILE B 1 369 ? 3.676 138.655 -39.216 1.00 13.99 369 ILE B N 1
ATOM 7938 C CA . ILE B 1 369 ? 2.218 138.474 -39.088 1.00 16.61 369 ILE B CA 1
ATOM 7939 C C . ILE B 1 369 ? 1.403 139.663 -39.549 1.00 17.91 369 ILE B C 1
ATOM 7940 O O . ILE B 1 369 ? 0.189 139.483 -39.801 1.00 17.40 369 ILE B O 1
ATOM 7945 N N . LEU B 1 370 ? 2.034 140.831 -39.654 1.00 17.90 370 LEU B N 1
ATOM 7946 C CA . LEU B 1 370 ? 1.345 142.056 -40.015 1.00 18.24 370 LEU B CA 1
ATOM 7947 C C . LEU B 1 370 ? 1.126 142.195 -41.551 1.00 17.35 370 LEU B C 1
ATOM 7948 O O . LEU B 1 370 ? 2.051 142.552 -42.332 1.00 14.99 370 LEU B O 1
ATOM 7953 N N . THR B 1 371 ? -0.109 141.925 -41.929 1.00 15.20 371 THR B N 1
ATOM 7954 C CA . THR B 1 371 ? -0.638 142.395 -43.222 1.00 17.97 371 THR B CA 1
ATOM 7955 C C . THR B 1 371 ? -2.066 142.891 -42.984 1.00 19.74 371 THR B C 1
ATOM 7956 O O . THR B 1 371 ? -2.552 142.876 -41.859 1.00 17.65 371 THR B O 1
ATOM 7960 N N . LYS B 1 372 ? -2.754 143.299 -44.074 1.00 20.19 372 LYS B N 1
ATOM 7961 C CA . LYS B 1 372 ? -3.942 144.107 -43.948 1.00 21.06 372 LYS B CA 1
ATOM 7962 C C . LYS B 1 372 ? -4.955 143.571 -42.925 1.00 19.80 372 LYS B C 1
ATOM 7963 O O . LYS B 1 372 ? -5.517 144.373 -42.161 1.00 20.66 372 LYS B O 1
ATOM 7967 N N . ASP B 1 373 ? -5.239 142.256 -42.930 1.00 19.85 373 ASP B N 1
ATOM 7968 C CA . ASP B 1 373 ? -6.338 141.700 -42.129 1.00 19.41 373 ASP B CA 1
ATOM 7969 C C . ASP B 1 373 ? -5.953 141.302 -40.686 1.00 19.23 373 ASP B C 1
ATOM 7970 O O . ASP B 1 373 ? -6.779 140.748 -39.971 1.00 22.12 373 ASP B O 1
ATOM 7975 N N . LEU B 1 374 ? -4.731 141.603 -40.268 1.00 18.93 374 LEU B N 1
ATOM 7976 C CA . LEU B 1 374 ? -4.359 141.347 -38.869 1.00 17.79 374 LEU B CA 1
ATOM 7977 C C . LEU B 1 374 ? -5.152 142.273 -37.954 1.00 17.56 374 LEU B C 1
ATOM 7978 O O . LEU B 1 374 ? -5.081 143.486 -38.123 1.00 18.49 374 LEU B O 1
ATOM 7983 N N . SER B 1 375 ? -5.829 141.714 -36.966 1.00 18.80 375 SER B N 1
ATOM 7984 C CA . SER B 1 375 ? -6.550 142.515 -35.968 1.00 20.80 375 SER B CA 1
ATOM 7985 C C . SER B 1 375 ? -5.645 143.524 -35.337 1.00 21.49 375 SER B C 1
ATOM 7986 O O . SER B 1 375 ? -4.525 143.201 -34.935 1.00 18.71 375 SER B O 1
ATOM 7989 N N . LYS B 1 376 ? -6.135 144.728 -35.142 1.00 20.59 376 LYS B N 1
ATOM 7990 C CA . LYS B 1 376 ? -5.364 145.786 -34.486 1.00 24.93 376 LYS B CA 1
ATOM 7991 C C . LYS B 1 376 ? -5.213 145.549 -33.001 1.00 21.21 376 LYS B C 1
ATOM 7992 O O . LYS B 1 376 ? -4.499 146.287 -32.339 1.00 21.60 376 LYS B O 1
ATOM 7998 N N . GLU B 1 377 ? -5.841 144.513 -32.502 1.00 20.93 377 GLU B N 1
ATOM 7999 C CA . GLU B 1 377 ? -5.628 144.119 -31.100 1.00 21.85 377 GLU B CA 1
ATOM 8000 C C . GLU B 1 377 ? -4.324 143.285 -30.975 1.00 18.71 377 GLU B C 1
ATOM 8001 O O . GLU B 1 377 ? -3.870 143.004 -29.865 1.00 18.78 377 GLU B O 1
ATOM 8007 N N . ALA B 1 378 ? -3.765 142.859 -32.093 1.00 18.38 378 ALA B N 1
ATOM 8008 C CA . ALA B 1 378 ? -2.536 141.971 -32.007 1.00 16.62 378 ALA B CA 1
ATOM 8009 C C . ALA B 1 378 ? -1.359 142.835 -31.654 1.00 17.10 378 ALA B C 1
ATOM 8010 O O . ALA B 1 378 ? -1.303 143.984 -32.118 1.00 17.71 378 ALA B O 1
ATOM 8012 N N . ILE B 1 379 ? -0.383 142.306 -30.871 1.00 14.56 379 ILE B N 1
ATOM 8013 C CA . ILE B 1 379 ? 0.865 143.038 -30.587 1.00 14.74 379 ILE B CA 1
ATOM 8014 C C . ILE B 1 379 ? 1.911 142.546 -31.578 1.00 16.04 379 ILE B C 1
ATOM 8015 O O . ILE B 1 379 ? 2.041 141.317 -31.769 1.00 15.58 379 ILE B O 1
ATOM 8020 N N . VAL B 1 380 ? 2.592 143.496 -32.215 1.00 14.27 380 VAL B N 1
ATOM 8021 C CA . VAL B 1 380 ? 3.555 143.259 -33.252 1.00 14.19 380 VAL B CA 1
ATOM 8022 C C . VAL B 1 380 ? 4.935 143.349 -32.608 1.00 12.10 380 VAL B C 1
ATOM 8023 O O . VAL B 1 380 ? 5.311 144.334 -31.929 1.00 12.57 380 VAL B O 1
ATOM 8027 N N . HIS B 1 381 ? 5.720 142.319 -32.850 1.00 12.76 381 HIS B N 1
ATOM 8028 C CA . HIS B 1 381 ? 7.069 142.191 -32.280 1.00 10.86 381 HIS B CA 1
ATOM 8029 C C . HIS B 1 381 ? 8.080 142.509 -33.408 1.00 11.35 381 HIS B C 1
ATOM 8030 O O . HIS B 1 381 ? 8.292 141.684 -34.348 1.00 11.04 381 HIS B O 1
ATOM 8037 N N . SER B 1 382 ? 8.632 143.728 -33.367 1.00 10.67 382 SER B N 1
ATOM 8038 C CA . SER B 1 382 ? 9.446 144.255 -34.425 1.00 11.07 382 SER B CA 1
ATOM 8039 C C . SER B 1 382 ? 10.863 143.737 -34.237 1.00 11.99 382 SER B C 1
ATOM 8040 O O . SER B 1 382 ? 11.492 144.038 -33.199 1.00 12.97 382 SER B O 1
ATOM 8043 N N . TRP B 1 383 ? 11.372 142.961 -35.189 1.00 10.67 383 TRP B N 1
ATOM 8044 C CA . TRP B 1 383 ? 12.645 142.308 -35.031 1.00 11.36 383 TRP B CA 1
ATOM 8045 C C . TRP B 1 383 ? 13.634 142.480 -36.171 1.00 12.72 383 TRP B C 1
ATOM 8046 O O . TRP B 1 383 ? 14.820 142.224 -35.973 1.00 11.04 383 TRP B O 1
ATOM 8057 N N . ARG B 1 384 ? 13.142 142.845 -37.359 1.00 14.56 384 ARG B N 1
ATOM 8058 C CA . ARG B 1 384 ? 13.959 142.797 -38.560 1.00 14.72 384 ARG B CA 1
ATOM 8059 C C . ARG B 1 384 ? 14.605 144.169 -38.800 1.00 14.15 384 ARG B C 1
ATOM 8060 O O . ARG B 1 384 ? 14.010 145.231 -38.497 1.00 14.67 384 ARG B O 1
ATOM 8068 N N . GLY B 1 385 ? 1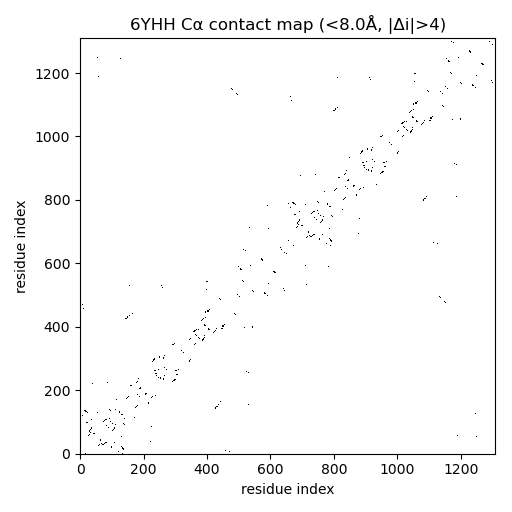5.831 144.102 -39.339 1.00 14.26 385 GLY B N 1
ATOM 8069 C CA . GLY B 1 385 ? 16.674 145.257 -39.530 1.00 13.90 385 GLY B CA 1
ATOM 8070 C C . GLY B 1 385 ? 17.709 145.002 -40.590 1.00 15.28 385 GLY B C 1
ATOM 8071 O O . GLY B 1 385 ? 17.431 144.191 -41.507 1.00 15.16 385 GLY B O 1
ATOM 8072 N N . PRO B 1 386 ? 18.931 145.572 -40.440 1.00 15.39 386 PRO B N 1
ATOM 8073 C CA . PRO B 1 386 ? 19.906 145.468 -41.513 1.00 15.58 386 PRO B CA 1
ATOM 8074 C C . PRO B 1 386 ? 20.354 144.011 -41.791 1.00 15.89 386 PRO B C 1
ATOM 8075 O O . PRO B 1 386 ? 20.686 143.654 -42.938 1.00 16.17 386 PRO B O 1
ATOM 8079 N N . ASN B 1 387 ? 20.346 143.181 -40.753 1.00 15.16 387 ASN B N 1
ATOM 8080 C CA . ASN B 1 387 ? 20.711 141.780 -40.947 1.00 17.07 387 ASN B CA 1
ATOM 8081 C C . ASN B 1 387 ? 19.739 141.075 -41.883 1.00 18.33 387 ASN B C 1
ATOM 8082 O O . ASN B 1 387 ? 20.099 140.023 -42.491 1.00 18.99 387 ASN B O 1
ATOM 8087 N N . GLU B 1 388 ? 18.500 141.563 -41.939 1.00 16.92 388 GLU B N 1
ATOM 8088 C CA . GLU B 1 388 ? 17.460 141.053 -42.795 1.00 17.49 388 GLU B CA 1
ATOM 8089 C C . GLU B 1 388 ? 17.220 141.914 -44.018 1.00 17.43 388 GLU B C 1
ATOM 8090 O O . GLU B 1 388 ? 16.190 141.756 -44.701 1.00 19.81 388 GLU B O 1
ATOM 8096 N N . GLY B 1 389 ? 18.116 142.858 -44.301 1.00 17.86 389 GLY B N 1
ATOM 8097 C CA . GLY B 1 389 ? 17.938 143.800 -45.481 1.00 17.13 389 GLY B CA 1
ATOM 8098 C C . GLY B 1 389 ? 16.992 144.981 -45.286 1.00 17.75 389 GLY B C 1
ATOM 8099 O O . GLY B 1 389 ? 16.643 145.709 -46.244 1.00 17.86 389 GLY B O 1
ATOM 8100 N N A MET B 1 390 ? 16.598 145.215 -44.041 0.50 17.37 390 MET B N 1
ATOM 8101 N N B MET B 1 390 ? 16.575 145.211 -44.050 0.50 17.82 390 MET B N 1
ATOM 8102 C CA A MET B 1 390 ? 15.614 146.200 -43.698 0.50 17.99 390 MET B CA 1
ATOM 8103 C CA B MET B 1 390 ? 15.615 146.231 -43.742 0.50 18.78 390 MET B CA 1
ATOM 8104 C C A MET B 1 390 ? 16.259 147.369 -42.936 0.50 17.66 390 MET B C 1
ATOM 8105 C C B MET B 1 390 ? 16.251 147.368 -42.931 0.50 18.14 390 MET B C 1
ATOM 8106 O O A MET B 1 390 ? 17.418 147.307 -42.534 0.50 17.24 390 MET B O 1
ATOM 8107 O O B MET B 1 390 ? 17.396 147.288 -42.500 0.50 17.72 390 MET B O 1
ATOM 8116 N N . VAL B 1 391 ? 15.512 148.445 -42.779 1.00 18.47 391 VAL B N 1
ATOM 8117 C CA . VAL B 1 391 ? 15.991 149.592 -42.008 1.00 17.07 391 VAL B CA 1
ATOM 8118 C C . VAL B 1 391 ? 15.623 149.341 -40.537 1.00 16.32 391 VAL B C 1
ATOM 8119 O O . VAL B 1 391 ? 14.454 149.078 -40.253 1.00 16.90 391 VAL B O 1
ATOM 8123 N N . ALA B 1 392 ? 16.590 149.530 -39.654 1.00 17.36 392 ALA B N 1
ATOM 8124 C CA . ALA B 1 392 ? 16.390 149.292 -38.210 1.00 17.58 392 ALA B CA 1
ATOM 8125 C C . ALA B 1 392 ? 15.204 150.072 -37.741 1.00 17.85 392 ALA B C 1
ATOM 8126 O O . ALA B 1 392 ? 15.141 151.282 -37.989 1.00 19.01 392 ALA B O 1
ATOM 8128 N N . GLY B 1 393 ? 14.268 149.422 -37.082 1.00 16.55 393 GLY B N 1
ATOM 8129 C CA . GLY B 1 393 ? 13.128 150.124 -36.467 1.00 18.17 393 GLY B CA 1
ATOM 8130 C C . GLY B 1 393 ? 11.967 150.386 -37.394 1.00 17.78 393 GLY B C 1
ATOM 8131 O O . GLY B 1 393 ? 10.837 150.720 -36.981 1.00 16.47 393 GLY B O 1
ATOM 8132 N N . GLN B 1 394 ? 12.189 150.227 -38.710 1.00 18.58 394 GLN B N 1
ATOM 8133 C CA . GLN B 1 394 ? 11.120 150.634 -39.655 1.00 18.78 394 GLN B CA 1
ATOM 8134 C C . GLN B 1 394 ? 9.853 149.842 -39.520 1.00 18.29 394 GLN B C 1
ATOM 8135 O O . GLN B 1 394 ? 8.746 150.365 -39.591 1.00 18.28 394 GLN B O 1
ATOM 8141 N N . SER B 1 395 ? 9.943 148.564 -39.195 1.00 17.24 395 SER B N 1
ATOM 8142 C CA . SER B 1 395 ? 8.715 147.779 -39.039 1.00 15.85 395 SER B CA 1
ATOM 8143 C C . SER B 1 395 ? 7.908 148.208 -37.818 1.00 15.21 395 SER B C 1
ATOM 8144 O O . SER B 1 395 ? 6.673 148.064 -37.742 1.00 17.01 395 SER B O 1
ATOM 8147 N N . LEU B 1 396 ? 8.611 148.734 -36.820 1.00 15.21 396 LEU B N 1
ATOM 8148 C CA . LEU B 1 396 ? 7.946 149.303 -35.677 1.00 16.47 396 LEU B CA 1
ATOM 8149 C C . LEU B 1 396 ? 7.163 150.607 -36.022 1.00 15.57 396 LEU B C 1
ATOM 8150 O O . LEU B 1 396 ? 5.996 150.827 -35.534 1.00 16.97 396 LEU B O 1
ATOM 8155 N N . VAL B 1 397 ? 7.814 151.471 -36.783 1.00 17.79 397 VAL B N 1
ATOM 8156 C CA . VAL B 1 397 ? 7.235 152.773 -37.208 1.00 20.07 397 VAL B CA 1
ATOM 8157 C C . VAL B 1 397 ? 5.973 152.444 -37.979 1.00 20.35 397 VAL B C 1
ATOM 8158 O O . VAL B 1 397 ? 4.909 152.982 -37.699 1.00 18.65 397 VAL B O 1
ATOM 8162 N N . ASP B 1 398 ? 6.084 151.491 -38.887 1.00 19.60 398 ASP B N 1
ATOM 8163 C CA . ASP B 1 398 ? 4.962 1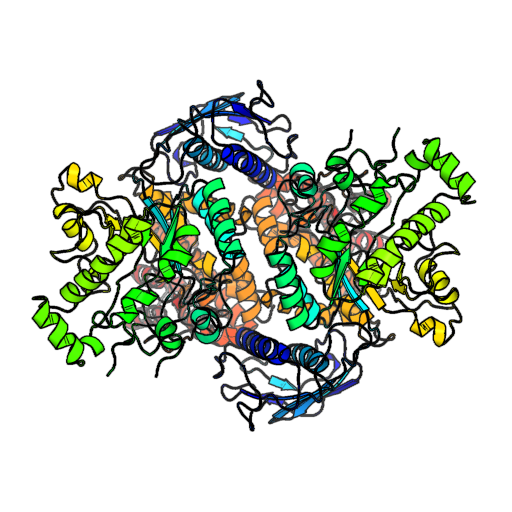51.139 -39.768 1.00 19.14 398 ASP B CA 1
ATOM 8164 C C . ASP B 1 398 ? 3.808 150.554 -39.000 1.00 19.50 398 ASP B C 1
ATOM 8165 O O . ASP B 1 398 ? 2.635 150.887 -39.225 1.00 20.82 398 ASP B O 1
ATOM 8170 N N . ALA B 1 399 ? 4.105 149.642 -38.059 1.00 16.41 399 ALA B N 1
ATOM 8171 C CA . ALA B 1 399 ? 3.040 149.108 -37.209 1.00 18.78 399 ALA B CA 1
ATOM 8172 C C . ALA B 1 399 ? 2.332 150.111 -36.345 1.00 17.91 399 ALA B C 1
ATOM 8173 O O . ALA B 1 399 ? 1.118 150.088 -36.225 1.00 17.90 399 ALA B O 1
ATOM 8175 N N . VAL B 1 400 ? 3.051 150.990 -35.675 1.00 16.78 400 VAL B N 1
ATOM 8176 C CA . VAL B 1 400 ? 2.329 151.925 -34.788 1.00 16.64 400 VAL B CA 1
ATOM 8177 C C . VAL B 1 400 ? 1.525 152.932 -35.599 1.00 18.39 400 VAL B C 1
ATOM 8178 O O . VAL B 1 400 ? 0.431 153.296 -35.156 1.00 18.23 400 VAL B O 1
ATOM 8182 N N . LYS B 1 401 ? 2.023 153.311 -36.775 1.00 19.87 401 LYS B N 1
ATOM 8183 C CA . LYS B 1 401 ? 1.263 154.244 -37.648 1.00 19.88 401 LYS B CA 1
ATOM 8184 C C . LYS B 1 401 ? -0.004 153.526 -38.144 1.00 23.46 401 LYS B C 1
ATOM 8185 O O . LYS B 1 401 ? -1.063 154.152 -38.297 1.00 24.14 401 LYS B O 1
ATOM 8190 N N . LYS B 1 402 ? 0.035 152.200 -38.313 1.00 23.29 402 LYS B N 1
ATOM 8191 C CA . LYS B 1 402 ? -1.176 151.488 -38.703 1.00 22.86 402 LYS B CA 1
ATOM 8192 C C . LYS B 1 402 ? -2.145 151.152 -37.581 1.00 23.40 402 LYS B C 1
ATOM 8193 O O . LYS B 1 402 ? -3.227 150.630 -37.867 1.00 24.92 402 LYS B O 1
ATOM 8199 N N . GLY B 1 403 ? -1.758 151.376 -36.318 1.00 20.75 403 GLY B N 1
ATOM 8200 C CA . GLY B 1 403 ? -2.619 151.179 -35.199 1.00 21.81 403 GLY B CA 1
ATOM 8201 C C . GLY B 1 403 ? -2.333 150.002 -34.274 1.00 20.13 403 GLY B C 1
ATOM 8202 O O . GLY B 1 403 ? -3.134 149.706 -33.401 1.00 20.34 403 GLY B O 1
ATOM 8203 N N . TYR B 1 404 ? -1.163 149.389 -34.414 1.00 18.50 404 TYR B N 1
ATOM 8204 C CA . TYR B 1 404 ? -0.759 148.203 -33.602 1.00 15.85 404 TYR B CA 1
ATOM 8205 C C . TYR B 1 404 ? 0.221 148.622 -32.486 1.00 15.86 404 TYR B C 1
ATOM 8206 O O . TYR B 1 404 ? 1.178 149.277 -32.784 1.00 17.08 404 TYR B O 1
ATOM 8215 N N . LYS B 1 405 ? -0.005 148.134 -31.275 1.00 15.08 405 LYS B N 1
ATOM 8216 C CA . LYS B 1 405 ? 0.928 148.169 -30.181 1.00 14.55 405 LYS B CA 1
ATOM 8217 C C . LYS B 1 405 ? 2.127 147.310 -30.590 1.00 14.13 405 LYS B C 1
ATOM 8218 O O . LYS B 1 405 ? 1.968 146.255 -31.228 1.00 14.77 405 LYS B O 1
ATOM 8224 N N . THR B 1 406 ? 3.306 147.743 -30.252 1.00 13.71 406 THR B N 1
ATOM 8225 C CA . THR B 1 406 ? 4.530 147.138 -30.785 1.00 12.89 406 THR B CA 1
ATOM 8226 C C . THR B 1 406 ? 5.595 147.063 -29.691 1.00 13.42 406 THR B C 1
ATOM 8227 O O . THR B 1 406 ? 5.677 147.943 -28.848 1.00 13.34 406 THR B O 1
ATOM 8231 N N . VAL B 1 407 ? 6.422 146.032 -29.771 1.00 12.03 407 VAL B N 1
ATOM 8232 C CA . VAL B 1 407 ? 7.605 145.851 -28.896 1.00 11.04 407 VAL B CA 1
ATOM 8233 C C . VAL B 1 407 ? 8.804 145.750 -29.821 1.00 11.78 407 VAL B C 1
ATOM 8234 O O . VAL B 1 407 ? 8.760 145.010 -30.818 1.00 11.66 407 VAL B O 1
ATOM 8238 N N . LEU B 1 408 ? 9.907 146.434 -29.501 1.00 10.35 408 LEU B N 1
ATOM 8239 C CA . LEU B 1 408 ? 11.095 146.378 -30.294 1.00 11.09 408 LEU B CA 1
ATOM 8240 C C . LEU B 1 408 ? 12.085 145.348 -29.769 1.00 11.36 408 LEU B C 1
ATOM 8241 O O . LEU B 1 408 ? 12.543 145.502 -28.632 1.00 12.09 408 LEU B O 1
ATOM 8246 N N . SER B 1 409 ? 12.468 144.388 -30.619 1.00 9.73 409 SER B N 1
ATOM 8247 C CA . SER B 1 409 ? 13.662 143.584 -30.346 1.00 11.56 409 SER B CA 1
ATOM 8248 C C . SER B 1 409 ? 14.789 143.801 -31.318 1.00 11.01 409 SER B C 1
ATOM 8249 O O . SER B 1 409 ? 15.965 143.539 -30.963 1.00 10.04 409 SER B O 1
ATOM 8252 N N . ASN B 1 410 ? 14.510 144.322 -32.512 1.00 10.97 410 ASN B N 1
ATOM 8253 C CA . ASN B 1 410 ? 15.615 144.640 -33.371 1.00 10.46 410 ASN B CA 1
ATOM 8254 C C . ASN B 1 410 ? 16.628 145.514 -32.694 1.00 10.45 410 ASN B C 1
ATOM 8255 O O . ASN B 1 410 ? 16.222 146.506 -32.062 1.00 11.90 410 ASN B O 1
ATOM 8260 N N . GLY B 1 411 ? 17.918 145.203 -32.841 1.00 9.87 411 GLY B N 1
ATOM 8261 C CA . GLY B 1 411 ? 18.945 146.034 -32.185 1.00 9.73 411 GLY B CA 1
ATOM 8262 C C . GLY B 1 411 ? 19.219 145.595 -30.749 1.00 9.71 411 GLY B C 1
ATOM 8263 O O . GLY B 1 411 ? 20.138 146.136 -30.144 1.00 9.95 411 GLY B O 1
ATOM 8264 N N . PHE B 1 412 ? 18.504 144.590 -30.275 1.00 10.29 412 PHE B N 1
ATOM 8265 C CA . PHE B 1 412 ? 18.706 144.011 -28.935 1.00 10.21 412 PHE B CA 1
ATOM 8266 C C . PHE B 1 412 ? 19.024 142.501 -29.000 1.00 9.52 412 PHE B C 1
ATOM 8267 O O . PHE B 1 412 ? 18.674 141.720 -28.089 1.00 10.30 412 PHE B O 1
ATOM 8275 N N . TYR B 1 413 ? 19.627 142.063 -30.100 1.00 10.22 413 TYR B N 1
ATOM 8276 C CA . TYR B 1 413 ? 19.934 140.623 -30.415 1.00 10.26 413 TYR B CA 1
ATOM 8277 C C . TYR B 1 413 ? 21.286 140.297 -29.770 1.00 9.82 413 TYR B C 1
ATOM 8278 O O . TYR B 1 413 ? 22.380 140.185 -30.410 1.00 10.51 413 TYR B O 1
ATOM 8287 N N . ILE B 1 414 ? 21.225 140.136 -28.463 1.00 10.01 414 ILE B N 1
ATOM 8288 C CA . ILE B 1 414 ? 22.393 139.906 -27.635 1.00 9.91 414 ILE B CA 1
ATOM 8289 C C . ILE B 1 414 ? 23.151 138.594 -27.947 1.00 9.50 414 ILE B C 1
ATOM 8290 O O . ILE B 1 414 ? 24.367 138.522 -27.677 1.00 8.90 414 ILE B O 1
ATOM 8295 N N . ASP B 1 415 ? 22.487 137.622 -28.572 1.00 9.48 415 ASP B N 1
ATOM 8296 C CA . ASP B 1 415 ? 23.143 136.380 -28.969 1.00 9.88 415 ASP B CA 1
ATOM 8297 C C . ASP B 1 415 ? 24.227 136.580 -30.039 1.00 10.40 415 ASP B C 1
ATOM 8298 O O . ASP B 1 415 ? 25.136 135.714 -30.173 1.00 11.19 415 ASP B O 1
ATOM 8303 N N . LEU B 1 416 ? 24.209 137.736 -30.791 1.00 9.84 416 LEU B N 1
ATOM 8304 C CA . LEU B 1 416 ? 25.072 137.938 -31.929 1.00 9.94 416 LEU B CA 1
ATOM 8305 C C . LEU B 1 416 ? 26.453 138.489 -31.492 1.00 9.37 416 LEU B C 1
ATOM 8306 O O . LEU B 1 416 ? 27.339 138.745 -32.301 1.00 10.74 416 LEU B O 1
ATOM 8311 N N . MET B 1 417 ? 26.574 138.751 -30.175 1.00 8.92 417 MET B N 1
ATOM 8312 C CA . MET B 1 417 ? 27.862 139.117 -29.520 1.00 8.70 417 MET B CA 1
ATOM 8313 C C . MET B 1 417 ? 28.395 140.503 -29.966 1.00 8.66 417 MET B C 1
ATOM 8314 O O . MET B 1 417 ? 29.613 140.759 -29.955 1.00 8.77 417 MET B O 1
ATOM 8319 N N . TYR B 1 418 ? 27.489 141.397 -30.334 1.00 8.39 418 TYR B N 1
ATOM 8320 C CA . TYR B 1 418 ? 27.853 142.736 -30.630 1.00 8.34 418 TYR B CA 1
ATOM 8321 C C . TYR B 1 418 ? 28.252 143.528 -29.378 1.00 9.30 418 TYR B C 1
ATOM 8322 O O . TYR B 1 418 ? 27.863 143.184 -28.251 1.00 9.48 418 TYR B O 1
ATOM 8331 N N . PRO B 1 419 ? 28.981 144.644 -29.574 1.00 10.25 419 PRO B N 1
ATOM 8332 C CA . PRO B 1 419 ? 29.384 145.486 -28.451 1.00 10.30 419 PRO B CA 1
ATOM 8333 C C . PRO B 1 419 ? 28.205 146.096 -27.725 1.00 9.92 419 PRO B C 1
ATOM 8334 O O . PRO B 1 419 ? 27.177 146.380 -28.343 1.00 10.61 419 PRO B O 1
ATOM 8338 N N . VAL B 1 420 ? 28.349 146.253 -26.419 1.00 9.25 420 VAL B N 1
ATOM 8339 C CA . VAL B 1 420 ? 27.313 146.792 -25.592 1.00 10.08 420 VAL B CA 1
ATOM 8340 C C . VAL B 1 420 ? 26.764 148.135 -26.115 1.00 10.42 420 VAL B C 1
ATOM 8341 O O . VAL B 1 420 ? 25.514 148.338 -26.079 1.00 12.04 420 VAL B O 1
ATOM 8345 N N . ALA B 1 421 ? 27.626 149.013 -26.630 1.00 9.96 421 ALA B N 1
ATOM 8346 C CA . ALA B 1 421 ? 27.107 150.327 -27.068 1.00 11.87 421 ALA B CA 1
ATOM 8347 C C . ALA B 1 421 ? 26.031 150.211 -28.151 1.00 11.81 421 ALA B C 1
ATOM 8348 O O . ALA B 1 421 ? 25.109 151.019 -28.185 1.00 12.77 421 ALA B O 1
ATOM 8350 N N A SER B 1 422 ? 26.158 149.216 -29.029 0.50 10.74 422 SER B N 1
ATOM 8351 N N B SER B 1 422 ? 26.187 149.228 -29.039 0.50 12.05 422 SER B N 1
ATOM 8352 C CA A SER B 1 422 ? 25.195 149.019 -30.113 0.50 11.02 422 SER B CA 1
ATOM 8353 C CA B SER B 1 422 ? 25.220 148.970 -30.104 0.50 13.22 422 SER B CA 1
ATOM 8354 C C A SER B 1 422 ? 23.814 148.737 -29.547 0.50 11.36 422 SER B C 1
ATOM 8355 C C B SER B 1 422 ? 23.839 148.810 -29.499 0.50 12.53 422 SER B C 1
ATOM 8356 O O A SER B 1 422 ? 22.793 149.110 -30.131 0.50 13.07 422 SER B O 1
ATOM 8357 O O B SER B 1 422 ? 22.861 149.376 -29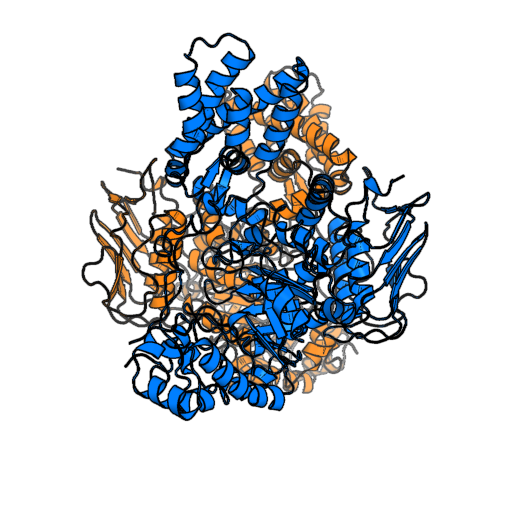.979 0.50 14.13 422 SER B O 1
ATOM 8362 N N . HIS B 1 423 ? 23.773 148.073 -28.397 1.00 10.69 423 HIS B N 1
ATOM 8363 C CA . HIS B 1 423 ? 22.514 147.802 -27.718 1.00 9.74 423 HIS B CA 1
ATOM 8364 C C . HIS B 1 423 ? 22.066 148.958 -26.904 1.00 10.16 423 HIS B C 1
ATOM 8365 O O . HIS B 1 423 ? 20.878 149.267 -26.875 1.00 10.18 423 HIS B O 1
ATOM 8372 N N . TYR B 1 424 ? 22.978 149.580 -26.210 1.00 9.91 424 TYR B N 1
ATOM 8373 C CA . TYR B 1 424 ? 22.635 150.697 -25.288 1.00 10.81 424 TYR B CA 1
ATOM 8374 C C . TYR B 1 424 ? 22.028 151.902 -25.989 1.00 11.58 424 TYR B C 1
ATOM 8375 O O . TYR B 1 424 ? 21.175 152.569 -25.439 1.00 12.62 424 TYR B O 1
ATOM 8384 N N . LEU B 1 425 ? 22.486 152.151 -27.213 1.00 12.38 425 LEU B N 1
ATOM 8385 C CA . LEU B 1 425 ? 22.032 153.306 -27.982 1.00 13.33 425 LEU B CA 1
ATOM 8386 C C . LEU B 1 425 ? 20.808 152.994 -28.834 1.00 15.36 425 LEU B C 1
ATOM 8387 O O . LEU B 1 425 ? 20.255 153.917 -29.441 1.00 18.57 425 LEU B O 1
ATOM 8392 N N . ASN B 1 426 ? 20.386 151.738 -28.899 1.00 12.36 426 ASN B N 1
ATOM 8393 C CA . ASN B 1 426 ? 19.226 151.312 -29.701 1.00 12.71 426 ASN B CA 1
ATOM 8394 C C . ASN B 1 426 ? 17.921 151.736 -28.987 1.00 14.57 426 ASN B C 1
ATOM 8395 O O . ASN B 1 426 ? 17.620 151.281 -27.921 1.00 18.18 426 ASN B O 1
ATOM 8400 N N . ASP B 1 427 ? 17.182 152.684 -29.528 1.00 15.36 427 ASP B N 1
ATOM 8401 C CA . ASP B 1 427 ? 16.052 153.260 -28.768 1.00 15.73 427 ASP B CA 1
ATOM 8402 C C . ASP B 1 427 ? 14.736 152.789 -29.371 1.00 15.59 427 ASP B C 1
ATOM 8403 O O . ASP B 1 427 ? 14.614 152.845 -30.606 1.00 16.34 427 ASP B O 1
ATOM 8408 N N . PRO B 1 428 ? 13.758 152.333 -28.556 1.00 16.15 428 PRO B N 1
ATOM 8409 C CA . PRO B 1 428 ? 12.483 151.913 -29.132 1.00 16.95 428 PRO B CA 1
ATOM 8410 C C . PRO B 1 428 ? 11.765 153.059 -29.879 1.00 17.94 428 PRO B C 1
ATOM 8411 O O . PRO B 1 428 ? 10.916 152.752 -30.756 1.00 16.91 428 PRO B O 1
ATOM 8415 N N . MET B 1 429 ? 12.029 154.319 -29.528 1.00 18.46 429 MET B N 1
ATOM 8416 C CA . MET B 1 429 ? 11.302 155.453 -30.227 1.00 22.33 429 MET B CA 1
ATOM 8417 C C . MET B 1 429 ? 12.162 155.881 -31.382 1.00 26.80 429 MET B C 1
ATOM 8418 O O . MET B 1 429 ? 13.287 156.305 -31.175 1.00 24.31 429 MET B O 1
ATOM 8423 N N . PRO B 1 430 ? 11.643 155.717 -32.598 1.00 37.29 430 PRO B N 1
ATOM 8424 C CA . PRO B 1 430 ? 12.317 156.049 -33.861 1.00 46.96 430 PRO B CA 1
ATOM 8425 C C . PRO B 1 430 ? 12.770 157.536 -33.946 1.00 49.61 430 PRO B C 1
ATOM 8426 O O . PRO B 1 430 ? 12.166 158.425 -33.279 1.00 43.72 430 PRO B O 1
ATOM 8430 N N . LYS B 1 431 ? 13.831 157.778 -34.722 1.00 55.53 431 LYS B N 1
ATOM 8431 C CA . LYS B 1 431 ? 14.252 159.146 -35.084 1.00 60.12 431 LYS B CA 1
ATOM 8432 C C . LYS B 1 431 ? 13.437 159.545 -36.326 1.00 60.96 431 LYS B C 1
ATOM 8433 O O . LYS B 1 431 ? 13.180 158.734 -37.215 1.00 57.79 431 LYS B O 1
ATOM 8435 N N . GLY B 1 432 ? 12.996 160.792 -36.361 1.00 65.71 432 GLY B N 1
ATOM 8436 C CA . GLY B 1 432 ? 12.036 161.217 -37.356 1.00 61.31 432 GLY B CA 1
ATOM 8437 C C . GLY B 1 432 ? 10.712 160.588 -37.006 1.00 64.41 432 GLY B C 1
ATOM 8438 O O . GLY B 1 432 ? 10.339 160.473 -35.822 1.00 62.02 432 GLY B O 1
ATOM 8439 N N . ALA B 1 433 ? 9.998 160.187 -38.050 1.00 63.52 433 ALA B N 1
ATOM 8440 C CA . ALA B 1 433 ? 8.723 159.507 -37.923 1.00 58.05 433 ALA B CA 1
ATOM 8441 C C . ALA B 1 433 ? 7.550 160.454 -37.688 1.00 56.32 433 ALA B C 1
ATOM 8442 O O . ALA B 1 433 ? 6.403 160.083 -37.995 1.00 52.88 433 ALA B O 1
ATOM 8444 N N . ASP B 1 434 ? 7.834 161.662 -37.184 1.00 51.36 434 ASP B N 1
ATOM 8445 C CA . ASP B 1 434 ? 6.799 162.642 -36.788 1.00 51.96 434 ASP B CA 1
ATOM 8446 C C . ASP B 1 434 ? 5.621 161.862 -36.205 1.00 50.42 434 ASP B C 1
ATOM 8447 O O . ASP B 1 434 ? 4.464 162.001 -36.646 1.00 51.53 434 ASP B O 1
ATOM 8449 N N . LEU B 1 435 ? 5.926 161.017 -35.213 1.00 43.10 435 LEU B N 1
ATOM 8450 C CA . LEU B 1 435 ? 4.907 160.215 -34.565 1.00 37.28 435 LEU B CA 1
ATOM 8451 C C . LEU B 1 435 ? 3.956 161.077 -33.759 1.00 32.70 435 LEU B C 1
ATOM 8452 O O . LEU B 1 435 ? 4.377 161.903 -32.994 1.00 34.71 435 LEU B O 1
ATOM 8457 N N . SER B 1 436 ? 2.670 160.816 -33.868 1.00 35.94 436 SER B N 1
ATOM 8458 C CA . SER B 1 436 ? 1.719 161.391 -32.962 1.00 35.36 436 SER B CA 1
ATOM 8459 C C . SER B 1 436 ? 1.877 160.813 -31.557 1.00 41.12 436 SER B C 1
ATOM 8460 O O . SER B 1 436 ? 2.545 159.788 -31.316 1.00 27.67 436 SER B O 1
ATOM 8463 N N . ALA B 1 437 ? 1.250 161.482 -30.617 1.00 37.58 437 ALA B N 1
ATOM 8464 C CA . ALA B 1 437 ? 1.262 161.009 -29.263 1.00 36.84 437 ALA B CA 1
ATOM 8465 C C . ALA B 1 437 ? 0.602 159.654 -29.126 1.00 35.64 437 ALA B C 1
ATOM 8466 O O . ALA B 1 437 ? 1.092 158.835 -28.336 1.00 30.24 437 ALA B O 1
ATOM 8468 N N . GLU B 1 438 ? -0.514 159.443 -29.857 1.00 29.25 438 GLU B N 1
ATOM 8469 C CA . GLU B 1 438 ? -1.199 158.177 -29.858 1.00 28.07 438 GLU B CA 1
ATOM 8470 C C . GLU B 1 438 ? -0.246 157.106 -30.430 1.00 25.81 438 GLU B C 1
ATOM 8471 O O . GLU B 1 438 ? -0.237 155.984 -29.911 1.00 27.88 438 GLU B O 1
ATOM 8473 N N . GLU B 1 439 ? 0.540 157.469 -31.430 1.00 24.29 439 GLU B N 1
ATOM 8474 C CA . GLU B 1 439 ? 1.490 156.533 -32.065 1.00 26.59 439 GLU B CA 1
ATOM 8475 C C . GLU B 1 439 ? 2.621 156.167 -31.111 1.00 25.02 439 GLU B C 1
ATOM 8476 O O . GLU B 1 439 ? 2.898 154.955 -30.906 1.00 20.59 439 GLU B O 1
ATOM 8482 N N . LYS B 1 440 ? 3.214 157.193 -30.487 1.00 24.26 440 LYS B N 1
ATOM 8483 C CA . LYS B 1 440 ? 4.176 157.005 -29.382 1.00 24.04 440 LYS B CA 1
ATOM 8484 C C . LYS B 1 440 ? 3.686 156.085 -28.283 1.00 23.13 440 LYS B C 1
ATOM 8485 O O . LYS B 1 440 ? 4.447 155.264 -27.803 1.00 20.33 440 LYS B O 1
ATOM 8489 N N . ALA B 1 441 ? 2.436 156.212 -27.864 1.00 19.95 441 ALA B N 1
ATOM 8490 C CA . ALA B 1 441 ? 1.935 155.448 -26.768 1.00 22.09 441 ALA B CA 1
ATOM 8491 C C . ALA B 1 441 ? 1.752 153.947 -27.112 1.00 18.50 441 ALA B C 1
ATOM 8492 O O . ALA B 1 441 ? 1.588 153.131 -26.235 1.00 20.14 441 ALA B O 1
ATOM 8494 N N . ARG B 1 442 ? 1.716 153.612 -28.397 1.00 18.06 442 ARG B N 1
ATOM 8495 C CA . ARG B 1 442 ? 1.667 152.225 -28.862 1.00 16.03 442 ARG B CA 1
ATOM 8496 C C . ARG B 1 442 ? 3.021 151.548 -28.799 1.00 14.78 442 ARG B C 1
ATOM 8497 O O . ARG B 1 442 ? 3.085 150.341 -29.024 1.00 14.38 442 ARG B O 1
ATOM 8505 N N . ILE B 1 443 ? 4.108 152.287 -28.574 1.00 14.47 443 ILE B N 1
ATOM 8506 C CA . ILE B 1 443 ? 5.415 151.663 -28.397 1.00 14.62 443 ILE B CA 1
ATOM 8507 C C . ILE B 1 443 ? 5.522 151.193 -26.954 1.00 13.42 443 ILE B C 1
ATOM 8508 O O . ILE B 1 443 ? 5.765 151.997 -26.043 1.00 13.47 443 ILE B O 1
ATOM 8513 N N . LEU B 1 444 ? 5.297 149.889 -26.759 1.00 13.88 444 LEU B N 1
ATOM 8514 C CA . LEU B 1 444 ? 5.160 149.298 -25.406 1.00 12.88 444 LEU B CA 1
ATOM 8515 C C . LEU B 1 444 ? 6.519 149.258 -24.725 1.00 12.04 444 LEU B C 1
ATOM 8516 O O . LEU B 1 444 ? 6.629 149.442 -23.522 1.00 11.82 444 LEU B O 1
ATOM 8521 N N . GLY B 1 445 ? 7.551 149.073 -25.522 1.00 11.83 445 GLY B N 1
ATOM 8522 C CA . GLY B 1 445 ? 8.935 148.939 -24.974 1.00 11.69 445 GLY B CA 1
ATOM 8523 C C . GLY B 1 445 ? 9.799 148.067 -25.859 1.00 12.79 445 GLY B C 1
ATOM 8524 O O . GLY B 1 445 ? 9.700 148.088 -27.076 1.00 12.39 445 GLY B O 1
ATOM 8525 N N . GLY B 1 446 ? 10.638 147.264 -25.212 1.00 12.17 446 GLY B N 1
ATOM 8526 C CA . GLY B 1 446 ? 11.693 146.602 -25.883 1.00 12.62 446 GLY B CA 1
ATOM 8527 C C . GLY B 1 446 ? 12.050 145.314 -25.169 1.00 12.56 446 GLY B C 1
ATOM 8528 O O . GLY B 1 446 ? 11.597 145.087 -24.046 1.00 10.88 446 GLY B O 1
ATOM 8529 N N . GLU B 1 447 ? 12.800 144.439 -25.846 1.00 11.68 447 GLU B N 1
ATOM 8530 C CA . GLU B 1 447 ? 13.163 143.166 -25.247 1.00 10.41 447 GLU B CA 1
ATOM 8531 C C . GLU B 1 447 ? 14.449 142.635 -25.839 1.00 9.88 447 GLU B C 1
ATOM 8532 O O . GLU B 1 447 ? 14.611 142.600 -27.061 1.00 9.75 447 GLU B O 1
ATOM 8538 N N . ALA B 1 448 ? 15.401 142.278 -24.958 1.00 9.41 448 ALA B N 1
ATOM 8539 C CA . ALA B 1 448 ? 16.614 141.654 -25.412 1.00 9.85 448 ALA B CA 1
ATOM 8540 C C . ALA B 1 448 ? 16.255 140.200 -25.739 1.00 9.99 448 ALA B C 1
ATOM 8541 O O . ALA B 1 448 ? 15.467 139.567 -25.002 1.00 10.51 448 ALA B O 1
ATOM 8543 N N . THR B 1 449 ? 16.809 139.633 -26.813 1.00 9.42 449 THR B N 1
ATOM 8544 C CA . THR B 1 449 ? 16.526 138.282 -27.226 1.00 10.42 449 THR B CA 1
ATOM 8545 C C . THR B 1 449 ? 17.746 137.385 -27.144 1.00 10.31 449 THR B C 1
ATOM 8546 O O . THR B 1 449 ? 18.698 137.531 -27.925 1.00 12.20 449 THR B O 1
ATOM 8550 N N . MET B 1 450 ? 17.723 136.474 -26.176 1.00 9.10 450 MET B N 1
ATOM 8551 C CA . MET B 1 450 ? 18.740 135.481 -26.063 1.00 9.58 450 MET B CA 1
ATOM 8552 C C . MET B 1 450 ? 18.354 134.179 -26.761 1.00 8.04 450 MET B C 1
ATOM 8553 O O . MET B 1 450 ? 17.924 133.219 -26.118 1.00 8.02 450 MET B O 1
ATOM 8558 N N . TRP B 1 451 ? 18.661 134.148 -28.062 1.00 8.93 451 TRP B N 1
ATOM 8559 C CA . TRP B 1 451 ? 18.628 132.941 -28.854 1.00 9.43 451 TRP B CA 1
ATOM 8560 C C . TRP B 1 451 ? 19.811 132.039 -28.422 1.00 8.81 451 TRP B C 1
ATOM 8561 O O . TRP B 1 451 ? 20.921 132.530 -28.166 1.00 9.43 451 TRP B O 1
ATOM 8572 N N . THR B 1 452 ? 19.601 130.733 -28.400 1.00 8.79 452 THR B N 1
ATOM 8573 C CA . THR B 1 452 ? 20.541 129.843 -27.719 1.00 8.65 452 THR B CA 1
ATOM 8574 C C . THR B 1 452 ? 21.208 128.799 -28.624 1.00 8.94 452 THR B C 1
ATOM 8575 O O . THR B 1 452 ? 21.749 127.810 -28.121 1.00 9.65 452 THR B O 1
ATOM 8579 N N . GLU B 1 453 ? 21.324 129.055 -29.913 1.00 8.26 453 GLU B N 1
ATOM 8580 C CA . GLU B 1 453 ? 22.158 128.177 -30.766 1.00 8.46 453 GLU B CA 1
ATOM 8581 C C . GLU B 1 453 ? 23.553 127.973 -30.211 1.00 8.73 453 GLU B C 1
ATOM 8582 O O . GLU B 1 453 ? 24.077 126.842 -30.295 1.00 9.55 453 GLU B O 1
ATOM 8588 N N . LEU B 1 454 ? 24.140 129.035 -29.687 1.00 8.18 454 LEU B N 1
ATOM 8589 C CA . LEU B 1 454 ? 25.514 129.022 -29.296 1.00 8.07 454 LEU B CA 1
ATOM 8590 C C . LEU B 1 454 ? 25.767 129.253 -27.800 1.00 8.79 454 LEU B C 1
ATOM 8591 O O . LEU B 1 454 ? 26.814 129.703 -27.423 1.00 10.00 454 LEU B O 1
ATOM 8596 N N . ALA B 1 455 ? 24.768 128.946 -26.997 1.00 8.64 455 ALA B N 1
ATOM 8597 C CA . ALA B 1 455 ? 24.813 129.198 -25.545 1.00 8.83 455 ALA B CA 1
ATOM 8598 C C . ALA B 1 455 ? 24.207 127.995 -24.837 1.00 9.52 455 ALA B C 1
ATOM 8599 O O . ALA B 1 455 ? 23.012 127.746 -24.891 1.00 10.91 455 ALA B O 1
ATOM 8601 N N . THR B 1 456 ? 25.031 127.342 -24.055 1.00 9.35 456 THR B N 1
ATOM 8602 C CA . THR B 1 456 ? 24.589 126.263 -23.199 1.00 9.13 456 THR B CA 1
ATOM 8603 C C . THR B 1 456 ? 24.146 126.823 -21.843 1.00 8.80 456 THR B C 1
ATOM 8604 O O . THR B 1 456 ? 24.298 128.012 -21.578 1.00 8.53 456 THR B O 1
ATOM 8608 N N . PRO B 1 457 ? 23.572 125.986 -20.991 1.00 8.87 457 PRO B N 1
ATOM 8609 C CA . PRO B 1 457 ? 23.301 126.465 -19.634 1.00 8.52 457 PRO B CA 1
ATOM 8610 C C . PRO B 1 457 ? 24.518 127.019 -18.913 1.00 9.46 457 PRO B C 1
ATOM 8611 O O . PRO B 1 457 ? 24.384 127.913 -18.060 1.00 9.64 457 PRO B O 1
ATOM 8615 N N . GLU B 1 458 ? 25.664 126.497 -19.258 1.00 9.15 458 GLU B N 1
ATOM 8616 C CA . GLU B 1 458 ? 26.905 126.952 -18.670 1.00 9.91 458 GLU B CA 1
ATOM 8617 C C . GLU B 1 458 ? 27.323 128.296 -19.181 1.00 9.41 458 GLU B C 1
ATOM 8618 O O . GLU B 1 458 ? 27.850 129.113 -18.416 1.00 8.92 458 GLU B O 1
ATOM 8624 N N . THR B 1 459 ? 27.147 128.575 -20.466 1.00 8.05 459 THR B N 1
ATOM 8625 C CA . THR B 1 459 ? 27.634 129.888 -21.014 1.00 8.51 459 THR B CA 1
ATOM 8626 C C . THR B 1 459 ? 26.538 130.970 -21.140 1.00 8.07 459 THR B C 1
ATOM 8627 O O . THR B 1 459 ? 26.846 132.131 -21.427 1.00 8.47 459 THR B O 1
ATOM 8631 N N . PHE B 1 460 ? 25.303 130.582 -20.885 1.00 7.97 460 PHE B N 1
ATOM 8632 C CA . PHE B 1 460 ? 24.138 131.470 -21.018 1.00 7.68 460 PHE B CA 1
ATOM 8633 C C . PHE B 1 460 ? 24.332 132.832 -20.370 1.00 8.25 460 PHE B C 1
ATOM 8634 O O . PHE B 1 460 ? 24.238 133.864 -21.017 1.00 8.07 460 PHE B O 1
ATOM 8642 N N . ASP B 1 461 ? 24.649 132.822 -19.090 1.00 7.83 461 ASP B N 1
ATOM 8643 C CA . ASP B 1 461 ? 24.740 134.077 -18.370 1.00 8.10 461 ASP B CA 1
ATOM 8644 C C . ASP B 1 461 ? 25.832 134.976 -18.940 1.00 8.17 461 ASP B C 1
ATOM 8645 O O . ASP B 1 461 ? 25.660 136.215 -18.989 1.00 8.15 461 ASP B O 1
ATOM 8650 N N . SER B 1 462 ? 26.978 134.398 -19.375 1.00 7.23 462 SER B N 1
ATOM 8651 C CA . SER B 1 462 ? 28.004 135.166 -19.953 1.00 7.98 462 SER B CA 1
ATOM 8652 C C . SER B 1 462 ? 27.663 135.920 -21.222 1.00 8.47 462 SER B C 1
ATOM 8653 O O . SER B 1 462 ? 28.342 136.891 -21.621 1.00 8.44 462 SER B O 1
ATOM 8656 N N . ARG B 1 463 ? 26.669 135.391 -21.887 1.00 8.41 463 ARG B N 1
ATOM 8657 C CA . ARG B 1 463 ? 26.125 136.059 -23.086 1.00 8.06 463 ARG B CA 1
ATOM 8658 C C . ARG B 1 463 ? 25.067 137.111 -22.690 1.00 8.03 463 ARG B C 1
ATOM 8659 O O . ARG B 1 463 ? 25.096 138.219 -23.229 1.00 7.63 463 ARG B O 1
ATOM 8667 N N . VAL B 1 464 ? 24.182 136.787 -21.748 1.00 7.88 464 VAL B N 1
ATOM 8668 C CA . VAL B 1 464 ? 23.130 137.729 -21.351 1.00 8.47 464 VAL B CA 1
ATOM 8669 C C . VAL B 1 464 ? 23.667 138.926 -20.588 1.00 8.46 464 VAL B C 1
ATOM 8670 O O . VAL B 1 464 ? 23.241 140.069 -20.825 1.00 8.94 464 VAL B O 1
ATOM 8674 N N . TRP B 1 465 ? 24.606 138.677 -19.678 1.00 8.74 465 TRP B N 1
ATOM 8675 C CA . TRP B 1 465 ? 25.062 139.685 -18.703 1.00 8.71 465 TRP B CA 1
ATOM 8676 C C . TRP B 1 465 ? 26.518 139.966 -18.920 1.00 9.88 465 TRP B C 1
ATOM 8677 O O . TRP B 1 465 ? 27.292 139.025 -19.153 1.00 8.89 465 TRP B O 1
ATOM 8688 N N . PRO B 1 466 ? 26.940 141.265 -18.825 1.00 10.14 466 PRO B N 1
ATOM 8689 C CA . PRO B 1 466 ? 26.140 142.384 -18.369 1.00 10.05 466 PRO B CA 1
ATOM 8690 C C . PRO B 1 466 ? 25.447 143.222 -19.432 1.00 9.13 466 PRO B C 1
ATOM 8691 O O . PRO B 1 466 ? 24.837 144.237 -19.115 1.00 9.78 466 PRO B O 1
ATOM 8695 N N . ARG B 1 467 ? 25.521 142.857 -20.702 1.00 8.91 467 ARG B N 1
ATOM 8696 C CA . ARG B 1 467 ? 24.938 143.736 -21.724 1.00 9.05 467 ARG B CA 1
ATOM 8697 C C . ARG B 1 467 ? 23.428 143.953 -21.528 1.00 8.89 467 ARG B C 1
ATOM 8698 O O . ARG B 1 467 ? 22.920 145.049 -21.792 1.00 10.03 467 ARG B O 1
ATOM 8706 N N . THR B 1 468 ? 22.707 142.987 -20.979 1.00 8.91 468 THR B N 1
ATOM 8707 C CA . THR B 1 468 ? 21.261 143.159 -20.819 1.00 8.44 468 THR B CA 1
ATOM 8708 C C . THR B 1 468 ? 21.009 144.218 -19.735 1.00 8.68 468 THR B C 1
ATOM 8709 O O . THR B 1 468 ? 19.890 144.803 -19.674 1.00 9.19 468 THR B O 1
ATOM 8713 N N . ALA B 1 469 ? 21.965 144.394 -18.817 1.00 8.66 469 ALA B N 1
ATOM 8714 C CA . ALA B 1 469 ? 21.811 145.477 -17.815 1.00 8.40 469 ALA B CA 1
ATOM 8715 C C . ALA B 1 469 ? 21.813 146.888 -18.496 1.00 9.01 469 ALA B C 1
ATOM 8716 O O . ALA B 1 469 ? 21.033 147.772 -18.107 1.00 8.74 469 ALA B O 1
ATOM 8718 N N . ALA B 1 470 ? 22.641 147.057 -19.508 1.00 9.18 470 ALA B N 1
ATOM 8719 C CA . ALA B 1 470 ? 22.640 148.288 -20.281 1.00 9.79 470 ALA B CA 1
ATOM 8720 C C . ALA B 1 470 ? 21.312 148.455 -21.055 1.00 9.52 470 ALA B C 1
ATOM 8721 O O . ALA B 1 470 ? 20.754 149.568 -21.112 1.00 10.33 470 ALA B O 1
ATOM 8723 N N . ILE B 1 471 ? 20.775 147.384 -21.604 1.00 8.11 471 ILE B N 1
ATOM 8724 C CA . ILE B 1 471 ? 19.475 147.394 -22.220 1.00 9.46 471 ILE B CA 1
ATOM 8725 C C . ILE B 1 471 ? 18.402 147.795 -21.208 1.00 9.90 471 ILE B C 1
ATOM 8726 O O . ILE B 1 471 ? 17.460 148.562 -21.528 1.00 11.48 471 ILE B O 1
ATOM 8731 N N . ALA B 1 472 ? 18.476 147.238 -19.997 1.00 9.56 472 ALA B N 1
ATOM 8732 C CA . ALA B 1 472 ? 17.516 147.582 -18.989 1.00 9.92 472 ALA B CA 1
ATOM 8733 C C . ALA B 1 472 ? 17.506 149.105 -18.745 1.00 9.42 472 ALA B C 1
ATOM 8734 O O . ALA B 1 472 ? 16.428 149.713 -18.543 1.00 10.18 472 ALA B O 1
ATOM 8736 N N . GLU B 1 473 ? 18.676 149.707 -18.726 1.00 9.00 473 GLU B N 1
ATOM 8737 C CA . GLU B 1 473 ? 18.775 151.148 -18.598 1.00 9.24 473 GLU B CA 1
ATOM 8738 C C . GLU B 1 473 ? 18.059 151.852 -19.771 1.00 10.19 473 GLU B C 1
ATOM 8739 O O . GLU B 1 473 ? 17.290 152.799 -19.568 1.00 10.39 473 GLU B O 1
ATOM 8745 N N . ARG B 1 474 ? 18.330 151.418 -20.987 1.00 9.90 474 ARG B N 1
ATOM 8746 C CA . ARG B 1 474 ? 17.574 152.040 -22.096 1.00 9.56 474 ARG B CA 1
ATOM 8747 C C . ARG B 1 474 ? 16.064 151.921 -21.985 1.00 9.72 474 ARG B C 1
ATOM 8748 O O . ARG B 1 474 ? 15.360 152.812 -22.417 1.00 11.59 474 ARG B O 1
ATOM 8756 N N . LEU B 1 475 ? 15.549 150.856 -21.442 1.00 9.37 475 LEU B N 1
ATOM 8757 C CA . LEU B 1 475 ? 14.119 150.624 -21.388 1.00 9.65 475 LEU B CA 1
ATOM 8758 C C . LEU B 1 475 ? 13.443 151.313 -20.227 1.00 10.21 475 LEU B C 1
ATOM 8759 O O . LEU B 1 475 ? 12.255 151.559 -20.290 1.00 10.42 475 LEU B O 1
ATOM 8764 N N . TRP B 1 476 ? 14.212 151.625 -19.190 1.00 10.07 476 TRP B N 1
ATOM 8765 C CA . TRP B 1 476 ? 13.656 152.320 -17.975 1.00 9.74 476 TRP B CA 1
ATOM 8766 C C . TRP B 1 476 ? 13.992 153.825 -17.920 1.00 10.15 476 TRP B C 1
ATOM 8767 O O . TRP B 1 476 ? 13.119 154.685 -17.635 1.00 10.51 476 TRP B O 1
ATOM 8778 N N . SER B 1 477 ? 15.263 154.163 -18.109 1.00 9.95 477 SER B N 1
ATOM 8779 C CA . SER B 1 477 ? 15.770 155.502 -17.902 1.00 9.18 477 SER B CA 1
ATOM 8780 C C . SER B 1 477 ? 15.286 156.518 -18.961 1.00 9.01 477 SER B C 1
ATOM 8781 O O . SER B 1 477 ? 14.782 156.126 -20.033 1.00 10.04 477 SER B O 1
ATOM 8784 N N . ALA B 1 478 ? 15.458 157.813 -18.649 1.00 10.11 478 ALA B N 1
ATOM 8785 C CA . ALA B 1 478 ? 15.127 158.864 -19.609 1.00 11.07 478 ALA B CA 1
ATOM 8786 C C . ALA B 1 478 ? 15.846 158.683 -20.931 1.00 13.11 478 ALA B C 1
ATOM 8787 O O . ALA B 1 478 ? 17.002 158.245 -21.003 1.00 12.31 478 ALA B O 1
ATOM 8789 N N . GLU B 1 479 ? 15.176 159.128 -22.006 1.00 12.61 479 GLU B N 1
ATOM 8790 C CA . GLU B 1 479 ? 15.747 159.049 -23.335 1.00 16.01 479 GLU B CA 1
ATOM 8791 C C . GLU B 1 479 ? 17.112 159.700 -23.492 1.00 15.31 479 GLU B C 1
ATOM 8792 O O . GLU B 1 479 ? 17.928 159.290 -24.327 1.00 15.61 479 GLU B O 1
ATOM 8798 N N . ASN B 1 480 ? 17.409 160.712 -22.702 1.00 14.64 480 ASN B N 1
ATOM 8799 C CA . ASN B 1 480 ? 18.682 161.395 -22.808 1.00 15.28 480 ASN B CA 1
ATOM 8800 C C . ASN B 1 480 ? 19.797 160.876 -21.974 1.00 15.09 480 ASN B C 1
ATOM 8801 O O . ASN B 1 480 ? 20.862 161.499 -21.897 1.00 14.77 480 ASN B O 1
ATOM 8806 N N . ILE B 1 481 ? 19.601 159.712 -21.338 1.00 14.33 481 ILE B N 1
ATOM 8807 C CA . ILE B 1 481 ? 20.687 159.045 -20.667 1.00 13.22 481 ILE B CA 1
ATOM 8808 C C . ILE B 1 481 ? 21.406 158.182 -21.721 1.00 13.01 481 ILE B C 1
ATOM 8809 O O . ILE B 1 481 ? 20.953 157.064 -22.006 1.00 13.44 481 ILE B O 1
ATOM 8814 N N . THR B 1 482 ? 22.496 158.715 -22.321 1.00 13.53 482 THR B N 1
ATOM 8815 C CA . THR B 1 482 ? 23.074 158.071 -23.494 1.00 12.81 482 THR B CA 1
ATOM 8816 C C . THR B 1 482 ? 24.615 158.065 -23.466 1.00 13.98 482 THR B C 1
ATOM 8817 O O . THR B 1 482 ? 25.238 157.607 -24.436 1.00 15.43 482 THR B O 1
ATOM 8821 N N . ASP B 1 483 ? 25.256 158.532 -22.387 1.00 12.96 483 ASP B N 1
ATOM 8822 C CA . ASP B 1 483 ? 26.717 158.612 -22.280 1.00 14.05 483 ASP B CA 1
ATOM 8823 C C . ASP B 1 483 ? 27.307 157.215 -22.044 1.00 12.98 483 ASP B C 1
ATOM 8824 O O . ASP B 1 483 ? 27.182 156.652 -20.955 1.00 11.93 483 ASP B O 1
ATOM 8829 N N . VAL B 1 484 ? 27.931 156.705 -23.088 1.00 13.16 484 VAL B N 1
ATOM 8830 C CA . VAL B 1 484 ? 28.448 155.339 -23.058 1.00 13.24 484 VAL B CA 1
ATOM 8831 C C . VAL B 1 484 ? 29.552 155.169 -21.996 1.00 12.78 484 VAL B C 1
ATOM 8832 O O . VAL B 1 484 ? 29.518 154.206 -21.232 1.00 12.28 484 VAL B O 1
ATOM 8836 N N . ALA B 1 485 ? 30.542 156.062 -21.927 1.00 12.21 485 ALA B N 1
ATOM 8837 C CA . ALA B 1 485 ? 31.599 155.921 -20.901 1.00 13.63 485 ALA B CA 1
ATOM 8838 C C . ALA B 1 485 ? 31.036 155.893 -19.509 1.00 13.25 485 ALA B C 1
ATOM 8839 O O . ALA B 1 485 ? 31.483 155.088 -18.692 1.00 12.73 485 ALA B O 1
ATOM 8841 N N . ASN B 1 486 ? 30.020 156.713 -19.237 1.00 13.47 486 ASN B N 1
ATOM 8842 C CA . ASN B 1 486 ? 29.455 156.764 -17.919 1.00 13.69 486 ASN B CA 1
ATOM 8843 C C . ASN B 1 486 ? 28.734 155.471 -17.592 1.00 11.26 486 ASN B C 1
ATOM 8844 O O . ASN B 1 486 ? 28.792 154.972 -16.499 1.00 11.01 486 ASN B O 1
ATOM 8849 N N . MET B 1 487 ? 28.023 154.952 -18.571 1.00 12.09 487 MET B N 1
ATOM 8850 C CA . MET B 1 487 ? 27.313 153.684 -18.462 1.00 11.52 487 MET B CA 1
ATOM 8851 C C . MET B 1 487 ? 28.315 152.576 -18.155 1.00 10.86 487 MET B C 1
ATOM 8852 O O . MET B 1 487 ? 28.105 151.848 -17.209 1.00 10.32 487 MET B O 1
ATOM 8857 N N . ARG B 1 488 ? 29.464 152.567 -18.841 1.00 10.21 488 ARG B N 1
ATOM 8858 C CA . ARG B 1 488 ? 30.453 151.521 -18.612 1.00 11.32 488 ARG B CA 1
ATOM 8859 C C . ARG B 1 488 ? 30.975 151.545 -17.207 1.00 12.67 488 ARG B C 1
ATOM 8860 O O . ARG B 1 488 ? 31.185 150.492 -16.602 1.00 12.47 488 ARG B O 1
ATOM 8868 N N . LYS B 1 489 ? 31.194 152.743 -16.695 1.00 12.71 489 LYS B N 1
ATOM 8869 C CA . LYS B 1 489 ? 31.740 152.935 -15.332 1.00 14.58 489 LYS B CA 1
ATOM 8870 C C . LYS B 1 489 ? 30.760 152.342 -14.303 1.00 13.82 489 LYS B C 1
ATOM 8871 O O . LYS B 1 489 ? 31.178 151.643 -13.369 1.00 13.49 489 LYS B O 1
ATOM 8877 N N . ARG B 1 490 ? 29.469 152.589 -14.499 1.00 10.91 490 ARG B N 1
ATOM 8878 C CA . ARG B 1 490 ? 28.489 152.104 -13.584 1.00 10.68 490 ARG B CA 1
ATOM 8879 C C . ARG B 1 490 ? 28.257 150.596 -13.738 1.00 10.82 490 ARG B C 1
ATOM 8880 O O . ARG B 1 490 ? 27.916 149.932 -12.747 1.00 11.60 490 ARG B O 1
ATOM 8888 N N . LEU B 1 491 ? 28.411 150.084 -14.961 1.00 9.96 491 LEU B N 1
ATOM 8889 C CA . LEU B 1 491 ? 28.090 148.668 -15.249 1.00 10.80 491 LEU B CA 1
ATOM 8890 C C . LEU B 1 491 ? 29.007 147.709 -14.494 1.00 12.33 491 LEU B C 1
ATOM 8891 O O . LEU B 1 491 ? 28.586 146.564 -14.186 1.00 10.61 491 LEU B O 1
ATOM 8896 N N . GLU B 1 492 ? 30.267 148.112 -14.245 1.00 11.66 492 GLU B N 1
ATOM 8897 C CA . GLU B 1 492 ? 31.196 147.227 -13.581 1.00 12.28 492 GLU B CA 1
ATOM 8898 C C . GLU B 1 492 ? 30.625 146.733 -12.255 1.00 10.72 492 GLU B C 1
ATOM 8899 O O . GLU B 1 492 ? 30.622 145.529 -11.979 1.00 11.27 492 GLU B O 1
ATOM 8905 N N . SER B 1 493 ? 30.143 147.633 -11.413 1.00 10.28 493 SER B N 1
ATOM 8906 C CA . SER B 1 493 ? 29.641 147.179 -10.103 1.00 10.63 493 SER B CA 1
ATOM 8907 C C . SER B 1 493 ? 28.303 146.500 -10.220 1.00 9.93 493 SER B C 1
ATOM 8908 O O . SER B 1 493 ? 28.017 145.569 -9.464 1.00 8.93 493 SER B O 1
ATOM 8911 N N . VAL B 1 494 ? 27.484 146.937 -11.184 1.00 9.80 494 VAL B N 1
ATOM 8912 C CA . VAL B 1 494 ? 26.204 146.261 -11.458 1.00 11.52 494 VAL B CA 1
ATOM 8913 C C . VAL B 1 494 ? 26.423 144.787 -11.770 1.00 11.40 494 VAL B C 1
ATOM 8914 O O . VAL B 1 494 ? 25.831 143.881 -11.185 1.00 11.18 494 VAL B O 1
ATOM 8918 N N . SER B 1 495 ? 27.357 144.549 -12.662 1.00 10.36 495 SER B N 1
ATOM 8919 C CA . SER B 1 495 ? 27.704 143.190 -13.099 1.00 10.48 495 SER B CA 1
ATOM 8920 C C . SER B 1 495 ? 28.233 142.305 -11.976 1.00 10.51 495 SER B C 1
ATOM 8921 O O . SER B 1 495 ? 27.820 141.163 -11.839 1.00 10.98 495 SER B O 1
ATOM 8924 N N . PHE B 1 496 ? 29.127 142.867 -11.168 1.00 9.47 496 PHE B N 1
ATOM 8925 C CA . PHE B 1 496 ? 29.650 142.243 -9.994 1.00 9.06 496 PHE B CA 1
ATOM 8926 C C . PHE B 1 496 ? 28.560 141.824 -9.052 1.00 8.77 496 PHE B C 1
ATOM 8927 O O . PHE B 1 496 ? 28.484 140.646 -8.594 1.00 7.92 496 PHE B O 1
ATOM 8935 N N . ARG B 1 497 ? 27.680 142.756 -8.728 1.00 9.34 497 ARG B N 1
ATOM 8936 C CA . ARG B 1 497 ? 26.668 142.450 -7.703 1.00 8.11 497 ARG B CA 1
ATOM 8937 C C . ARG B 1 497 ? 25.618 141.488 -8.193 1.00 8.07 497 ARG B C 1
ATOM 8938 O O . ARG B 1 497 ? 24.936 140.850 -7.337 1.00 9.16 497 ARG B O 1
ATOM 8946 N N . LEU B 1 498 ? 25.517 141.272 -9.486 1.00 8.53 498 LEU B N 1
ATOM 8947 C CA . LEU B 1 498 ? 24.647 140.211 -9.982 1.00 8.65 498 LEU B CA 1
ATOM 8948 C C . LEU B 1 498 ? 25.130 138.796 -9.563 1.00 8.68 498 LEU B C 1
ATOM 8949 O O . LEU B 1 498 ? 24.347 137.841 -9.490 1.00 9.91 498 LEU B O 1
ATOM 8954 N N . GLU B 1 499 ? 26.413 138.639 -9.231 1.00 8.16 499 GLU B N 1
ATOM 8955 C CA . GLU B 1 499 ? 26.869 137.339 -8.844 1.00 8.53 499 GLU B CA 1
ATOM 8956 C C . GLU B 1 499 ? 26.178 136.801 -7.597 1.00 9.12 499 GLU B C 1
ATOM 8957 O O . GLU B 1 499 ? 26.095 135.598 -7.372 1.00 8.79 499 GLU B O 1
ATOM 8963 N N . GLU B 1 500 ? 25.729 137.699 -6.706 1.00 9.15 500 GLU B N 1
ATOM 8964 C CA . GLU B 1 500 ? 25.052 137.228 -5.523 1.00 9.44 500 GLU B CA 1
ATOM 8965 C C . GLU B 1 500 ? 23.740 136.523 -5.784 1.00 10.37 500 GLU B C 1
ATOM 8966 O O . GLU B 1 500 ? 23.284 135.787 -4.919 1.00 9.78 500 GLU B O 1
ATOM 8972 N N . LEU B 1 501 ? 23.205 136.663 -7.003 1.00 9.29 501 LEU B N 1
ATOM 8973 C CA . LEU B 1 501 ? 21.977 136.003 -7.425 1.00 9.27 501 LEU B CA 1
ATOM 8974 C C . LEU B 1 501 ? 22.236 134.666 -8.147 1.00 9.30 501 LEU B C 1
ATOM 8975 O O . LEU B 1 501 ? 21.309 134.028 -8.669 1.00 9.44 501 LEU B O 1
ATOM 8980 N N . GLY B 1 502 ? 23.505 134.280 -8.232 1.00 8.35 502 GLY B N 1
ATOM 8981 C CA . GLY B 1 502 ? 23.923 133.042 -8.834 1.00 8.79 502 GLY B CA 1
ATOM 8982 C C . GLY B 1 502 ? 24.306 133.162 -10.292 1.00 9.12 502 GLY B C 1
ATOM 8983 O O . GLY B 1 502 ? 24.687 132.132 -10.908 1.00 9.14 502 GLY B O 1
ATOM 8984 N N A LEU B 1 503 ? 24.258 134.367 -10.850 0.50 9.45 503 LEU B N 1
ATOM 8985 N N B LEU B 1 503 ? 24.286 134.368 -10.840 0.50 9.70 503 LEU B N 1
ATOM 8986 C CA A LEU B 1 503 ? 24.622 134.563 -12.248 0.50 8.99 503 LEU B CA 1
ATOM 8987 C CA B LEU B 1 503 ? 24.648 134.545 -12.234 0.50 9.39 503 LEU B CA 1
ATOM 8988 C C A LEU B 1 503 ? 26.088 134.116 -12.475 0.50 9.22 503 LEU B C 1
ATOM 8989 C C B LEU B 1 503 ? 26.112 134.122 -12.479 0.50 9.44 503 LEU B C 1
ATOM 8990 O O A LEU B 1 503 ? 26.961 134.394 -11.654 0.50 8.98 503 LEU B O 1
ATOM 8991 O O B LEU B 1 503 ? 27.006 134.422 -11.684 0.50 9.13 503 LEU B O 1
ATOM 9000 N N . THR B 1 504 ? 26.329 133.386 -13.588 1.00 8.65 504 THR B N 1
ATOM 9001 C CA . THR B 1 504 ? 27.584 132.699 -13.838 1.00 8.36 504 THR B CA 1
ATOM 9002 C C . THR B 1 504 ? 28.543 133.405 -14.767 1.00 8.57 504 THR B C 1
ATOM 9003 O O . THR B 1 504 ? 29.551 132.819 -15.201 1.00 8.74 504 THR B O 1
ATOM 9007 N N . HIS B 1 505 ? 28.192 134.606 -15.167 1.00 8.89 505 HIS B N 1
ATOM 9008 C CA . HIS B 1 505 ? 28.930 135.275 -16.255 1.00 8.73 505 HIS B CA 1
ATOM 9009 C C . HIS B 1 505 ? 30.420 135.374 -15.992 1.00 10.01 505 HIS B C 1
ATOM 9010 O O . HIS B 1 505 ? 31.250 135.194 -16.892 1.00 11.25 505 HIS B O 1
ATOM 9017 N N . ILE B 1 506 ? 30.820 135.651 -14.775 1.00 9.27 506 ILE B N 1
ATOM 9018 C CA . ILE B 1 506 ? 32.250 135.760 -14.476 1.00 9.89 506 ILE B CA 1
ATOM 9019 C C . ILE B 1 506 ? 32.837 134.421 -14.053 1.00 10.00 506 ILE B C 1
ATOM 9020 O O . ILE B 1 506 ? 33.935 133.981 -14.514 1.00 10.85 506 ILE B O 1
ATOM 9025 N N . LYS B 1 507 ? 32.136 133.682 -13.195 1.00 8.68 507 LYS B N 1
ATOM 9026 C CA . LYS B 1 507 ? 32.710 132.509 -12.600 1.00 9.95 507 LYS B CA 1
ATOM 9027 C C . LYS B 1 507 ? 32.837 131.317 -13.566 1.00 9.96 507 LYS B C 1
ATOM 9028 O O . LYS B 1 507 ? 33.814 130.512 -13.472 1.00 10.76 507 LYS B O 1
ATOM 9034 N N . ASN B 1 508 ? 31.922 131.190 -14.518 1.00 9.10 508 ASN B N 1
ATOM 9035 C CA . ASN B 1 508 ? 31.968 130.007 -15.363 1.00 8.75 508 ASN B CA 1
ATOM 9036 C C . ASN B 1 508 ? 33.092 130.134 -16.363 1.00 9.82 508 ASN B C 1
ATOM 9037 O O . ASN B 1 508 ? 33.491 129.150 -16.985 1.00 9.69 508 ASN B O 1
ATOM 9042 N N . LYS B 1 509 ? 33.585 131.346 -16.585 1.00 9.56 509 LYS B N 1
ATOM 9043 C CA . LYS B 1 509 ? 34.707 131.551 -17.455 1.00 9.81 509 LYS B CA 1
ATOM 9044 C C . LYS B 1 509 ? 35.942 130.824 -16.940 1.00 10.91 509 LYS B C 1
ATOM 9045 O O . LYS B 1 509 ? 36.710 130.233 -17.723 1.00 11.05 509 LYS B O 1
ATOM 9051 N N . ALA B 1 510 ? 36.151 130.896 -15.610 1.00 10.32 510 ALA B N 1
ATOM 9052 C CA . ALA B 1 510 ? 37.294 130.183 -15.036 1.00 10.46 510 ALA B CA 1
ATOM 9053 C C . ALA B 1 510 ? 37.209 128.673 -15.240 1.00 9.53 510 ALA B C 1
ATOM 9054 O O . ALA B 1 510 ? 38.239 128.021 -15.396 1.00 9.50 510 ALA B O 1
ATOM 9056 N N . VAL B 1 511 ? 36.007 128.077 -15.191 1.00 9.04 511 VAL B N 1
ATOM 9057 C CA . VAL B 1 511 ? 35.802 126.669 -15.431 1.00 9.48 511 VAL B CA 1
ATOM 9058 C C . VAL B 1 511 ? 36.343 126.280 -16.832 1.00 9.28 511 VAL B C 1
ATOM 9059 O O . VAL B 1 511 ? 37.124 125.305 -17.017 1.00 9.45 511 VAL B O 1
ATOM 9063 N N . ILE B 1 512 ? 35.934 127.097 -17.812 1.00 8.85 512 ILE B N 1
ATOM 9064 C CA . ILE B 1 512 ? 36.298 126.884 -19.203 1.00 8.84 512 ILE B CA 1
ATOM 9065 C C . ILE B 1 512 ? 37.805 127.010 -19.320 1.00 8.76 512 ILE B C 1
ATOM 9066 O O . ILE B 1 512 ? 38.492 126.210 -20.031 1.00 9.09 512 ILE B O 1
ATOM 9071 N N . LEU B 1 513 ? 38.379 128.043 -18.706 1.00 8.47 513 LEU B N 1
ATOM 9072 C CA . LEU B 1 513 ? 39.815 128.257 -18.816 1.00 8.58 513 LEU B CA 1
ATOM 9073 C C . LEU B 1 513 ? 40.607 127.112 -18.196 1.00 9.20 513 LEU B C 1
ATOM 9074 O O . LEU B 1 513 ? 41.639 126.661 -18.778 1.00 8.82 513 LEU B O 1
ATOM 9079 N N . ARG B 1 514 ? 40.202 126.623 -17.035 1.00 8.93 514 ARG B N 1
ATOM 9080 C CA . ARG B 1 514 ? 40.808 125.419 -16.500 1.00 9.34 514 ARG B CA 1
ATOM 9081 C C . ARG B 1 514 ? 40.748 124.243 -17.456 1.00 9.56 514 ARG B C 1
ATOM 9082 O O . ARG B 1 514 ? 41.760 123.499 -17.638 1.00 9.78 514 ARG B O 1
ATOM 9090 N N . ASN B 1 515 ? 39.600 124.044 -18.095 1.00 9.53 515 ASN B N 1
ATOM 9091 C CA . ASN B 1 515 ? 39.478 122.999 -19.051 1.00 10.03 515 ASN B CA 1
ATOM 9092 C C . ASN B 1 515 ? 40.494 123.114 -20.180 1.00 10.44 515 ASN B C 1
ATOM 9093 O O . ASN B 1 515 ? 41.216 122.153 -20.505 1.00 10.50 515 ASN B O 1
ATOM 9098 N N . ILE B 1 516 ? 40.539 124.302 -20.803 1.00 10.00 516 ILE B N 1
ATOM 9099 C CA . ILE B 1 516 ? 41.466 124.548 -21.904 1.00 11.87 516 ILE B CA 1
ATOM 9100 C C . ILE B 1 516 ? 42.927 124.395 -21.484 1.00 10.75 516 ILE B C 1
ATOM 9101 O O . ILE B 1 516 ? 43.744 123.882 -22.271 1.00 9.74 516 ILE B O 1
ATOM 9106 N N . ALA B 1 517 ? 43.266 124.778 -20.247 1.00 11.18 517 ALA B N 1
ATOM 9107 C CA . ALA B 1 517 ? 44.645 124.809 -19.813 1.00 10.38 517 ALA B CA 1
ATOM 9108 C C . ALA B 1 517 ? 45.013 123.531 -19.085 1.00 10.69 517 ALA B C 1
ATOM 9109 O O . ALA B 1 517 ? 46.166 123.452 -18.586 1.00 11.85 517 ALA B O 1
ATOM 9111 N N . ASN B 1 518 ? 44.118 122.525 -19.081 1.00 10.69 518 ASN B N 1
ATOM 9112 C CA . ASN B 1 518 ? 44.404 121.241 -18.403 1.00 11.23 518 ASN B CA 1
ATOM 9113 C C . ASN B 1 518 ? 44.748 121.503 -16.909 1.00 10.89 518 ASN B C 1
ATOM 9114 O O . ASN B 1 518 ? 45.677 120.845 -16.362 1.00 10.91 518 ASN B O 1
ATOM 9119 N N . ASN B 1 519 ? 44.019 122.493 -16.334 1.00 10.54 519 ASN B N 1
ATOM 9120 C CA . ASN B 1 519 ? 44.143 122.869 -14.938 1.00 9.98 519 ASN B CA 1
ATOM 9121 C C . ASN B 1 519 ? 45.558 123.286 -14.526 1.00 10.94 519 ASN B C 1
ATOM 9122 O O . ASN B 1 519 ? 45.930 123.187 -13.339 1.00 11.07 519 ASN B O 1
ATOM 9127 N N . GLN B 1 520 ? 46.342 123.772 -15.495 1.00 10.69 520 GLN B N 1
ATOM 9128 C CA . GLN B 1 520 ? 47.551 124.483 -15.178 1.00 11.12 520 GLN B CA 1
ATOM 9129 C C . GLN B 1 520 ? 47.174 125.909 -14.723 1.00 12.03 520 GLN B C 1
ATOM 9130 O O . GLN B 1 520 ? 45.990 126.252 -14.597 1.00 12.86 520 GLN B O 1
ATOM 9136 N N . ASN B 1 521 ? 48.143 126.739 -14.431 1.00 12.72 521 ASN B N 1
ATOM 9137 C CA . ASN B 1 521 ? 47.875 128.134 -14.020 1.00 12.06 521 ASN B CA 1
ATOM 9138 C C . ASN B 1 521 ? 47.221 128.864 -15.155 1.00 12.84 521 ASN B C 1
ATOM 9139 O O . ASN B 1 521 ? 47.794 128.849 -16.262 1.00 11.98 521 ASN B O 1
ATOM 9144 N N . ILE B 1 522 ? 46.001 129.369 -14.921 1.00 11.46 522 ILE B N 1
ATOM 9145 C CA . ILE B 1 522 ? 45.252 130.029 -15.992 1.00 11.25 522 ILE B CA 1
ATOM 9146 C C . ILE B 1 522 ? 45.543 131.460 -16.229 1.00 11.55 522 ILE B C 1
ATOM 9147 O O . ILE B 1 522 ? 44.921 132.099 -17.095 1.00 13.55 522 ILE B O 1
ATOM 9152 N N . LYS B 1 523 ? 46.534 132.046 -15.547 1.00 12.68 523 LYS B N 1
ATOM 9153 C CA . LYS B 1 523 ? 46.753 133.490 -15.657 1.00 14.45 523 LYS B CA 1
ATOM 9154 C C . LYS B 1 523 ? 46.884 133.966 -17.076 1.00 12.52 523 LYS B C 1
ATOM 9155 O O . LYS B 1 523 ? 46.218 134.945 -17.464 1.00 13.47 523 LYS B O 1
ATOM 9161 N N . SER B 1 524 ? 47.727 133.312 -17.878 1.00 13.34 524 SER B N 1
ATOM 9162 C CA . SER B 1 524 ? 47.992 133.791 -19.239 1.00 12.97 524 SER B CA 1
ATOM 9163 C C . SER B 1 524 ? 46.801 133.620 -20.133 1.00 13.02 524 SER B C 1
ATOM 9164 O O . SER B 1 524 ? 46.513 134.494 -20.956 1.00 14.55 524 SER B O 1
ATOM 9167 N N . VAL B 1 525 ? 46.103 132.506 -20.018 1.00 11.88 525 VAL B N 1
ATOM 9168 C CA . VAL B 1 525 ? 44.945 132.303 -20.897 1.00 12.26 525 VAL B CA 1
ATOM 9169 C C . VAL B 1 525 ? 43.799 133.272 -20.480 1.00 11.48 525 VAL B C 1
ATOM 9170 O O . VAL B 1 525 ? 43.080 133.820 -21.296 1.00 11.50 525 VAL B O 1
ATOM 9174 N N . ASN B 1 526 ? 43.635 133.495 -19.193 1.00 10.84 526 ASN B N 1
ATOM 9175 C CA . ASN B 1 526 ? 42.693 134.532 -18.720 1.00 11.17 526 ASN B CA 1
ATOM 9176 C C . ASN B 1 526 ? 43.051 135.936 -19.232 1.00 12.30 526 ASN B C 1
ATOM 9177 O O . ASN B 1 526 ? 42.188 136.666 -19.738 1.00 12.75 526 ASN B O 1
ATOM 9182 N N . GLU B 1 527 ? 44.344 136.331 -19.190 1.00 10.97 527 GLU B N 1
ATOM 9183 C CA . GLU B 1 527 ? 44.737 137.621 -19.737 1.00 12.93 527 GLU B CA 1
ATOM 9184 C C . GLU B 1 527 ? 44.454 137.703 -21.252 1.00 11.95 527 GLU B C 1
ATOM 9185 O O . GLU B 1 527 ? 44.088 138.754 -21.760 1.00 11.93 527 GLU B O 1
ATOM 9191 N N . PHE B 1 528 ? 44.610 136.593 -21.958 1.00 12.08 528 PHE B N 1
ATOM 9192 C CA . PHE B 1 528 ? 44.409 136.614 -23.398 1.00 10.80 528 PHE B CA 1
ATOM 9193 C C . PHE B 1 528 ? 42.920 136.735 -23.670 1.00 11.20 528 PHE B C 1
ATOM 9194 O O . PHE B 1 528 ? 42.554 137.386 -24.651 1.00 10.79 528 PHE B O 1
ATOM 9202 N N . THR B 1 529 ? 42.052 136.147 -22.855 1.00 10.84 529 THR B N 1
ATOM 9203 C CA . THR B 1 529 ? 40.604 136.372 -23.119 1.00 11.25 529 THR B CA 1
ATOM 9204 C C . THR B 1 529 ? 40.288 137.901 -23.069 1.00 13.89 529 THR B C 1
ATOM 9205 O O . THR B 1 529 ? 39.287 138.359 -23.627 1.00 12.91 529 THR B O 1
ATOM 9209 N N . ASN B 1 530 ? 41.079 138.669 -22.314 1.00 10.92 530 ASN B N 1
ATOM 9210 C CA . ASN B 1 530 ? 40.713 140.047 -22.080 1.00 12.57 530 ASN B CA 1
ATOM 9211 C C . ASN B 1 530 ? 41.104 140.948 -23.235 1.00 11.29 530 ASN B C 1
ATOM 9212 O O . ASN B 1 530 ? 40.938 142.183 -23.157 1.00 11.06 530 ASN B O 1
ATOM 9217 N N . VAL B 1 531 ? 41.595 140.372 -24.337 1.00 11.29 531 VAL B N 1
ATOM 9218 C CA . VAL B 1 531 ? 41.741 141.105 -25.578 1.00 11.75 531 VAL B CA 1
ATOM 9219 C C . VAL B 1 531 ? 41.106 140.391 -26.764 1.00 11.95 531 VAL B C 1
ATOM 9220 O O . VAL B 1 531 ? 41.231 140.904 -27.908 1.00 11.95 531 VAL B O 1
ATOM 9224 N N . CYS B 1 532 ? 40.307 139.354 -26.475 1.00 10.74 532 CYS B N 1
ATOM 9225 C CA . CYS B 1 532 ? 39.683 138.593 -27.541 1.00 10.25 532 CYS B CA 1
ATOM 9226 C C . CYS B 1 532 ? 38.187 138.603 -27.371 1.00 9.35 532 CYS B C 1
ATOM 9227 O O . CYS B 1 532 ? 37.673 138.602 -26.239 1.00 10.33 532 CYS B O 1
ATOM 9230 N N . GLU B 1 533 ? 37.475 138.557 -28.516 1.00 9.86 533 GLU B N 1
ATOM 9231 C CA . GLU B 1 533 ? 35.990 138.611 -28.534 1.00 9.38 533 GLU B CA 1
ATOM 9232 C C . GLU B 1 533 ? 35.496 137.566 -29.489 1.00 9.52 533 GLU B C 1
ATOM 9233 O O . GLU B 1 533 ? 36.085 137.376 -30.521 1.00 9.66 533 GLU B O 1
ATOM 9239 N N . PRO B 1 534 ? 34.427 136.874 -29.144 1.00 9.39 534 PRO B N 1
ATOM 9240 C CA . PRO B 1 534 ? 33.887 135.919 -30.099 1.00 9.16 534 PRO B CA 1
ATOM 9241 C C . PRO B 1 534 ? 33.425 136.562 -31.365 1.00 9.89 534 PRO B C 1
ATOM 9242 O O . PRO B 1 534 ? 32.862 137.641 -31.355 1.00 10.78 534 PRO B O 1
ATOM 9246 N N . LEU B 1 535 ? 33.570 135.842 -32.456 1.00 9.64 535 LEU B N 1
ATOM 9247 C CA . LEU B 1 535 ? 33.172 136.382 -33.746 1.00 9.68 535 LEU B CA 1
ATOM 9248 C C . LEU B 1 535 ? 31.683 136.740 -33.735 1.00 9.74 535 LEU B C 1
ATOM 9249 O O . LEU B 1 535 ? 30.861 136.006 -33.180 1.00 9.98 535 LEU B O 1
ATOM 9254 N N . LYS B 1 536 ? 31.382 137.881 -34.365 1.00 10.67 536 LYS B N 1
ATOM 9255 C CA . LYS B 1 536 ? 30.099 138.539 -34.228 1.00 9.48 536 LYS B CA 1
ATOM 9256 C C . LYS B 1 536 ? 29.144 138.271 -35.363 1.00 10.76 536 LYS B C 1
ATOM 9257 O O . LYS B 1 536 ? 29.570 138.001 -36.494 1.00 10.34 536 LYS B O 1
ATOM 9263 N N . GLY B 1 537 ? 27.840 138.459 -35.117 1.00 9.23 537 GLY B N 1
ATOM 9264 C CA . GLY B 1 537 ? 26.898 138.290 -36.272 1.00 10.39 537 GLY B CA 1
ATOM 9265 C C . GLY B 1 537 ? 26.653 136.791 -36.442 1.00 10.53 537 GLY B C 1
ATOM 9266 O O . GLY B 1 537 ? 26.307 136.056 -35.490 1.00 10.29 537 GLY B O 1
ATOM 9267 N N . TYR B 1 538 ? 26.776 136.340 -37.696 1.00 10.87 538 TYR B N 1
ATOM 9268 C CA . TYR B 1 538 ? 26.513 134.967 -38.045 1.00 11.77 538 TYR B CA 1
ATOM 9269 C C . TYR B 1 538 ? 27.811 134.339 -38.605 1.00 11.02 538 TYR B C 1
ATOM 9270 O O . TYR B 1 538 ? 27.759 133.455 -39.493 1.00 12.26 538 TYR B O 1
ATOM 9279 N N . THR B 1 539 ? 28.943 134.727 -38.026 1.00 10.68 539 THR B N 1
ATOM 9280 C CA . THR B 1 539 ? 30.258 134.297 -38.425 1.00 10.21 539 THR B CA 1
ATOM 9281 C C . THR B 1 539 ? 30.951 133.310 -37.556 1.00 10.23 539 THR B C 1
ATOM 9282 O O . THR B 1 539 ? 31.930 132.735 -37.973 1.00 9.87 539 THR B O 1
ATOM 9286 N N . ARG B 1 540 ? 30.458 133.047 -36.370 1.00 10.24 540 ARG B N 1
ATOM 9287 C CA . ARG B 1 540 ? 31.039 131.964 -35.544 1.00 9.93 540 ARG B CA 1
ATOM 9288 C C . ARG B 1 540 ? 30.635 130.605 -36.039 1.00 10.30 540 ARG B C 1
ATOM 9289 O O . ARG B 1 540 ? 31.521 129.725 -36.177 1.00 9.64 540 ARG B O 1
ATOM 9297 N N . ASN B 1 541 ? 29.347 130.364 -36.264 1.00 9.51 541 ASN B N 1
ATOM 9298 C CA . ASN B 1 541 ? 28.793 129.079 -36.708 1.00 10.19 541 ASN B CA 1
ATOM 9299 C C . ASN B 1 541 ? 28.420 129.243 -38.193 1.00 9.71 541 ASN B C 1
ATOM 9300 O O . ASN B 1 541 ? 27.252 129.463 -38.544 1.00 10.38 541 ASN B O 1
ATOM 9305 N N . LYS B 1 542 ? 29.429 129.117 -39.029 1.00 9.46 542 LYS B N 1
ATOM 9306 C CA . LYS B 1 542 ? 29.224 129.505 -40.443 1.00 10.13 542 LYS B CA 1
ATOM 9307 C C . LYS B 1 542 ? 28.333 128.532 -41.185 1.00 10.41 542 LYS B C 1
ATOM 9308 O O . LYS B 1 542 ? 28.557 127.312 -41.190 1.00 11.17 542 LYS B O 1
ATOM 9314 N N . GLY B 1 543 ? 27.262 129.083 -41.715 1.00 11.76 543 GLY B N 1
ATOM 9315 C CA . GLY B 1 543 ? 26.217 128.300 -42.347 1.00 12.87 543 GLY B CA 1
ATOM 9316 C C . GLY B 1 543 ? 25.344 127.513 -41.426 1.00 12.19 543 GLY B C 1
ATOM 9317 O O . GLY B 1 543 ? 24.521 126.716 -41.875 1.00 13.54 543 GLY B O 1
ATOM 9318 N N . GLY B 1 544 ? 25.528 127.700 -40.111 1.00 11.36 544 GLY B N 1
ATOM 9319 C CA . GLY B 1 544 ? 24.812 126.924 -39.132 1.00 11.82 544 GLY B CA 1
ATOM 9320 C C . GLY B 1 544 ? 25.217 125.487 -38.952 1.00 13.09 544 GLY B C 1
ATOM 9321 O O . GLY B 1 544 ? 24.604 124.796 -38.154 1.00 14.86 544 GLY B O 1
ATOM 9322 N N . THR B 1 545 ? 26.266 125.035 -39.610 1.00 12.67 545 THR B N 1
ATOM 9323 C CA . THR B 1 545 ? 26.584 123.621 -39.629 1.00 15.43 545 THR B CA 1
ATOM 9324 C C . THR B 1 545 ? 27.921 123.319 -38.960 1.00 14.00 545 THR B C 1
ATOM 9325 O O . THR B 1 545 ? 28.286 122.154 -38.819 1.00 12.87 545 THR B O 1
ATOM 9329 N N . GLU B 1 546 ? 28.572 124.331 -38.404 1.00 12.83 546 GLU B N 1
ATOM 9330 C CA . GLU B 1 546 ? 29.830 124.111 -37.734 1.00 13.86 546 GLU B CA 1
ATOM 9331 C C . GLU B 1 546 ? 29.666 123.710 -36.292 1.00 12.42 546 GLU B C 1
ATOM 9332 O O . GLU B 1 546 ? 30.556 123.041 -35.768 1.00 12.49 546 GLU B O 1
ATOM 9338 N N . TYR B 1 547 ? 28.549 124.089 -35.710 1.00 11.19 547 TYR B N 1
ATOM 9339 C CA . TYR B 1 547 ? 28.236 123.702 -34.338 1.00 11.19 547 TYR B CA 1
ATOM 9340 C C . TYR B 1 547 ? 26.826 123.125 -34.377 1.00 13.32 547 TYR B C 1
ATOM 9341 O O . TYR B 1 547 ? 25.923 123.773 -34.873 1.00 14.92 547 TYR B O 1
ATOM 9350 N N . GLN B 1 548 ? 26.648 121.940 -33.778 1.00 11.79 548 GLN B N 1
ATOM 9351 C CA . GLN B 1 548 ? 25.343 121.374 -33.483 1.00 12.58 548 GLN B CA 1
ATOM 9352 C C . GLN B 1 548 ? 24.892 121.692 -32.063 1.00 11.42 548 GLN B C 1
ATOM 9353 O O . GLN B 1 548 ? 25.669 122.219 -31.284 1.00 10.66 548 GLN B O 1
ATOM 9359 N N . MET B 1 549 ? 23.626 121.426 -31.778 1.00 10.94 549 MET B N 1
ATOM 9360 C CA . MET B 1 549 ? 23.053 121.687 -30.508 1.00 10.41 549 MET B CA 1
ATOM 9361 C C . MET B 1 549 ? 23.623 120.781 -29.388 1.00 11.70 549 MET B C 1
ATOM 9362 O O . MET B 1 549 ? 23.174 120.942 -28.253 1.00 11.54 549 MET B O 1
ATOM 9367 N N . TYR B 1 550 ? 24.540 119.833 -29.738 1.00 10.81 550 TYR B N 1
ATOM 9368 C CA . TYR B 1 550 ? 25.217 118.991 -28.770 1.00 10.45 550 TYR B CA 1
ATOM 9369 C C . TYR B 1 550 ? 26.711 119.121 -28.883 1.00 10.40 550 TYR B C 1
ATOM 9370 O O . TYR B 1 550 ? 27.437 118.314 -28.270 1.00 10.50 550 TYR B O 1
ATOM 9379 N N . SER B 1 551 ? 27.169 120.145 -29.615 1.00 9.10 551 SER B N 1
ATOM 9380 C CA . SER B 1 551 ? 28.602 120.427 -29.727 1.00 9.73 551 SER B CA 1
ATOM 9381 C C . SER B 1 551 ? 29.184 120.945 -28.402 1.00 9.82 551 SER B C 1
ATOM 9382 O O . SER B 1 551 ? 28.438 121.397 -27.505 1.00 9.26 551 SER B O 1
ATOM 9385 N N . PRO B 1 552 ? 30.495 120.841 -28.226 1.00 9.70 552 PRO B N 1
ATOM 9386 C CA . PRO B 1 552 ? 31.111 121.305 -26.954 1.00 10.14 552 PRO B CA 1
ATOM 9387 C C . PRO B 1 552 ? 31.346 122.790 -26.923 1.00 11.01 552 PRO B C 1
ATOM 9388 O O . PRO B 1 552 ? 32.049 123.316 -27.779 1.00 12.28 552 PRO B O 1
ATOM 9392 N N . PHE B 1 553 ? 30.737 123.465 -25.964 1.00 10.05 553 PHE B N 1
ATOM 9393 C CA . PHE B 1 553 ? 30.934 124.917 -25.785 1.00 9.68 553 PHE B CA 1
ATOM 9394 C C . PHE B 1 553 ? 31.832 125.200 -24.561 1.00 9.83 553 PHE B C 1
ATOM 9395 O O . PHE B 1 553 ? 31.518 125.986 -23.686 1.00 9.48 553 PHE B O 1
ATOM 9403 N N . THR B 1 554 ? 33.002 124.565 -24.562 1.00 8.97 554 THR B N 1
ATOM 9404 C CA . THR B 1 554 ? 33.946 124.583 -23.443 1.00 8.82 554 THR B CA 1
ATOM 9405 C C . THR B 1 554 ? 35.302 125.020 -23.882 1.00 9.04 554 THR B C 1
ATOM 9406 O O . THR B 1 554 ? 36.342 124.694 -23.274 1.00 9.52 554 THR B O 1
ATOM 9410 N N . LEU B 1 555 ? 35.315 125.763 -25.017 1.00 9.59 555 LEU B N 1
ATOM 9411 C CA . LEU B 1 555 ? 36.540 126.165 -25.642 1.00 9.74 555 LEU B CA 1
ATOM 9412 C C . LEU B 1 555 ? 36.799 127.686 -25.563 1.00 9.58 555 LEU B C 1
ATOM 9413 O O . LEU B 1 555 ? 36.007 128.413 -24.958 1.00 8.64 555 LEU B O 1
ATOM 9418 N N . PHE B 1 556 ? 37.901 128.166 -26.137 1.00 8.47 556 PHE B N 1
ATOM 9419 C CA . PHE B 1 556 ? 38.320 129.524 -25.900 1.00 9.30 556 PHE B CA 1
ATOM 9420 C C . PHE B 1 556 ? 37.255 130.560 -26.242 1.00 9.38 556 PHE B C 1
ATOM 9421 O O . PHE B 1 556 ? 37.059 131.508 -25.510 1.00 9.03 556 PHE B O 1
ATOM 9429 N N . ALA B 1 557 ? 36.551 130.386 -27.361 1.00 9.01 557 ALA B N 1
ATOM 9430 C CA . ALA B 1 557 ? 35.573 131.371 -27.719 1.00 8.13 557 ALA B CA 1
ATOM 9431 C C . ALA B 1 557 ? 34.475 131.449 -26.674 1.00 8.77 557 ALA B C 1
ATOM 9432 O O . ALA B 1 557 ? 33.828 132.517 -26.446 1.00 10.08 557 ALA B O 1
ATOM 9434 N N . ASP B 1 558 ? 34.214 130.362 -26.008 1.00 8.36 558 ASP B N 1
ATOM 9435 C CA . ASP B 1 558 ? 33.161 130.322 -24.984 1.00 8.07 558 ASP B CA 1
ATOM 9436 C C . ASP B 1 558 ? 33.536 131.046 -23.709 1.00 8.95 558 ASP B C 1
ATOM 9437 O O . ASP B 1 558 ? 32.630 131.451 -22.958 1.00 8.71 558 ASP B O 1
ATOM 9442 N N . ALA B 1 559 ? 34.844 131.249 -23.481 1.00 8.48 559 ALA B N 1
ATOM 9443 C CA . ALA B 1 559 ? 35.337 132.054 -22.379 1.00 9.04 559 ALA B CA 1
ATOM 9444 C C . ALA B 1 559 ? 35.420 133.538 -22.670 1.00 9.60 559 ALA B C 1
ATOM 9445 O O . ALA B 1 559 ? 35.672 134.355 -21.751 1.00 10.24 559 ALA B O 1
ATOM 9447 N N . CYS B 1 560 ? 35.280 133.921 -23.955 1.00 9.26 560 CYS B N 1
ATOM 9448 C CA . CYS B 1 560 ? 35.401 135.283 -24.363 1.00 9.52 560 CYS B CA 1
ATOM 9449 C C . CYS B 1 560 ? 34.019 135.990 -24.527 1.00 9.67 560 CYS B C 1
ATOM 9450 O O . CYS B 1 560 ? 32.994 135.359 -24.740 1.00 10.85 560 CYS B O 1
ATOM 9453 N N . THR B 1 561 ? 34.053 137.302 -24.340 1.00 9.94 561 THR B N 1
ATOM 9454 C CA . THR B 1 561 ? 32.856 138.130 -24.428 1.00 10.75 561 THR B CA 1
ATOM 9455 C C . THR B 1 561 ? 33.207 139.400 -25.197 1.00 10.46 561 THR B C 1
ATOM 9456 O O . THR B 1 561 ? 34.385 139.782 -25.252 1.00 10.21 561 THR B O 1
ATOM 9460 N N . PRO B 1 562 ? 32.209 140.125 -25.686 1.00 10.57 562 PRO B N 1
ATOM 9461 C CA . PRO B 1 562 ? 32.451 141.424 -26.324 1.00 11.26 562 PRO B CA 1
ATOM 9462 C C . PRO B 1 562 ? 32.935 142.423 -25.244 1.00 10.73 562 PRO B C 1
ATOM 9463 O O . PRO B 1 562 ? 32.867 142.135 -24.003 1.00 11.14 562 PRO B O 1
ATOM 9467 N N . ASP B 1 563 ? 33.350 143.576 -25.729 1.00 10.57 563 ASP B N 1
ATOM 9468 C CA . ASP B 1 563 ? 33.913 144.651 -24.850 1.00 11.33 563 ASP B CA 1
ATOM 9469 C C . ASP B 1 563 ? 34.992 144.115 -23.903 1.00 10.84 563 ASP B C 1
ATOM 9470 O O . ASP B 1 563 ? 34.917 144.274 -22.629 1.00 11.29 563 ASP B O 1
ATOM 9475 N N . ALA B 1 564 ? 35.946 143.387 -24.502 1.00 11.85 564 ALA B N 1
ATOM 9476 C CA . ALA B 1 564 ? 37.013 142.699 -23.721 1.00 12.39 564 ALA B CA 1
ATOM 9477 C C . ALA B 1 564 ? 37.719 143.770 -22.830 1.00 13.19 564 ALA B C 1
ATOM 9478 O O . ALA B 1 564 ? 38.140 144.843 -23.326 1.00 12.60 564 ALA B O 1
ATOM 9480 N N . LYS B 1 565 ? 37.880 143.435 -21.545 1.00 13.65 565 LYS B N 1
ATOM 9481 C CA . LYS B 1 565 ? 38.281 144.420 -20.507 1.00 15.02 565 LYS B CA 1
ATOM 9482 C C . LYS B 1 565 ? 39.577 145.086 -20.892 1.00 14.30 565 LYS B C 1
ATOM 9483 O O . LYS B 1 565 ? 39.660 146.312 -20.765 1.00 14.82 565 LYS B O 1
ATOM 9489 N N . ASP B 1 566 ? 40.599 144.334 -21.351 1.00 13.95 566 ASP B N 1
ATOM 9490 C CA . ASP B 1 566 ? 41.890 144.942 -21.616 1.00 12.69 566 ASP B CA 1
ATOM 9491 C C . ASP B 1 566 ? 41.922 145.642 -22.957 1.00 14.87 566 ASP B C 1
ATOM 9492 O O . ASP B 1 566 ? 42.634 146.623 -23.130 1.00 13.38 566 ASP B O 1
ATOM 9497 N N . SER B 1 567 ? 41.047 145.202 -23.871 1.00 13.51 567 SER B N 1
ATOM 9498 C CA . SER B 1 567 ? 40.971 145.929 -25.146 1.00 12.89 567 SER B CA 1
ATOM 9499 C C . SER B 1 567 ? 40.408 147.364 -24.892 1.00 14.23 567 SER B C 1
ATOM 9500 O O . SER B 1 567 ? 40.939 148.313 -25.456 1.00 13.91 567 SER B O 1
ATOM 9503 N N . LEU B 1 568 ? 39.349 147.473 -24.089 1.00 15.16 568 LEU B N 1
ATOM 9504 C CA . LEU B 1 568 ? 38.710 148.764 -23.728 1.00 17.08 568 LEU B CA 1
ATOM 9505 C C . LEU B 1 568 ? 39.767 149.618 -23.010 1.00 17.41 568 LEU B C 1
ATOM 9506 O O . LEU B 1 568 ? 39.966 150.778 -23.369 1.00 16.94 568 LEU B O 1
ATOM 9511 N N . ALA B 1 569 ? 40.513 149.010 -22.087 1.00 16.04 569 ALA B N 1
ATOM 9512 C CA . ALA B 1 569 ? 41.546 149.784 -21.394 1.00 16.05 569 ALA B CA 1
ATOM 9513 C C . ALA B 1 569 ? 42.676 150.262 -22.311 1.00 14.96 569 ALA B C 1
ATOM 9514 O O . ALA B 1 569 ? 43.166 151.409 -22.183 1.00 16.26 569 ALA B O 1
ATOM 9516 N N . PHE B 1 570 ? 43.104 149.433 -23.255 1.00 14.89 570 PHE B N 1
ATOM 9517 C CA . PHE B 1 570 ? 44.097 149.744 -24.219 1.00 14.13 570 PHE B CA 1
ATOM 9518 C C . PHE B 1 570 ? 43.567 150.821 -25.152 1.00 16.10 570 PHE B C 1
ATOM 9519 O O . PHE B 1 570 ? 44.286 151.765 -25.474 1.00 16.02 570 PHE B O 1
ATOM 9527 N N . ASP B 1 571 ? 42.321 150.679 -25.582 1.00 13.77 571 ASP B N 1
ATOM 9528 C CA . ASP B 1 571 ? 41.779 151.740 -26.446 1.00 13.78 571 ASP B CA 1
ATOM 9529 C C . ASP B 1 571 ? 41.873 153.141 -25.755 1.00 14.56 571 ASP B C 1
ATOM 9530 O O . ASP B 1 571 ? 42.243 154.103 -26.399 1.00 19.07 571 ASP B O 1
ATOM 9535 N N . GLU B 1 572 ? 41.454 153.200 -24.487 1.00 16.53 572 GLU B N 1
ATOM 9536 C CA . GLU B 1 572 ? 41.438 154.421 -23.702 1.00 17.36 572 GLU B CA 1
ATOM 9537 C C . GLU B 1 572 ? 42.867 154.931 -23.553 1.00 20.29 572 GLU B C 1
ATOM 9538 O O . GLU B 1 572 ? 43.144 156.153 -23.766 1.00 20.01 572 GLU B O 1
ATOM 9544 N N . ALA B 1 573 ? 43.808 154.044 -23.212 1.00 18.61 573 ALA B N 1
ATOM 9545 C CA . ALA B 1 573 ? 45.202 154.416 -23.131 1.00 20.72 573 ALA B CA 1
ATOM 9546 C C . ALA B 1 573 ? 45.762 154.974 -24.407 1.00 21.97 573 ALA B C 1
ATOM 9547 O O . ALA B 1 573 ? 46.450 156.037 -24.390 1.00 19.51 573 ALA B O 1
ATOM 9549 N N . VAL B 1 574 ? 45.430 154.331 -25.520 1.00 19.07 574 VAL B N 1
ATOM 9550 C CA . VAL B 1 574 ? 45.919 154.769 -26.799 1.00 17.96 574 VAL B CA 1
ATOM 9551 C C . VAL B 1 574 ? 45.285 156.163 -27.167 1.00 18.06 574 VAL B C 1
ATOM 9552 O O . VAL B 1 574 ? 45.962 157.050 -27.688 1.00 22.19 574 VAL B O 1
ATOM 9556 N N . SER B 1 575 ? 44.006 156.334 -26.955 1.00 19.91 575 SER B N 1
ATOM 9557 C CA . SER B 1 575 ? 43.374 157.621 -27.288 1.00 19.28 575 SER B CA 1
ATOM 9558 C C . SER B 1 575 ? 44.021 158.759 -26.472 1.00 22.84 575 SER B C 1
ATOM 9559 O O . SER B 1 575 ? 44.343 159.818 -27.035 1.00 24.65 575 SER B O 1
ATOM 9562 N N . GLN B 1 576 ? 44.153 158.543 -25.161 1.00 21.31 576 GLN B N 1
ATOM 9563 C CA . GLN B 1 576 ? 44.732 159.547 -24.265 1.00 24.03 576 GLN B CA 1
ATOM 9564 C C . GLN B 1 576 ? 46.133 159.861 -24.691 1.00 22.27 576 GLN B C 1
ATOM 9565 O O . GLN B 1 576 ? 46.568 161.012 -24.742 1.00 23.28 576 GLN B O 1
ATOM 9571 N N . TYR B 1 577 ? 46.871 158.833 -25.008 1.00 19.99 577 TYR B N 1
ATOM 9572 C CA . TYR B 1 577 ? 48.223 159.018 -25.465 1.00 21.23 577 TYR B CA 1
ATOM 9573 C C . TYR B 1 577 ? 48.290 159.857 -26.730 1.00 23.57 577 TYR B C 1
ATOM 9574 O O . TYR B 1 577 ? 49.022 160.882 -26.786 1.00 24.33 577 TYR B O 1
ATOM 9583 N N . LEU B 1 578 ? 47.586 159.425 -27.779 1.00 22.74 578 LEU B N 1
ATOM 9584 C CA . LEU B 1 578 ? 47.628 160.176 -29.022 1.00 23.40 578 LEU B CA 1
ATOM 9585 C C . LEU B 1 578 ? 47.176 161.662 -28.881 1.00 22.95 578 LEU B C 1
ATOM 9586 O O . LEU B 1 578 ? 47.681 162.501 -29.592 1.00 24.02 578 LEU B O 1
ATOM 9591 N N . ALA B 1 579 ? 46.281 161.965 -27.955 1.00 24.82 579 ALA B N 1
ATOM 9592 C CA . ALA B 1 579 ? 45.842 163.368 -27.667 1.00 26.58 579 ALA B CA 1
ATOM 9593 C C . ALA B 1 579 ? 46.915 164.149 -26.907 1.00 30.23 579 ALA B C 1
ATOM 9594 O O . ALA B 1 579 ? 46.949 165.378 -26.995 1.00 25.36 579 ALA B O 1
ATOM 9596 N N . ASN B 1 580 ? 47.742 163.456 -26.117 1.00 26.22 580 ASN B N 1
ATOM 9597 C CA . ASN B 1 580 ? 48.784 164.132 -25.284 1.00 24.49 580 ASN B CA 1
ATOM 9598 C C . ASN B 1 580 ? 49.861 163.103 -25.011 1.00 25.93 580 ASN B C 1
ATOM 9599 O O . ASN B 1 580 ? 49.706 162.196 -24.145 1.00 23.65 580 ASN B O 1
ATOM 9604 N N . LYS B 1 581 ? 50.943 163.186 -25.774 1.00 22.71 581 LYS B N 1
ATOM 9605 C CA . LYS B 1 581 ? 51.916 162.126 -25.868 1.00 23.83 581 LYS B CA 1
ATOM 9606 C C . LYS B 1 581 ? 52.958 162.233 -24.710 1.00 23.00 581 LYS B C 1
ATOM 9607 O O . LYS B 1 581 ? 54.166 162.223 -24.885 1.00 22.28 581 LYS B O 1
ATOM 9611 N N . SER B 1 582 ? 52.429 162.294 -23.494 1.00 22.08 582 SER B N 1
ATOM 9612 C CA . SER B 1 582 ? 53.235 162.507 -22.310 1.00 19.75 582 SER B CA 1
ATOM 9613 C C . SER B 1 582 ? 53.919 161.196 -21.986 1.00 22.66 582 SER B C 1
ATOM 9614 O O . SER B 1 582 ? 53.445 160.095 -22.386 1.00 20.87 582 SER B O 1
ATOM 9617 N N . ALA B 1 583 ? 55.027 161.255 -21.236 1.00 21.18 583 ALA B N 1
ATOM 9618 C CA . ALA B 1 583 ? 55.686 160.011 -20.846 1.00 19.38 583 ALA B CA 1
ATOM 9619 C C . ALA B 1 583 ? 54.792 159.119 -20.000 1.00 17.24 583 ALA B C 1
ATOM 9620 O O . ALA B 1 583 ? 54.889 157.911 -20.114 1.00 20.98 583 ALA B O 1
ATOM 9622 N N . ASP B 1 584 ? 53.954 159.678 -19.142 1.00 17.96 584 ASP B N 1
ATOM 9623 C CA . ASP B 1 584 ? 53.059 158.867 -18.344 1.00 16.89 584 ASP B CA 1
ATOM 9624 C C . ASP B 1 584 ? 52.024 158.165 -19.232 1.00 17.84 584 ASP B C 1
ATOM 9625 O O . ASP B 1 584 ? 51.697 157.006 -18.997 1.00 19.27 584 ASP B O 1
ATOM 9630 N N . ASN B 1 585 ? 51.506 158.901 -20.201 1.00 18.05 585 ASN B N 1
ATOM 9631 C CA . ASN B 1 585 ? 50.502 158.318 -21.115 1.00 19.12 585 ASN B CA 1
ATOM 9632 C C . ASN B 1 585 ? 51.121 157.248 -22.013 1.00 19.06 585 ASN B C 1
ATOM 9633 O O . ASN B 1 585 ? 50.518 156.182 -22.244 1.00 20.18 585 ASN B O 1
ATOM 9638 N N . LYS B 1 586 ? 52.328 157.512 -22.495 1.00 18.31 586 LYS B N 1
ATOM 9639 C CA . LYS B 1 586 ? 53.033 156.531 -23.281 1.00 19.85 586 LYS B CA 1
ATOM 9640 C C . LYS B 1 586 ? 53.331 155.236 -22.426 1.00 22.73 586 LYS B C 1
ATOM 9641 O O . LYS B 1 586 ? 53.100 154.063 -22.864 1.00 22.96 586 LYS B O 1
ATOM 9645 N N . ALA B 1 587 ? 53.745 155.406 -21.178 1.00 20.64 587 ALA B N 1
ATOM 9646 C CA . ALA B 1 587 ? 54.021 154.195 -20.401 1.00 21.40 587 ALA B CA 1
ATOM 9647 C C . ALA B 1 587 ? 52.769 153.337 -20.226 1.00 18.93 587 ALA B C 1
ATOM 9648 O O . ALA B 1 587 ? 52.893 152.096 -20.113 1.00 19.00 587 ALA B O 1
ATOM 9650 N N . LYS B 1 588 ? 51.605 153.974 -20.099 1.00 19.87 588 LYS B N 1
ATOM 9651 C CA . LYS B 1 588 ? 50.350 153.281 -19.889 1.00 19.32 588 LYS B CA 1
ATOM 9652 C C . LYS B 1 588 ? 50.104 152.395 -21.100 1.00 21.00 588 LYS B C 1
ATOM 9653 O O . LYS B 1 588 ? 49.635 151.251 -20.952 1.00 22.48 588 LYS B O 1
ATOM 9658 N N . VAL B 1 589 ? 50.438 152.907 -22.289 1.00 19.44 589 VAL B N 1
ATOM 9659 C CA . VAL B 1 589 ? 50.337 152.104 -23.528 1.00 20.50 589 VAL B CA 1
ATOM 9660 C C . VAL B 1 589 ? 51.327 150.977 -23.597 1.00 20.63 589 VAL B C 1
ATOM 9661 O O . VAL B 1 589 ? 50.965 149.809 -23.902 1.00 22.50 589 VAL B O 1
ATOM 9665 N N . ALA B 1 590 ? 52.619 151.313 -23.435 1.00 19.63 590 ALA B N 1
ATOM 9666 C CA . ALA B 1 590 ? 53.731 150.353 -23.522 1.00 17.72 590 ALA B CA 1
ATOM 9667 C C . ALA B 1 590 ? 53.532 149.168 -22.554 1.00 17.08 590 ALA B C 1
ATOM 9668 O O . ALA B 1 590 ? 53.971 148.087 -22.838 1.00 16.94 590 ALA B O 1
ATOM 9670 N N . ALA B 1 591 ? 52.868 149.378 -21.403 1.00 15.66 591 ALA B N 1
ATOM 9671 C CA . ALA B 1 591 ? 52.716 148.315 -20.414 1.00 15.94 591 ALA B CA 1
ATOM 9672 C C . ALA B 1 591 ? 51.868 147.165 -20.986 1.00 18.27 591 ALA B C 1
ATOM 9673 O O . ALA B 1 591 ? 52.130 145.982 -20.712 1.00 18.31 591 ALA B O 1
ATOM 9675 N N . PHE B 1 592 ? 50.883 147.521 -21.827 1.00 16.15 592 PHE B N 1
ATOM 9676 C CA . PHE B 1 592 ? 50.063 146.491 -22.536 1.00 17.05 592 PHE B CA 1
ATOM 9677 C C . PHE B 1 592 ? 50.953 145.645 -23.432 1.00 15.92 592 PHE B C 1
ATOM 9678 O O . PHE B 1 592 ? 50.851 144.412 -23.483 1.00 16.66 592 PHE B O 1
ATOM 9686 N N . PHE B 1 593 ? 51.843 146.278 -24.151 1.00 16.03 593 PHE B N 1
ATOM 9687 C CA . PHE B 1 593 ? 52.656 145.512 -25.028 1.00 16.23 593 PHE B CA 1
ATOM 9688 C C . PHE B 1 593 ? 53.568 144.537 -24.302 1.00 19.13 593 PHE B C 1
ATOM 9689 O O . PHE B 1 593 ? 53.759 143.396 -24.749 1.00 17.23 593 PHE B O 1
ATOM 9697 N N . ASN B 1 594 ? 54.186 144.997 -23.211 1.00 18.30 594 ASN B N 1
ATOM 9698 C CA . ASN B 1 594 ? 54.964 144.084 -22.425 1.00 18.31 594 ASN B CA 1
ATOM 9699 C C . ASN B 1 594 ? 54.125 142.968 -21.840 1.00 15.89 594 ASN B C 1
ATOM 9700 O O . ASN B 1 594 ? 54.616 141.802 -21.775 1.00 15.96 594 ASN B O 1
ATOM 9705 N N . LYS B 1 595 ? 52.883 143.283 -21.437 1.00 16.31 595 LYS B N 1
ATOM 9706 C CA . LYS B 1 595 ? 51.978 142.296 -20.927 1.00 15.78 595 LYS B CA 1
ATOM 9707 C C . LYS B 1 595 ? 51.716 141.209 -22.004 1.00 16.82 595 LYS B C 1
ATOM 9708 O O . LYS B 1 595 ? 51.749 140.004 -21.721 1.00 14.54 595 LYS B O 1
ATOM 9714 N N . TRP B 1 596 ? 51.459 141.627 -23.251 1.00 15.57 596 TRP B N 1
ATOM 9715 C CA . TRP B 1 596 ? 51.069 140.673 -24.304 1.00 15.72 596 TRP B CA 1
ATOM 9716 C C . TRP B 1 596 ? 52.213 139.797 -24.747 1.00 15.88 596 TRP B C 1
ATOM 9717 O O . TRP B 1 596 ? 52.030 138.646 -25.164 1.00 15.22 596 TRP B O 1
ATOM 9728 N N . ILE B 1 597 ? 53.442 140.336 -24.715 1.00 16.48 597 ILE B N 1
ATOM 9729 C CA . ILE B 1 597 ? 54.614 139.508 -24.988 1.00 16.71 597 ILE B CA 1
ATOM 9730 C C . ILE B 1 597 ? 54.776 138.397 -23.917 1.00 14.87 597 ILE B C 1
ATOM 9731 O O . ILE B 1 597 ? 55.064 137.253 -24.237 1.00 15.71 597 ILE B O 1
ATOM 9736 N N . ALA B 1 598 ? 54.543 138.739 -22.675 1.00 15.15 598 ALA B N 1
ATOM 9737 C CA . ALA B 1 598 ? 54.568 137.779 -21.560 1.00 16.07 598 ALA B CA 1
ATOM 9738 C C . ALA B 1 598 ? 53.406 136.768 -21.674 1.00 16.55 598 ALA B C 1
ATOM 9739 O O . ALA B 1 598 ? 53.600 135.551 -21.395 1.00 16.69 598 ALA B O 1
ATOM 9741 N N . VAL B 1 599 ? 52.224 137.246 -22.073 1.00 15.07 599 VAL B N 1
ATOM 9742 C CA . VAL B 1 599 ? 51.086 136.364 -22.262 1.00 14.42 599 VAL B CA 1
ATOM 9743 C C . VAL B 1 599 ? 51.403 135.281 -23.282 1.00 14.28 599 VAL B C 1
ATOM 9744 O O . VAL B 1 599 ? 51.152 134.103 -23.055 1.00 14.32 599 VAL B O 1
ATOM 9748 N N . ASN B 1 600 ? 51.957 135.674 -24.432 1.00 13.43 600 ASN B N 1
ATOM 9749 C CA . ASN B 1 600 ? 52.258 134.752 -25.481 1.00 14.52 600 ASN B CA 1
ATOM 9750 C C . ASN B 1 600 ? 53.236 133.705 -24.990 1.00 14.43 600 ASN B C 1
ATOM 9751 O O . ASN B 1 600 ? 53.054 132.482 -25.240 1.00 15.33 600 ASN B O 1
ATOM 9756 N N . LYS B 1 601 ? 54.292 134.136 -24.291 1.00 14.50 601 LYS B N 1
ATOM 9757 C CA . LYS B 1 601 ? 55.248 133.136 -23.778 1.00 16.64 601 LYS B CA 1
ATOM 9758 C C . LYS B 1 601 ? 54.585 132.158 -22.817 1.00 15.27 601 LYS B C 1
ATOM 9759 O O . LYS B 1 601 ? 54.880 130.950 -22.851 1.00 15.90 601 LYS B O 1
ATOM 9762 N N . GLY B 1 602 ? 53.635 132.648 -22.014 1.00 14.18 602 GLY B N 1
ATOM 9763 C CA . GLY B 1 602 ? 52.907 131.836 -21.066 1.00 14.31 602 GLY B CA 1
ATOM 9764 C C . GLY B 1 602 ? 51.992 130.852 -21.725 1.00 14.28 602 GLY B C 1
ATOM 9765 O O . GLY B 1 602 ? 51.938 129.675 -21.311 1.00 14.47 602 GLY B O 1
ATOM 9766 N N . LEU B 1 603 ? 51.376 131.254 -22.845 1.00 12.71 603 LEU B N 1
ATOM 9767 C CA . LEU B 1 603 ? 50.555 130.364 -23.577 1.00 13.22 603 LEU B CA 1
ATOM 9768 C C . LEU B 1 603 ? 51.377 129.307 -24.304 1.00 12.98 603 LEU B C 1
ATOM 9769 O O . LEU B 1 603 ? 51.015 128.119 -24.302 1.00 13.12 603 LEU B O 1
ATOM 9774 N N . VAL B 1 604 ? 52.522 129.664 -24.856 1.00 13.84 604 VAL B N 1
ATOM 9775 C CA . VAL B 1 604 ? 53.339 128.622 -25.438 1.00 14.69 604 VAL B CA 1
ATOM 9776 C C . VAL B 1 604 ? 53.736 127.566 -24.383 1.00 14.65 604 VAL B C 1
ATOM 9777 O O . VAL B 1 604 ? 53.693 126.330 -24.620 1.00 16.26 604 VAL B O 1
ATOM 9781 N N . GLU B 1 605 ? 54.075 128.025 -23.195 1.00 15.94 605 GLU B N 1
ATOM 9782 C CA . GLU B 1 605 ? 54.431 127.079 -22.105 1.00 17.17 605 GLU B CA 1
ATOM 9783 C C . GLU B 1 605 ? 53.282 126.194 -21.771 1.00 14.93 605 GLU B C 1
ATOM 9784 O O . GLU B 1 605 ? 53.406 124.968 -21.657 1.00 14.20 605 GLU B O 1
ATOM 9787 N N . LEU B 1 606 ? 52.104 126.781 -21.647 1.00 14.55 606 LEU B N 1
ATOM 9788 C CA . LEU B 1 606 ? 50.930 126.010 -21.237 1.00 14.11 606 LEU B CA 1
ATOM 9789 C C . LEU B 1 606 ? 50.650 124.934 -22.237 1.00 13.61 606 LEU B C 1
ATOM 9790 O O . LEU B 1 606 ? 50.268 123.819 -21.892 1.00 12.92 606 LEU B O 1
ATOM 9795 N N . SER B 1 607 ? 50.830 125.261 -23.518 1.00 12.19 607 SER B N 1
ATOM 9796 C CA . SER B 1 607 ? 50.454 124.413 -24.626 1.00 13.14 607 SER B CA 1
ATOM 9797 C C . SER B 1 607 ? 51.189 123.099 -24.658 1.00 13.04 607 SER B C 1
ATOM 9798 O O . SER B 1 607 ? 50.700 122.136 -25.218 1.00 12.42 607 SER B O 1
ATOM 9801 N N . ALA B 1 608 ? 52.365 123.060 -23.992 1.00 12.68 608 ALA B N 1
ATOM 9802 C CA . ALA B 1 608 ? 53.131 121.778 -23.954 1.00 14.35 608 ALA B CA 1
ATOM 9803 C C . ALA B 1 608 ? 52.342 120.634 -23.295 1.00 14.71 608 ALA B C 1
ATOM 9804 O O . ALA B 1 608 ? 52.518 119.453 -23.649 1.00 14.34 608 ALA B O 1
ATOM 9806 N N . ASN B 1 609 ? 51.367 120.974 -22.434 1.00 14.68 609 ASN B N 1
ATOM 9807 C CA . ASN B 1 609 ? 50.450 119.943 -21.862 1.00 14.31 609 ASN B CA 1
ATOM 9808 C C . ASN B 1 609 ? 48.974 120.307 -21.996 1.00 14.25 609 ASN B C 1
ATOM 9809 O O . ASN B 1 609 ? 48.167 120.029 -21.086 1.00 13.38 609 ASN B O 1
ATOM 9814 N N . ALA B 1 610 ? 48.631 121.043 -23.038 1.00 12.20 610 ALA B N 1
ATOM 9815 C CA . ALA B 1 610 ? 47.246 121.442 -23.227 1.00 12.48 610 ALA B CA 1
ATOM 9816 C C . ALA B 1 610 ? 46.854 121.690 -24.665 1.00 11.47 610 ALA B C 1
ATOM 9817 O O . ALA B 1 610 ? 46.998 122.813 -25.196 1.00 12.21 610 ALA B O 1
ATOM 9819 N N . PRO B 1 611 ? 46.379 120.655 -25.351 1.00 12.04 611 PRO B N 1
ATOM 9820 C CA . PRO B 1 611 ? 46.031 120.797 -26.749 1.00 11.43 611 PRO B CA 1
ATOM 9821 C C . PRO B 1 611 ? 45.034 121.883 -27.059 1.00 11.27 611 PRO B C 1
ATOM 9822 O O . PRO B 1 611 ? 45.014 122.396 -28.147 1.00 11.97 611 PRO B O 1
ATOM 9826 N N . LEU B 1 612 ? 44.127 122.149 -26.128 1.00 11.40 612 LEU B N 1
ATOM 9827 C CA . LEU B 1 612 ? 43.109 123.173 -26.381 1.00 12.66 612 LEU B CA 1
ATOM 9828 C C . LEU B 1 612 ? 43.649 124.587 -26.365 1.00 11.61 612 LEU B C 1
ATOM 9829 O O . LEU B 1 612 ? 42.911 125.523 -26.688 1.00 10.79 612 LEU B O 1
ATOM 9834 N N . VAL B 1 613 ? 44.941 124.759 -26.043 1.00 11.21 613 VAL B N 1
ATOM 9835 C CA . VAL B 1 613 ? 45.605 126.050 -26.204 1.00 11.34 613 VAL B CA 1
ATOM 9836 C C . VAL B 1 613 ? 46.115 126.219 -27.643 1.00 11.72 613 VAL B C 1
ATOM 9837 O O . VAL B 1 613 ? 46.273 127.326 -28.138 1.00 12.46 613 VAL B O 1
ATOM 9841 N N . GLN B 1 614 ? 46.360 125.115 -28.320 1.00 12.58 614 GLN B N 1
ATOM 9842 C CA . GLN B 1 614 ? 46.887 125.189 -29.678 1.00 12.45 614 GLN B CA 1
ATOM 9843 C C . GLN B 1 614 ? 46.157 126.178 -30.581 1.00 13.01 614 GLN B C 1
ATOM 9844 O O . GLN B 1 614 ? 46.806 126.955 -31.325 1.00 12.90 614 GLN B O 1
ATOM 9850 N N . PRO B 1 615 ? 44.823 126.126 -30.622 1.00 11.84 615 PRO B N 1
ATOM 9851 C CA . PRO B 1 615 ? 44.135 127.034 -31.524 1.00 11.47 615 PRO B CA 1
ATOM 9852 C C . PRO B 1 615 ? 44.380 128.510 -31.351 1.00 11.82 615 PRO B C 1
ATOM 9853 O O . PRO B 1 615 ? 44.206 129.277 -32.317 1.00 11.10 615 PRO B O 1
ATOM 9857 N N . ILE B 1 616 ? 44.754 128.977 -30.148 1.00 11.80 616 ILE B N 1
ATOM 9858 C CA . ILE B 1 616 ? 44.980 130.378 -29.934 1.00 12.47 616 ILE B CA 1
ATOM 9859 C C . ILE B 1 616 ? 46.441 130.824 -30.125 1.00 13.77 616 ILE B C 1
ATOM 9860 O O . ILE B 1 616 ? 46.726 131.998 -30.176 1.00 14.69 616 ILE B O 1
ATOM 9865 N N . LEU B 1 617 ? 47.363 129.886 -30.255 1.00 13.71 617 LEU B N 1
ATOM 9866 C CA . LEU B 1 617 ? 48.741 130.265 -30.344 1.00 14.02 617 LEU B CA 1
ATOM 9867 C C . LEU B 1 617 ? 49.065 131.119 -31.552 1.00 13.34 617 LEU B C 1
ATOM 9868 O O . LEU B 1 617 ? 49.911 132.014 -31.440 1.00 13.55 617 LEU B O 1
ATOM 9873 N N . PRO B 1 618 ? 48.433 130.864 -32.697 1.00 14.76 618 PRO B N 1
ATOM 9874 C CA . PRO B 1 618 ? 48.749 131.792 -33.806 1.00 15.35 618 PRO B CA 1
ATOM 9875 C C . PRO B 1 618 ? 48.319 133.203 -33.548 1.00 14.79 618 PRO B C 1
ATOM 9876 O O . PRO B 1 618 ? 48.979 134.161 -33.978 1.00 14.32 618 PRO B O 1
ATOM 9880 N N . LEU B 1 619 ? 47.227 133.373 -32.791 1.00 13.95 619 LEU B N 1
ATOM 9881 C CA . LEU B 1 619 ? 46.739 134.677 -32.512 1.00 14.44 619 LEU B CA 1
ATOM 9882 C C . LEU B 1 619 ? 47.628 135.412 -31.496 1.00 15.00 619 LEU B C 1
ATOM 9883 O O . LEU B 1 619 ? 47.960 136.593 -31.669 1.00 15.95 619 LEU B O 1
ATOM 9888 N N . SER B 1 620 ? 48.050 134.730 -30.422 1.00 14.77 620 SER B N 1
ATOM 9889 C CA . SER B 1 620 ? 48.901 135.377 -29.437 1.00 15.14 620 SER B CA 1
ATOM 9890 C C . SER B 1 620 ? 50.268 135.654 -30.054 1.00 14.85 620 SER B C 1
ATOM 9891 O O . SER B 1 620 ? 50.923 136.638 -29.700 1.00 15.19 620 SER B O 1
ATOM 9894 N N . LYS B 1 621 ? 50.713 134.802 -30.978 1.00 15.30 621 LYS B N 1
ATOM 9895 C CA . LYS B 1 621 ? 52.018 135.040 -31.655 1.00 15.79 621 LYS B CA 1
ATOM 9896 C C . LYS B 1 621 ? 51.926 136.315 -32.472 1.00 14.71 621 LYS B C 1
ATOM 9897 O O . LYS B 1 621 ? 52.833 137.157 -32.413 1.00 15.41 621 LYS B O 1
ATOM 9901 N N . LYS B 1 622 ? 50.809 136.510 -33.193 1.00 14.88 622 LYS B N 1
ATOM 9902 C CA . LYS B 1 622 ? 50.652 137.727 -34.020 1.00 14.86 622 LYS B CA 1
ATOM 9903 C C . LYS B 1 622 ? 50.566 138.982 -33.152 1.00 16.04 622 LYS B C 1
ATOM 9904 O O . LYS B 1 622 ? 51.133 140.024 -33.465 1.00 17.19 622 LYS B O 1
ATOM 9910 N N . LEU B 1 623 ? 49.889 138.894 -32.004 1.00 13.76 623 LEU B N 1
ATOM 9911 C CA . LEU B 1 623 ? 49.766 140.040 -31.122 1.00 14.49 623 LEU B CA 1
ATOM 9912 C C . LEU B 1 623 ? 51.166 140.346 -30.518 1.00 14.43 623 LEU B C 1
ATOM 9913 O O . LEU B 1 623 ? 51.575 141.507 -30.401 1.00 16.12 623 LEU B O 1
ATOM 9918 N N . SER B 1 624 ? 51.890 139.310 -30.159 1.00 15.31 624 SER B N 1
ATOM 9919 C CA . SER B 1 624 ? 53.216 139.466 -29.531 1.00 16.54 624 SER B CA 1
ATOM 9920 C C . SER B 1 624 ? 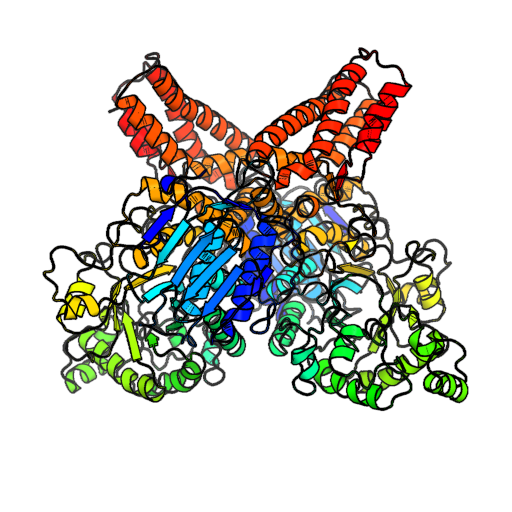54.164 140.070 -30.549 1.00 18.86 624 SER B C 1
ATOM 9921 O O . SER B 1 624 ? 54.976 140.963 -30.204 1.00 19.01 624 SER B O 1
ATOM 9924 N N . ASP B 1 625 ? 54.111 139.579 -31.785 1.00 18.79 625 ASP B N 1
ATOM 9925 C CA . ASP B 1 625 ? 54.973 140.151 -32.823 1.00 20.61 625 ASP B CA 1
ATOM 9926 C C . ASP B 1 625 ? 54.714 141.622 -33.041 1.00 22.06 625 ASP B C 1
ATOM 9927 O O . ASP B 1 625 ? 55.659 142.423 -33.180 1.00 20.04 625 ASP B O 1
ATOM 9932 N N . ALA B 1 626 ? 53.442 142.011 -33.102 1.00 20.21 626 ALA B N 1
ATOM 9933 C CA . ALA B 1 626 ? 53.103 143.416 -33.263 1.00 19.31 626 ALA B CA 1
ATOM 9934 C C . ALA B 1 626 ? 53.557 144.268 -32.071 1.00 21.84 626 ALA B C 1
ATOM 9935 O O . ALA B 1 626 ? 53.983 145.418 -32.221 1.00 21.81 626 ALA B O 1
ATOM 9937 N N . SER B 1 627 ? 53.352 143.705 -30.889 1.00 16.39 627 SER B N 1
ATOM 9938 C CA . SER B 1 627 ? 53.610 144.366 -29.650 1.00 18.94 627 SER B CA 1
ATOM 9939 C C . SER B 1 627 ? 55.106 144.711 -29.602 1.00 20.75 627 SER B C 1
ATOM 9940 O O . SER B 1 627 ? 55.465 145.808 -29.232 1.00 21.60 627 SER B O 1
ATOM 9943 N N . GLN B 1 628 ? 55.932 143.759 -29.975 1.00 22.06 628 GLN B N 1
ATOM 9944 C CA . GLN B 1 628 ? 57.354 143.968 -29.953 1.00 27.09 628 GLN B CA 1
ATOM 9945 C C . GLN B 1 628 ? 57.749 145.130 -30.832 1.00 27.35 628 GLN B C 1
ATOM 9946 O O . GLN B 1 628 ? 58.582 145.952 -30.432 1.00 24.95 628 GLN B O 1
ATOM 9952 N N . GLU B 1 629 ? 57.190 145.171 -32.033 1.00 26.00 629 GLU B N 1
ATOM 9953 C CA . GLU B 1 629 ? 57.534 146.259 -32.942 1.00 25.43 629 GLU B CA 1
ATOM 9954 C C . GLU B 1 629 ? 56.959 147.586 -32.470 1.00 26.51 629 GLU B C 1
ATOM 9955 O O . GLU B 1 629 ? 57.642 148.632 -32.534 1.00 25.64 629 GLU B O 1
ATOM 9961 N N . LEU B 1 630 ? 55.721 147.589 -31.959 1.00 23.04 630 LEU B N 1
ATOM 9962 C CA . LEU B 1 630 ? 55.104 148.828 -31.497 1.00 22.61 630 LEU B CA 1
ATOM 9963 C C . LEU B 1 630 ? 55.854 149.481 -30.306 1.00 23.43 630 LEU B C 1
ATOM 9964 O O . LEU B 1 630 ? 55.787 150.731 -30.107 1.00 24.56 630 LEU B O 1
ATOM 9969 N N . LEU B 1 631 ? 56.534 148.662 -29.497 1.00 23.51 631 LEU B N 1
ATOM 9970 C CA . LEU B 1 631 ? 57.371 149.230 -28.433 1.00 24.53 631 LEU B CA 1
ATOM 9971 C C . LEU B 1 631 ? 58.481 150.133 -29.073 1.00 24.91 631 LEU B C 1
ATOM 9972 O O . LEU B 1 631 ? 58.819 151.198 -28.501 1.00 26.27 631 LEU B O 1
ATOM 9977 N N . LEU B 1 632 ? 59.032 149.681 -30.205 1.00 21.33 632 LEU B N 1
ATOM 9978 C CA . LEU B 1 632 ? 60.020 150.501 -30.939 1.00 23.85 632 LEU B CA 1
ATOM 9979 C C . LEU B 1 632 ? 59.334 151.734 -31.592 1.00 26.37 632 LEU B C 1
ATOM 9980 O O . LEU B 1 632 ? 59.823 152.874 -31.554 1.00 24.76 632 LEU B O 1
ATOM 9985 N N . VAL B 1 633 ? 58.134 151.543 -32.147 1.00 27.43 633 VAL B N 1
ATOM 9986 C CA . VAL B 1 633 ? 57.414 152.667 -32.702 1.00 26.38 633 VAL B CA 1
ATOM 9987 C C . VAL B 1 633 ? 57.247 153.743 -31.676 1.00 28.34 633 VAL B C 1
ATOM 9988 O O . VAL B 1 633 ? 57.430 154.921 -31.988 1.00 30.14 633 VAL B O 1
ATOM 9992 N N . LEU B 1 634 ? 56.879 153.380 -30.446 1.00 27.39 634 LEU B N 1
ATOM 9993 C CA . LEU B 1 634 ? 56.578 154.385 -29.460 1.00 28.11 634 LEU B CA 1
ATOM 9994 C C . LEU B 1 634 ? 57.810 155.252 -29.091 1.00 31.68 634 LEU B C 1
ATOM 9995 O O . LEU B 1 634 ? 57.605 156.395 -28.614 1.00 34.07 634 LEU B O 1
ATOM 10000 N N . ASP B 1 635 ? 59.011 154.671 -29.260 1.00 32.77 635 ASP B N 1
ATOM 10001 C CA . ASP B 1 635 ? 60.343 155.309 -29.026 1.00 35.35 635 ASP B CA 1
ATOM 10002 C C . ASP B 1 635 ? 60.929 155.880 -30.329 1.00 38.93 635 ASP B C 1
ATOM 10003 O O . ASP B 1 635 ? 62.104 156.245 -30.341 1.00 44.67 635 ASP B O 1
ATOM 10005 N N . ASN B 1 636 ? 60.111 155.982 -31.393 1.00 37.21 636 ASN B N 1
ATOM 10006 C CA . ASN B 1 636 ? 60.562 156.353 -32.760 1.00 41.98 636 ASN B CA 1
ATOM 10007 C C . ASN B 1 636 ? 61.843 155.630 -33.132 1.00 41.93 636 ASN B C 1
ATOM 10008 O O . ASN B 1 636 ? 62.741 156.240 -33.715 1.00 45.58 636 ASN B O 1
ATOM 10010 N N . LYS B 1 637 ? 61.938 154.350 -32.768 1.00 40.06 637 LYS B N 1
ATOM 10011 C CA . LYS B 1 637 ? 63.101 153.496 -33.080 1.00 38.89 637 LYS B CA 1
ATOM 10012 C C . LYS B 1 637 ? 62.771 152.326 -34.031 1.00 36.39 637 LYS B C 1
ATOM 10013 O O . LYS B 1 637 ? 63.546 151.399 -34.160 1.00 34.93 637 LYS B O 1
ATOM 10015 N N . SER B 1 638 ? 61.610 152.328 -34.693 1.00 34.12 638 SER B N 1
ATOM 10016 C CA . SER B 1 638 ? 61.286 151.201 -35.592 1.00 31.70 638 SER B CA 1
ATOM 10017 C C . SER B 1 638 ? 61.909 151.458 -36.958 1.00 32.02 638 SER B C 1
ATOM 10018 O O . SER B 1 638 ? 61.798 152.568 -37.448 1.00 31.10 638 SER B O 1
ATOM 10021 N N . THR B 1 639 ? 62.493 150.446 -37.580 1.00 32.61 639 THR B N 1
ATOM 10022 C CA . THR B 1 639 ? 63.006 150.609 -38.933 1.00 34.63 639 THR B CA 1
ATOM 10023 C C . THR B 1 639 ? 62.313 149.773 -40.003 1.00 38.41 639 THR B C 1
ATOM 10024 O O . THR B 1 639 ? 62.776 149.725 -41.140 1.00 34.19 639 THR B O 1
ATOM 10028 N N . LEU B 1 640 ? 61.187 149.137 -39.692 1.00 31.25 640 LEU B N 1
ATOM 10029 C CA . LEU B 1 640 ? 60.435 148.514 -40.754 1.00 29.93 640 LEU B CA 1
ATOM 10030 C C . LEU B 1 640 ? 59.917 149.609 -41.667 1.00 27.62 640 LEU B C 1
ATOM 10031 O O . LEU B 1 640 ? 59.484 150.687 -41.181 1.00 27.43 640 LEU B O 1
ATOM 10036 N N . LYS B 1 641 ? 59.963 149.292 -42.958 1.00 25.65 641 LYS B N 1
ATOM 10037 C CA . LYS B 1 641 ? 59.243 149.983 -44.031 1.00 24.93 641 LYS B CA 1
ATOM 10038 C C . LYS B 1 641 ? 57.783 150.122 -43.678 1.00 26.70 641 LYS B C 1
ATOM 10039 O O . LYS B 1 641 ? 57.167 149.226 -43.041 1.00 23.62 641 LYS B O 1
ATOM 10041 N N . THR B 1 642 ? 57.211 151.240 -44.080 1.00 25.85 642 THR B N 1
ATOM 10042 C CA . THR B 1 642 ? 55.808 151.506 -43.807 1.00 25.33 642 THR B CA 1
ATOM 10043 C C . THR B 1 642 ? 54.916 150.316 -44.129 1.00 25.28 642 THR B C 1
ATOM 10044 O O . THR B 1 642 ? 54.011 149.967 -43.320 1.00 23.68 642 THR B O 1
ATOM 10048 N N . ALA B 1 643 ? 55.110 149.732 -45.306 1.00 23.54 643 ALA B N 1
ATOM 10049 C CA . ALA B 1 643 ? 54.231 148.653 -45.751 1.00 26.25 643 ALA B CA 1
ATOM 10050 C C . ALA B 1 643 ? 54.384 147.406 -44.908 1.00 27.42 643 ALA B C 1
ATOM 10051 O O . ALA B 1 643 ? 53.407 146.623 -44.737 1.00 29.50 643 ALA B O 1
ATOM 10053 N N . ASP B 1 644 ? 55.590 147.166 -44.423 1.00 24.73 644 ASP B N 1
ATOM 10054 C CA . ASP B 1 644 ? 55.812 145.996 -43.584 1.00 23.67 644 ASP B CA 1
ATOM 10055 C C . ASP B 1 644 ? 55.273 146.235 -42.191 1.00 22.02 644 ASP B C 1
ATOM 10056 O O . ASP B 1 644 ? 54.765 145.305 -41.603 1.00 24.07 644 ASP B O 1
ATOM 10061 N N . LEU B 1 645 ? 55.346 147.436 -41.669 1.00 20.75 645 LEU B N 1
ATOM 10062 C CA . LEU B 1 645 ? 54.689 147.719 -40.379 1.00 22.29 645 LEU B CA 1
ATOM 10063 C C . LEU B 1 645 ? 53.157 147.555 -40.544 1.00 24.02 645 LEU B C 1
ATOM 10064 O O . LEU B 1 645 ? 52.471 146.922 -39.694 1.00 22.47 645 LEU B O 1
ATOM 10069 N N . LYS B 1 646 ? 52.585 148.067 -41.640 1.00 21.80 646 LYS B N 1
ATOM 10070 C CA . LYS B 1 646 ? 51.097 147.893 -41.884 1.00 20.74 646 LYS B CA 1
ATOM 10071 C C . LYS B 1 646 ? 50.710 146.404 -41.913 1.00 22.10 646 LYS B C 1
ATOM 10072 O O . LYS B 1 646 ? 49.790 145.962 -41.191 1.00 20.82 646 LYS B O 1
ATOM 10074 N N . THR B 1 647 ? 51.443 145.608 -42.682 1.00 21.30 647 THR B N 1
ATOM 10075 C CA . THR B 1 647 ? 51.184 144.163 -42.778 1.00 24.92 647 THR B CA 1
ATOM 10076 C C . THR B 1 647 ? 51.272 143.426 -41.390 1.00 26.33 647 THR B C 1
ATOM 10077 O O . THR B 1 647 ? 50.390 142.613 -41.037 1.00 24.47 647 THR B O 1
ATOM 10081 N N . LEU B 1 648 ? 52.307 143.725 -40.625 1.00 22.77 648 LEU B N 1
ATOM 10082 C CA . LEU B 1 648 ? 52.466 143.116 -39.310 1.00 22.34 648 LEU B CA 1
ATOM 10083 C C . LEU B 1 648 ? 51.258 143.337 -38.410 1.00 21.83 648 LEU B C 1
ATOM 10084 O O . LEU B 1 648 ? 50.882 142.448 -37.611 1.00 22.89 648 LEU B O 1
ATOM 10089 N N . ILE B 1 649 ? 50.702 144.524 -38.455 1.00 21.13 649 ILE B N 1
ATOM 10090 C CA . ILE B 1 649 ? 49.594 144.865 -37.603 1.00 20.74 649 ILE B CA 1
ATOM 10091 C C . ILE B 1 649 ? 48.360 144.212 -38.228 1.00 25.15 649 ILE B C 1
ATOM 10092 O O . ILE B 1 649 ? 47.446 143.747 -37.531 1.00 21.68 649 ILE B O 1
ATOM 10097 N N . GLU B 1 650 ? 48.313 144.168 -39.552 1.00 23.15 650 GLU B N 1
ATOM 10098 C CA . GLU B 1 650 ? 47.163 143.536 -40.225 1.00 24.26 650 GLU B CA 1
ATOM 10099 C C . GLU B 1 650 ? 47.031 142.074 -39.855 1.00 20.49 650 GLU B C 1
ATOM 10100 O O . GLU B 1 650 ? 45.935 141.529 -39.872 1.00 18.29 650 GLU B O 1
ATOM 10106 N N . GLN B 1 651 ? 48.116 141.419 -39.489 1.00 19.43 651 GLN B N 1
ATOM 10107 C CA . GLN B 1 651 ? 47.972 140.010 -39.124 1.00 19.66 651 GLN B CA 1
ATOM 10108 C C . GLN B 1 651 ? 47.014 139.888 -37.941 1.00 17.02 651 GLN B C 1
ATOM 10109 O O . GLN B 1 651 ? 46.421 138.806 -37.781 1.00 17.04 651 GLN B O 1
ATOM 10115 N N . CYS B 1 652 ? 46.947 140.919 -37.095 1.00 15.45 652 CYS B N 1
ATOM 10116 C CA . CYS B 1 652 ? 46.132 140.874 -35.889 1.00 14.90 652 CYS B CA 1
ATOM 10117 C C . CYS B 1 652 ? 44.621 141.029 -36.197 1.00 15.34 652 CYS B C 1
ATOM 10118 O O . CYS B 1 652 ? 43.785 141.032 -35.244 1.00 15.87 652 CYS B O 1
ATOM 10121 N N . ASN B 1 653 ? 44.259 141.270 -37.468 1.00 14.94 653 ASN B N 1
ATOM 10122 C CA . ASN B 1 653 ? 42.823 141.377 -37.781 1.00 15.27 653 ASN B CA 1
ATOM 10123 C C . ASN B 1 653 ? 42.280 140.046 -38.256 1.00 15.56 653 ASN B C 1
ATOM 10124 O O . ASN B 1 653 ? 41.134 139.967 -38.713 1.00 17.03 653 ASN B O 1
ATOM 10129 N N . THR B 1 654 ? 43.065 138.976 -38.202 1.00 14.41 654 THR B N 1
ATOM 10130 C CA . THR B 1 654 ? 42.587 137.656 -38.651 1.00 13.80 654 THR B CA 1
ATOM 10131 C C . THR B 1 654 ? 41.397 137.120 -37.834 1.00 15.19 654 THR B C 1
ATOM 10132 O O . THR B 1 654 ? 41.329 137.276 -36.593 1.00 14.46 654 THR B O 1
ATOM 10136 N N . LYS B 1 655 ? 40.463 136.513 -38.545 1.00 13.84 655 LYS B N 1
ATOM 10137 C CA . LYS B 1 655 ? 39.312 135.854 -37.891 1.00 13.67 655 LYS B CA 1
ATOM 10138 C C . LYS B 1 655 ? 39.399 134.317 -37.945 1.00 13.53 655 LYS B C 1
ATOM 10139 O O . LYS B 1 655 ? 38.402 133.597 -37.634 1.00 12.99 655 LYS B O 1
ATOM 10145 N N . ASP B 1 656 ? 40.545 133.793 -38.348 1.00 15.19 656 ASP B N 1
ATOM 10146 C CA . ASP B 1 656 ? 40.680 132.357 -38.642 1.00 15.67 656 ASP B CA 1
ATOM 10147 C C . ASP B 1 656 ? 40.970 131.488 -37.431 1.00 14.64 656 ASP B C 1
ATOM 10148 O O . ASP B 1 656 ? 41.020 130.262 -37.618 1.00 15.03 656 ASP B O 1
ATOM 10153 N N . HIS B 1 657 ? 41.219 132.086 -36.235 1.00 12.69 657 HIS B N 1
ATOM 10154 C CA . HIS B 1 657 ? 41.649 131.285 -35.096 1.00 13.13 657 HIS B CA 1
ATOM 10155 C C . HIS B 1 657 ? 40.616 131.277 -33.993 1.00 12.26 657 HIS B C 1
ATOM 10156 O O . HIS B 1 657 ? 40.314 132.313 -33.428 1.00 12.87 657 HIS B O 1
ATOM 10163 N N . ALA B 1 658 ? 40.154 130.060 -33.659 1.00 10.75 658 ALA B N 1
ATOM 10164 C CA . ALA B 1 658 ? 39.421 129.781 -32.419 1.00 10.94 658 ALA B CA 1
ATOM 10165 C C . ALA B 1 658 ? 38.083 130.453 -32.321 1.00 10.71 658 ALA B C 1
ATOM 10166 O O . ALA B 1 658 ? 37.513 130.518 -31.214 1.00 11.38 658 ALA B O 1
ATOM 10168 N N . ASP B 1 659 ? 37.582 130.955 -33.444 1.00 9.60 659 ASP B N 1
ATOM 10169 C CA . ASP B 1 659 ? 36.267 131.641 -33.520 1.00 9.96 659 ASP B CA 1
ATOM 10170 C C . ASP B 1 659 ? 36.273 132.913 -32.578 1.00 9.95 659 ASP B C 1
ATOM 10171 O O . ASP B 1 659 ? 35.237 133.344 -32.075 1.00 10.00 659 ASP B O 1
ATOM 10176 N N . VAL B 1 660 ? 37.445 133.531 -32.502 1.00 10.36 660 VAL B N 1
ATOM 10177 C CA . VAL B 1 660 ? 37.537 134.836 -31.825 1.00 10.12 660 VAL B CA 1
ATOM 10178 C C . VAL B 1 660 ? 38.356 135.816 -32.682 1.00 9.89 660 VAL B C 1
ATOM 10179 O O . VAL B 1 660 ? 38.960 135.468 -33.711 1.00 11.07 660 VAL B O 1
ATOM 10183 N N . GLU B 1 661 ? 38.345 137.068 -32.241 1.00 10.87 661 GLU B N 1
ATOM 10184 C CA . GLU B 1 661 ? 39.076 138.145 -32.892 1.00 10.48 661 GLU B CA 1
ATOM 10185 C C . GLU B 1 661 ? 39.769 138.993 -31.849 1.00 11.42 661 GLU B C 1
ATOM 10186 O O . GLU B 1 661 ? 39.293 139.074 -30.715 1.00 11.10 661 GLU B O 1
ATOM 10192 N N . LEU B 1 662 ? 40.903 139.561 -32.247 1.00 10.91 662 LEU B N 1
ATOM 10193 C CA . LEU B 1 662 ? 41.586 140.490 -31.381 1.00 11.40 662 LEU B CA 1
ATOM 10194 C C . LEU B 1 662 ? 40.954 141.879 -31.462 1.00 13.23 662 LEU B C 1
ATOM 10195 O O . LEU B 1 662 ? 40.946 142.479 -32.519 1.00 15.68 662 LEU B O 1
ATOM 10200 N N . SER B 1 663 ? 40.426 142.386 -30.364 1.00 11.92 663 SER B N 1
ATOM 10201 C CA . SER B 1 663 ? 39.702 143.626 -30.347 1.00 12.55 663 SER B CA 1
ATOM 10202 C C . SER B 1 663 ? 40.615 144.799 -29.963 1.00 12.69 663 SER B C 1
ATOM 10203 O O . SER B 1 663 ? 40.122 145.901 -29.715 1.00 13.75 663 SER B O 1
ATOM 10206 N N . VAL B 1 664 ? 41.910 144.554 -30.028 1.00 12.59 664 VAL B N 1
ATOM 10207 C CA . VAL B 1 664 ? 42.872 145.623 -29.930 1.00 14.36 664 VAL B CA 1
ATOM 10208 C C . VAL B 1 664 ? 43.345 146.083 -31.299 1.00 16.71 664 VAL B C 1
ATOM 10209 O O . VAL B 1 664 ? 44.047 147.073 -31.389 1.00 16.73 664 VAL B O 1
ATOM 10213 N N . TYR B 1 665 ? 42.953 145.392 -32.384 1.00 15.29 665 TYR B N 1
ATOM 10214 C CA . TYR B 1 665 ? 43.418 145.690 -33.730 1.00 16.88 665 TYR B CA 1
ATOM 10215 C C . TYR B 1 665 ? 43.232 147.118 -34.182 1.00 16.85 665 TYR B C 1
ATOM 10216 O O . TYR B 1 665 ? 44.176 147.703 -34.693 1.00 18.93 665 TYR B O 1
ATOM 10225 N N . GLU B 1 666 ? 42.058 147.694 -33.987 1.00 16.33 666 GLU B N 1
ATOM 10226 C CA . GLU B 1 666 ? 41.818 149.075 -34.452 1.00 17.58 666 GLU B CA 1
ATOM 10227 C C . GLU B 1 666 ? 42.768 150.071 -33.757 1.00 19.27 666 GLU B C 1
ATOM 10228 O O . GLU B 1 666 ? 43.235 150.986 -34.407 1.00 20.35 666 GLU B O 1
ATOM 10234 N N . SER B 1 667 ? 43.030 149.864 -32.462 1.00 16.32 667 SER B N 1
ATOM 10235 C CA . SER B 1 667 ? 43.929 150.718 -31.716 1.00 16.38 667 SER B CA 1
ATOM 10236 C C . SER B 1 667 ? 45.376 150.487 -32.090 1.00 16.84 667 SER B C 1
ATOM 10237 O O . SER B 1 667 ? 46.168 151.452 -32.081 1.00 18.97 667 SER B O 1
ATOM 10240 N N . LEU B 1 668 ? 45.743 149.277 -32.526 1.00 16.97 668 LEU B N 1
ATOM 10241 C CA . LEU B 1 668 ? 47.071 149.014 -33.088 1.00 18.13 668 LEU B CA 1
ATOM 10242 C C . LEU B 1 668 ? 47.236 149.835 -34.362 1.00 21.40 668 LEU B C 1
ATOM 10243 O O . LEU B 1 668 ? 48.269 150.488 -34.551 1.00 21.59 668 LEU B O 1
ATOM 10248 N N . LYS B 1 669 ? 46.206 149.841 -35.203 1.00 21.60 669 LYS B N 1
ATOM 10249 C CA . LYS B 1 669 ? 46.228 150.660 -36.437 1.00 23.51 669 LYS B CA 1
ATOM 10250 C C . LYS B 1 669 ? 46.317 152.168 -36.097 1.00 22.02 669 LYS B C 1
ATOM 10251 O O . LYS B 1 669 ? 47.024 152.912 -36.767 1.00 26.06 669 LYS B O 1
ATOM 10255 N N . LYS B 1 670 ? 45.586 152.657 -35.109 1.00 21.82 670 LYS B N 1
ATOM 10256 C CA . LYS B 1 670 ? 45.643 154.087 -34.781 1.00 22.75 670 LYS B CA 1
ATOM 10257 C C . LYS B 1 670 ? 47.082 154.479 -34.369 1.00 27.79 670 LYS B C 1
ATOM 10258 O O . LYS B 1 670 ? 47.543 155.619 -34.640 1.00 25.36 670 LYS B O 1
ATOM 10264 N N . LEU B 1 671 ? 47.811 153.561 -33.731 1.00 24.01 671 LEU B N 1
ATOM 10265 C CA . LEU B 1 671 ? 49.164 153.912 -33.290 1.00 25.66 671 LEU B CA 1
ATOM 10266 C C . LEU B 1 671 ? 50.112 154.028 -34.452 1.00 29.32 671 LEU B C 1
ATOM 10267 O O . LEU B 1 671 ? 51.034 154.860 -34.403 1.00 29.41 671 LEU B O 1
ATOM 10272 N N . ILE B 1 672 ? 49.922 153.226 -35.486 1.00 27.72 672 ILE B N 1
ATOM 10273 C CA . ILE B 1 672 ? 50.896 153.268 -36.572 1.00 34.43 672 ILE B CA 1
ATOM 10274 C C . ILE B 1 672 ? 50.610 154.397 -37.576 1.00 42.30 672 ILE B C 1
ATOM 10275 O O . ILE B 1 672 ? 50.941 154.273 -38.740 1.00 55.87 672 ILE B O 1
ATOM 10280 N N . ALA B 1 673 ? 50.047 155.498 -37.117 1.00 43.34 673 ALA B N 1
ATOM 10281 C CA . ALA B 1 673 ? 50.795 156.766 -37.351 1.00 43.07 673 ALA B CA 1
ATOM 10282 C C . ALA B 1 673 ? 50.812 157.863 -36.237 1.00 38.73 673 ALA B C 1
ATOM 10283 O O . ALA B 1 673 ? 51.969 158.252 -35.823 1.00 34.17 673 ALA B O 1
#

Foldseek 3Di:
DDDVLVFLFFLPFQDKDFDDDWAFDALQADEAEDEAADQLLQVLVQVLVVLVCVVFVHPHDDHGGGDHPPDVPGQEYEYEHYYDDQAFPTWLKWKWFGDRRHIYIYGPYSNVVSLVSLRQVRQWDDDPHTIIGTGMMGIHWFPFGAFAAEDECQLAHADLLLLLLVLVLCLSLSHAEYEYAQAFLQAHAEDDPPLNLRCVFGHPNRHAYLVSLLVSLVSNVSSSHAYEYEDAAFFRCQRVCRSVVVQWLAVDGHRFFFDDGDATGGHLLDVVSLVVVLVVCVRPVVSHPYAAYEHEQPRNPCVSCVPHVSSVVVCVVVVQDDVLSSSLVSVVSCQVSSVVSNHFYEYELSNDDDPRDLSYEYEDADDVLNPHHQLVSLLVSLVSRHQYEYAHQLALQQQDALLSLLLRANDDPPSPDDPSSVVSDNFYYRYQDVNQAYNLLSLLSCPDSSSSNSSRRGYDNPPRPVVSSVVSRVVSRVSSVVSVRCNPPSLVVLQCQQLVNDDSVLLVVVLLQKAFHGDCPLCPPRPNGTSPRDLSASNSSHHPPRPVLVVLLVLLVVCVVPVDPVSLVSNLVVLVVLLVSLVVLVVSCVPGVRSVLCNVLSVLSNQLSVQVNCVSVVVHPDDLVRNQVSLVSQQDCPGRNMHGSNSVSSNVNSD/DDDPLVFLDFLPFADKDFDDAWAFDALQADEAEDAAEDQLLQVLVQVLVVLLCVVFVHPHDDHGGGDHPPDVPGQEYEYEHYYDDFAFPTWQKWKWFGDHRHIYIYGPYSNVSSLVSLRQSSQWDDDPHTIIGTGMMGIHTFPFRAQAAEDECQLAHADLLLLLLVLVLCLSNSHAEYEYAQAALQAHAEDDPVQCLRCVFGHPNHHAYLVSLLVSCVSNVSSSHAYEYEDAAFFRCQSVCRSVVVQWLACDGHRDFFDDGDATGGHLLDVVSLVVVLVVCVGCLVSHPYQAYEHAHPRNVCPSCVVHVSSVVVCVVVVNDDVLSSSLVSVVSCQVSSVVSNHAYEYELSNDDDPRDQSYEYEDADDVLNPHHQLVSLLVSLVVRHQYEYAHQQALQQQDALLSNLLRANDDDDSPDDPSSVVSDNFYYRYDDPNQPYNLLRLLSCPDSSSSNSSRRGYDNPPRDPVSSVVSRVVSRVSSVVSVRCNQPSLVVLQCQQLVNDDSPLLVVVLLQKAFHGDCPLCPVRPNGTSPRDLSASNSSHGPPRNVLVQLLVLLVVCVVPVDPVSLVSNLVVLVSLLVSLVVLVVSCVPGVRSVLCNVLSVLSNQLSVQVNCLSVVNHDDDLVVNVVSLVSQQDCPGPSMHGSNSVSSVVSSD

Organism: Flavobacterium johnsoniae (strain ATCC 17061 / DSM 2064 / JCM 8514 / BCRC 14874 / CCUG 350202 / NBRC 14942 / NCIMB 11054 / UW101) (NCBI:txid376686)

CATH classification: 3.30.379.10 (+1 more: 3.20.20.80)

Solvent-accessible surface area: 45994 Å² total; per-residue (Å²): 134,23,51,73,89,94,2,53,0,0,0,41,4,42,78,17,81,31,64,85,31,46,3,71,10,59,129,86,0,46,1,4,2,20,47,87,14,33,75,11,0,37,19,9,0,11,67,2,0,57,38,0,3,11,12,6,22,31,42,8,70,14,12,77,4,86,101,70,78,55,81,89,136,2,32,0,20,0,47,2,108,78,71,4,126,49,23,17,139,40,72,8,34,6,41,2,48,0,84,52,123,76,0,30,0,67,8,42,3,0,9,0,0,20,14,0,5,17,0,0,2,32,0,23,30,23,72,35,141,35,12,28,0,0,16,1,69,3,50,2,98,24,55,12,25,0,1,0,0,0,0,0,0,0,14,16,27,0,46,37,47,2,0,69,30,0,0,21,0,0,18,8,2,1,2,7,0,0,0,0,0,0,0,1,0,4,0,0,6,0,35,2,115,68,13,80,74,0,28,129,73,0,0,45,54,70,65,0,9,18,38,32,0,109,50,1,18,133,45,0,47,60,31,12,2,4,9,0,0,0,1,0,1,0,1,5,0,4,0,4,0,29,1,18,58,74,0,12,0,95,141,150,32,115,17,20,65,38,12,33,82,47,66,19,5,0,12,0,25,36,108,92,0,34,112,5,2,30,62,1,0,61,35,0,1,91,6,2,94,11,38,17,1,0,0,0,0,10,42,16,109,4,147,21,0,74,73,11,91,157,0,66,126,34,23,73,122,66,123,23,96,68,32,79,55,0,1,1,58,0,1,53,63,0,21,82,28,0,143,131,49,54,22,67,11,0,0,2,15,18,0,34,32,113,111,4,37,126,111,4,0,0,0,0,18,55,0,94,82,52,73,67,103,59,16,73,21,2,13,60,0,0,101,128,18,8,48,0,0,6,0,13,28,0,19,0,25,8,12,54,53,3,23,58,1,0,89,26,36,1,41,31,103,93,16,106,20,50,87,60,30,98,74,65,9,3,0,0,0,0,0,3,23,0,34,42,0,17,32,92,2,0,0,14,6,0,2,41,10,0,0,0,0,1,0,2,0,0,0,32,93,121,46,65,85,33,74,64,0,68,64,10,16,124,34,8,12,10,37,5,7,58,29,24,0,9,14,55,16,10,45,24,23,11,1,29,17,1,0,36,57,57,112,35,120,18,0,53,30,2,4,23,0,0,12,0,6,46,20,137,64,10,14,98,74,8,85,81,16,37,22,39,12,9,5,43,39,6,3,3,3,0,45,11,29,5,99,18,2,61,47,0,45,101,12,0,48,89,19,62,91,89,137,40,83,113,27,64,59,90,0,20,59,31,0,83,71,4,37,59,2,21,137,9,0,80,130,14,9,72,66,0,11,16,0,45,64,0,29,49,0,2,116,50,2,3,42,0,0,91,30,2,43,76,47,20,94,98,83,33,136,73,58,118,74,78,22,40,76,39,0,89,75,0,56,23,90,122,32,28,30,0,23,7,30,0,22,122,4,0,28,95,25,46,128,111,54,64,44,75,55,4,40,0,0,0,45,2,40,80,37,76,28,76,116,36,69,3,70,10,59,130,84,0,34,1,5,2,25,48,90,14,32,74,11,0,38,20,8,0,12,67,1,0,57,37,0,2,10,13,7,22,29,44,8,107,13,12,76,5,82,100,65,86,56,67,98,149,3,33,0,23,0,45,1,106,76,76,5,103,50,22,17,135,49,68,9,33,7,27,0,25,2,127,56,126,65,0,31,0,64,8,45,3,0,11,0,0,22,16,0,4,18,0,0,3,36,1,27,36,33,67,36,138,33,15,44,0,3,25,5,86,0,37,3,98,25,56,7,24,0,0,0,0,0,0,0,0,0,13,16,28,0,46,38,45,1,0,64,30,0,0,22,0,0,19,8,2,1,2,7,0,0,0,0,0,0,0,1,0,4,0,0,6,0,50,3,88,65,14,79,72,0,30,128,70,0,0,48,54,72,63,0,10,26,38,32,0,119,50,0,18,92,47,0,47,61,33,15,2,4,8,0,0,0,1,0,1,0,2,6,0,3,0,2,0,30,2,19,62,90,0,13,0,99,136,162,38,81,16,29,67,39,13,33,82,48,65,18,6,0,9,0,12,31,105,53,0,34,128,9,1,30,57,0,1,62,33,0,2,95,5,2,98,11,36,16,1,0,0,0,0,11,45,15,104,3,143,22,0,72,77,12,93,115,0,66,128,38,22,75,125,69,88,22,132,67,30,76,56,0,0,1,55,0,0,52,60,0,21,82,30,0,87,134,46,56,24,68,11,0,0,2,15,18,0,34,31,144,105,3,36,114,131,4,0,0,0,0,18,58,0,97,82,51,72,87,105,58,16,75,26,2,14,60,0,0,87,110,22,3,50,0,0,5,0,12,26,0,22,0,24,7,13,56,54,3,24,57,2,0,91,28,37,2,46,33,106,66,32,104,27,53,84,59,30,60,76,67,8,3,0,0,0,0,0,3,23,0,34,42,0,17,34,94,2,0,0,12,7,0,2,42,10,0,0,0,0,1,0,2,0,0,0,30,96,120,44,65,86,34,74,51,0,66,89,3,15,121,35,9,13,10,38,5,7,60,30,24,0,10,14,55,19,11,42,25,25,10,0,29,18,2,0,38,56,59,112,36,120,18,0,51,31,1,4,24,0,0,12,0,12,44,21,138,70,12,14,116,73,8,84,68,17,38,23,40,11,10,6,43,37,6,3,3,3,0,44,10,30,4,148,12,2,56,44,0,47,102,3,0,47,79,21,64,92,91,106,39,84,122,30,45,61,114,0,21,58,26,0,82,71,3,41,63,2,21,75,19,0,79,90,15,8,71,68,0,11,18,0,47,64,0,29,48,0,1,82,46,2,5,61,0,0,90,28,0,46,82,35,21,72,101,57,33,134,74,60,118,69,79,23,41,75,40,0,76,70,0,55,28,92,123,38,30,27,0,25,7,29,0,19,114,4,0,61,106,6,39,131